Protein 2M3O (pdb70)

Sequence (54 aa):
GSMEQGFLPKGWEVRHAPNGRPFFIDHNTKTTTWEDPRLKIPATAPPPAYATLGGSMEQGFLPKGWEVRHAPNGRPFFIDHNTKTTTWEDPRLKIPATAPPPAYATLGGSMEQGFLPKGWEVRHAPNGRPFFIDHNTKTTTWEDPRLKIPATAPPPAYATLGGSMEQGFLPKGWEVRHAPNGRPFFIDHNTKTTTWEDPRLKIPATAPPPAYATLGGSMEQGFLPKGWEVRHAPNGRPFFIDHNTKTTTWEDPRLKIPATAPPPAYATLGGSMEQGFLPKGWEVRHAPNGRPFFIDHNTKTTTWEDPRLKIPATAPPPAYATLGGSMEQGFLPKGWEVRHAPNGRPFFIDHNTKTTTWEDPRLKIPATAPPPAYATLGGSMEQGFLPKGWEVRHAPNGRPFFIDHNTKTTTWEDPRLKIPATAPPPAYATLGGSMEQGFLPKGWEVRHAPNGRPFFIDHNTKTTTWEDPRLKIPATAPPPAYATLGGSMEQGFLPKGWEVRHAPNGRPFFIDHNTKTTTWEDPRLKIPATAPPPAYATLGGSMEQGFLPKGWEVRHAPNGRPFFIDHNTKTTTWEDPRLKIPATAPPPAYATLGGSMEQGFLPKGWEVRHAPNGRPFFIDHNTKTTTWEDPRLKIPATAPPPAYATLGGSMEQGFLPKGWEVRHAPNGRPFFIDHNTKTTTWEDPRLKIPATAPPPAYATLGGSMEQGFLPKGWEVRHAPNGRPFFIDHNTKTTTWEDPRLKIPATAPPPAYATLGGSMEQGFLPKGWEVRHAPNGRPFFIDHNTKTTTWEDPRLKIPATAPPPAYATLG

Foldseek 3Di:
DVFDDFDAPPQKGWDADPVRQTWIAGNPVRGTGRDGCRVHPDD/DDDDDDVVVVD

Nearest PDB structures (foldseek):
  2m3o-assembly1_W  TM=8.290E-01  e=2.743E-06  Homo sapiens
  5cq2-assembly1_A  TM=8.051E-01  e=1.319E-03  Homo sapiens
  1wmv-assembly1_A  TM=7.963E-01  e=3.393E-03  Homo sapiens
  7lp2-assembly3_E  TM=8.082E-01  e=6.371E-03  Homo sapiens
  2dmv-assembly1_A  TM=6.975E-01  e=4.952E-03  Homo sapiens

Secondary structure (DSSP, 8-state):
--PPPPHHHH-/----BTB--TTEEEEE-TTS-EEEEETTTTEEESS-SSSS---

Radius of gyration: 11.3 Å; Cα contacts (8 Å, |Δi|>4): 67; chains: 2; bounding box: 24×30×21 Å

B-factor: mean 38.15, std 22.54, range [0.02, 75.42]

Solvent-accessible surface area: 4359 Å² total; per-residue (Å²): 92,105,92,148,109,53,169,42,55,178,18,72,84,62,111,130,7,130,113,49,174,35,0,4,2,6,65,96,95,127,62,34,35,107,93,13,29,94,97,108,133,123,144,199,49,117,23,41,48,72,90,97,39,90

Structure (mmCIF, N/CA/C/O backbone):
data_2M3O
#
_entry.id   2M3O
#
loop_
_entity.id
_entity.type
_entity.pdbx_description
1 polymer 'E3 ubiquitin-protein ligase NEDD4'
2 polymer 'Amiloride-sensitive sodium channel subunit alpha'
#
loop_
_atom_site.group_PDB
_atom_site.id
_atom_site.type_symbol
_atom_site.label_atom_id
_atom_site.label_alt_id
_atom_site.label_comp_id
_atom_site.label_asym_id
_atom_site.label_entity_id
_atom_site.label_seq_id
_atom_site.pdbx_PDB_ins_code
_atom_site.Cartn_x
_atom_site.Cartn_y
_atom_site.Cartn_z
_atom_site.occupancy
_atom_site.B_iso_or_equiv
_atom_site.auth_seq_id
_atom_site.auth_comp_id
_atom_site.auth_asym_id
_atom_site.auth_atom_id
_atom_site.pdbx_PDB_model_num
ATOM 1 N N . GLY A 1 1 ? -8.975 0.527 -0.354 1.00 22.22 416 GLY W N 1
ATOM 2 C CA . GLY A 1 1 ? -9.454 1.466 -1.397 1.00 61.40 416 GLY W CA 1
ATOM 3 C C . GLY A 1 1 ? -10.371 0.774 -2.377 1.00 61.42 416 GLY W C 1
ATOM 4 O O . GLY A 1 1 ? -11.163 -0.083 -1.984 1.00 53.10 416 GLY W O 1
ATOM 10 N N . SER A 1 2 ? -10.270 1.135 -3.649 1.00 32.55 417 SER W N 1
ATOM 11 C CA . SER A 1 2 ? -11.078 0.502 -4.676 1.00 41.45 417 SER W CA 1
ATOM 12 C C . SER A 1 2 ? -10.639 -0.945 -4.871 1.00 23.24 417 SER W C 1
ATOM 13 O O . SER A 1 2 ? -9.454 -1.228 -5.055 1.00 43.13 417 SER W O 1
ATOM 21 N N . MET A 1 3 ? -11.599 -1.851 -4.820 1.00 72.20 418 MET W N 1
ATOM 22 C CA . MET A 1 3 ? -11.328 -3.271 -4.972 1.00 41.31 418 MET W CA 1
ATOM 23 C C . MET A 1 3 ? -12.080 -3.800 -6.185 1.00 41.32 418 MET W C 1
ATOM 24 O O . MET A 1 3 ? -11.592 -3.709 -7.314 1.00 2.24 418 MET W O 1
ATOM 38 N N . GLU A 1 4 ? -13.274 -4.336 -5.927 1.00 2.12 419 GLU W N 1
ATOM 39 C CA . GLU A 1 4 ? -14.185 -4.798 -6.972 1.00 51.21 419 GLU W CA 1
ATOM 40 C C . GLU A 1 4 ? -13.522 -5.760 -7.955 1.00 21.41 419 GLU W C 1
ATOM 41 O O . GLU A 1 4 ? -13.121 -5.356 -9.048 1.00 12.35 419 GLU W O 1
ATOM 53 N N . GLN A 1 5 ? -13.384 -7.019 -7.542 1.00 12.01 420 GLN W N 1
ATOM 54 C CA . GLN A 1 5 ? -12.847 -8.070 -8.403 1.00 71.22 420 GLN W CA 1
ATOM 55 C C . GLN A 1 5 ? -13.490 -8.062 -9.794 1.00 41.14 420 GLN W C 1
ATOM 56 O O . GLN A 1 5 ? -14.610 -8.532 -9.992 1.00 25.13 420 GLN W O 1
ATOM 70 N N . GLY A 1 6 ? -12.761 -7.506 -10.746 1.00 50.33 421 GLY W N 1
ATOM 71 C CA . GLY A 1 6 ? -13.211 -7.443 -12.122 1.00 13.10 421 GLY W CA 1
ATOM 72 C C . GLY A 1 6 ? -12.025 -7.347 -13.048 1.00 40.22 421 GLY W C 1
ATOM 73 O O . GLY A 1 6 ? -11.935 -8.055 -14.053 1.00 31.02 421 GLY W O 1
ATOM 77 N N . PHE A 1 7 ? -11.103 -6.468 -12.691 1.00 73.31 422 PHE W N 1
ATOM 78 C CA . PHE A 1 7 ? -9.852 -6.330 -13.410 1.00 25.32 422 PHE W CA 1
ATOM 79 C C . PHE A 1 7 ? -8.724 -6.769 -12.493 1.00 52.43 422 PHE W C 1
ATOM 80 O O . PHE A 1 7 ? -8.724 -6.440 -11.309 1.00 15.35 422 PHE W O 1
ATOM 97 N N . LEU A 1 8 ? -7.782 -7.517 -13.028 1.00 44.44 423 LEU W N 1
ATOM 98 C CA . LEU A 1 8 ? -6.691 -8.048 -12.221 1.00 40.52 423 LEU W CA 1
ATOM 99 C C . LEU A 1 8 ? -5.359 -7.446 -12.645 1.00 21.11 423 LEU W C 1
ATOM 100 O O . LEU A 1 8 ? -5.223 -6.958 -13.768 1.00 72.50 423 LEU W O 1
ATOM 116 N N . PRO A 1 9 ? -4.362 -7.465 -11.742 1.00 22.04 424 PRO W N 1
ATOM 117 C CA . PRO A 1 9 ? -3.021 -6.955 -12.028 1.00 33.44 424 PRO W CA 1
ATOM 118 C C . PRO A 1 9 ? -2.287 -7.824 -13.048 1.00 11.05 424 PRO W C 1
ATOM 119 O O . PRO A 1 9 ? -2.767 -8.896 -13.427 1.00 53.51 424 PRO W O 1
ATOM 130 N N . LYS A 1 10 ? -1.130 -7.351 -13.493 1.00 61.15 425 LYS W N 1
ATOM 131 C CA . LYS A 1 10 ? -0.313 -8.074 -14.460 1.00 4.25 425 LYS W CA 1
ATOM 132 C C . LYS A 1 10 ? 0.050 -9.462 -13.932 1.00 23.30 425 LYS W C 1
ATOM 133 O O . LYS A 1 10 ? 0.435 -9.619 -12.772 1.00 1.21 425 LYS W O 1
ATOM 152 N N . GLY A 1 11 ? -0.064 -10.460 -14.801 1.00 14.25 426 GLY W N 1
ATOM 153 C CA . GLY A 1 11 ? 0.236 -11.827 -14.420 1.00 34.12 426 GLY W CA 1
ATOM 154 C C . GLY A 1 11 ? -0.862 -12.495 -13.608 1.00 23.35 426 GLY W C 1
ATOM 155 O O . GLY A 1 11 ? -0.775 -13.684 -13.318 1.00 50.31 426 GLY W O 1
ATOM 159 N N . TRP A 1 12 ? -1.897 -11.750 -13.248 1.00 41.14 427 TRP W N 1
ATOM 160 C CA . TRP A 1 12 ? -2.976 -12.303 -12.441 1.00 21.32 427 TRP W CA 1
ATOM 161 C C . TRP A 1 12 ? -4.203 -12.608 -13.286 1.00 52.03 427 TRP W C 1
ATOM 162 O O . TRP A 1 12 ? -4.716 -11.745 -13.999 1.00 50.41 427 TRP W O 1
ATOM 183 N N . GLU A 1 13 ? -4.656 -13.849 -13.219 1.00 64.45 428 GLU W N 1
ATOM 184 C CA . GLU A 1 13 ? -5.847 -14.284 -13.927 1.00 34.23 428 GLU W CA 1
ATOM 185 C C . GLU A 1 13 ? -6.922 -14.659 -12.910 1.00 11.45 428 GLU W C 1
ATOM 186 O O . GLU A 1 13 ? -6.627 -14.818 -11.729 1.00 54.52 428 GLU W O 1
ATOM 198 N N . VAL A 1 14 ? -8.155 -14.792 -13.360 1.00 62.32 429 VAL W N 1
ATOM 199 C CA . VAL A 1 14 ? -9.233 -15.234 -12.490 1.00 25.13 429 VAL W CA 1
ATOM 200 C C . VAL A 1 14 ? -10.077 -16.273 -13.215 1.00 50.24 429 VAL W C 1
ATOM 201 O O . VAL A 1 14 ? -10.391 -16.116 -14.395 1.00 62.01 429 VAL W O 1
ATOM 214 N N . ARG A 1 15 ? -10.423 -17.341 -12.517 1.00 11.54 430 ARG W N 1
ATOM 215 C CA . ARG A 1 15 ? -11.199 -18.412 -13.115 1.00 14.33 430 ARG W CA 1
ATOM 216 C C . ARG A 1 15 ? -12.269 -18.894 -12.139 1.00 53.05 430 ARG W C 1
ATOM 217 O O . ARG A 1 15 ? -12.265 -18.522 -10.967 1.00 1.20 430 ARG W O 1
ATOM 238 N N . HIS A 1 16 ? -13.177 -19.723 -12.621 1.00 10.21 431 HIS W N 1
ATOM 239 C CA . HIS A 1 16 ? -14.241 -20.249 -11.787 1.00 12.02 431 HIS W CA 1
ATOM 240 C C . HIS A 1 16 ? -13.988 -21.711 -11.468 1.00 4.30 431 HIS W C 1
ATOM 241 O O . HIS A 1 16 ? -13.647 -22.498 -12.350 1.00 4.25 431 HIS W O 1
ATOM 256 N N . ALA A 1 17 ? -14.148 -22.065 -10.208 1.00 33.02 432 ALA W N 1
ATOM 257 C CA . ALA A 1 17 ? -13.977 -23.439 -9.782 1.00 22.13 432 ALA W CA 1
ATOM 258 C C . ALA A 1 17 ? -15.286 -24.185 -9.984 1.00 2.01 432 ALA W C 1
ATOM 259 O O . ALA A 1 17 ? -16.345 -23.560 -10.009 1.00 52.41 432 ALA W O 1
ATOM 266 N N . PRO A 1 18 ? -15.245 -25.519 -10.135 1.00 20.34 433 PRO W N 1
ATOM 267 C CA . PRO A 1 18 ? -16.456 -26.332 -10.316 1.00 64.40 433 PRO W CA 1
ATOM 268 C C . PRO A 1 18 ? -17.458 -26.135 -9.180 1.00 72.51 433 PRO W C 1
ATOM 269 O O . PRO A 1 18 ? -18.656 -26.366 -9.343 1.00 4.32 433 PRO W O 1
ATOM 280 N N . ASN A 1 19 ? -16.958 -25.706 -8.025 1.00 34.02 434 ASN W N 1
ATOM 281 C CA . ASN A 1 19 ? -17.802 -25.435 -6.866 1.00 20.43 434 ASN W CA 1
ATOM 282 C C . ASN A 1 19 ? -18.577 -24.129 -7.038 1.00 3.33 434 ASN W C 1
ATOM 283 O O . ASN A 1 19 ? -19.520 -23.858 -6.300 1.00 31.14 434 ASN W O 1
ATOM 294 N N . GLY A 1 20 ? -18.170 -23.317 -8.008 1.00 14.53 435 GLY W N 1
ATOM 295 C CA . GLY A 1 20 ? -18.868 -22.071 -8.275 1.00 50.42 435 GLY W CA 1
ATOM 296 C C . GLY A 1 20 ? -18.089 -20.851 -7.819 1.00 53.00 435 GLY W C 1
ATOM 297 O O . GLY A 1 20 ? -18.340 -19.735 -8.275 1.00 3.00 435 GLY W O 1
ATOM 301 N N . ARG A 1 21 ? -17.138 -21.061 -6.923 1.00 34.51 436 ARG W N 1
ATOM 302 C CA . ARG A 1 21 ? -16.331 -19.969 -6.400 1.00 24.51 436 ARG W CA 1
ATOM 303 C C . ARG A 1 21 ? -15.205 -19.603 -7.362 1.00 2.44 436 ARG W C 1
ATOM 304 O O . ARG A 1 21 ? -14.592 -20.476 -7.979 1.00 71.20 436 ARG W O 1
ATOM 325 N N . PRO A 1 22 ? -14.933 -18.299 -7.510 1.00 73.41 437 PRO W N 1
ATOM 326 C CA . PRO A 1 22 ? -13.857 -17.809 -8.361 1.00 72.13 437 PRO W CA 1
ATOM 327 C C . PRO A 1 22 ? -12.509 -17.836 -7.653 1.00 10.34 437 PRO W C 1
ATOM 328 O O . PRO A 1 22 ? -12.412 -17.521 -6.465 1.00 21.23 437 PRO W O 1
ATOM 339 N N . PHE A 1 23 ? -11.474 -18.214 -8.380 1.00 2.04 438 PHE W N 1
ATOM 340 C CA . PHE A 1 23 ? -10.132 -18.237 -7.830 1.00 52.34 438 PHE W CA 1
ATOM 341 C C . PHE A 1 23 ? -9.170 -17.533 -8.776 1.00 52.54 438 PHE W C 1
ATOM 342 O O . PHE A 1 23 ? -9.367 -17.526 -9.992 1.00 22.01 438 PHE W O 1
ATOM 359 N N . PHE A 1 24 ? -8.141 -16.940 -8.204 1.00 51.35 439 PHE W N 1
ATOM 360 C CA . PHE A 1 24 ? -7.164 -16.185 -8.963 1.00 72.32 439 PHE W CA 1
ATOM 361 C C . PHE A 1 24 ? -5.945 -17.045 -9.272 1.00 33.12 439 PHE W C 1
ATOM 362 O O . PHE A 1 24 ? -5.505 -17.847 -8.447 1.00 61.41 439 PHE W O 1
ATOM 379 N N . ILE A 1 25 ? -5.417 -16.866 -10.474 1.00 4.25 440 ILE W N 1
ATOM 380 C CA . ILE A 1 25 ? -4.295 -17.655 -10.963 1.00 43.11 440 ILE W CA 1
ATOM 381 C C . ILE A 1 25 ? -3.126 -16.751 -11.323 1.00 72.22 440 ILE W C 1
ATOM 382 O O . ILE A 1 25 ? -3.220 -15.955 -12.258 1.00 0.30 440 ILE W O 1
ATOM 398 N N . ASP A 1 26 ? -2.034 -16.868 -10.595 1.00 71.41 441 ASP W N 1
ATOM 399 C CA . ASP A 1 26 ? -0.859 -16.055 -10.869 1.00 63.21 441 ASP W CA 1
ATOM 400 C C . ASP A 1 26 ? 0.054 -16.742 -11.880 1.00 62.42 441 ASP W C 1
ATOM 401 O O . ASP A 1 26 ? 0.680 -17.761 -11.582 1.00 34.20 441 ASP W O 1
ATOM 410 N N . HIS A 1 27 ? 0.105 -16.181 -13.082 1.00 33.41 442 HIS W N 1
ATOM 411 C CA . HIS A 1 27 ? 0.951 -16.697 -14.162 1.00 4.52 442 HIS W CA 1
ATOM 412 C C . HIS A 1 27 ? 2.437 -16.654 -13.801 1.00 54.33 442 HIS W C 1
ATOM 413 O O . HIS A 1 27 ? 3.233 -17.420 -14.347 1.00 24.23 442 HIS W O 1
ATOM 428 N N . ASN A 1 28 ? 2.800 -15.760 -12.889 1.00 4.44 443 ASN W N 1
ATOM 429 C CA . ASN A 1 28 ? 4.204 -15.544 -12.538 1.00 15.01 443 ASN W CA 1
ATOM 430 C C . ASN A 1 28 ? 4.825 -16.756 -11.845 1.00 43.35 443 ASN W C 1
ATOM 431 O O . ASN A 1 28 ? 5.828 -17.293 -12.316 1.00 25.14 443 ASN W O 1
ATOM 442 N N . THR A 1 29 ? 4.238 -17.194 -10.737 1.00 13.52 444 THR W N 1
ATOM 443 C CA . THR A 1 29 ? 4.800 -18.313 -9.987 1.00 21.12 444 THR W CA 1
ATOM 444 C C . THR A 1 29 ? 3.918 -19.565 -10.065 1.00 13.35 444 THR W C 1
ATOM 445 O O . THR A 1 29 ? 4.129 -20.530 -9.326 1.00 75.24 444 THR W O 1
ATOM 456 N N . LYS A 1 30 ? 2.932 -19.534 -10.962 1.00 41.14 445 LYS W N 1
ATOM 457 C CA . LYS A 1 30 ? 2.053 -20.685 -11.221 1.00 32.22 445 LYS W CA 1
ATOM 458 C C . LYS A 1 30 ? 1.216 -21.051 -10.000 1.00 12.41 445 LYS W C 1
ATOM 459 O O . LYS A 1 30 ? 0.839 -22.210 -9.826 1.00 12.23 445 LYS W O 1
ATOM 478 N N . THR A 1 31 ? 0.908 -20.073 -9.169 1.00 62.01 446 THR W N 1
ATOM 479 C CA . THR A 1 31 ? 0.150 -20.344 -7.959 1.00 63.52 446 THR W CA 1
ATOM 480 C C . THR A 1 31 ? -1.299 -19.882 -8.100 1.00 61.24 446 THR W C 1
ATOM 481 O O . THR A 1 31 ? -1.603 -18.948 -8.845 1.00 55.32 446 THR W O 1
ATOM 492 N N . THR A 1 32 ? -2.187 -20.555 -7.389 1.00 61.43 447 THR W N 1
ATOM 493 C CA . THR A 1 32 ? -3.593 -20.209 -7.384 1.00 5.33 447 THR W CA 1
ATOM 494 C C . THR A 1 32 ? -4.018 -19.766 -5.989 1.00 72.22 447 THR W C 1
ATOM 495 O O . THR A 1 32 ? -3.486 -20.257 -4.992 1.00 4.51 447 THR W O 1
ATOM 506 N N . THR A 1 33 ? -4.956 -18.836 -5.909 1.00 13.04 448 THR W N 1
ATOM 507 C CA . THR A 1 33 ? -5.406 -18.340 -4.618 1.00 71.33 448 THR W CA 1
ATOM 508 C C . THR A 1 33 ? -6.898 -18.003 -4.633 1.00 25.25 448 THR W C 1
ATOM 509 O O . THR A 1 33 ? -7.459 -17.655 -5.672 1.00 22.22 448 THR W O 1
ATOM 520 N N . TRP A 1 34 ? -7.533 -18.125 -3.472 1.00 22.32 449 TRP W N 1
ATOM 521 C CA . TRP A 1 34 ? -8.948 -17.795 -3.329 1.00 51.42 449 TRP W CA 1
ATOM 522 C C . TRP A 1 34 ? -9.088 -16.384 -2.779 1.00 64.35 449 TRP W C 1
ATOM 523 O O . TRP A 1 34 ? -10.182 -15.819 -2.736 1.00 13.41 449 TRP W O 1
ATOM 544 N N . GLU A 1 35 ? -7.963 -15.828 -2.364 1.00 2.23 450 GLU W N 1
ATOM 545 C CA . GLU A 1 35 ? -7.925 -14.514 -1.750 1.00 31.22 450 GLU W CA 1
ATOM 546 C C . GLU A 1 35 ? -7.838 -13.436 -2.824 1.00 55.23 450 GLU W C 1
ATOM 547 O O . GLU A 1 35 ? -7.301 -13.674 -3.905 1.00 11.33 450 GLU W O 1
ATOM 559 N N . ASP A 1 36 ? -8.359 -12.256 -2.521 1.00 23.44 451 ASP W N 1
ATOM 560 C CA . ASP A 1 36 ? -8.394 -11.169 -3.488 1.00 22.51 451 ASP W CA 1
ATOM 561 C C . ASP A 1 36 ? -7.184 -10.262 -3.296 1.00 51.14 451 ASP W C 1
ATOM 562 O O . ASP A 1 36 ? -6.954 -9.742 -2.204 1.00 51.31 451 ASP W O 1
ATOM 571 N N . PRO A 1 37 ? -6.389 -10.072 -4.355 1.00 22.21 452 PRO W N 1
ATOM 572 C CA . PRO A 1 37 ? -5.171 -9.265 -4.296 1.00 61.43 452 PRO W CA 1
ATOM 573 C C . PRO A 1 37 ? -5.416 -7.762 -4.420 1.00 11.40 452 PRO W C 1
ATOM 574 O O . PRO A 1 37 ? -4.481 -6.975 -4.310 1.00 33.51 452 PRO W O 1
ATOM 585 N N . ARG A 1 38 ? -6.656 -7.359 -4.663 1.00 14.43 453 ARG W N 1
ATOM 586 C CA . ARG A 1 38 ? -6.970 -5.943 -4.801 1.00 52.35 453 ARG W CA 1
ATOM 587 C C . ARG A 1 38 ? -7.429 -5.332 -3.472 1.00 72.31 453 ARG W C 1
ATOM 588 O O . ARG A 1 38 ? -7.182 -4.153 -3.209 1.00 61.53 453 ARG W O 1
ATOM 609 N N . LEU A 1 39 ? -8.102 -6.124 -2.637 1.00 2.24 454 LEU W N 1
ATOM 610 C CA . LEU A 1 39 ? -8.549 -5.635 -1.331 1.00 5.11 454 LEU W CA 1
ATOM 611 C C . LEU A 1 39 ? -7.390 -5.614 -0.336 1.00 53.42 454 LEU W C 1
ATOM 612 O O . LEU A 1 39 ? -7.510 -5.094 0.775 1.00 62.43 454 LEU W O 1
ATOM 628 N N . LYS A 1 40 ? -6.272 -6.188 -0.754 1.00 42.50 455 LYS W N 1
ATOM 629 C CA . LYS A 1 40 ? -5.043 -6.160 0.019 1.00 2.33 455 LYS W CA 1
ATOM 630 C C . LYS A 1 40 ? -4.016 -5.377 -0.777 1.00 42.12 455 LYS W C 1
ATOM 631 O O . LYS A 1 40 ? -3.798 -5.657 -1.949 1.00 51.30 455 LYS W O 1
ATOM 650 N N . ILE A 1 41 ? -3.385 -4.399 -0.155 1.00 70.12 456 ILE W N 1
ATOM 651 C CA . ILE A 1 41 ? -2.497 -3.508 -0.885 1.00 32.12 456 ILE W CA 1
ATOM 652 C C . ILE A 1 41 ? -1.035 -3.831 -0.618 1.00 61.14 456 ILE W C 1
ATOM 653 O O . ILE A 1 41 ? -0.551 -3.684 0.507 1.00 53.34 456 ILE W O 1
ATOM 669 N N . PRO A 1 42 ? -0.317 -4.287 -1.650 1.00 42.23 457 PRO W N 1
ATOM 670 C CA . PRO A 1 42 ? 1.114 -4.551 -1.563 1.00 50.41 457 PRO W CA 1
ATOM 671 C C . PRO A 1 42 ? 1.910 -3.250 -1.552 1.00 64.22 457 PRO W C 1
ATOM 672 O O . PRO A 1 42 ? 1.851 -2.468 -2.507 1.00 11.33 457 PRO W O 1
ATOM 683 N N . ALA A 1 43 ? 2.641 -3.020 -0.471 1.00 4.03 458 ALA W N 1
ATOM 684 C CA . ALA A 1 43 ? 3.434 -1.806 -0.314 1.00 5.45 458 ALA W CA 1
ATOM 685 C C . ALA A 1 43 ? 4.484 -1.998 0.769 1.00 31.52 458 ALA W C 1
ATOM 686 O O . ALA A 1 43 ? 4.409 -2.954 1.545 1.00 21.24 458 ALA W O 1
ATOM 693 N N . THR B 2 1 ? -12.570 -25.852 1.006 1.00 53.34 638 THR P N 1
ATOM 694 C CA . THR B 2 1 ? -12.399 -27.249 1.385 1.00 5.31 638 THR P CA 1
ATOM 695 C C . THR B 2 1 ? -11.617 -28.014 0.318 1.00 70.43 638 THR P C 1
ATOM 696 O O . THR B 2 1 ? -11.017 -29.055 0.591 1.00 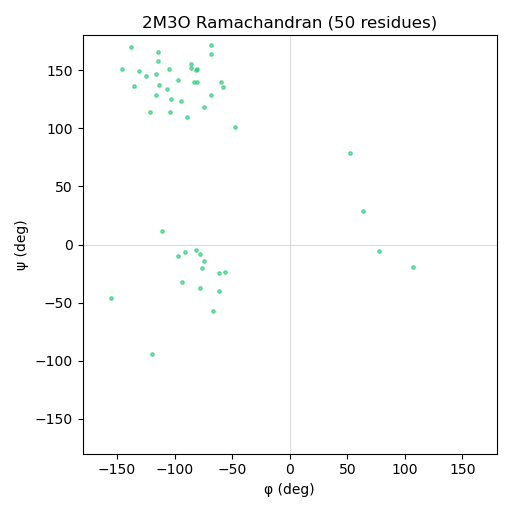73.23 638 THR P O 1
ATOM 707 N N . ALA B 2 2 ? -11.633 -27.485 -0.896 1.00 11.24 639 ALA P N 1
ATOM 708 C CA . ALA B 2 2 ? -10.939 -28.101 -2.014 1.00 43.50 639 ALA P CA 1
ATOM 709 C C . ALA B 2 2 ? -9.974 -27.107 -2.654 1.00 50.44 639 ALA P C 1
ATOM 710 O O . ALA B 2 2 ? -10.255 -25.909 -2.702 1.00 4.41 639 ALA P O 1
ATOM 717 N N . PRO B 2 3 ? -8.820 -27.582 -3.137 1.00 1.33 640 PRO P N 1
ATOM 718 C CA . PRO B 2 3 ? -7.842 -26.734 -3.816 1.00 53.24 640 PRO P CA 1
ATOM 719 C C . PRO B 2 3 ? -8.230 -26.478 -5.272 1.00 61.53 640 PRO P C 1
ATOM 720 O O . PRO B 2 3 ? -8.896 -27.303 -5.898 1.00 11.50 640 PRO P O 1
ATOM 731 N N . PRO B 2 4 ? -7.832 -25.332 -5.831 1.00 72.44 641 PRO P N 1
ATOM 732 C CA . PRO B 2 4 ? -8.145 -24.996 -7.213 1.00 30.14 641 PRO P CA 1
ATOM 733 C C . PRO B 2 4 ? -7.189 -25.667 -8.195 1.00 72.44 641 PRO P C 1
ATOM 734 O O . PRO B 2 4 ? -6.031 -25.931 -7.860 1.00 32.12 641 PRO P O 1
ATOM 745 N N . PRO B 2 5 ? -7.667 -25.962 -9.415 1.00 73.03 642 PRO P N 1
ATOM 746 C CA . PRO B 2 5 ? -6.847 -26.586 -10.456 1.00 30.34 642 PRO P CA 1
ATOM 747 C C . PRO B 2 5 ? -5.638 -25.733 -10.822 1.00 51.45 642 PRO P C 1
ATOM 748 O O . PRO B 2 5 ? -5.736 -24.507 -10.905 1.00 42.35 642 PRO P O 1
ATOM 759 N N . ALA B 2 6 ? -4.507 -26.386 -11.040 1.00 65.43 643 ALA P N 1
ATOM 760 C CA . ALA B 2 6 ? -3.277 -25.694 -11.391 1.00 35.21 643 ALA P CA 1
ATOM 761 C C . ALA B 2 6 ? -3.371 -25.081 -12.784 1.00 45.02 643 ALA P C 1
ATOM 762 O O . ALA B 2 6 ? -4.235 -25.446 -13.584 1.00 64.22 643 ALA P O 1
ATOM 769 N N . TYR B 2 7 ? -2.460 -24.165 -13.068 1.00 33.41 644 TYR P N 1
ATOM 770 C CA . TYR B 2 7 ? -2.441 -23.445 -14.335 1.00 13.01 644 TYR P CA 1
ATOM 771 C C . TYR B 2 7 ? -2.254 -24.403 -15.508 1.00 51.22 644 TYR P C 1
ATOM 772 O O . TYR B 2 7 ? -2.889 -24.254 -16.553 1.00 2.11 644 TYR P O 1
ATOM 790 N N . ALA B 2 8 ? -1.397 -25.395 -15.316 1.00 32.51 645 ALA P N 1
ATOM 791 C CA . ALA B 2 8 ? -1.130 -26.389 -16.352 1.00 22.35 645 ALA P CA 1
ATOM 792 C C . ALA B 2 8 ? -2.282 -27.378 -16.441 1.00 72.23 645 ALA P C 1
ATOM 793 O O . ALA B 2 8 ? -2.469 -28.058 -17.447 1.00 23.30 645 ALA P O 1
ATOM 800 N N . THR B 2 9 ? -3.053 -27.442 -15.369 1.00 54.10 646 THR P N 1
ATOM 801 C CA . THR B 2 9 ? -4.196 -28.333 -15.279 1.00 43.51 646 THR P CA 1
ATOM 802 C C . THR B 2 9 ? -5.388 -27.767 -16.045 1.00 34.23 646 THR P C 1
ATOM 803 O O . THR B 2 9 ? -6.145 -28.502 -16.677 1.00 63.24 646 THR P O 1
ATOM 814 N N . LEU B 2 10 ? -5.540 -26.453 -15.989 1.00 52.22 647 LEU P N 1
ATOM 815 C CA . LEU B 2 10 ? -6.661 -25.782 -16.631 1.00 2.23 647 LEU P CA 1
ATOM 816 C C . LEU B 2 10 ? -6.321 -25.370 -18.062 1.00 52.21 647 LEU P C 1
ATOM 817 O O . LEU B 2 10 ? -7.183 -24.892 -18.801 1.00 30.24 647 LEU P O 1
ATOM 833 N N . GLY B 2 11 ? -5.066 -25.555 -18.450 1.00 33.50 648 GLY P N 1
ATOM 834 C CA . GLY B 2 11 ? -4.643 -25.196 -19.790 1.00 1.35 648 GLY P CA 1
ATOM 835 C C . GLY B 2 11 ? -4.451 -26.411 -20.672 1.00 42.13 648 GLY P C 1
ATOM 836 O O . GLY B 2 11 ? -4.254 -27.517 -20.164 1.00 65.14 648 GLY P O 1
ATOM 840 N N . GLY A 1 1 ? -17.462 -11.645 2.259 1.00 60.14 416 GLY W N 2
ATOM 841 C CA . GLY A 1 1 ? -16.834 -10.495 1.569 1.00 61.12 416 GLY W CA 2
ATOM 842 C C . GLY A 1 1 ? -17.420 -10.272 0.196 1.00 21.14 416 GLY W C 2
ATOM 843 O O . GLY A 1 1 ? -18.195 -11.097 -0.295 1.00 44.41 416 GLY W O 2
ATOM 849 N N . SER A 1 2 ? -17.046 -9.164 -0.427 1.00 4.32 417 SER W N 2
ATOM 850 C CA . SER A 1 2 ? -17.556 -8.807 -1.740 1.00 11.24 417 SER W CA 2
ATOM 851 C C . SER A 1 2 ? -16.584 -7.864 -2.440 1.00 31.13 417 SER W C 2
ATOM 852 O O . SER A 1 2 ? -16.252 -6.793 -1.921 1.00 51.51 417 SER W O 2
ATOM 860 N N . MET A 1 3 ? -16.122 -8.266 -3.614 1.00 50.22 418 MET W N 2
ATOM 861 C CA . MET A 1 3 ? -15.186 -7.460 -4.381 1.00 1.43 418 MET W CA 2
ATOM 862 C C . MET A 1 3 ? -15.780 -7.100 -5.732 1.00 61.30 418 MET W C 2
ATOM 863 O O . MET A 1 3 ? -16.194 -7.980 -6.491 1.00 20.11 418 MET W O 2
ATOM 877 N N . GLU A 1 4 ? -15.834 -5.804 -6.017 1.00 60.02 419 GLU W N 2
ATOM 878 C CA . GLU A 1 4 ? -16.355 -5.313 -7.284 1.00 10.23 419 GLU W CA 2
ATOM 879 C C . GLU A 1 4 ? -15.499 -5.796 -8.452 1.00 55.24 419 GLU W C 2
ATOM 880 O O . GLU A 1 4 ? -14.277 -5.630 -8.453 1.00 24.43 419 GLU W O 2
ATOM 892 N N . GLN A 1 5 ? -16.145 -6.418 -9.432 1.00 20.10 420 GLN W N 2
ATOM 893 C CA . GLN A 1 5 ? -15.449 -6.892 -10.618 1.00 55.13 420 GLN W CA 2
ATOM 894 C C . GLN A 1 5 ? -14.818 -5.724 -11.366 1.00 43.11 420 GLN W C 2
ATOM 895 O O . GLN A 1 5 ? -15.513 -4.866 -11.913 1.00 22.25 420 GLN W O 2
ATOM 909 N N . GLY A 1 6 ? -13.495 -5.704 -11.368 1.00 12.05 421 GLY W N 2
ATOM 910 C CA . GLY A 1 6 ? -12.757 -4.651 -12.027 1.00 45.52 421 GLY W CA 2
ATOM 911 C C . GLY A 1 6 ? -11.602 -5.213 -12.819 1.00 63.32 421 GLY W C 2
ATOM 912 O O . GLY A 1 6 ? -11.797 -6.062 -13.688 1.00 70.23 421 GLY W O 2
ATOM 916 N N . PHE A 1 7 ? -10.399 -4.756 -12.520 1.00 54.42 422 PHE W N 2
ATOM 917 C CA . PHE A 1 7 ? -9.215 -5.245 -13.204 1.00 14.14 422 PHE W CA 2
ATOM 918 C C . PHE A 1 7 ? -8.249 -5.901 -12.226 1.00 61.34 422 PHE W C 2
ATOM 919 O O . PHE A 1 7 ? -8.119 -5.475 -11.075 1.00 61.10 422 PHE W O 2
ATOM 936 N N . LEU A 1 8 ? -7.593 -6.950 -12.695 1.00 20.42 423 LEU W N 2
ATOM 937 C CA . LEU A 1 8 ? -6.624 -7.684 -11.893 1.00 0.10 423 LEU W CA 2
ATOM 938 C C . LEU A 1 8 ? -5.214 -7.166 -12.167 1.00 54.40 423 LEU W C 2
ATOM 939 O O . LEU A 1 8 ? -4.955 -6.596 -13.228 1.00 71.13 423 LEU W O 2
ATOM 955 N N . PRO A 1 9 ? -4.285 -7.342 -11.211 1.00 72.20 424 PRO W N 2
ATOM 956 C CA . PRO A 1 9 ? -2.889 -6.924 -11.378 1.00 53.31 424 PRO W CA 2
ATOM 957 C C . PRO A 1 9 ? -2.193 -7.705 -12.491 1.00 32.33 424 PRO W C 2
ATOM 958 O O . PRO A 1 9 ? -2.696 -8.739 -12.939 1.00 12.20 424 PRO W O 2
ATOM 969 N N . LYS A 1 10 ? -1.051 -7.194 -12.941 1.00 75.20 425 LYS W N 2
ATOM 970 C CA . LYS A 1 10 ? -0.271 -7.840 -13.994 1.00 23.13 425 LYS W CA 2
ATOM 971 C C . LYS A 1 10 ? -0.028 -9.318 -13.692 1.00 5.33 425 LYS W C 2
ATOM 972 O O . LYS A 1 10 ? 0.483 -9.681 -12.631 1.00 53.34 425 LYS W O 2
ATOM 991 N N . GLY A 1 11 ? -0.399 -10.158 -14.648 1.00 14.41 426 GLY W N 2
ATOM 992 C CA . GLY A 1 11 ? -0.195 -11.586 -14.517 1.00 70.25 426 GLY W CA 2
ATOM 993 C C . GLY A 1 11 ? -1.204 -12.281 -13.619 1.00 64.34 426 GLY W C 2
ATOM 994 O O . GLY A 1 11 ? -1.085 -13.474 -13.377 1.00 30.44 426 GLY W O 2
ATOM 998 N N . TRP A 1 12 ? -2.201 -11.567 -13.135 1.00 71.33 427 TRP W N 2
ATOM 999 C CA . TRP A 1 12 ? -3.189 -12.181 -12.260 1.00 4.13 427 TRP W CA 2
ATOM 1000 C C . TRP A 1 12 ? -4.475 -12.458 -13.018 1.00 4.04 427 TRP W C 2
ATOM 1001 O O . TRP A 1 12 ? -5.079 -11.557 -13.596 1.00 24.04 427 TRP W O 2
ATOM 1022 N N . GLU A 1 13 ? -4.877 -13.717 -13.021 1.00 12.54 428 GLU W N 2
ATOM 1023 C CA . GLU A 1 13 ? -6.076 -14.151 -13.716 1.00 4.40 428 GLU W CA 2
ATOM 1024 C C . GLU A 1 13 ? -7.099 -14.625 -12.698 1.00 33.32 428 GLU W C 2
ATOM 1025 O O . GLU A 1 13 ? -6.765 -14.843 -11.538 1.00 42.21 428 GLU W O 2
ATOM 1037 N N . VAL A 1 14 ? -8.337 -14.781 -13.124 1.00 23.24 429 VAL W N 2
ATOM 1038 C CA . VAL A 1 14 ? -9.379 -15.294 -12.258 1.00 24.45 429 VAL W CA 2
ATOM 1039 C C . VAL A 1 14 ? -10.205 -16.325 -13.019 1.00 0.12 429 VAL W C 2
ATOM 1040 O O . VAL A 1 14 ? -10.604 -16.091 -14.159 1.00 34.11 429 VAL W O 2
ATOM 1053 N N . ARG A 1 15 ? -10.438 -17.468 -12.398 1.00 65.23 430 ARG W N 2
ATOM 1054 C CA . ARG A 1 15 ? -11.213 -18.534 -13.018 1.00 4.34 430 ARG W CA 2
ATOM 1055 C C . ARG A 1 15 ? -12.379 -18.917 -12.130 1.00 63.43 430 ARG W C 2
ATOM 1056 O O . ARG A 1 15 ? -12.382 -18.616 -10.941 1.00 3.51 430 ARG W O 2
ATOM 1077 N N . HIS A 1 16 ? -13.367 -19.579 -12.705 1.00 73.10 431 HIS W N 2
ATOM 1078 C CA . HIS A 1 16 ? -14.529 -20.009 -11.947 1.00 34.30 431 HIS W CA 2
ATOM 1079 C C . HIS A 1 16 ? -14.391 -21.474 -11.560 1.00 1.44 431 HIS W C 2
ATOM 1080 O O . HIS A 1 16 ? -14.304 -22.347 -12.424 1.00 55.02 431 HIS W O 2
ATOM 1095 N N . ALA A 1 17 ? -14.371 -21.740 -10.262 1.00 44.21 432 ALA W N 2
ATOM 1096 C CA . ALA A 1 17 ? -14.225 -23.101 -9.769 1.00 31.54 432 ALA W CA 2
ATOM 1097 C C . ALA A 1 17 ? -15.530 -23.866 -9.930 1.00 24.32 432 ALA W C 2
ATOM 1098 O O . ALA A 1 17 ? -16.604 -23.262 -9.971 1.00 33.42 432 ALA W O 2
ATOM 1105 N N . PRO A 1 18 ? -15.461 -25.207 -10.024 1.00 5.43 433 PRO W N 2
ATOM 1106 C CA . PRO A 1 18 ? -16.649 -26.051 -10.162 1.00 43.25 433 PRO W CA 2
ATOM 1107 C C . PRO A 1 18 ? -17.625 -25.856 -9.006 1.00 40.20 433 PRO W C 2
ATOM 1108 O O . PRO A 1 18 ? -18.808 -26.166 -9.120 1.00 2.34 433 PRO W O 2
ATOM 1119 N N . ASN A 1 19 ? -17.116 -25.333 -7.890 1.00 51.12 434 ASN W N 2
ATOM 1120 C CA . ASN A 1 19 ? -17.940 -25.072 -6.715 1.00 45.22 434 ASN W CA 2
ATOM 1121 C C . ASN A 1 19 ? -18.907 -23.920 -6.980 1.00 73.12 434 ASN W C 2
ATOM 1122 O O . ASN A 1 19 ? -19.877 -23.73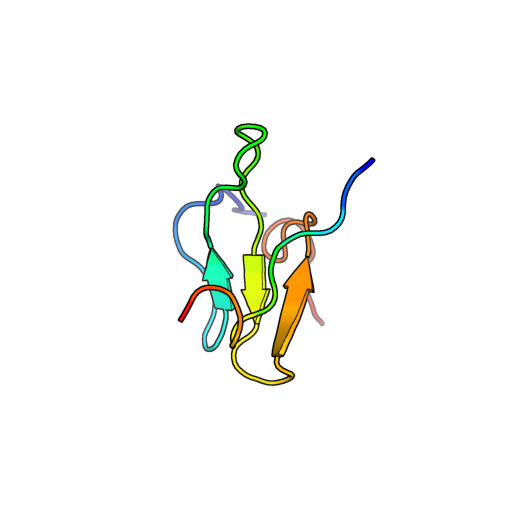0 -6.246 1.00 5.24 434 ASN W O 2
ATOM 1133 N N . GLY A 1 20 ? -18.638 -23.157 -8.034 1.00 53.54 435 GLY W N 2
ATOM 1134 C CA . GLY A 1 20 ? -19.493 -22.041 -8.379 1.00 1.52 435 GLY W CA 2
ATOM 1135 C C . GLY A 1 20 ? -18.970 -20.727 -7.840 1.00 22.31 435 GLY W C 2
ATOM 1136 O O . GLY A 1 20 ? -19.713 -19.751 -7.741 1.00 33.24 435 GLY W O 2
ATOM 1140 N N . ARG A 1 21 ? -17.693 -20.697 -7.482 1.00 35.22 436 ARG W N 2
ATOM 1141 C CA . ARG A 1 21 ? -17.077 -19.488 -6.953 1.00 54.23 436 ARG W CA 2
ATOM 1142 C C . ARG A 1 21 ? -15.710 -19.283 -7.610 1.00 61.42 436 ARG W C 2
ATOM 1143 O O . ARG A 1 21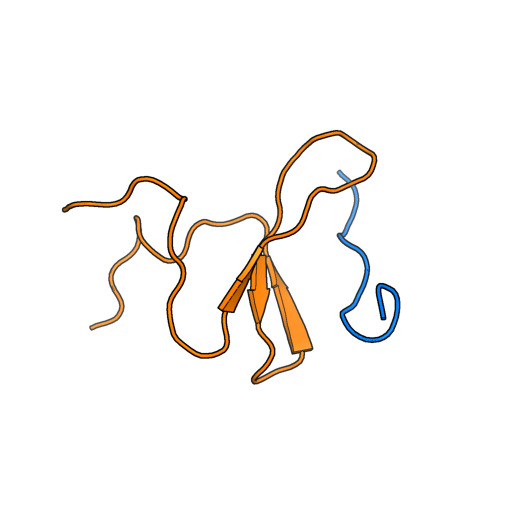 ? -14.958 -20.239 -7.791 1.00 20.20 436 ARG W O 2
ATOM 1164 N N . PRO A 1 22 ? -15.380 -18.041 -7.996 1.00 42.42 437 PRO W N 2
ATOM 1165 C CA . PRO A 1 22 ? -14.113 -17.730 -8.669 1.00 53.14 437 PRO W CA 2
ATOM 1166 C C . PRO A 1 22 ? -12.888 -17.808 -7.760 1.00 62.43 437 PRO W C 2
ATOM 1167 O O . PRO A 1 22 ? -12.965 -17.560 -6.555 1.00 24.51 437 PRO W O 2
ATOM 1178 N N . PHE A 1 23 ? -11.763 -18.159 -8.367 1.00 14.34 438 PHE W N 2
ATOM 1179 C CA . PHE A 1 23 ? -10.479 -18.182 -7.690 1.00 42.05 438 PHE W CA 2
ATOM 1180 C C . PHE A 1 23 ? -9.445 -17.522 -8.596 1.00 33.24 438 PHE W C 2
ATOM 1181 O O . PHE A 1 23 ? -9.635 -17.456 -9.810 1.00 41.13 438 PHE W O 2
ATOM 1198 N N . PHE A 1 24 ? -8.363 -17.038 -8.018 1.00 61.41 439 PHE W N 2
ATOM 1199 C CA . PHE A 1 24 ? -7.368 -16.299 -8.779 1.00 43.32 439 PHE W CA 2
ATOM 1200 C C . PHE A 1 24 ? -6.167 -17.166 -9.139 1.00 23.42 439 PHE W C 2
ATOM 1201 O O . PHE A 1 24 ? -5.718 -17.998 -8.352 1.00 1.13 439 PHE W O 2
ATOM 1218 N N . ILE A 1 25 ? -5.660 -16.953 -10.344 1.00 32.10 440 ILE W N 2
ATOM 1219 C CA . ILE A 1 25 ? -4.531 -17.705 -10.867 1.00 11.32 440 ILE W CA 2
ATOM 1220 C C . ILE A 1 25 ? -3.406 -16.756 -11.242 1.00 5.14 440 ILE W C 2
ATOM 1221 O O . ILE A 1 25 ? -3.557 -15.931 -12.143 1.00 71.44 440 ILE W O 2
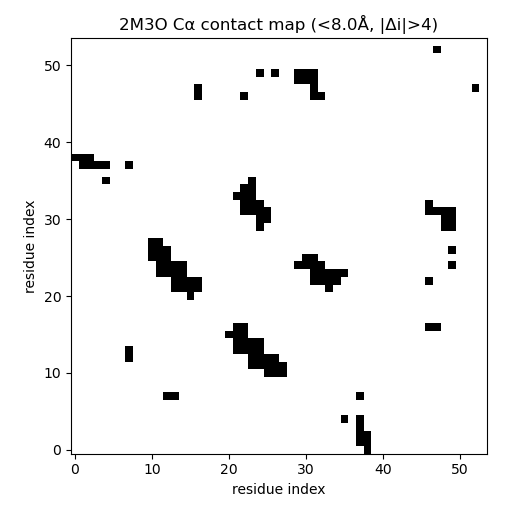ATOM 1237 N N . ASP A 1 26 ? -2.286 -16.863 -10.559 1.00 24.23 441 ASP W N 2
ATOM 1238 C CA . ASP A 1 26 ? -1.150 -16.006 -10.842 1.00 34.13 441 ASP W CA 2
ATOM 1239 C C . ASP A 1 26 ? -0.291 -16.583 -11.963 1.00 2.05 441 ASP W C 2
ATOM 1240 O O . ASP A 1 26 ? 0.380 -17.600 -11.788 1.00 44.24 441 ASP W O 2
ATOM 1249 N N . HIS A 1 27 ? -0.336 -15.936 -13.123 1.00 34.33 442 HIS W N 2
ATOM 1250 C CA . HIS A 1 27 ? 0.474 -16.323 -14.279 1.00 53.44 442 HIS W CA 2
ATOM 1251 C C . HIS A 1 27 ? 1.970 -16.246 -13.975 1.00 54.15 442 HIS W C 2
ATOM 1252 O O . HIS A 1 27 ? 2.770 -16.915 -14.627 1.00 34.32 442 HIS W O 2
ATOM 1267 N N . ASN A 1 28 ? 2.344 -15.427 -12.994 1.00 40.43 443 ASN W N 2
ATOM 1268 C CA . ASN A 1 28 ? 3.754 -15.234 -12.660 1.00 41.14 443 ASN W CA 2
ATOM 1269 C C . ASN A 1 28 ? 4.404 -16.533 -12.193 1.00 22.30 443 ASN W C 2
ATOM 1270 O O . ASN A 1 28 ? 5.388 -16.976 -12.775 1.00 43.42 443 ASN W O 2
ATOM 1281 N N . THR A 1 29 ? 3.858 -17.149 -11.153 1.00 63.03 444 THR W N 2
ATOM 1282 C CA . THR A 1 29 ? 4.433 -18.384 -10.629 1.00 51.14 444 THR W CA 2
ATOM 1283 C C . THR A 1 29 ? 3.545 -19.602 -10.922 1.00 4.40 444 THR W C 2
ATOM 1284 O O . THR A 1 29 ? 3.831 -20.710 -10.460 1.00 3.12 444 THR W O 2
ATOM 1295 N N . LYS A 1 30 ? 2.473 -19.384 -11.689 1.00 65.42 445 LYS W N 2
ATOM 1296 C CA . LYS A 1 30 ? 1.558 -20.462 -12.100 1.00 42.33 445 LYS W CA 2
ATOM 1297 C C . LYS A 1 30 ? 0.812 -21.063 -10.915 1.00 51.14 445 LYS W C 2
ATOM 1298 O O . LYS A 1 30 ? 0.462 -22.245 -10.927 1.00 64.22 445 LYS W O 2
ATOM 1317 N N . THR A 1 31 ? 0.553 -20.246 -9.912 1.00 53.25 446 THR W N 2
ATOM 1318 C CA . THR A 1 31 ? -0.126 -20.717 -8.712 1.00 35.21 446 THR W CA 2
ATOM 1319 C C . THR A 1 31 ? -1.581 -20.256 -8.693 1.00 5.22 446 THR W C 2
ATOM 1320 O O . THR A 1 31 ? -1.962 -19.332 -9.412 1.00 24.11 446 THR W O 2
ATOM 1331 N N . THR A 1 32 ? -2.385 -20.912 -7.873 1.00 22.14 447 THR W N 2
ATOM 1332 C CA . THR A 1 32 ? -3.786 -20.568 -7.724 1.00 53.13 447 THR W CA 2
ATOM 1333 C C . THR A 1 32 ? -4.089 -20.235 -6.267 1.00 74.44 447 THR W C 2
ATOM 1334 O O . THR A 1 32 ? -3.546 -20.862 -5.354 1.00 25.32 447 THR W O 2
ATOM 1345 N N . THR A 1 33 ? -4.938 -19.244 -6.043 1.00 61.13 448 THR W N 2
ATOM 1346 C CA . THR A 1 33 ? -5.280 -18.839 -4.690 1.00 44.53 448 THR W CA 2
ATOM 1347 C C . THR A 1 33 ? -6.719 -18.340 -4.613 1.00 1.21 448 THR W C 2
ATOM 1348 O O . THR A 1 33 ? -7.340 -18.034 -5.632 1.00 23.14 448 THR W O 2
ATOM 1359 N N . TRP A 1 34 ? -7.241 -18.269 -3.398 1.00 62.33 449 TRP W N 2
ATOM 1360 C CA . TRP A 1 34 ? -8.599 -17.808 -3.171 1.00 44.12 449 TRP W CA 2
ATOM 1361 C C . TRP A 1 34 ? -8.593 -16.388 -2.617 1.00 35.31 449 TRP W C 2
ATOM 1362 O O . TRP A 1 34 ? -9.642 -15.753 -2.491 1.00 3.10 449 TRP W O 2
ATOM 1383 N N . GLU A 1 35 ? -7.405 -15.899 -2.278 1.00 21.42 450 GLU W N 2
ATOM 1384 C CA . GLU A 1 35 ? -7.260 -14.568 -1.707 1.00 62.12 450 GLU W CA 2
ATOM 1385 C C . GLU A 1 35 ? -7.352 -13.507 -2.799 1.00 2.25 450 GLU W C 2
ATOM 1386 O O . GLU A 1 35 ? -6.910 -13.731 -3.924 1.00 12.43 450 GLU W O 2
ATOM 1398 N N . ASP A 1 36 ? -7.915 -12.356 -2.456 1.00 61.23 451 ASP W N 2
ATOM 1399 C CA . ASP A 1 36 ? -8.094 -11.272 -3.421 1.00 42.24 451 ASP W CA 2
ATOM 1400 C C . ASP A 1 36 ? -6.868 -10.370 -3.438 1.00 33.10 451 ASP W C 2
ATOM 1401 O O . ASP A 1 36 ? -6.463 -9.847 -2.404 1.00 30.30 451 ASP W O 2
ATOM 1410 N N . PRO A 1 37 ? -6.258 -10.180 -4.617 1.00 33.15 452 PRO W N 2
ATOM 1411 C CA . PRO A 1 37 ? -5.054 -9.368 -4.764 1.00 70.01 452 PRO W CA 2
ATOM 1412 C C . PRO A 1 37 ? -5.342 -7.881 -4.979 1.00 25.43 452 PRO W C 2
ATOM 1413 O O . PRO A 1 37 ? -4.417 -7.082 -5.137 1.00 50.51 452 PRO W O 2
ATOM 1424 N N . ARG A 1 38 ? -6.612 -7.503 -5.014 1.00 5.52 453 ARG W N 2
ATOM 1425 C CA . ARG A 1 38 ? -6.983 -6.111 -5.215 1.00 35.12 453 ARG W CA 2
ATOM 1426 C C . ARG A 1 38 ? -7.053 -5.337 -3.900 1.00 40.11 453 ARG W C 2
ATOM 1427 O O . ARG A 1 38 ? -6.528 -4.229 -3.799 1.00 14.32 453 ARG W O 2
ATOM 1448 N N . LEU A 1 39 ? -7.700 -5.913 -2.893 1.00 34.12 454 LEU W N 2
ATOM 1449 C CA . LEU A 1 39 ? -7.862 -5.223 -1.615 1.00 71.23 454 LEU W CA 2
ATOM 1450 C C . LEU A 1 39 ? -6.606 -5.328 -0.752 1.00 64.33 454 LEU W C 2
ATOM 1451 O O . LEU A 1 39 ? -6.484 -4.649 0.268 1.00 72.03 454 LEU W O 2
ATOM 1467 N N . LYS A 1 40 ? -5.676 -6.172 -1.169 1.00 20.04 455 LYS W N 2
ATOM 1468 C CA . LYS A 1 40 ? -4.417 -6.344 -0.458 1.00 20.43 455 LYS W CA 2
ATOM 1469 C C . LYS A 1 40 ? -3.305 -6.650 -1.448 1.00 55.52 455 LYS W C 2
ATOM 1470 O O . LYS A 1 40 ? -3.559 -7.191 -2.518 1.00 10.51 455 LYS W O 2
ATOM 1489 N N . ILE A 1 41 ? -2.076 -6.305 -1.088 1.00 54.43 456 ILE W N 2
ATOM 1490 C CA . ILE A 1 41 ? -0.940 -6.515 -1.976 1.00 41.51 456 ILE W CA 2
ATOM 1491 C C . ILE A 1 41 ? -0.614 -8.001 -2.113 1.00 60.10 456 ILE W C 2
ATOM 1492 O O . ILE A 1 41 ? -0.601 -8.741 -1.126 1.00 70.20 456 ILE W O 2
ATOM 1508 N N . PRO A 1 42 ? -0.362 -8.456 -3.347 1.00 1.24 457 PRO W N 2
ATOM 1509 C CA . PRO A 1 42 ? -0.037 -9.851 -3.632 1.00 61.32 457 PRO W CA 2
ATOM 1510 C C . PRO A 1 42 ? 1.416 -10.191 -3.300 1.00 72.20 457 PRO W C 2
ATOM 1511 O O . PRO A 1 42 ? 2.195 -9.323 -2.900 1.00 33.35 457 PRO W O 2
ATOM 1522 N N . ALA A 1 43 ? 1.771 -11.458 -3.468 1.00 34.52 458 ALA W N 2
ATOM 1523 C CA . ALA A 1 43 ? 3.129 -11.921 -3.205 1.00 21.34 458 ALA W CA 2
ATOM 1524 C C . ALA A 1 43 ? 3.980 -11.869 -4.470 1.00 15.31 458 ALA W C 2
ATOM 1525 O O . ALA A 1 43 ? 3.578 -11.271 -5.473 1.00 70.22 458 ALA W O 2
ATOM 1532 N N . THR B 2 1 ? -16.243 -28.718 -1.317 1.00 25.34 638 THR P N 2
ATOM 1533 C CA . THR B 2 1 ? -14.968 -28.020 -1.348 1.00 11.10 638 THR P CA 2
ATOM 1534 C C . THR B 2 1 ? -13.996 -28.714 -2.301 1.00 70.45 638 THR P C 2
ATOM 1535 O O . THR B 2 1 ? -13.279 -29.641 -1.913 1.00 31.03 638 THR P O 2
ATOM 1546 N N . ALA B 2 2 ? -13.995 -28.285 -3.553 1.00 70.40 639 ALA P N 2
ATOM 1547 C CA . ALA B 2 2 ? -13.073 -28.827 -4.538 1.00 54.03 639 ALA P CA 2
ATOM 1548 C C . ALA B 2 2 ? -11.905 -27.871 -4.737 1.00 22.35 639 ALA P C 2
ATOM 1549 O O . ALA B 2 2 ? -12.104 -26.718 -5.131 1.00 54.15 639 ALA P O 2
ATOM 1556 N N . PRO B 2 3 ? -10.677 -28.334 -4.452 1.00 52.01 640 PRO P N 2
ATOM 1557 C CA . PRO B 2 3 ? -9.466 -27.518 -4.579 1.00 24.02 640 PRO P CA 2
ATOM 1558 C C . PRO B 2 3 ? -9.117 -27.222 -6.033 1.00 65.42 640 PRO P C 2
ATOM 1559 O O . PRO B 2 3 ? -9.337 -28.058 -6.913 1.00 32.21 640 PRO P O 2
ATOM 1570 N N . PRO B 2 4 ? -8.573 -26.027 -6.309 1.00 11.22 641 PRO P N 2
ATOM 1571 C CA . PRO B 2 4 ? -8.184 -25.636 -7.656 1.00 33.05 641 PRO P CA 2
ATOM 1572 C C . PRO B 2 4 ? -6.810 -26.188 -8.041 1.00 20.35 641 PRO P C 2
ATOM 1573 O O . PRO B 2 4 ? -5.878 -26.195 -7.228 1.00 20.14 641 PRO P O 2
ATOM 1584 N N . PRO B 2 5 ? -6.671 -26.665 -9.284 1.00 72.33 642 PRO P N 2
ATOM 1585 C CA . PRO B 2 5 ? -5.417 -27.215 -9.794 1.00 3.54 642 PRO P CA 2
ATOM 1586 C C . PRO B 2 5 ? -4.423 -26.119 -10.180 1.00 43.13 642 PRO P C 2
ATOM 1587 O O . PRO B 2 5 ? -4.750 -24.930 -10.146 1.00 53.44 642 PRO P O 2
ATOM 1598 N N . ALA B 2 6 ? -3.207 -26.522 -10.531 1.00 34.33 643 ALA P N 2
ATOM 1599 C CA . ALA B 2 6 ? -2.189 -25.577 -10.976 1.00 60.03 643 ALA P CA 2
ATOM 1600 C C . ALA B 2 6 ? -2.551 -25.025 -12.349 1.00 63.43 643 ALA P C 2
ATOM 1601 O O . ALA B 2 6 ? -3.324 -25.638 -13.080 1.00 21.54 643 ALA P O 2
ATOM 1608 N N . TYR B 2 7 ? -1.986 -23.879 -12.702 1.00 3.33 644 TYR P N 2
ATOM 1609 C CA . TYR B 2 7 ? -2.305 -23.221 -13.972 1.00 3.04 644 TYR P CA 2
ATOM 1610 C C . TYR B 2 7 ? -1.987 -24.117 -15.168 1.00 33.21 644 TYR P C 2
ATOM 1611 O O . TYR B 2 7 ? -2.782 -24.232 -16.098 1.00 53.24 644 TYR P O 2
ATOM 1629 N N . ALA B 2 8 ? -0.831 -24.761 -15.132 1.00 40.13 645 ALA P N 2
ATOM 1630 C CA . ALA B 2 8 ? -0.412 -25.637 -16.222 1.00 44.14 645 ALA P CA 2
ATOM 1631 C C . ALA B 2 8 ? -1.221 -26.928 -16.211 1.00 71.13 645 ALA P C 2
ATOM 1632 O O . ALA B 2 8 ? -1.244 -27.678 -17.187 1.00 63.41 645 ALA P O 2
ATOM 1639 N N . THR B 2 9 ? -1.884 -27.164 -15.093 1.00 35.24 646 THR P N 2
ATOM 1640 C CA . THR B 2 9 ? -2.704 -28.343 -14.901 1.00 72.54 646 THR P CA 2
ATOM 1641 C C . THR B 2 9 ? -4.128 -28.102 -15.408 1.00 21.43 646 THR P C 2
ATOM 1642 O O . THR B 2 9 ? -4.738 -28.975 -16.029 1.00 20.53 646 THR P O 2
ATOM 1653 N N . LEU B 2 10 ? -4.642 -26.906 -15.147 1.00 12.02 647 LEU P N 2
ATOM 1654 C CA . LEU B 2 10 ? -6.004 -26.555 -15.529 1.00 74.43 647 LEU P CA 2
ATOM 1655 C C . LEU B 2 10 ? -6.071 -26.068 -16.972 1.00 31.35 647 LEU P C 2
ATOM 1656 O O . LEU B 2 10 ? -7.147 -26.015 -17.567 1.00 3.41 647 LEU P O 2
ATOM 1672 N N . GLY B 2 11 ? -4.922 -25.716 -17.530 1.00 53.33 648 GLY P N 2
ATOM 1673 C CA . GLY B 2 11 ? -4.879 -25.245 -18.900 1.00 53.50 648 GLY P CA 2
ATOM 1674 C C . GLY B 2 11 ? -4.349 -26.299 -19.847 1.00 51.44 648 GLY P C 2
ATOM 1675 O O . GLY B 2 11 ? -3.707 -27.259 -19.414 1.00 43.54 648 GLY P O 2
ATOM 1679 N N . GLY A 1 1 ? -16.033 2.806 -4.712 1.00 74.44 416 GLY W N 3
ATOM 1680 C CA . GLY A 1 1 ? -15.694 2.394 -6.093 1.00 23.03 416 GLY W CA 3
ATOM 1681 C C . GLY A 1 1 ? -14.634 1.317 -6.120 1.00 63.43 416 GLY W C 3
ATOM 1682 O O . GLY A 1 1 ? -14.874 0.189 -5.687 1.00 24.02 416 GLY W O 3
ATOM 1688 N N . SER A 1 2 ? -13.462 1.660 -6.621 1.00 4.45 417 SER W N 3
ATOM 1689 C CA . SER A 1 2 ? -12.371 0.711 -6.717 1.00 42.14 417 SER W CA 3
ATOM 1690 C C . SER A 1 2 ? -11.347 0.943 -5.615 1.00 21.41 417 SER W C 3
ATOM 1691 O O . SER A 1 2 ? -10.942 2.077 -5.357 1.00 31.11 417 SER W O 3
ATOM 1699 N N . MET A 1 3 ? -10.939 -0.140 -4.964 1.00 71.52 418 MET W N 3
ATOM 1700 C CA . MET A 1 3 ? -9.926 -0.071 -3.917 1.00 54.54 418 MET W CA 3
ATOM 1701 C C . MET A 1 3 ? -8.597 0.363 -4.531 1.00 54.22 418 MET W C 3
ATOM 1702 O O . MET A 1 3 ? -7.778 1.022 -3.890 1.00 32.35 418 MET W O 3
ATOM 1716 N N . GLU A 1 4 ? -8.405 -0.018 -5.785 1.00 4.25 419 GLU W N 3
ATOM 1717 C CA . GLU A 1 4 ? -7.228 0.357 -6.546 1.00 60.13 419 GLU W CA 3
ATOM 1718 C C . GLU A 1 4 ? -7.650 0.648 -7.981 1.00 34.33 419 GLU W C 3
ATOM 1719 O O . GLU A 1 4 ? -8.500 -0.054 -8.529 1.00 23.43 419 GLU W O 3
ATOM 1731 N N . GLN A 1 5 ? -7.073 1.680 -8.582 1.00 14.34 420 GLN W N 3
ATOM 1732 C CA . GLN A 1 5 ? -7.434 2.063 -9.940 1.00 63.21 420 GLN W CA 3
ATOM 1733 C C . GLN A 1 5 ? -6.854 1.091 -10.960 1.00 42.54 420 GLN W C 3
ATOM 1734 O O . GLN A 1 5 ? -5.686 0.702 -10.876 1.00 12.22 420 GLN W O 3
ATOM 1748 N N . GLY A 1 6 ? -7.678 0.702 -11.916 1.00 1.33 421 GLY W N 3
ATOM 1749 C CA . GLY A 1 6 ? -7.239 -0.198 -12.955 1.00 50.33 421 GLY W CA 3
ATOM 1750 C C . GLY A 1 6 ? -7.860 -1.567 -12.816 1.00 53.11 421 GLY W C 3
ATOM 1751 O O . GLY A 1 6 ? -9.068 -1.688 -12.608 1.00 31.43 421 GLY W O 3
ATOM 1755 N N . PHE A 1 7 ? -7.037 -2.595 -12.926 1.00 43.15 422 PHE W N 3
ATOM 1756 C CA . PHE A 1 7 ? -7.506 -3.969 -12.822 1.00 4.05 422 PHE W CA 3
ATOM 1757 C C . PHE A 1 7 ? -6.654 -4.741 -11.821 1.00 15.53 422 PHE W C 3
ATOM 1758 O O . PHE A 1 7 ? -5.995 -4.150 -10.963 1.00 32.32 422 PHE W O 3
ATOM 1775 N N . LEU A 1 8 ? -6.682 -6.058 -11.932 1.00 42.32 423 LEU W N 3
ATOM 1776 C CA . LEU A 1 8 ? -5.877 -6.922 -11.083 1.00 64.02 423 LEU W CA 3
ATOM 1777 C C . LEU A 1 8 ? -4.404 -6.739 -11.437 1.00 4.03 423 LEU W C 3
ATOM 1778 O O . LEU A 1 8 ? -4.091 -6.272 -12.535 1.00 41.12 423 LEU W O 3
ATOM 1794 N N . PRO A 1 9 ? -3.480 -7.085 -10.521 1.00 20.35 424 PRO W N 3
ATOM 1795 C CA . PRO A 1 9 ? -2.041 -6.990 -10.790 1.00 62.52 424 PRO W CA 3
ATOM 1796 C C . PRO A 1 9 ? -1.673 -7.732 -12.069 1.00 74.11 424 PRO W C 3
ATOM 1797 O O . PRO A 1 9 ? -2.268 -8.766 -12.386 1.00 41.31 424 PRO W O 3
ATOM 1808 N N . LYS A 1 10 ? -0.702 -7.204 -12.805 1.00 24.22 425 LYS W N 3
ATOM 1809 C CA . LYS A 1 10 ? -0.327 -7.775 -14.093 1.00 40.04 425 LYS W CA 3
ATOM 1810 C C . LYS A 1 10 ? 0.100 -9.231 -13.955 1.00 33.33 425 LYS W C 3
ATOM 1811 O O . LYS A 1 10 ? 1.169 -9.538 -13.423 1.00 33.53 425 LYS W O 3
ATOM 1830 N N . GLY A 1 11 ? -0.763 -10.119 -14.424 1.00 52.51 426 GLY W N 3
ATOM 1831 C CA . GLY A 1 11 ? -0.470 -11.535 -14.405 1.00 61.14 426 GLY W CA 3
ATOM 1832 C C . GLY A 1 11 ? -1.506 -12.315 -13.622 1.00 65.15 426 GLY W C 3
ATOM 1833 O O . GLY A 1 11 ? -1.483 -13.543 -13.604 1.00 72.42 426 GLY W O 3
ATOM 1837 N N . TRP A 1 12 ? -2.422 -11.600 -12.981 1.00 24.22 427 TRP W N 3
ATOM 1838 C CA . TRP A 1 12 ? -3.469 -12.224 -12.185 1.00 21.32 427 TRP W CA 3
ATOM 1839 C C . TRP A 1 12 ? -4.768 -12.267 -12.979 1.00 70.24 427 TRP W C 3
ATOM 1840 O O . TRP A 1 12 ? -5.242 -11.239 -13.465 1.00 71.43 427 TRP W O 3
ATOM 1861 N N . GLU A 1 13 ? -5.333 -13.455 -13.119 1.00 12.05 428 GLU W N 3
ATOM 1862 C CA . GLU A 1 13 ? -6.567 -13.638 -13.870 1.00 1.33 428 GLU W CA 3
ATOM 1863 C C . GLU A 1 13 ? -7.586 -14.391 -13.017 1.00 0.43 428 GLU W C 3
ATOM 1864 O O . GLU A 1 13 ? -7.208 -15.101 -12.092 1.00 2.14 428 GLU W O 3
ATOM 1876 N N . VAL A 1 14 ? -8.871 -14.242 -13.316 1.00 22.41 429 VAL W N 3
ATOM 1877 C CA . VAL A 1 14 ? -9.913 -14.900 -12.535 1.00 2.32 429 VAL W CA 3
ATOM 1878 C C . VAL A 1 14 ? -10.471 -16.114 -13.277 1.00 43.25 429 VAL W C 3
ATOM 1879 O O . VAL A 1 14 ? -10.735 -16.055 -14.482 1.00 21.12 429 VAL W O 3
ATOM 1892 N N . ARG A 1 15 ? -10.640 -17.215 -12.555 1.00 21.01 430 ARG W N 3
ATOM 1893 C CA . ARG A 1 15 ? -11.169 -18.448 -13.123 1.00 2.43 430 ARG W CA 3
ATOM 1894 C C . ARG A 1 15 ? -12.480 -18.838 -12.435 1.00 40.21 430 ARG W C 3
ATOM 1895 O O . ARG A 1 15 ? -13.189 -17.983 -11.908 1.00 32.30 430 ARG W O 3
ATOM 1916 N N . HIS A 1 16 ? -12.790 -20.127 -12.437 1.00 2.22 431 HIS W N 3
ATOM 1917 C CA . HIS A 1 16 ? -14.093 -20.614 -11.996 1.00 72.53 431 HIS W CA 3
ATOM 1918 C C . HIS A 1 16 ? -13.959 -22.024 -11.439 1.00 23.04 431 HIS W C 3
ATOM 1919 O O . HIS A 1 16 ? -13.679 -22.964 -12.177 1.00 14.14 431 HIS W O 3
ATOM 1934 N N . ALA A 1 17 ? -14.142 -22.168 -10.137 1.00 43.43 432 ALA W N 3
ATOM 1935 C CA . ALA A 1 17 ? -14.055 -23.474 -9.503 1.00 35.23 432 ALA W CA 3
ATOM 1936 C C . ALA A 1 17 ? -15.418 -24.147 -9.485 1.00 40.44 432 ALA W C 3
ATOM 1937 O O . ALA A 1 17 ? -16.439 -23.463 -9.418 1.00 74.20 432 ALA W O 3
ATOM 1944 N N . PRO A 1 18 ? -15.450 -25.493 -9.533 1.00 53.04 433 PRO W N 3
ATOM 1945 C CA . PRO A 1 18 ? -16.697 -26.272 -9.531 1.00 21.13 433 PRO W CA 3
ATOM 1946 C C . PRO A 1 18 ? -17.634 -25.892 -8.386 1.00 75.44 433 PRO W C 3
ATOM 1947 O O . PRO A 1 18 ? -18.853 -25.962 -8.523 1.00 5.20 433 PRO W O 3
ATOM 1958 N N . ASN A 1 19 ? -17.061 -25.488 -7.253 1.00 50.55 434 ASN W N 3
ATOM 1959 C CA . ASN A 1 19 ? -17.853 -25.079 -6.094 1.00 74.03 434 ASN W CA 3
ATOM 1960 C C . ASN A 1 19 ? -18.670 -23.815 -6.386 1.00 21.44 434 ASN W C 3
ATOM 1961 O O . ASN A 1 19 ? -19.584 -23.473 -5.638 1.00 1.11 434 ASN W O 3
ATOM 1972 N N . GLY A 1 20 ? -18.341 -23.126 -7.471 1.00 75.04 435 GLY W N 3
ATOM 1973 C CA . GLY A 1 20 ? -19.040 -21.896 -7.804 1.00 33.04 435 GLY W CA 3
ATOM 1974 C C . GLY A 1 20 ? -18.305 -20.682 -7.279 1.00 31.12 435 GLY W C 3
ATOM 1975 O O . GLY A 1 20 ? -18.897 -19.627 -7.051 1.00 61.44 435 GLY W O 3
ATOM 1979 N N . ARG A 1 21 ? -17.007 -20.846 -7.075 1.00 34.35 436 ARG W N 3
ATOM 1980 C CA . ARG A 1 21 ? -16.164 -19.782 -6.553 1.00 5.45 436 ARG W CA 3
ATOM 1981 C C . ARG A 1 21 ? -15.062 -19.425 -7.546 1.00 43.33 436 ARG W C 3
ATOM 1982 O O . ARG A 1 21 ? -14.293 -20.289 -7.969 1.00 10.44 436 ARG W O 3
ATOM 2003 N N . PRO A 1 22 ? -14.993 -18.154 -7.951 1.00 1.41 437 PRO W N 3
ATOM 2004 C CA . PRO A 1 22 ? -13.953 -17.658 -8.850 1.00 2.14 437 PRO W CA 3
ATOM 2005 C C . PRO A 1 22 ? -12.605 -17.540 -8.150 1.00 32.13 437 PRO W C 3
ATOM 2006 O O . PRO A 1 22 ? -12.412 -16.661 -7.308 1.00 34.20 437 PRO W O 3
ATOM 2017 N N . PHE A 1 23 ? -11.680 -18.429 -8.480 1.00 61.23 438 PHE W N 3
ATOM 2018 C CA . PHE A 1 23 ? -10.347 -18.369 -7.901 1.00 15.30 438 PHE W CA 3
ATOM 2019 C C . PHE A 1 23 ? -9.410 -17.618 -8.836 1.00 41.42 438 PHE W C 3
ATOM 2020 O O . PHE A 1 23 ? -9.638 -17.562 -10.046 1.00 51.22 438 PHE W O 3
ATOM 2037 N N . PHE A 1 24 ? -8.362 -17.048 -8.271 1.00 71.24 439 PHE W N 3
ATOM 2038 C CA . PHE A 1 24 ? -7.432 -16.237 -9.034 1.00 3.12 439 PHE W CA 3
ATOM 2039 C C . PHE A 1 24 ? -6.237 -17.062 -9.491 1.00 10.20 439 PHE W C 3
ATOM 2040 O O . PHE A 1 24 ? -5.704 -17.882 -8.744 1.00 55.31 439 PHE W O 3
ATOM 2057 N N . ILE A 1 25 ? -5.832 -16.840 -10.726 1.00 50.13 440 ILE W N 3
ATOM 2058 C CA . ILE A 1 25 ? -4.696 -17.530 -11.301 1.00 0.10 440 ILE W CA 3
ATOM 2059 C C . ILE A 1 25 ? -3.547 -16.563 -11.484 1.00 5.14 440 ILE W C 3
ATOM 2060 O O . ILE A 1 25 ? -3.655 -15.610 -12.258 1.00 64.13 440 ILE W O 3
ATOM 2076 N N . ASP A 1 26 ? -2.454 -16.795 -10.782 1.00 25.14 441 ASP W N 3
ATOM 2077 C CA . ASP A 1 26 ? -1.273 -15.979 -10.968 1.00 54.32 441 ASP W CA 3
ATOM 2078 C C . ASP A 1 26 ? -0.398 -16.608 -12.035 1.00 22.31 441 ASP W C 3
ATOM 2079 O O . ASP A 1 26 ? 0.185 -17.677 -11.839 1.00 61.42 441 ASP W O 3
ATOM 2088 N N . HIS A 1 27 ? -0.322 -15.943 -13.170 1.00 43.13 442 HIS W N 3
ATOM 2089 C CA . HIS A 1 27 ? 0.442 -16.441 -14.303 1.00 75.13 442 HIS W CA 3
ATOM 2090 C C . HIS A 1 27 ? 1.932 -16.182 -14.103 1.00 64.14 442 HIS W C 3
ATOM 2091 O O . HIS A 1 27 ? 2.763 -16.667 -14.869 1.00 4.52 442 HIS W O 3
ATOM 2106 N N . ASN A 1 28 ? 2.265 -15.423 -13.065 1.00 2.11 443 ASN W N 3
ATOM 2107 C CA . ASN A 1 28 ? 3.652 -15.055 -12.803 1.00 64.34 443 ASN W CA 3
ATOM 2108 C C . ASN A 1 28 ? 4.452 -16.216 -12.215 1.00 42.03 443 ASN W C 3
ATOM 2109 O O . ASN A 1 28 ? 5.466 -16.622 -12.784 1.00 32.44 443 ASN W O 3
ATOM 2120 N N . THR A 1 29 ? 4.006 -16.750 -11.085 1.00 32.42 444 THR W N 3
ATOM 2121 C CA . THR A 1 29 ? 4.717 -17.850 -10.442 1.00 3.43 444 THR W CA 3
ATOM 2122 C C . THR A 1 29 ? 4.019 -19.183 -10.721 1.00 14.40 444 THR W C 3
ATOM 2123 O O . THR A 1 29 ? 4.451 -20.235 -10.242 1.00 30.34 444 THR W O 3
ATOM 2134 N N . LYS A 1 30 ? 2.942 -19.122 -11.509 1.00 62.14 445 LYS W N 3
ATOM 2135 C CA . LYS A 1 30 ? 2.186 -20.310 -11.913 1.00 12.41 445 LYS W CA 3
ATOM 2136 C C . LYS A 1 30 ? 1.505 -20.959 -10.712 1.00 64.14 445 LYS W C 3
ATOM 2137 O O . LYS A 1 30 ? 1.847 -22.072 -10.312 1.00 1.55 445 LYS W O 3
ATOM 2156 N N . THR A 1 31 ? 0.551 -20.247 -10.129 1.00 24.24 446 THR W N 3
ATOM 2157 C CA . THR A 1 31 ? -0.171 -20.748 -8.970 1.00 50.03 446 THR W CA 3
ATOM 2158 C C . THR A 1 31 ? -1.602 -20.214 -8.953 1.00 12.54 446 THR W C 3
ATOM 2159 O O . THR A 1 31 ? -1.920 -19.250 -9.650 1.00 41.32 446 THR W O 3
ATOM 2170 N N . THR A 1 32 ? -2.458 -20.845 -8.165 1.00 12.12 447 THR W N 3
ATOM 2171 C CA . THR A 1 32 ? -3.840 -20.416 -8.030 1.00 60.25 447 THR W CA 3
ATOM 2172 C C . THR A 1 32 ? -4.127 -20.029 -6.581 1.00 74.20 447 THR W C 3
ATOM 2173 O O . THR A 1 32 ? -3.594 -20.644 -5.655 1.00 13.50 447 THR W O 3
ATOM 2184 N N . THR A 1 33 ? -4.948 -19.009 -6.378 1.00 72.41 448 THR W N 3
ATOM 2185 C CA . THR A 1 33 ? -5.247 -18.541 -5.033 1.00 12.34 448 THR W CA 3
ATOM 2186 C C . THR A 1 33 ? -6.720 -18.148 -4.897 1.00 33.35 448 THR W C 3
ATOM 2187 O O . THR A 1 33 ? -7.405 -17.918 -5.893 1.00 52.24 448 THR W O 3
ATOM 2198 N N . TRP A 1 34 ? -7.199 -18.084 -3.661 1.00 12.31 449 TRP W N 3
ATOM 2199 C CA . TRP A 1 34 ? -8.584 -17.731 -3.386 1.00 64.22 449 TRP W CA 3
ATOM 2200 C C . TRP A 1 34 ? -8.700 -16.312 -2.837 1.00 62.43 449 TRP W C 3
ATOM 2201 O O . TRP A 1 34 ? -9.804 -15.786 -2.684 1.00 43.34 449 TRP W O 3
ATOM 2222 N N . GLU A 1 35 ? -7.565 -15.690 -2.542 1.00 0.42 450 GLU W N 3
ATOM 2223 C CA . GLU A 1 35 ? -7.567 -14.369 -1.923 1.00 74.22 450 GLU W CA 3
ATOM 2224 C C . GLU A 1 35 ? -7.580 -13.263 -2.979 1.00 14.40 450 GLU W C 3
ATOM 2225 O O . GLU A 1 35 ? -7.187 -13.482 -4.125 1.00 35.25 450 GLU W O 3
ATOM 2237 N N . ASP A 1 36 ? -8.028 -12.078 -2.580 1.00 32.51 451 ASP W N 3
ATOM 2238 C CA . ASP A 1 36 ? -8.093 -10.935 -3.490 1.00 51.03 451 ASP W CA 3
ATOM 2239 C C . ASP A 1 36 ? -6.882 -10.036 -3.280 1.00 64.53 451 ASP W C 3
ATOM 2240 O O . ASP A 1 36 ? -6.565 -9.670 -2.146 1.00 72.11 451 ASP W O 3
ATOM 2249 N N . PRO A 1 37 ? -6.184 -9.676 -4.367 1.00 40.55 452 PRO W N 3
ATOM 2250 C CA . PRO A 1 37 ? -4.983 -8.855 -4.296 1.00 13.41 452 PRO W CA 3
ATOM 2251 C C . PRO A 1 37 ? -5.234 -7.341 -4.392 1.00 64.25 452 PRO W C 3
ATOM 2252 O O . PRO A 1 37 ? -4.362 -6.550 -4.032 1.00 20.30 452 PRO W O 3
ATOM 2263 N N . ARG A 1 38 ? -6.397 -6.915 -4.883 1.00 52.01 453 ARG W N 3
ATOM 2264 C CA . ARG A 1 38 ? -6.663 -5.485 -5.036 1.00 64.42 453 ARG W CA 3
ATOM 2265 C C . ARG A 1 38 ? -7.381 -4.894 -3.832 1.00 64.32 453 ARG W C 3
ATOM 2266 O O . ARG A 1 38 ? -7.372 -3.681 -3.634 1.00 51.30 453 ARG W O 3
ATOM 2287 N N . LEU A 1 39 ? -7.999 -5.744 -3.025 1.00 1.04 454 LEU W N 3
ATOM 2288 C CA . LEU A 1 39 ? -8.620 -5.292 -1.782 1.00 43.42 454 LEU W CA 3
ATOM 2289 C C . LEU A 1 39 ? -7.548 -5.113 -0.710 1.00 21.44 454 LEU W C 3
ATOM 2290 O O . LEU A 1 39 ? -7.841 -4.857 0.457 1.00 73.33 454 LEU W O 3
ATOM 2306 N N . LYS A 1 40 ? -6.302 -5.242 -1.141 1.00 51.33 455 LYS W N 3
ATOM 2307 C CA . LYS A 1 40 ? -5.150 -5.133 -0.264 1.00 74.20 455 LYS W CA 3
ATOM 2308 C C . LYS A 1 40 ? -4.164 -4.140 -0.870 1.00 22.54 455 LYS W C 3
ATOM 2309 O O . LYS A 1 40 ? -4.081 -4.013 -2.092 1.00 3.11 455 LYS W O 3
ATOM 2328 N N . ILE A 1 41 ? -3.424 -3.438 -0.028 1.00 55.04 456 ILE W N 3
ATOM 2329 C CA . ILE A 1 41 ? -2.458 -2.465 -0.508 1.00 64.21 456 ILE W CA 3
ATOM 2330 C C . ILE A 1 41 ? -1.059 -2.780 0.018 1.00 34.04 456 ILE W C 3
ATOM 2331 O O . ILE A 1 41 ? -0.764 -2.590 1.200 1.00 22.31 456 ILE W O 3
ATOM 2347 N N . PRO A 1 42 ? -0.184 -3.290 -0.858 1.00 61.45 457 PRO W N 3
ATOM 2348 C CA . PRO A 1 42 ? 1.194 -3.626 -0.506 1.00 35.23 457 PRO W CA 3
ATOM 2349 C C . PRO A 1 42 ? 2.072 -2.383 -0.393 1.00 53.03 457 PRO W C 3
ATOM 2350 O O . PRO A 1 42 ? 2.062 -1.519 -1.274 1.00 13.24 457 PRO W O 3
ATOM 2361 N N . ALA A 1 43 ? 2.819 -2.294 0.698 1.00 42.02 458 ALA W N 3
ATOM 2362 C CA . ALA A 1 43 ? 3.711 -1.166 0.932 1.00 72.41 458 ALA W CA 3
ATOM 2363 C C . ALA A 1 43 ? 5.019 -1.636 1.559 1.00 63.01 458 ALA W C 3
ATOM 2364 O O . ALA A 1 43 ? 5.456 -2.768 1.330 1.00 73.25 458 ALA W O 3
ATOM 2371 N N . THR B 2 1 ? -15.946 -29.106 -0.319 1.00 61.31 638 THR P N 3
ATOM 2372 C CA . THR B 2 1 ? -14.841 -28.249 -0.719 1.00 13.12 638 THR P CA 3
ATOM 2373 C C . THR B 2 1 ? -13.917 -28.976 -1.697 1.00 13.33 638 THR P C 3
ATOM 2374 O O . THR B 2 1 ? -13.139 -29.847 -1.305 1.00 44.10 638 THR P O 3
ATOM 2385 N N . ALA B 2 2 ? -14.024 -28.628 -2.970 1.00 62.24 639 ALA P N 3
ATOM 2386 C CA . ALA B 2 2 ? -13.183 -29.220 -3.995 1.00 61.43 639 ALA P CA 3
ATOM 2387 C C . ALA B 2 2 ? -12.051 -28.270 -4.367 1.00 0.15 639 ALA P C 3
ATOM 2388 O O . ALA B 2 2 ? -12.301 -27.164 -4.853 1.00 32.52 639 ALA P O 3
ATOM 2395 N N . PRO B 2 3 ? -10.799 -28.687 -4.135 1.00 12.33 640 PRO P N 3
ATOM 2396 C CA . PRO B 2 3 ? -9.615 -27.874 -4.445 1.00 23.53 640 PRO P CA 3
ATOM 2397 C C . PRO B 2 3 ? -9.455 -27.628 -5.945 1.00 42.12 640 PRO P C 3
ATOM 2398 O O . PRO B 2 3 ? -9.837 -28.467 -6.766 1.00 4.12 640 PRO P O 3
ATOM 2409 N N . PRO B 2 4 ? -8.891 -26.470 -6.321 1.00 73.14 641 PRO P N 3
ATOM 2410 C CA . PRO B 2 4 ? -8.683 -26.112 -7.725 1.00 44.31 641 PRO P CA 3
ATOM 2411 C C . PRO B 2 4 ? -7.562 -26.932 -8.367 1.00 41.13 641 PRO P C 3
ATOM 2412 O O . PRO B 2 4 ? -6.663 -27.423 -7.678 1.00 13.22 641 PRO P O 3
ATOM 2423 N N . PRO B 2 5 ? -7.612 -27.106 -9.693 1.00 65.03 642 PRO P N 3
ATOM 2424 C CA . PRO B 2 5 ? -6.587 -27.845 -10.431 1.00 62.05 642 PRO P CA 3
ATOM 2425 C C . PRO B 2 5 ? -5.278 -27.067 -10.524 1.00 15.14 642 PRO P C 3
ATOM 2426 O O . PRO B 2 5 ? -5.247 -25.853 -10.296 1.00 35.15 642 PRO P O 3
ATOM 2437 N N . ALA B 2 6 ? -4.199 -27.767 -10.846 1.00 73.20 643 ALA P N 3
ATOM 2438 C CA . ALA B 2 6 ? -2.902 -27.129 -10.991 1.00 23.10 643 ALA P CA 3
ATOM 2439 C C . ALA B 2 6 ? -2.804 -26.415 -12.333 1.00 12.41 643 ALA P C 3
ATOM 2440 O O . ALA B 2 6 ? -3.517 -26.751 -13.282 1.00 74.41 643 ALA P O 3
ATOM 2447 N N . TYR B 2 7 ? -1.910 -25.436 -12.396 1.00 53.13 644 TYR P N 3
ATOM 2448 C CA . TYR B 2 7 ? -1.719 -24.602 -13.583 1.00 34.30 644 TYR P CA 3
ATOM 2449 C C . TYR B 2 7 ? -1.501 -25.444 -14.844 1.00 53.20 644 TYR P C 3
ATOM 2450 O O . TYR B 2 7 ? -1.978 -25.094 -15.924 1.00 43.32 644 TYR P O 3
ATOM 2468 N N . ALA B 2 8 ? -0.791 -26.552 -14.696 1.00 24.44 645 ALA P N 3
ATOM 2469 C CA . ALA B 2 8 ? -0.453 -27.409 -15.827 1.00 41.14 645 ALA P CA 3
ATOM 2470 C C . ALA B 2 8 ? -1.690 -28.030 -16.480 1.00 61.11 645 ALA P C 3
ATOM 2471 O O . ALA B 2 8 ? -1.855 -27.960 -17.698 1.00 64.42 645 ALA P O 3
ATOM 2478 N N . THR B 2 9 ? -2.560 -28.629 -15.675 1.00 21.13 646 THR P N 3
ATOM 2479 C CA . THR B 2 9 ? -3.734 -29.312 -16.204 1.00 22.24 646 THR P CA 3
ATOM 2480 C C . THR B 2 9 ? -4.817 -28.336 -16.678 1.00 32.12 646 THR P C 3
ATOM 2481 O O . THR B 2 9 ? -5.649 -28.700 -17.509 1.00 53.21 646 THR P O 3
ATOM 2492 N N . LEU B 2 10 ? -4.815 -27.109 -16.163 1.00 12.42 647 LEU P N 3
ATOM 2493 C CA . LEU B 2 10 ? -5.829 -26.138 -16.557 1.00 54.32 647 LEU P CA 3
ATOM 2494 C C . LEU B 2 10 ? -5.369 -25.305 -17.752 1.00 23.32 647 LEU P C 3
ATOM 2495 O O . LEU B 2 10 ? -6.190 -24.804 -18.522 1.00 54.33 647 LEU P O 3
ATOM 2511 N N . GLY B 2 11 ? -4.060 -25.162 -17.910 1.00 15.22 648 GLY P N 3
ATOM 2512 C CA . GLY B 2 11 ? -3.531 -24.401 -19.025 1.00 60.01 648 GLY P CA 3
ATOM 2513 C C . GLY B 2 11 ? -2.432 -23.443 -18.610 1.00 23.40 648 GLY P C 3
ATOM 2514 O O . GLY B 2 11 ? -2.695 -22.430 -17.958 1.00 65.51 648 GLY P O 3
ATOM 2518 N N . GLY A 1 1 ? -15.163 -4.267 -1.932 1.00 52.31 416 GLY W N 4
ATOM 2519 C CA . GLY A 1 1 ? -14.137 -3.709 -1.021 1.00 14.32 416 GLY W CA 4
ATOM 2520 C C . GLY A 1 1 ? -13.875 -2.241 -1.287 1.00 11.32 416 GLY W C 4
ATOM 2521 O O . GLY A 1 1 ? -14.493 -1.373 -0.673 1.00 35.42 416 GLY W O 4
ATOM 2527 N N . SER A 1 2 ? -12.962 -1.958 -2.207 1.00 51.54 417 SER W N 4
ATOM 2528 C CA . SER A 1 2 ? -12.610 -0.583 -2.531 1.00 53.21 417 SER W CA 4
ATOM 2529 C C . SER A 1 2 ? -12.194 -0.470 -3.999 1.00 42.24 417 SER W C 4
ATOM 2530 O O . SER A 1 2 ? -11.671 0.557 -4.439 1.00 41.12 417 SER W O 4
ATOM 2538 N N . MET A 1 3 ? -12.442 -1.526 -4.764 1.00 23.31 418 MET W N 4
ATOM 2539 C CA . MET A 1 3 ? -12.036 -1.548 -6.160 1.00 23.13 418 MET W CA 4
ATOM 2540 C C . MET A 1 3 ? -13.168 -1.080 -7.064 1.00 0.42 418 MET W C 4
ATOM 2541 O O . MET A 1 3 ? -14.197 -1.745 -7.195 1.00 33.44 418 MET W O 4
ATOM 2555 N N . GLU A 1 4 ? -12.963 0.082 -7.671 1.00 4.25 419 GLU W N 4
ATOM 2556 C CA . GLU A 1 4 ? -13.928 0.657 -8.601 1.00 44.01 419 GLU W CA 4
ATOM 2557 C C . GLU A 1 4 ? -14.130 -0.276 -9.788 1.00 11.41 419 GLU W C 4
ATOM 2558 O O . GLU A 1 4 ? -15.244 -0.720 -10.067 1.00 14.22 419 GLU W O 4
ATOM 2570 N N . GLN A 1 5 ? -13.043 -0.574 -10.481 1.00 20.22 420 GLN W N 4
ATOM 2571 C CA . GLN A 1 5 ? -13.080 -1.515 -11.585 1.00 44.41 420 GLN W CA 4
ATOM 2572 C C . GLN A 1 5 ? -12.426 -2.814 -11.149 1.00 34.22 420 GLN W C 4
ATOM 2573 O O . GLN A 1 5 ? -11.203 -2.912 -11.091 1.00 34.12 420 GLN W O 4
ATOM 2587 N N . GLY A 1 6 ? -13.248 -3.795 -10.813 1.00 12.31 421 GLY W N 4
ATOM 2588 C CA . GLY A 1 6 ? -12.746 -5.074 -10.360 1.00 51.32 421 GLY W CA 4
ATOM 2589 C C . GLY A 1 6 ? -12.044 -5.874 -11.440 1.00 70.22 421 GLY W C 4
ATOM 2590 O O . GLY A 1 6 ? -12.642 -6.754 -12.058 1.00 14.00 421 GLY W O 4
ATOM 2594 N N . PHE A 1 7 ? -10.775 -5.570 -11.661 1.00 40.10 422 PHE W N 4
ATOM 2595 C CA . PHE A 1 7 ? -9.954 -6.322 -12.595 1.00 34.24 422 PHE W CA 4
ATOM 2596 C C . PHE A 1 7 ? -8.749 -6.867 -11.846 1.00 40.44 422 PHE W C 4
ATOM 2597 O O . PHE A 1 7 ? -8.651 -6.698 -10.629 1.00 42.13 422 PHE W O 4
ATOM 2614 N N . LEU A 1 8 ? -7.840 -7.523 -12.545 1.00 54.22 423 LEU W N 4
ATOM 2615 C CA . LEU A 1 8 ? -6.667 -8.090 -11.898 1.00 70.55 423 LEU W CA 4
ATOM 2616 C C . LEU A 1 8 ? -5.397 -7.396 -12.367 1.00 14.41 423 LEU W C 4
ATOM 2617 O O . LEU A 1 8 ? -5.327 -6.911 -13.498 1.00 42.11 423 LEU W O 4
ATOM 2633 N N . PRO A 1 9 ? -4.379 -7.334 -11.493 1.00 52.41 424 PRO W N 4
ATOM 2634 C CA . PRO A 1 9 ? -3.079 -6.755 -11.839 1.00 31.02 424 PRO W CA 4
ATOM 2635 C C . PRO A 1 9 ? -2.420 -7.564 -12.951 1.00 42.45 424 PRO W C 4
ATOM 2636 O O . PRO A 1 9 ? -2.870 -8.671 -13.259 1.00 42.42 424 PRO W O 4
ATOM 2647 N N . LYS A 1 10 ? -1.357 -7.048 -13.552 1.00 20.45 425 LYS W N 4
ATOM 2648 C CA . LYS A 1 10 ? -0.729 -7.761 -14.652 1.00 43.45 425 LYS W CA 4
ATOM 2649 C C . LYS A 1 10 ? 0.069 -8.934 -14.113 1.00 54.32 425 LYS W C 4
ATOM 2650 O O . LYS A 1 10 ? 1.132 -8.766 -13.505 1.00 0.34 425 LYS W O 4
ATOM 2669 N N . GLY A 1 11 ? -0.460 -10.121 -14.336 1.00 41.44 426 GLY W N 4
ATOM 2670 C CA . GLY A 1 11 ? 0.165 -11.322 -13.853 1.00 14.23 426 GLY W CA 4
ATOM 2671 C C . GLY A 1 11 ? -0.862 -12.219 -13.207 1.00 24.01 426 GLY W C 4
ATOM 2672 O O . GLY A 1 11 ? -0.692 -13.432 -13.147 1.00 3.42 426 GLY W O 4
ATOM 2676 N N . TRP A 1 12 ? -1.940 -11.611 -12.733 1.00 22.11 427 TRP W N 4
ATOM 2677 C CA . TRP A 1 12 ? -3.021 -12.345 -12.093 1.00 33.54 427 TRP W CA 4
ATOM 2678 C C . TRP A 1 12 ? -4.175 -12.532 -13.067 1.00 31.23 427 TRP W C 4
ATOM 2679 O O . TRP A 1 12 ? -4.369 -11.724 -13.976 1.00 34.22 427 TRP W O 4
ATOM 2700 N N . GLU A 1 13 ? -4.937 -13.595 -12.881 1.00 61.14 428 GLU W N 4
ATOM 2701 C CA . GLU A 1 13 ? -6.082 -13.896 -13.724 1.00 75.54 428 GLU W CA 4
ATOM 2702 C C . GLU A 1 13 ? -7.152 -14.546 -12.859 1.00 10.22 428 GLU W C 4
ATOM 2703 O O . GLU A 1 13 ? -6.835 -15.064 -11.795 1.00 53.13 428 GLU W O 4
ATOM 2715 N N . VAL A 1 14 ? -8.405 -14.526 -13.285 1.00 25.34 429 VAL W N 4
ATOM 2716 C CA . VAL A 1 14 ? -9.453 -15.168 -12.515 1.00 34.32 429 VAL W CA 4
ATOM 2717 C C . VAL A 1 14 ? -9.934 -16.431 -13.232 1.00 65.34 429 VAL W C 4
ATOM 2718 O O . VAL A 1 14 ? -10.086 -16.451 -14.455 1.00 61.33 429 VAL W O 4
ATOM 2731 N N . ARG A 1 15 ? -10.147 -17.483 -12.463 1.00 42.40 430 ARG W N 4
ATOM 2732 C CA . ARG A 1 15 ? -10.544 -18.771 -13.001 1.00 42.54 430 ARG W CA 4
ATOM 2733 C C . ARG A 1 15 ? -11.853 -19.251 -12.371 1.00 13.53 430 ARG W C 4
ATOM 2734 O O . ARG A 1 15 ? -12.627 -18.451 -11.846 1.00 51.41 430 ARG W O 4
ATOM 2755 N N . HIS A 1 16 ? -12.088 -20.556 -12.409 1.00 2.04 431 HIS W N 4
ATOM 2756 C CA . HIS A 1 16 ? -13.376 -21.116 -12.018 1.00 43.11 431 HIS W CA 4
ATOM 2757 C C . HIS A 1 16 ? -13.207 -22.534 -11.496 1.00 72.14 431 HIS W C 4
ATOM 2758 O O . HIS A 1 16 ? -12.822 -23.434 -12.237 1.00 23.14 431 HIS W O 4
ATOM 2773 N N . ALA A 1 17 ? -13.479 -22.722 -10.213 1.00 21.42 432 ALA W N 4
ATOM 2774 C CA . ALA A 1 17 ? -13.398 -24.039 -9.599 1.00 44.33 432 ALA W CA 4
ATOM 2775 C C . ALA A 1 17 ? -14.709 -24.791 -9.800 1.00 41.22 432 ALA W C 4
ATOM 2776 O O . ALA A 1 17 ? -15.760 -24.169 -9.959 1.00 33.25 432 ALA W O 4
ATOM 2783 N N . PRO A 1 18 ? -14.666 -26.137 -9.791 1.00 73.31 433 PRO W N 4
ATOM 2784 C CA . PRO A 1 18 ? -15.855 -26.982 -9.994 1.00 63.13 433 PRO W CA 4
ATOM 2785 C C . PRO A 1 18 ? -16.991 -26.671 -9.017 1.00 33.41 433 PRO W C 4
ATOM 2786 O O . PRO A 1 18 ? -18.155 -26.925 -9.312 1.00 1.04 433 PRO W O 4
ATOM 2797 N N . ASN A 1 19 ? -16.644 -26.117 -7.859 1.00 20.21 434 ASN W N 4
ATOM 2798 C CA . ASN A 1 19 ? -17.636 -25.769 -6.843 1.00 23.40 434 ASN W CA 4
ATOM 2799 C C . ASN A 1 19 ? -18.412 -24.509 -7.226 1.00 4.02 434 ASN W C 4
ATOM 2800 O O . ASN A 1 19 ? -19.362 -24.126 -6.539 1.00 61.44 434 ASN W O 4
ATOM 2811 N N . GLY A 1 20 ? -18.011 -23.867 -8.320 1.00 11.22 435 GLY W N 4
ATOM 2812 C CA . GLY A 1 20 ? -18.666 -22.640 -8.745 1.00 52.01 435 GLY W CA 4
ATOM 2813 C C . GLY A 1 20 ? -18.033 -21.427 -8.097 1.00 25.20 435 GLY W C 4
ATOM 2814 O O . GLY A 1 20 ? -18.651 -20.370 -7.979 1.00 54.25 435 GLY W O 4
ATOM 2818 N N . ARG A 1 21 ? -16.788 -21.593 -7.684 1.00 64.45 436 ARG W N 4
ATOM 2819 C CA . ARG A 1 21 ? -16.057 -20.549 -6.987 1.00 11.43 436 ARG W CA 4
ATOM 2820 C C . ARG A 1 21 ? -14.908 -20.032 -7.845 1.00 21.13 436 ARG W C 4
ATOM 2821 O O . ARG A 1 21 ? -14.081 -20.807 -8.325 1.00 74.05 436 ARG W O 4
ATOM 2842 N N . PRO A 1 22 ? -14.854 -18.714 -8.067 1.00 14.43 437 PRO W N 4
ATOM 2843 C CA . PRO A 1 22 ? -13.790 -18.089 -8.847 1.00 20.31 437 PRO W CA 4
ATOM 2844 C C . PRO A 1 22 ? -12.519 -17.869 -8.028 1.00 31.44 437 PRO W C 4
ATOM 2845 O O . PRO A 1 22 ? -12.542 -17.208 -6.990 1.00 53.11 437 PRO W O 4
ATOM 2856 N N . PHE A 1 23 ? -11.415 -18.429 -8.495 1.00 51.45 438 PHE W N 4
ATOM 2857 C CA . PHE A 1 23 ? -10.136 -18.256 -7.825 1.00 63.13 438 PHE W CA 4
ATOM 2858 C C . PHE A 1 23 ? -9.164 -17.552 -8.755 1.00 64.44 438 PHE W C 4
ATOM 2859 O O . PHE A 1 23 ? -9.221 -17.729 -9.973 1.00 74.51 438 PHE W O 4
ATOM 2876 N N . PHE A 1 24 ? -8.291 -16.748 -8.184 1.00 63.04 439 PHE W N 4
ATOM 2877 C CA . PHE A 1 24 ? -7.327 -15.989 -8.958 1.00 73.14 439 PHE W CA 4
ATOM 2878 C C . PHE A 1 24 ? -6.017 -16.758 -9.093 1.00 12.54 439 PHE W C 4
ATOM 2879 O O . PHE A 1 24 ? -5.540 -17.369 -8.138 1.00 55.34 439 PHE W O 4
ATOM 2896 N N . ILE A 1 25 ? -5.451 -16.726 -10.289 1.00 61.30 440 ILE W N 4
ATOM 2897 C CA . ILE A 1 25 ? -4.203 -17.412 -10.579 1.00 32.21 440 ILE W CA 4
ATOM 2898 C C . ILE A 1 25 ? -3.124 -16.407 -10.952 1.00 53.31 440 ILE W C 4
ATOM 2899 O O . ILE A 1 25 ? -3.380 -15.455 -11.684 1.00 11.32 440 ILE W O 4
ATOM 2915 N N . ASP A 1 26 ? -1.926 -16.631 -10.445 1.00 53.40 441 ASP W N 4
ATOM 2916 C CA . ASP A 1 26 ? -0.788 -15.783 -10.762 1.00 55.03 441 ASP W CA 4
ATOM 2917 C C . ASP A 1 26 ? 0.136 -16.478 -11.758 1.00 34.15 441 ASP W C 4
ATOM 2918 O O . ASP A 1 26 ? 0.605 -17.589 -11.514 1.00 60.54 441 ASP W O 4
ATOM 2927 N N . HIS A 1 27 ? 0.381 -15.822 -12.885 1.00 44.31 442 HIS W N 4
ATOM 2928 C CA . HIS A 1 27 ? 1.238 -16.369 -13.938 1.00 12.22 442 HIS W CA 4
ATOM 2929 C C . HIS A 1 27 ? 2.720 -16.300 -13.561 1.00 71.41 442 HIS W C 4
ATOM 2930 O O . HIS A 1 27 ? 3.550 -16.984 -14.162 1.00 71.43 442 HIS W O 4
ATOM 2945 N N . ASN A 1 28 ? 3.057 -15.479 -12.573 1.00 12.03 443 ASN W N 4
ATOM 2946 C CA . ASN A 1 28 ? 4.459 -15.251 -12.228 1.00 11.14 443 ASN W CA 4
ATOM 2947 C C . ASN A 1 28 ? 5.057 -16.412 -11.435 1.00 75.21 443 ASN W C 4
ATOM 2948 O O . ASN A 1 28 ? 6.037 -17.022 -11.863 1.00 22.31 443 ASN W O 4
ATOM 2959 N N . THR A 1 29 ? 4.468 -16.721 -10.290 1.00 13.13 444 THR W N 4
ATOM 2960 C CA . THR A 1 29 ? 4.967 -17.794 -9.444 1.00 53.24 444 THR W CA 4
ATOM 2961 C C . THR A 1 29 ? 4.052 -19.015 -9.519 1.00 12.13 444 THR W C 4
ATOM 2962 O O . THR A 1 29 ? 4.315 -20.043 -8.886 1.00 23.03 444 THR W O 4
ATOM 2973 N N . LYS A 1 30 ? 2.977 -18.889 -10.301 1.00 74.34 445 LYS W N 4
ATOM 2974 C CA . LYS A 1 30 ? 2.026 -19.979 -10.522 1.00 64.53 445 LYS W CA 4
ATOM 2975 C C . LYS A 1 30 ? 1.327 -20.377 -9.224 1.00 73.23 445 LYS W C 4
ATOM 2976 O O . LYS A 1 30 ? 1.343 -21.543 -8.820 1.00 43.44 445 LYS W O 4
ATOM 2995 N N . THR A 1 31 ? 0.715 -19.395 -8.579 1.00 15.01 446 THR W N 4
ATOM 2996 C CA . THR A 1 31 ? -0.013 -19.625 -7.343 1.00 3.00 446 THR W CA 4
ATOM 2997 C C . THR A 1 31 ? -1.492 -19.298 -7.551 1.00 14.02 446 THR W C 4
ATOM 2998 O O . THR A 1 31 ? -1.851 -18.599 -8.501 1.00 74.30 446 THR W O 4
ATOM 3009 N N . THR A 1 32 ? -2.341 -19.812 -6.680 1.00 1.30 447 THR W N 4
ATOM 3010 C CA . THR A 1 32 ? -3.768 -19.556 -6.768 1.00 11.52 447 THR W CA 4
ATOM 3011 C C . THR A 1 32 ? -4.270 -18.984 -5.454 1.00 55.42 447 THR W C 4
ATOM 3012 O O . THR A 1 32 ? -3.786 -19.360 -4.387 1.00 43.02 447 THR W O 4
ATOM 3023 N N . THR A 1 33 ? -5.227 -18.074 -5.518 1.00 41.43 448 THR W N 4
ATOM 3024 C CA . THR A 1 33 ? -5.739 -17.465 -4.309 1.00 3.32 448 THR W CA 4
ATOM 3025 C C . THR A 1 33 ? -7.255 -17.291 -4.351 1.00 74.24 448 THR W C 4
ATOM 3026 O O . THR A 1 33 ? -7.855 -17.134 -5.417 1.00 71.13 448 THR W O 4
ATOM 3037 N N . TRP A 1 34 ? -7.856 -17.334 -3.171 1.00 41.51 449 TRP W N 4
ATOM 3038 C CA . TRP A 1 34 ? -9.293 -17.168 -3.008 1.00 33.43 449 TRP W CA 4
ATOM 3039 C C . TRP A 1 34 ? -9.601 -15.793 -2.429 1.00 51.32 449 TRP W C 4
ATOM 3040 O O . TRP A 1 34 ? -10.762 -15.394 -2.313 1.00 53.34 449 TRP W O 4
ATOM 3061 N N . GLU A 1 35 ? -8.547 -15.078 -2.071 1.00 54.20 450 GLU W N 4
ATOM 3062 C CA . GLU A 1 35 ? -8.681 -13.778 -1.439 1.00 33.53 450 GLU W CA 4
ATOM 3063 C C . GLU A 1 35 ? -8.514 -12.682 -2.478 1.00 63.23 450 GLU W C 4
ATOM 3064 O O . GLU A 1 35 ? -8.012 -12.930 -3.574 1.00 44.31 450 GLU W O 4
ATOM 3076 N N . ASP A 1 36 ? -8.947 -11.480 -2.136 1.00 64.15 451 ASP W N 4
ATOM 3077 C CA . ASP A 1 36 ? -8.913 -10.366 -3.072 1.00 0.41 451 ASP W CA 4
ATOM 3078 C C . ASP A 1 36 ? -7.478 -9.861 -3.236 1.00 54.52 451 ASP W C 4
ATOM 3079 O O . ASP A 1 36 ? -6.876 -9.348 -2.287 1.00 23.33 451 ASP W O 4
ATOM 3088 N N . PRO A 1 37 ? -6.904 -10.008 -4.445 1.00 31.13 452 PRO W N 4
ATOM 3089 C CA . PRO A 1 37 ? -5.532 -9.579 -4.724 1.00 60.21 452 PRO W CA 4
ATOM 3090 C C . PRO A 1 37 ? -5.420 -8.072 -4.921 1.00 54.11 452 PRO W C 4
ATOM 3091 O O . PRO A 1 37 ? -4.331 -7.511 -4.844 1.00 3.40 452 PRO W O 4
ATOM 3102 N N . ARG A 1 38 ? -6.549 -7.418 -5.174 1.00 51.43 453 ARG W N 4
ATOM 3103 C CA . ARG A 1 38 ? -6.562 -5.975 -5.369 1.00 45.02 453 ARG W CA 4
ATOM 3104 C C . ARG A 1 38 ? -6.432 -5.277 -4.023 1.00 22.23 453 ARG W C 4
ATOM 3105 O O . ARG A 1 38 ? -5.890 -4.178 -3.930 1.00 52.11 453 ARG W O 4
ATOM 3126 N N . LEU A 1 39 ? -6.942 -5.928 -2.982 1.00 11.34 454 LEU W N 4
ATOM 3127 C CA . LEU A 1 39 ? -6.842 -5.403 -1.628 1.00 5.43 454 LEU W CA 4
ATOM 3128 C C . LEU A 1 39 ? -5.431 -5.601 -1.090 1.00 34.14 454 LEU W C 4
ATOM 3129 O O . LEU A 1 39 ? -4.987 -4.877 -0.197 1.00 43.52 454 LEU W O 4
ATOM 3145 N N . LYS A 1 40 ? -4.735 -6.593 -1.636 1.00 55.42 455 LYS W N 4
ATOM 3146 C CA . LYS A 1 40 ? -3.349 -6.853 -1.271 1.00 53.02 455 LYS W CA 4
ATOM 3147 C C . LYS A 1 40 ? -2.470 -5.680 -1.683 1.00 51.34 455 LYS W C 4
ATOM 3148 O O . LYS A 1 40 ? -2.459 -5.283 -2.848 1.00 24.43 455 LYS W O 4
ATOM 3167 N N . ILE A 1 41 ? -1.738 -5.125 -0.730 1.00 61.35 456 ILE W N 4
ATOM 3168 C CA . ILE A 1 41 ? -0.865 -3.997 -1.011 1.00 73.20 456 ILE W CA 4
ATOM 3169 C C . ILE A 1 41 ? 0.594 -4.450 -1.134 1.00 22.40 456 ILE W C 4
ATOM 3170 O O . ILE A 1 41 ? 1.258 -4.750 -0.141 1.00 63.11 456 ILE W O 4
ATOM 3186 N N . PRO A 1 42 ? 1.109 -4.520 -2.368 1.00 71.10 457 PRO W N 4
ATOM 3187 C CA . PRO A 1 42 ? 2.480 -4.916 -2.637 1.00 23.32 457 PRO W CA 4
ATOM 3188 C C . PRO A 1 42 ? 3.431 -3.729 -2.557 1.00 43.12 457 PRO W C 4
ATOM 3189 O O . PRO A 1 42 ? 3.299 -2.764 -3.315 1.00 4.15 457 PRO W O 4
ATOM 3200 N N . ALA A 1 43 ? 4.383 -3.793 -1.640 1.00 32.21 458 ALA W N 4
ATOM 3201 C CA . ALA A 1 43 ? 5.353 -2.720 -1.476 1.00 64.03 458 ALA W CA 4
ATOM 3202 C C . ALA A 1 43 ? 6.773 -3.269 -1.473 1.00 1.25 458 ALA W C 4
ATOM 3203 O O . ALA A 1 43 ? 6.979 -4.483 -1.579 1.00 4.22 458 ALA W O 4
ATOM 3210 N N . THR B 2 1 ? -15.661 -27.354 -0.585 1.00 11.04 638 THR P N 4
ATOM 3211 C CA . THR B 2 1 ? -14.560 -26.502 -1.008 1.00 52.32 638 THR P CA 4
ATOM 3212 C C . THR B 2 1 ? -13.362 -27.331 -1.472 1.00 2.14 638 THR P C 4
ATOM 3213 O O . THR B 2 1 ? -12.500 -27.710 -0.675 1.00 65.03 638 THR P O 4
ATOM 3224 N N . ALA B 2 2 ? -13.317 -27.619 -2.765 1.00 53.03 639 ALA P N 4
ATOM 3225 C CA . ALA B 2 2 ? -12.230 -28.401 -3.334 1.00 53.40 639 ALA P CA 4
ATOM 3226 C C . ALA B 2 2 ? -11.090 -27.490 -3.774 1.00 33.44 639 ALA P C 4
ATOM 3227 O O . ALA B 2 2 ? -11.329 -26.368 -4.228 1.00 21.11 639 ALA P O 4
ATOM 3234 N N . PRO B 2 3 ? -9.839 -27.952 -3.635 1.00 23.24 640 PRO P N 4
ATOM 3235 C CA . PRO B 2 3 ? -8.661 -27.182 -4.040 1.00 71.13 640 PRO P CA 4
ATOM 3236 C C . PRO B 2 3 ? -8.703 -26.820 -5.522 1.00 71.15 640 PRO P C 4
ATOM 3237 O O . PRO B 2 3 ? -9.171 -27.608 -6.349 1.00 73.35 640 PRO P O 4
ATOM 3248 N N . PRO B 2 4 ? -8.226 -25.620 -5.871 1.00 43.24 641 PRO P N 4
ATOM 3249 C CA . PRO B 2 4 ? -8.217 -25.144 -7.256 1.00 42.50 641 PRO P CA 4
ATOM 3250 C C . PRO B 2 4 ? -7.339 -26.007 -8.160 1.00 71.01 641 PRO P C 4
ATOM 3251 O O . PRO B 2 4 ? -6.235 -26.401 -7.775 1.00 74.42 641 PRO P O 4
ATOM 3262 N N . PRO B 2 5 ? -7.830 -26.317 -9.371 1.00 42.03 642 PRO P N 4
ATOM 3263 C CA . PRO B 2 5 ? -7.097 -27.133 -10.344 1.00 61.24 642 PRO P CA 4
ATOM 3264 C C . PRO B 2 5 ? -5.840 -26.437 -10.857 1.00 71.24 642 PRO P C 4
ATOM 3265 O O . PRO B 2 5 ? -5.759 -25.207 -10.874 1.00 52.42 642 PRO P O 4
ATOM 3276 N N . ALA B 2 6 ? -4.866 -27.236 -11.276 1.00 51.05 643 ALA P N 4
ATOM 3277 C CA . ALA B 2 6 ? -3.604 -26.717 -11.782 1.00 73.12 643 ALA P CA 4
ATOM 3278 C C . ALA B 2 6 ? -3.782 -26.041 -13.138 1.00 62.43 643 ALA P C 4
ATOM 3279 O O . ALA B 2 6 ? -4.641 -26.427 -13.933 1.00 31.22 643 ALA P O 4
ATOM 3286 N N . TYR B 2 7 ? -2.950 -25.041 -13.392 1.00 24.34 644 TYR P N 4
ATOM 3287 C CA . TYR B 2 7 ? -2.990 -24.273 -14.632 1.00 55.33 644 TYR P CA 4
ATOM 3288 C C . TYR B 2 7 ? -2.823 -25.197 -15.840 1.00 21.14 644 TYR P C 4
ATOM 3289 O O . TYR B 2 7 ? -3.500 -25.045 -16.857 1.00 33.44 644 TYR P O 4
ATOM 3307 N N . ALA B 2 8 ? -1.927 -26.165 -15.702 1.00 61.43 645 ALA P N 4
ATOM 3308 C CA . ALA B 2 8 ? -1.609 -27.092 -16.782 1.00 51.22 645 ALA P CA 4
ATOM 3309 C C . ALA B 2 8 ? -2.806 -27.951 -17.200 1.00 61.34 645 ALA P C 4
ATOM 3310 O O . ALA B 2 8 ? -2.905 -28.352 -18.361 1.00 64.21 645 ALA P O 4
ATOM 3317 N N . THR B 2 9 ? -3.715 -28.229 -16.271 1.00 14.31 646 THR P N 4
ATOM 3318 C CA . THR B 2 9 ? -4.851 -29.090 -16.573 1.00 1.34 646 THR P CA 4
ATOM 3319 C C . THR B 2 9 ? -6.090 -28.283 -16.956 1.00 51.22 646 THR P C 4
ATOM 3320 O O . THR B 2 9 ? -7.020 -28.823 -17.557 1.00 31.02 646 THR P O 4
ATOM 3331 N N . LEU B 2 10 ? -6.117 -26.999 -16.610 1.00 75.35 647 LEU P N 4
ATOM 3332 C CA . LEU B 2 10 ? -7.255 -26.158 -16.963 1.00 64.25 647 LEU P CA 4
ATOM 3333 C C . LEU B 2 10 ? -7.023 -25.466 -18.302 1.00 14.34 647 LEU P C 4
ATOM 3334 O O . LEU B 2 10 ? -7.971 -25.109 -19.004 1.00 73.21 647 LEU P O 4
ATOM 3350 N N . GLY B 2 11 ? -5.758 -25.278 -18.655 1.00 35.15 648 GLY P N 4
ATOM 3351 C CA . GLY B 2 11 ? -5.425 -24.651 -19.917 1.00 2.10 648 GLY P CA 4
ATOM 3352 C C . GLY B 2 11 ? -4.266 -23.684 -19.792 1.00 54.21 648 GLY P C 4
ATOM 3353 O O . GLY B 2 11 ? -4.393 -22.634 -19.156 1.00 0.05 648 GLY P O 4
ATOM 3357 N N . GLY A 1 1 ? -17.576 -2.479 1.089 1.00 23.31 416 GLY W N 5
ATOM 3358 C CA . GLY A 1 1 ? -17.849 -3.923 0.896 1.00 63.42 416 GLY W CA 5
ATOM 3359 C C . GLY A 1 1 ? -16.597 -4.675 0.511 1.00 31.35 416 GLY W C 5
ATOM 3360 O O . GLY A 1 1 ? -15.494 -4.142 0.622 1.00 30.42 416 GLY W O 5
ATOM 3366 N N . SER A 1 2 ? -16.752 -5.913 0.064 1.00 31.13 417 SER W N 5
ATOM 3367 C CA . SER A 1 2 ? -15.608 -6.691 -0.367 1.00 70.11 417 SER W CA 5
ATOM 3368 C C . SER A 1 2 ? -15.304 -6.379 -1.827 1.00 71.12 417 SER W C 5
ATOM 3369 O O . SER A 1 2 ? -16.174 -5.906 -2.562 1.00 41.14 417 SER W O 5
ATOM 3377 N N . MET A 1 3 ? -14.080 -6.631 -2.249 1.00 43.11 418 MET W N 5
ATOM 3378 C CA . MET A 1 3 ? -13.682 -6.325 -3.610 1.00 40.04 418 MET W CA 5
ATOM 3379 C C . MET A 1 3 ? -13.813 -7.556 -4.496 1.00 45.34 418 MET W C 5
ATOM 3380 O O . MET A 1 3 ? -12.935 -8.416 -4.516 1.00 52.25 418 MET W O 5
ATOM 3394 N N . GLU A 1 4 ? -14.924 -7.640 -5.213 1.00 54.12 419 GLU W N 5
ATOM 3395 C CA . GLU A 1 4 ? -15.180 -8.755 -6.115 1.00 44.31 419 GLU W CA 5
ATOM 3396 C C . GLU A 1 4 ? -15.288 -8.219 -7.539 1.00 12.34 419 GLU W C 5
ATOM 3397 O O . GLU A 1 4 ? -15.564 -8.960 -8.482 1.00 22.30 419 GLU W O 5
ATOM 3409 N N . GLN A 1 5 ? -15.067 -6.913 -7.667 1.00 44.43 420 GLN W N 5
ATOM 3410 C CA . GLN A 1 5 ? -15.214 -6.211 -8.936 1.00 15.12 420 GLN W CA 5
ATOM 3411 C C . GLN A 1 5 ? -14.232 -6.728 -9.983 1.00 23.21 420 GLN W C 5
ATOM 3412 O O . GLN A 1 5 ? -14.635 -7.177 -11.056 1.00 25.22 420 GLN W O 5
ATOM 3426 N N . GLY A 1 6 ? -12.949 -6.663 -9.665 1.00 30.35 421 GLY W N 5
ATOM 3427 C CA . GLY A 1 6 ? -11.934 -7.095 -10.599 1.00 52.41 421 GLY W CA 5
ATOM 3428 C C . GLY A 1 6 ? -10.867 -6.042 -10.797 1.00 21.25 421 GLY W C 5
ATOM 3429 O O . GLY A 1 6 ? -10.583 -5.266 -9.878 1.00 41.32 421 GLY W O 5
ATOM 3433 N N . PHE A 1 7 ? -10.279 -6.030 -11.997 1.00 35.31 422 PHE W N 5
ATOM 3434 C CA . PHE A 1 7 ? -9.212 -5.097 -12.362 1.00 50.50 422 PHE W CA 5
ATOM 3435 C C . PHE A 1 7 ? -7.918 -5.584 -11.718 1.00 45.05 422 PHE W C 5
ATOM 3436 O O . PHE A 1 7 ? -7.197 -4.838 -11.053 1.00 65.44 422 PHE W O 5
ATOM 3453 N N . LEU A 1 8 ? -7.650 -6.866 -11.937 1.00 33.24 423 LEU W N 5
ATOM 3454 C CA . LEU A 1 8 ? -6.493 -7.537 -11.362 1.00 63.23 423 LEU W CA 5
ATOM 3455 C C . LEU A 1 8 ? -5.199 -6.997 -11.959 1.00 22.33 423 LEU W C 5
ATOM 3456 O O . LEU A 1 8 ? -5.181 -6.546 -13.105 1.00 13.42 423 LEU W O 5
ATOM 3472 N N . PRO A 1 9 ? -4.105 -7.032 -11.181 1.00 11.55 424 PRO W N 5
ATOM 3473 C CA . PRO A 1 9 ? -2.793 -6.572 -11.635 1.00 12.44 424 PRO W CA 5
ATOM 3474 C C . PRO A 1 9 ? -2.204 -7.471 -12.726 1.00 63.54 424 PRO W C 5
ATOM 3475 O O . PRO A 1 9 ? -2.751 -8.531 -13.041 1.00 55.41 424 PRO W O 5
ATOM 3486 N N . LYS A 1 10 ? -1.092 -7.023 -13.294 1.00 3.20 425 LYS W N 5
ATOM 3487 C CA . LYS A 1 10 ? -0.421 -7.732 -14.379 1.00 21.13 425 LYS W CA 5
ATOM 3488 C C . LYS A 1 10 ? -0.214 -9.214 -14.067 1.00 2.31 425 LYS W C 5
ATOM 3489 O O . LYS A 1 10 ? 0.353 -9.577 -13.036 1.00 54.42 425 LYS W O 5
ATOM 3508 N N . GLY A 1 11 ? -0.677 -10.052 -14.981 1.00 21.33 426 GLY W N 5
ATOM 3509 C CA . GLY A 1 11 ? -0.497 -11.485 -14.856 1.00 63.12 426 GLY W CA 5
ATOM 3510 C C . GLY A 1 11 ? -1.497 -12.173 -13.943 1.00 34.32 426 GLY W C 5
ATOM 3511 O O . GLY A 1 11 ? -1.389 -13.372 -13.713 1.00 13.12 426 GLY W O 5
ATOM 3515 N N . TRP A 1 12 ? -2.473 -11.451 -13.428 1.00 44.43 427 TRP W N 5
ATOM 3516 C CA . TRP A 1 12 ? -3.450 -12.067 -12.542 1.00 13.33 427 TRP W CA 5
ATOM 3517 C C . TRP A 1 12 ? -4.744 -12.352 -13.283 1.00 60.54 427 TRP W C 5
ATOM 3518 O O . TRP A 1 12 ? -5.336 -11.463 -13.893 1.00 44.05 427 TRP W O 5
ATOM 3539 N N . GLU A 1 13 ? -5.168 -13.602 -13.239 1.00 41.42 428 GLU W N 5
ATOM 3540 C CA . GLU A 1 13 ? -6.380 -14.034 -13.906 1.00 23.34 428 GLU W CA 5
ATOM 3541 C C . GLU A 1 13 ? -7.395 -14.452 -12.854 1.00 5.53 428 GLU W C 5
ATOM 3542 O O . GLU A 1 13 ? -7.025 -14.699 -11.708 1.00 33.41 428 GLU W O 5
ATOM 3554 N N . VAL A 1 14 ? -8.661 -14.532 -13.220 1.00 74.41 429 VAL W N 5
ATOM 3555 C CA . VAL A 1 14 ? -9.676 -15.029 -12.312 1.00 51.44 429 VAL W CA 5
ATOM 3556 C C . VAL A 1 14 ? -10.503 -16.083 -13.040 1.00 21.32 429 VAL W C 5
ATOM 3557 O O . VAL A 1 14 ? -10.930 -15.873 -14.178 1.00 51.01 429 VAL W O 5
ATOM 3570 N N . ARG A 1 15 ? -10.704 -17.218 -12.399 1.00 71.14 430 ARG W N 5
ATOM 3571 C CA . ARG A 1 15 ? -11.393 -18.331 -13.026 1.00 44.31 430 ARG W CA 5
ATOM 3572 C C . ARG A 1 15 ? -12.548 -18.805 -12.156 1.00 24.21 430 ARG W C 5
ATOM 3573 O O . ARG A 1 15 ? -12.441 -18.850 -10.931 1.00 51.10 430 ARG W O 5
ATOM 3594 N N . HIS A 1 16 ? -13.647 -19.160 -12.794 1.00 42.43 431 HIS W N 5
ATOM 3595 C CA . HIS A 1 16 ? -14.811 -19.662 -12.082 1.00 13.22 431 HIS W CA 5
ATOM 3596 C C . HIS A 1 16 ? -14.613 -21.146 -11.808 1.00 4.00 431 HIS W C 5
ATOM 3597 O O . HIS A 1 16 ? -14.559 -21.949 -12.740 1.00 3.34 431 HIS W O 5
ATOM 3612 N N . ALA A 1 17 ? -14.489 -21.511 -10.539 1.00 44.15 432 ALA W N 5
ATOM 3613 C CA . ALA A 1 17 ? -14.274 -22.907 -10.184 1.00 63.20 432 ALA W CA 5
ATOM 3614 C C . ALA A 1 17 ? -15.564 -23.695 -10.341 1.00 44.10 432 ALA W C 5
ATOM 3615 O O . ALA A 1 17 ? -16.653 -23.131 -10.228 1.00 33.31 432 ALA W O 5
ATOM 3622 N N . PRO A 1 18 ? -15.457 -25.009 -10.602 1.00 64.55 433 PRO W N 5
ATOM 3623 C CA . PRO A 1 18 ? -16.621 -25.893 -10.750 1.00 1.55 433 PRO W CA 5
ATOM 3624 C C . PRO A 1 18 ? -17.509 -25.893 -9.506 1.00 25.33 433 PRO W C 5
ATOM 3625 O O . PRO A 1 18 ? -18.681 -26.257 -9.568 1.00 54.01 433 PRO W O 5
ATOM 3636 N N . ASN A 1 19 ? -16.937 -25.485 -8.377 1.00 43.42 434 ASN W N 5
ATOM 3637 C CA . ASN A 1 19 ? -17.677 -25.407 -7.119 1.00 14.12 434 ASN W CA 5
ATOM 3638 C C . ASN A 1 19 ? -18.539 -24.148 -7.074 1.00 31.52 434 ASN W C 5
ATOM 3639 O O . ASN A 1 19 ? -19.406 -24.012 -6.218 1.00 25.23 434 ASN W O 5
ATOM 3650 N N . GLY A 1 20 ? -18.289 -23.226 -7.997 1.00 14.45 435 GLY W N 5
ATOM 3651 C CA . GLY A 1 20 ? -19.072 -22.006 -8.065 1.00 64.34 435 GLY W CA 5
ATOM 3652 C C . GLY A 1 20 ? -18.290 -20.784 -7.628 1.00 72.34 435 GLY W C 5
ATOM 3653 O O . GLY A 1 20 ? -18.585 -19.668 -8.046 1.00 61.21 435 GLY W O 5
ATOM 3657 N N . ARG A 1 21 ? -17.288 -20.994 -6.790 1.00 33.14 436 ARG W N 5
ATOM 3658 C CA . ARG A 1 21 ? -16.469 -19.897 -6.291 1.00 61.43 436 ARG W CA 5
ATOM 3659 C C . ARG A 1 21 ? -15.351 -19.551 -7.272 1.00 43.44 436 ARG W C 5
ATOM 3660 O O . ARG A 1 21 ? -14.581 -20.414 -7.672 1.00 63.30 436 ARG W O 5
ATOM 3681 N N . PRO A 1 22 ? -15.260 -18.281 -7.686 1.00 61.14 437 PRO W N 5
ATOM 3682 C CA . PRO A 1 22 ? -14.169 -17.809 -8.538 1.00 31.21 437 PRO W CA 5
ATOM 3683 C C . PRO A 1 22 ? -12.851 -17.741 -7.772 1.00 15.42 437 PRO W C 5
ATOM 3684 O O . PRO A 1 22 ? -12.811 -17.270 -6.631 1.00 62.40 437 PRO W O 5
ATOM 3695 N N . PHE A 1 23 ? -11.782 -18.216 -8.389 1.00 24.05 438 PHE W N 5
ATOM 3696 C CA . PHE A 1 23 ? -10.466 -18.170 -7.777 1.00 15.44 438 PHE W CA 5
ATOM 3697 C C . PHE A 1 23 ? -9.493 -17.465 -8.710 1.00 53.42 438 PHE W C 5
ATOM 3698 O O . PHE A 1 23 ? -9.673 -17.471 -9.927 1.00 41.24 438 PHE W O 5
ATOM 3715 N N . PHE A 1 24 ? -8.471 -16.857 -8.138 1.00 43.14 439 PHE W N 5
ATOM 3716 C CA . PHE A 1 24 ? -7.504 -16.093 -8.906 1.00 70.41 439 PHE W CA 5
ATOM 3717 C C . PHE A 1 24 ? -6.297 -16.946 -9.271 1.00 2.54 439 PHE W C 5
ATOM 3718 O O . PHE A 1 24 ? -5.825 -17.753 -8.469 1.00 34.33 439 PHE W O 5
ATOM 3735 N N . ILE A 1 25 ? -5.811 -16.762 -10.488 1.00 71.12 440 ILE W N 5
ATOM 3736 C CA . ILE A 1 25 ? -4.665 -17.503 -10.988 1.00 34.33 440 ILE W CA 5
ATOM 3737 C C . ILE A 1 25 ? -3.572 -16.540 -11.422 1.00 35.41 440 ILE W C 5
ATOM 3738 O O . ILE A 1 25 ? -3.757 -15.772 -12.367 1.00 4.15 440 ILE W O 5
ATOM 3754 N N . ASP A 1 26 ? -2.442 -16.575 -10.741 1.00 12.15 441 ASP W N 5
ATOM 3755 C CA . ASP A 1 26 ? -1.330 -15.703 -11.089 1.00 5.13 441 ASP W CA 5
ATOM 3756 C C . ASP A 1 26 ? -0.430 -16.362 -12.127 1.00 40.30 441 ASP W C 5
ATOM 3757 O O . ASP A 1 26 ? 0.178 -17.403 -11.872 1.00 52.11 441 ASP W O 5
ATOM 3766 N N . HIS A 1 27 ? -0.363 -15.747 -13.298 1.00 43.41 442 HIS W N 5
ATOM 3767 C CA . HIS A 1 27 ? 0.454 -16.238 -14.404 1.00 62.40 442 HIS W CA 5
ATOM 3768 C C . HIS A 1 27 ? 1.947 -16.022 -14.159 1.00 50.43 442 HIS W C 5
ATOM 3769 O O . HIS A 1 27 ? 2.776 -16.598 -14.861 1.00 4.14 442 HIS W O 5
ATOM 3784 N N . ASN A 1 28 ? 2.291 -15.198 -13.177 1.00 35.24 443 ASN W N 5
ATOM 3785 C CA . ASN A 1 28 ? 3.694 -14.872 -12.920 1.00 2.52 443 ASN W CA 5
ATOM 3786 C C . ASN A 1 28 ? 4.415 -16.015 -12.208 1.00 42.35 443 ASN W C 5
ATOM 3787 O O . ASN A 1 28 ? 5.412 -16.533 -12.709 1.00 43.45 443 ASN W O 5
ATOM 3798 N N . THR A 1 29 ? 3.912 -16.414 -11.049 1.00 62.05 444 THR W N 5
ATOM 3799 C CA . THR A 1 29 ? 4.543 -17.475 -10.279 1.00 21.13 444 THR W CA 5
ATOM 3800 C C . THR A 1 29 ? 3.800 -18.802 -10.452 1.00 53.24 444 THR W C 5
ATOM 3801 O O . THR A 1 29 ? 4.220 -19.830 -9.913 1.00 55.41 444 THR W O 5
ATOM 3812 N N . LYS A 1 30 ? 2.701 -18.766 -11.210 1.00 14.22 445 LYS W N 5
ATOM 3813 C CA . LYS A 1 30 ? 1.895 -19.958 -11.484 1.00 12.34 445 LYS W CA 5
ATOM 3814 C C . LYS A 1 30 ? 1.237 -20.492 -10.216 1.00 41.52 445 LYS W C 5
ATOM 3815 O O . LYS A 1 30 ? 1.569 -21.578 -9.740 1.00 20.23 445 LYS W O 5
ATOM 3834 N N . THR A 1 31 ? 0.318 -19.721 -9.659 1.00 11.21 446 THR W N 5
ATOM 3835 C CA . THR A 1 31 ? -0.379 -20.143 -8.452 1.00 2.44 446 THR W CA 5
ATOM 3836 C C . THR A 1 31 ? -1.875 -19.844 -8.548 1.00 33.33 446 THR W C 5
ATOM 3837 O O . THR A 1 31 ? -2.291 -18.917 -9.247 1.00 24.44 446 THR W O 5
ATOM 3848 N N . THR A 1 32 ? -2.672 -20.647 -7.855 1.00 2.11 447 THR W N 5
ATOM 3849 C CA . THR A 1 32 ? -4.115 -20.466 -7.810 1.00 52.44 447 THR W CA 5
ATOM 3850 C C . THR A 1 32 ? -4.549 -20.184 -6.372 1.00 53.20 447 THR W C 5
ATOM 3851 O O . THR A 1 32 ? -4.175 -20.915 -5.452 1.00 54.43 447 THR W O 5
ATOM 3862 N N . THR A 1 33 ? -5.325 -19.128 -6.166 1.00 4.00 448 THR W N 5
ATOM 3863 C CA . THR A 1 33 ? -5.717 -18.751 -4.818 1.00 21.43 448 THR W CA 5
ATOM 3864 C C . THR A 1 33 ? -7.173 -18.280 -4.749 1.00 33.24 448 THR W C 5
ATOM 3865 O O . THR A 1 33 ? -7.774 -17.920 -5.761 1.00 32.21 448 THR W O 5
ATOM 3876 N N . TRP A 1 34 ? -7.723 -18.288 -3.539 1.00 74.41 449 TRP W N 5
ATOM 3877 C CA . TRP A 1 34 ? -9.111 -17.899 -3.302 1.00 51.44 449 TRP W CA 5
ATOM 3878 C C . TRP A 1 34 ? -9.203 -16.463 -2.798 1.00 70.14 449 TRP W C 5
ATOM 3879 O O . TRP A 1 34 ? -10.295 -15.911 -2.658 1.00 22.13 449 TRP W O 5
ATOM 3900 N N . GLU A 1 35 ? -8.052 -15.870 -2.531 1.00 13.25 450 GLU W N 5
ATOM 3901 C CA . GLU A 1 35 ? -8.000 -14.543 -1.935 1.00 60.21 450 GLU W CA 5
ATOM 3902 C C . GLU A 1 35 ? -7.637 -13.481 -2.971 1.00 24.31 450 GLU W C 5
ATOM 3903 O O . GLU A 1 35 ? -6.667 -13.633 -3.714 1.00 32.41 450 GLU W O 5
ATOM 3915 N N . ASP A 1 36 ? -8.428 -12.416 -3.031 1.00 43.22 451 ASP W N 5
ATOM 3916 C CA . ASP A 1 36 ? -8.129 -11.290 -3.912 1.00 11.23 451 ASP W CA 5
ATOM 3917 C C . ASP A 1 36 ? -6.869 -10.545 -3.472 1.00 4.42 451 ASP W C 5
ATOM 3918 O O . ASP A 1 36 ? -6.689 -10.234 -2.288 1.00 60.31 451 ASP W O 5
ATOM 3927 N N . PRO A 1 37 ? -5.977 -10.271 -4.436 1.00 13.22 452 PRO W N 5
ATOM 3928 C CA . PRO A 1 37 ? -4.728 -9.558 -4.213 1.00 24.40 452 PRO W CA 5
ATOM 3929 C C . PRO A 1 37 ? -4.818 -8.062 -4.530 1.00 10.22 452 PRO W C 5
ATOM 3930 O O . PRO A 1 37 ? -3.799 -7.396 -4.711 1.00 41.35 452 PRO W O 5
ATOM 3941 N N . ARG A 1 38 ? -6.031 -7.540 -4.612 1.00 31.41 453 ARG W N 5
ATOM 3942 C CA . ARG A 1 38 ? -6.239 -6.123 -4.877 1.00 14.33 453 ARG W CA 5
ATOM 3943 C C . ARG A 1 38 ? -6.379 -5.351 -3.570 1.00 61.25 453 ARG W C 5
ATOM 3944 O O . ARG A 1 38 ? -5.856 -4.244 -3.431 1.00 2.22 453 ARG W O 5
ATOM 3965 N N . LEU A 1 39 ? -7.077 -5.948 -2.608 1.00 71.24 454 LEU W N 5
ATOM 3966 C CA . LEU A 1 39 ? -7.304 -5.315 -1.309 1.00 43.44 454 LEU W CA 5
ATOM 3967 C C . LEU A 1 39 ? -6.125 -5.547 -0.362 1.00 32.01 454 LEU W C 5
ATOM 3968 O O . LEU A 1 39 ? -6.113 -5.061 0.767 1.00 42.34 454 LEU W O 5
ATOM 3984 N N . LYS A 1 40 ? -5.142 -6.292 -0.838 1.00 41.12 455 LYS W N 5
ATOM 3985 C CA . LYS A 1 40 ? -3.948 -6.583 -0.056 1.00 12.43 455 LYS W CA 5
ATOM 3986 C C . LYS A 1 40 ? -2.748 -6.719 -0.978 1.00 5.34 455 LYS W C 5
ATOM 3987 O O . LYS A 1 40 ? -2.903 -6.735 -2.199 1.00 0.11 455 LYS W O 5
ATOM 4006 N N . ILE A 1 41 ? -1.557 -6.799 -0.406 1.00 2.41 456 ILE W N 5
ATOM 4007 C CA . ILE A 1 41 ? -0.354 -6.995 -1.196 1.00 0.24 456 ILE W CA 5
ATOM 4008 C C . ILE A 1 41 ? -0.133 -8.492 -1.405 1.00 33.35 456 ILE W C 5
ATOM 4009 O O . ILE A 1 41 ? 0.040 -9.238 -0.438 1.00 64.13 456 ILE W O 5
ATOM 4025 N N . PRO A 1 42 ? -0.149 -8.943 -2.670 1.00 44.12 457 PRO W N 5
ATOM 4026 C CA . PRO A 1 42 ? -0.015 -10.364 -3.022 1.00 70.24 457 PRO W CA 5
ATOM 4027 C C . PRO A 1 42 ? 1.204 -11.028 -2.389 1.00 32.14 457 PRO W C 5
ATOM 4028 O O . PRO A 1 42 ? 2.345 -10.672 -2.686 1.00 71.13 457 PRO W O 5
ATOM 4039 N N . ALA A 1 43 ? 0.954 -11.992 -1.514 1.00 52.44 458 ALA W N 5
ATOM 4040 C CA . ALA A 1 43 ? 2.025 -12.720 -0.847 1.00 15.34 458 ALA W CA 5
ATOM 4041 C C . ALA A 1 43 ? 2.452 -13.929 -1.669 1.00 22.23 458 ALA W C 5
ATOM 4042 O O . ALA A 1 43 ? 1.751 -14.334 -2.600 1.00 71.33 458 ALA W O 5
ATOM 4049 N N . THR B 2 1 ? -16.228 -27.494 -1.014 1.00 61.34 638 THR P N 5
ATOM 4050 C CA . THR B 2 1 ? -15.162 -26.587 -1.407 1.00 53.01 638 THR P CA 5
ATOM 4051 C C . THR B 2 1 ? -13.840 -27.335 -1.570 1.00 64.40 638 THR P C 5
ATOM 4052 O O . THR B 2 1 ? -13.133 -27.600 -0.592 1.00 0.40 638 THR P O 5
ATOM 4063 N N . ALA B 2 2 ? -13.518 -27.683 -2.805 1.00 52.23 639 ALA P N 5
ATOM 4064 C CA . ALA B 2 2 ? -12.282 -28.386 -3.100 1.00 41.42 639 ALA P CA 5
ATOM 4065 C C . ALA B 2 2 ? -11.259 -27.437 -3.704 1.00 4.33 639 ALA P C 5
ATOM 4066 O O . ALA B 2 2 ? -11.609 -26.579 -4.518 1.00 14.21 639 ALA P O 5
ATOM 4073 N N . PRO B 2 3 ? -9.983 -27.570 -3.301 1.00 3.40 640 PRO P N 5
ATOM 4074 C CA . PRO B 2 3 ? -8.897 -26.747 -3.834 1.00 14.13 640 PRO P CA 5
ATOM 4075 C C . PRO B 2 3 ? -8.732 -26.944 -5.337 1.00 62.32 640 PRO P C 5
ATOM 4076 O O . PRO B 2 3 ? -8.806 -28.072 -5.834 1.00 64.32 640 PRO P O 5
ATOM 4087 N N . PRO B 2 4 ? -8.499 -25.852 -6.079 1.00 25.11 641 PRO P N 5
ATOM 4088 C CA . PRO B 2 4 ? -8.355 -25.908 -7.531 1.00 71.01 641 PRO P CA 5
ATOM 4089 C C . PRO B 2 4 ? -7.053 -26.583 -7.946 1.00 40.22 641 PRO P C 5
ATOM 4090 O O . PRO B 2 4 ? -6.035 -26.457 -7.259 1.00 42.33 641 PRO P O 5
ATOM 4101 N N . PRO B 2 5 ? -7.078 -27.320 -9.066 1.00 62.01 642 PRO P N 5
ATOM 4102 C CA . PRO B 2 5 ? -5.896 -28.012 -9.589 1.00 54.33 642 PRO P CA 5
ATOM 4103 C C . PRO B 2 5 ? -4.779 -27.041 -9.970 1.00 60.44 642 PRO P C 5
ATOM 4104 O O . PRO B 2 5 ? -4.979 -25.823 -10.002 1.00 12.44 642 PRO P O 5
ATOM 4115 N N . ALA B 2 6 ? -3.607 -27.587 -10.258 1.00 4.20 643 ALA P N 5
ATOM 4116 C CA . ALA B 2 6 ? -2.452 -26.778 -10.615 1.00 2.11 643 ALA P CA 5
ATOM 4117 C C . ALA B 2 6 ? -2.624 -26.150 -11.993 1.00 40.25 643 ALA P C 5
ATOM 4118 O O . ALA B 2 6 ? -3.294 -26.708 -12.863 1.00 15.20 643 ALA P O 5
ATOM 4125 N N . TYR B 2 7 ? -2.004 -24.993 -12.186 1.00 21.14 644 TYR P N 5
ATOM 4126 C CA . TYR B 2 7 ? -2.087 -24.265 -13.450 1.00 61.41 644 TYR P CA 5
ATOM 4127 C C . TYR B 2 7 ? -1.546 -25.108 -14.608 1.00 45.23 644 TYR P C 5
ATOM 4128 O O . TYR B 2 7 ? -1.927 -24.918 -15.764 1.00 41.44 644 TYR P O 5
ATOM 4146 N N . ALA B 2 8 ? -0.677 -26.057 -14.278 1.00 53.12 645 ALA P N 5
ATOM 4147 C CA . ALA B 2 8 ? -0.037 -26.908 -15.274 1.00 33.34 645 ALA P CA 5
ATOM 4148 C C . ALA B 2 8 ? -1.026 -27.877 -15.928 1.00 32.04 645 ALA P C 5
ATOM 4149 O O . ALA B 2 8 ? -0.750 -28.421 -16.996 1.00 75.40 645 ALA P O 5
ATOM 4156 N N . THR B 2 9 ? -2.169 -28.097 -15.288 1.00 51.43 646 THR P N 5
ATOM 4157 C CA . THR B 2 9 ? -3.184 -28.985 -15.839 1.00 22.14 646 THR P CA 5
ATOM 4158 C C . THR B 2 9 ? -4.446 -28.193 -16.189 1.00 74.14 646 THR P C 5
ATOM 4159 O O . THR B 2 9 ? -5.429 -28.737 -16.697 1.00 73.32 646 THR P O 5
ATOM 4170 N N . LEU B 2 10 ? -4.399 -26.890 -15.929 1.00 74.33 647 LEU P N 5
ATOM 4171 C CA . LEU B 2 10 ? -5.526 -26.009 -16.214 1.00 42.14 647 LEU P CA 5
ATOM 4172 C C . LEU B 2 10 ? -5.494 -25.530 -17.659 1.00 44.11 647 LEU P C 5
ATOM 4173 O O . LEU B 2 10 ? -6.430 -24.880 -18.128 1.00 72.33 647 LEU P O 5
ATOM 4189 N N . GLY B 2 11 ? -4.415 -25.856 -18.359 1.00 62.02 648 GLY P N 5
ATOM 4190 C CA . GLY B 2 11 ? -4.279 -25.456 -19.747 1.00 3.32 648 GLY P CA 5
ATOM 4191 C C . GLY B 2 11 ? -4.413 -26.632 -20.690 1.00 62.12 648 GLY P C 5
ATOM 4192 O O . GLY B 2 11 ? -4.320 -27.787 -20.263 1.00 21.21 648 GLY P O 5
ATOM 4196 N N . GLY A 1 1 ? -15.348 -3.801 2.206 1.00 51.23 416 GLY W N 6
ATOM 4197 C CA . GLY A 1 1 ? -13.894 -4.011 2.411 1.00 25.11 416 GLY W CA 6
ATOM 4198 C C . GLY A 1 1 ? -13.209 -4.520 1.161 1.00 64.55 416 GLY W C 6
ATOM 4199 O O . GLY A 1 1 ? -12.347 -5.398 1.230 1.00 73.12 416 GLY W O 6
ATOM 4205 N N . SER A 1 2 ? -13.589 -3.969 0.017 1.00 10.42 417 SER W N 6
ATOM 4206 C CA . SER A 1 2 ? -13.022 -4.379 -1.255 1.00 2.13 417 SER W CA 6
ATOM 4207 C C . SER A 1 2 ? -12.695 -3.155 -2.107 1.00 24.35 417 SER W C 6
ATOM 4208 O O . SER A 1 2 ? -12.946 -2.018 -1.694 1.00 0.22 417 SER W O 6
ATOM 4216 N N . MET A 1 3 ? -12.142 -3.379 -3.291 1.00 64.32 418 MET W N 6
ATOM 4217 C CA . MET A 1 3 ? -11.763 -2.283 -4.171 1.00 3.35 418 MET W CA 6
ATOM 4218 C C . MET A 1 3 ? -12.742 -2.140 -5.331 1.00 34.51 418 MET W C 6
ATOM 4219 O O . MET A 1 3 ? -13.330 -3.120 -5.798 1.00 3.14 418 MET W O 6
ATOM 4233 N N . GLU A 1 4 ? -12.897 -0.908 -5.791 1.00 75.44 419 GLU W N 6
ATOM 4234 C CA . GLU A 1 4 ? -13.807 -0.583 -6.882 1.00 0.41 419 GLU W CA 6
ATOM 4235 C C . GLU A 1 4 ? -13.123 -0.758 -8.238 1.00 23.22 419 GLU W C 6
ATOM 4236 O O . GLU A 1 4 ? -13.300 0.053 -9.150 1.00 54.32 419 GLU W O 6
ATOM 4248 N N . GLN A 1 5 ? -12.355 -1.828 -8.368 1.00 42.24 420 GLN W N 6
ATOM 4249 C CA . GLN A 1 5 ? -11.658 -2.128 -9.607 1.00 33.32 420 GLN W CA 6
ATOM 4250 C C . GLN A 1 5 ? -11.898 -3.588 -9.975 1.00 41.24 420 GLN W C 6
ATOM 4251 O O . GLN A 1 5 ? -11.357 -4.490 -9.340 1.00 41.01 420 GLN W O 6
ATOM 4265 N N . GLY A 1 6 ? -12.710 -3.813 -10.997 1.00 4.01 421 GLY W N 6
ATOM 4266 C CA . GLY A 1 6 ? -13.064 -5.166 -11.385 1.00 35.42 421 GLY W CA 6
ATOM 4267 C C . GLY A 1 6 ? -12.047 -5.824 -12.296 1.00 12.14 421 GLY W C 6
ATOM 4268 O O . GLY A 1 6 ? -12.353 -6.821 -12.950 1.00 3.21 421 GLY W O 6
ATOM 4272 N N . PHE A 1 7 ? -10.841 -5.280 -12.338 1.00 53.12 422 PHE W N 6
ATOM 4273 C CA . PHE A 1 7 ? -9.787 -5.841 -13.167 1.00 43.11 422 PHE W CA 6
ATOM 4274 C C . PHE A 1 7 ? -8.647 -6.355 -12.299 1.00 64.33 422 PHE W C 6
ATOM 4275 O O . PHE A 1 7 ? -8.323 -5.766 -11.267 1.00 3.14 422 PHE W O 6
ATOM 4292 N N . LEU A 1 8 ? -8.048 -7.459 -12.718 1.00 43.15 423 LEU W N 6
ATOM 4293 C CA . LEU A 1 8 ? -6.963 -8.073 -11.967 1.00 50.43 423 LEU W CA 6
ATOM 4294 C C . LEU A 1 8 ? -5.626 -7.454 -12.345 1.00 72.31 423 LEU W C 6
ATOM 4295 O O . LEU A 1 8 ? -5.385 -7.148 -13.515 1.00 13.11 423 LEU W O 6
ATOM 4311 N N . PRO A 1 9 ? -4.746 -7.257 -11.349 1.00 11.00 424 PRO W N 6
ATOM 4312 C CA . PRO A 1 9 ? -3.412 -6.674 -11.553 1.00 25.21 424 PRO W CA 6
ATOM 4313 C C . PRO A 1 9 ? -2.512 -7.529 -12.449 1.00 15.24 424 PRO W C 6
ATOM 4314 O O . PRO A 1 9 ? -2.866 -8.651 -12.824 1.00 14.03 424 PRO W O 6
ATOM 4325 N N . LYS A 1 10 ? -1.354 -6.966 -12.788 1.00 42.42 425 LYS W N 6
ATOM 4326 C CA . LYS A 1 10 ? -0.362 -7.609 -13.651 1.00 43.44 425 LYS W CA 6
ATOM 4327 C C . LYS A 1 10 ? -0.148 -9.087 -13.319 1.00 1.42 425 LYS W C 6
ATOM 4328 O O . LYS A 1 10 ? 0.251 -9.434 -12.209 1.00 33.53 425 LYS W O 6
ATOM 4347 N N . GLY A 1 11 ? -0.413 -9.947 -14.294 1.00 12.32 426 GLY W N 6
ATOM 4348 C CA . GLY A 1 11 ? -0.147 -11.362 -14.135 1.00 24.43 426 GLY W CA 6
ATOM 4349 C C . GLY A 1 11 ? -1.240 -12.136 -13.425 1.00 12.10 426 GLY W C 6
ATOM 4350 O O . GLY A 1 11 ? -1.160 -13.356 -13.332 1.00 3.43 426 GLY W O 6
ATOM 4354 N N . TRP A 1 12 ? -2.258 -11.461 -12.931 1.00 42.33 427 TRP W N 6
ATOM 4355 C CA . TRP A 1 12 ? -3.321 -12.145 -12.213 1.00 13.34 427 TRP W CA 6
ATOM 4356 C C . TRP A 1 12 ? -4.501 -12.440 -13.132 1.00 31.51 427 TRP W C 6
ATOM 4357 O O . TRP A 1 12 ? -4.924 -11.585 -13.910 1.00 40.41 427 TRP W O 6
ATOM 4378 N N . GLU A 1 13 ? -5.018 -13.657 -13.042 1.00 64.25 428 GLU W N 6
ATOM 4379 C CA . GLU A 1 13 ? -6.141 -14.102 -13.851 1.00 60.35 428 GLU W CA 6
ATOM 4380 C C . GLU A 1 13 ? -7.196 -14.679 -12.913 1.00 45.22 428 GLU W C 6
ATOM 4381 O O . GLU A 1 13 ? -6.890 -14.951 -11.753 1.00 54.35 428 GLU W O 6
ATOM 4393 N N . VAL A 1 14 ? -8.423 -14.877 -13.375 1.00 13.21 429 VAL W N 6
ATOM 4394 C CA . VAL A 1 14 ? -9.443 -15.481 -12.534 1.00 73.42 429 VAL W CA 6
ATOM 4395 C C . VAL A 1 14 ? -10.094 -16.666 -13.254 1.00 72.52 429 VAL W C 6
ATOM 4396 O O . VAL A 1 14 ? -10.429 -16.589 -14.437 1.00 23.33 429 VAL W O 6
ATOM 4409 N N . ARG A 1 15 ? -10.247 -17.758 -12.526 1.00 73.24 430 ARG W N 6
ATOM 4410 C CA . ARG A 1 15 ? -10.792 -19.002 -13.056 1.00 71.12 430 ARG W CA 6
ATOM 4411 C C . ARG A 1 15 ? -12.162 -19.292 -12.423 1.00 21.33 430 ARG W C 6
ATOM 4412 O O . ARG A 1 15 ? -12.851 -18.371 -11.974 1.00 24.54 430 ARG W O 6
ATOM 4433 N N . HIS A 1 16 ? -12.544 -20.564 -12.372 1.00 61.34 431 HIS W N 6
ATOM 4434 C CA . HIS A 1 16 ? -13.898 -20.949 -11.997 1.00 63.24 431 HIS W CA 6
ATOM 4435 C C . HIS A 1 16 ? -13.897 -22.338 -11.367 1.00 32.35 431 HIS W C 6
ATOM 4436 O O . HIS A 1 16 ? -13.567 -23.327 -12.023 1.00 32.23 431 HIS W O 6
ATOM 4451 N N . ALA A 1 17 ? -14.254 -22.403 -10.095 1.00 2.32 432 ALA W N 6
ATOM 4452 C CA . ALA A 1 17 ? -14.319 -23.669 -9.380 1.00 13.12 432 ALA W CA 6
ATOM 4453 C C . ALA A 1 17 ? -15.669 -24.339 -9.616 1.00 1.34 432 ALA W C 6
ATOM 4454 O O . ALA A 1 17 ? -16.642 -23.668 -9.968 1.00 53.43 432 ALA W O 6
ATOM 4461 N N . PRO A 1 18 ? -15.749 -25.669 -9.421 1.00 4.30 433 PRO W N 6
ATOM 4462 C CA . PRO A 1 18 ? -16.987 -26.443 -9.625 1.00 71.23 433 PRO W CA 6
ATOM 4463 C C . PRO A 1 18 ? -18.135 -25.996 -8.720 1.00 31.12 433 PRO W C 6
ATOM 4464 O O . PRO A 1 18 ? -19.293 -26.341 -8.952 1.00 13.15 433 PRO W O 6
ATOM 4475 N N . ASN A 1 19 ? -17.811 -25.229 -7.688 1.00 45.34 434 ASN W N 6
ATOM 4476 C CA . ASN A 1 19 ? -18.823 -24.737 -6.757 1.00 12.42 434 ASN W CA 6
ATOM 4477 C C . ASN A 1 19 ? -19.358 -23.389 -7.220 1.00 0.21 434 ASN W C 6
ATOM 4478 O O . ASN A 1 19 ? -20.197 -22.779 -6.557 1.00 73.44 434 ASN W O 6
ATOM 4489 N N . GLY A 1 20 ? -18.864 -22.926 -8.364 1.00 24.12 435 GLY W N 6
ATOM 4490 C CA . GLY A 1 20 ? -19.282 -21.641 -8.893 1.00 63.30 435 GLY W CA 6
ATOM 4491 C C . GLY A 1 20 ? -18.512 -20.503 -8.263 1.00 1.32 435 GLY W C 6
ATOM 4492 O O . GLY A 1 20 ? -18.911 -19.343 -8.339 1.00 73.12 435 GLY W O 6
ATOM 4496 N N . ARG A 1 21 ? -17.396 -20.846 -7.638 1.00 73.11 436 ARG W N 6
ATOM 4497 C CA . ARG A 1 21 ? -16.554 -19.869 -6.967 1.00 13.32 436 ARG W CA 6
ATOM 4498 C C . ARG A 1 21 ? -15.352 -19.518 -7.829 1.00 42.21 436 ARG W C 6
ATOM 4499 O O . ARG A 1 21 ? -14.680 -20.401 -8.351 1.00 63.01 436 ARG W O 6
ATOM 4520 N N . PRO A 1 22 ? -15.077 -18.225 -8.003 1.00 22.44 437 PRO W N 6
ATOM 4521 C CA . PRO A 1 22 ? -13.931 -17.770 -8.777 1.00 61.21 437 PRO W CA 6
ATOM 4522 C C . PRO A 1 22 ? -12.649 -17.749 -7.948 1.00 25.32 437 PRO W C 6
ATOM 4523 O O . PRO A 1 22 ? -12.625 -17.224 -6.830 1.00 63.45 437 PRO W O 6
ATOM 4534 N N . PHE A 1 23 ? -11.594 -18.338 -8.486 1.00 41.21 438 PHE W N 6
ATOM 4535 C CA . PHE A 1 23 ? -10.296 -18.304 -7.835 1.00 51.24 438 PHE W CA 6
ATOM 4536 C C . PHE A 1 23 ? -9.285 -17.647 -8.761 1.00 75.15 438 PHE W C 6
ATOM 4537 O O . PHE A 1 23 ? -9.417 -17.720 -9.981 1.00 75.23 438 PHE W O 6
ATOM 4554 N N . PHE A 1 24 ? -8.284 -17.012 -8.182 1.00 42.41 439 PHE W N 6
ATOM 4555 C CA . PHE A 1 24 ? -7.322 -16.238 -8.948 1.00 3.15 439 PHE W CA 6
ATOM 4556 C C . PHE A 1 24 ? -6.047 -17.031 -9.211 1.00 74.14 439 PHE W C 6
ATOM 4557 O O . PHE A 1 24 ? -5.558 -17.758 -8.348 1.00 72.11 439 PHE W O 6
ATOM 4574 N N . ILE A 1 25 ? -5.518 -16.880 -10.414 1.00 5.24 440 ILE W N 6
ATOM 4575 C CA . ILE A 1 25 ? -4.304 -17.567 -10.819 1.00 21.40 440 ILE W CA 6
ATOM 4576 C C . ILE A 1 25 ? -3.234 -16.548 -11.182 1.00 62.03 440 ILE W C 6
ATOM 4577 O O . ILE A 1 25 ? -3.447 -15.703 -12.051 1.00 74.42 440 ILE W O 6
ATOM 4593 N N . ASP A 1 26 ? -2.092 -16.623 -10.524 1.00 73.10 441 ASP W N 6
ATOM 4594 C CA . ASP A 1 26 ? -1.001 -15.701 -10.788 1.00 14.33 441 ASP W CA 6
ATOM 4595 C C . ASP A 1 26 ? -0.013 -16.295 -11.791 1.00 4.20 441 ASP W C 6
ATOM 4596 O O . ASP A 1 26 ? 0.556 -17.365 -11.567 1.00 63.44 441 ASP W O 6
ATOM 4605 N N . HIS A 1 27 ? 0.172 -15.595 -12.902 1.00 1.43 442 HIS W N 6
ATOM 4606 C CA . HIS A 1 27 ? 1.081 -16.033 -13.957 1.00 34.22 442 HIS W CA 6
ATOM 4607 C C . HIS A 1 27 ? 2.538 -15.750 -13.590 1.00 51.25 442 HIS W C 6
ATOM 4608 O O . HIS A 1 27 ? 3.451 -16.310 -14.194 1.00 15.13 442 HIS W O 6
ATOM 4623 N N . ASN A 1 28 ? 2.756 -14.891 -12.600 1.00 25.44 443 ASN W N 6
ATOM 4624 C CA . ASN A 1 28 ? 4.112 -14.471 -12.240 1.00 62.01 443 ASN W CA 6
ATOM 4625 C C . ASN A 1 28 ? 4.891 -15.580 -11.533 1.00 20.44 443 ASN W C 6
ATOM 4626 O O . ASN A 1 28 ? 5.960 -15.986 -11.989 1.00 25.34 443 ASN W O 6
ATOM 4637 N N . THR A 1 29 ? 4.355 -16.070 -10.425 1.00 21.24 444 THR W N 6
ATOM 4638 C CA . THR A 1 29 ? 5.033 -17.086 -9.630 1.00 74.12 444 THR W CA 6
ATOM 4639 C C . THR A 1 29 ? 4.408 -18.467 -9.846 1.00 23.12 444 THR W C 6
ATOM 4640 O O . THR A 1 29 ? 4.722 -19.422 -9.133 1.00 1.04 444 THR W O 6
ATOM 4651 N N . LYS A 1 30 ? 3.526 -18.561 -10.844 1.00 10.11 445 LYS W N 6
ATOM 4652 C CA . LYS A 1 30 ? 2.882 -19.828 -11.216 1.00 14.21 445 LYS W CA 6
ATOM 4653 C C . LYS A 1 30 ? 2.078 -20.403 -10.045 1.00 42.32 445 LYS W C 6
ATOM 4654 O O . LYS A 1 30 ? 2.289 -21.549 -9.650 1.00 71.42 445 LYS W O 6
ATOM 4673 N N . THR A 1 31 ? 1.158 -19.628 -9.488 1.00 2.04 446 THR W N 6
ATOM 4674 C CA . THR A 1 31 ? 0.383 -20.109 -8.348 1.00 62.23 446 THR W CA 6
ATOM 4675 C C . THR A 1 31 ? -1.098 -19.769 -8.498 1.00 11.11 446 THR W C 6
ATOM 4676 O O . THR A 1 31 ? -1.476 -18.937 -9.321 1.00 5.51 446 THR W O 6
ATOM 4687 N N . THR A 1 32 ? -1.928 -20.429 -7.708 1.00 22.10 447 THR W N 6
ATOM 4688 C CA . THR A 1 32 ? -3.357 -20.182 -7.706 1.00 50.14 447 THR W CA 6
ATOM 4689 C C . THR A 1 32 ? -3.825 -19.939 -6.272 1.00 51.31 447 THR W C 6
ATOM 4690 O O . THR A 1 32 ? -3.346 -20.596 -5.349 1.00 13.42 447 THR W O 6
ATOM 4701 N N . THR A 1 33 ? -4.741 -19.000 -6.074 1.00 71.15 448 THR W N 6
ATOM 4702 C CA . THR A 1 33 ? -5.212 -18.687 -4.733 1.00 15.52 448 THR W CA 6
ATOM 4703 C C . THR A 1 33 ? -6.647 -18.161 -4.742 1.00 13.24 448 THR W C 6
ATOM 4704 O O . THR A 1 33 ? -7.197 -17.822 -5.790 1.00 33.14 448 THR W O 6
ATOM 4715 N N . TRP A 1 34 ? -7.242 -18.110 -3.559 1.00 21.13 449 TRP W N 6
ATOM 4716 C CA . TRP A 1 34 ? -8.595 -17.607 -3.376 1.00 31.23 449 TRP W CA 6
ATOM 4717 C C . TRP A 1 34 ? -8.548 -16.169 -2.882 1.00 25.34 449 TRP W C 6
ATOM 4718 O O . TRP A 1 34 ? -9.574 -15.494 -2.777 1.00 63.30 449 TRP W O 6
ATOM 4739 N N . GLU A 1 35 ? -7.341 -15.712 -2.578 1.00 24.43 450 GLU W N 6
ATOM 4740 C CA . GLU A 1 35 ? -7.151 -14.379 -2.040 1.00 25.31 450 GLU W CA 6
ATOM 4741 C C . GLU A 1 35 ? -7.261 -13.328 -3.126 1.00 22.14 450 GLU W C 6
ATOM 4742 O O . GLU A 1 35 ? -6.937 -13.575 -4.285 1.00 2.40 450 GLU W O 6
ATOM 4754 N N . ASP A 1 36 ? -7.714 -12.155 -2.730 1.00 74.30 451 ASP W N 6
ATOM 4755 C CA . ASP A 1 36 ? -7.928 -11.061 -3.667 1.00 71.21 451 ASP W CA 6
ATOM 4756 C C . ASP A 1 36 ? -6.751 -10.095 -3.632 1.00 4.43 451 ASP W C 6
ATOM 4757 O O . ASP A 1 36 ? -6.531 -9.408 -2.636 1.00 1.33 451 ASP W O 6
ATOM 4766 N N . PRO A 1 37 ? -5.980 -10.029 -4.723 1.00 41.45 452 PRO W N 6
ATOM 4767 C CA . PRO A 1 37 ? -4.788 -9.184 -4.802 1.00 51.34 452 PRO W CA 6
ATOM 4768 C C . PRO A 1 37 ? -5.102 -7.695 -4.950 1.00 42.24 452 PRO W C 6
ATOM 4769 O O . PRO A 1 37 ? -4.197 -6.863 -4.918 1.00 1.31 452 PRO W O 6
ATOM 4780 N N . ARG A 1 38 ? -6.371 -7.350 -5.134 1.00 22.05 453 ARG W N 6
ATOM 4781 C CA . ARG A 1 38 ? -6.760 -5.951 -5.274 1.00 24.15 453 ARG W CA 6
ATOM 4782 C C . ARG A 1 38 ? -6.931 -5.267 -3.918 1.00 43.41 453 ARG W C 6
ATOM 4783 O O . ARG A 1 38 ? -6.480 -4.135 -3.726 1.00 73.35 453 ARG W O 6
ATOM 4804 N N . LEU A 1 39 ? -7.567 -5.949 -2.973 1.00 20.42 454 LEU W N 6
ATOM 4805 C CA . LEU A 1 39 ? -7.871 -5.343 -1.679 1.00 32.42 454 LEU W CA 6
ATOM 4806 C C . LEU A 1 39 ? -6.751 -5.553 -0.658 1.00 23.41 454 LEU W C 6
ATOM 4807 O O . LEU A 1 39 ? -6.758 -4.945 0.412 1.00 42.15 454 LEU W O 6
ATOM 4823 N N . LYS A 1 40 ? -5.789 -6.400 -0.995 1.00 23.22 455 LYS W N 6
ATOM 4824 C CA . LYS A 1 40 ? -4.655 -6.656 -0.112 1.00 54.14 455 LYS W CA 6
ATOM 4825 C C . LYS A 1 40 ? -3.401 -6.905 -0.931 1.00 44.45 455 LYS W C 6
ATOM 4826 O O . LYS A 1 40 ? -3.477 -7.133 -2.138 1.00 54.33 455 LYS W O 6
ATOM 4845 N N . ILE A 1 41 ? -2.248 -6.864 -0.281 1.00 2.11 456 ILE W N 6
ATOM 4846 C CA . ILE A 1 41 ? -0.993 -7.111 -0.965 1.00 60.44 456 ILE W CA 6
ATOM 4847 C C . ILE A 1 41 ? -0.613 -8.588 -0.826 1.00 52.32 456 ILE W C 6
ATOM 4848 O O . ILE A 1 41 ? -0.560 -9.121 0.286 1.00 72.41 456 ILE W O 6
ATOM 4864 N N . PRO A 1 42 ? -0.374 -9.273 -1.958 1.00 14.10 457 PRO W N 6
ATOM 4865 C CA . PRO A 1 42 ? 0.004 -10.692 -1.969 1.00 13.42 457 PRO W CA 6
ATOM 4866 C C . PRO A 1 42 ? 1.302 -10.965 -1.211 1.00 51.35 457 PRO W C 6
ATOM 4867 O O . PRO A 1 42 ? 2.007 -10.043 -0.794 1.00 25.21 457 PRO W O 6
ATOM 4878 N N . ALA A 1 43 ? 1.609 -12.240 -1.045 1.00 1.52 458 ALA W N 6
ATOM 4879 C CA . ALA A 1 43 ? 2.801 -12.653 -0.320 1.00 35.41 458 ALA W CA 6
ATOM 4880 C C . ALA A 1 43 ? 3.514 -13.780 -1.057 1.00 11.03 458 ALA W C 6
ATOM 4881 O O . ALA A 1 43 ? 3.073 -14.197 -2.135 1.00 54.25 458 ALA W O 6
ATOM 4888 N N . THR B 2 1 ? -16.484 -24.766 -1.844 1.00 12.41 638 THR P N 6
ATOM 4889 C CA . THR B 2 1 ? -15.091 -24.401 -2.039 1.00 65.32 638 THR P CA 6
ATOM 4890 C C . THR B 2 1 ? -14.198 -25.641 -2.079 1.00 4.45 638 THR P C 6
ATOM 4891 O O . THR B 2 1 ? -13.966 -26.284 -1.053 1.00 24.25 638 THR P O 6
ATOM 4902 N N . ALA B 2 2 ? -13.718 -25.976 -3.267 1.00 3.21 639 ALA P N 6
ATOM 4903 C CA . ALA B 2 2 ? -12.819 -27.103 -3.448 1.00 35.15 639 ALA P CA 6
ATOM 4904 C C . ALA B 2 2 ? -11.494 -26.620 -4.022 1.00 22.02 639 ALA P C 6
ATOM 4905 O O . ALA B 2 2 ? -11.474 -25.680 -4.815 1.00 1.55 639 ALA P O 6
ATOM 4912 N N . PRO B 2 3 ? -10.370 -27.243 -3.623 1.00 52.12 640 PRO P N 6
ATOM 4913 C CA . PRO B 2 3 ? -9.036 -26.854 -4.102 1.00 11.44 640 PRO P CA 6
ATOM 4914 C C . PRO B 2 3 ? -8.949 -26.848 -5.627 1.00 64.41 640 PRO P C 6
ATOM 4915 O O . PRO B 2 3 ? -9.376 -27.800 -6.291 1.00 35.41 640 PRO P O 6
ATOM 4926 N N . PRO B 2 4 ? -8.381 -25.779 -6.201 1.00 52.24 641 PRO P N 6
ATOM 4927 C CA . PRO B 2 4 ? -8.277 -25.620 -7.652 1.00 31.23 641 PRO P CA 6
ATOM 4928 C C . PRO B 2 4 ? -7.193 -26.504 -8.265 1.00 51.22 641 PRO P C 6
ATOM 4929 O O . PRO B 2 4 ? -6.221 -26.866 -7.593 1.00 42.41 641 PRO P O 6
ATOM 4940 N N . PRO B 2 5 ? -7.354 -26.873 -9.546 1.00 14.51 642 PRO P N 6
ATOM 4941 C CA . PRO B 2 5 ? -6.388 -27.713 -10.256 1.00 24.23 642 PRO P CA 6
ATOM 4942 C C . PRO B 2 5 ? -5.101 -26.962 -10.582 1.00 24.44 642 PRO P C 6
ATOM 4943 O O . PRO B 2 5 ? -5.011 -25.745 -10.391 1.00 1.22 642 PRO P O 6
ATOM 4954 N N . ALA B 2 6 ? -4.105 -27.690 -11.064 1.00 40.12 643 ALA P N 6
ATOM 4955 C CA . ALA B 2 6 ? -2.836 -27.092 -11.439 1.00 73.55 643 ALA P CA 6
ATOM 4956 C C . ALA B 2 6 ? -3.004 -26.215 -12.673 1.00 52.21 643 ALA P C 6
ATOM 4957 O O . ALA B 2 6 ? -3.933 -26.407 -13.457 1.00 12.21 643 ALA P O 6
ATOM 4964 N N . TYR B 2 7 ? -2.099 -25.262 -12.841 1.00 3.10 644 TYR P N 6
ATOM 4965 C CA . TYR B 2 7 ? -2.168 -24.309 -13.947 1.00 1.54 644 TYR P CA 6
ATOM 4966 C C . TYR B 2 7 ? -2.152 -25.014 -15.301 1.00 51.31 644 TYR P C 6
ATOM 4967 O O . TYR B 2 7 ? -2.973 -24.723 -16.168 1.00 73.25 644 TYR P O 6
ATOM 4985 N N . ALA B 2 8 ? -1.227 -25.945 -15.472 1.00 13.41 645 ALA P N 6
ATOM 4986 C CA . ALA B 2 8 ? -1.112 -26.679 -16.727 1.00 24.13 645 ALA P CA 6
ATOM 4987 C C . ALA B 2 8 ? -2.268 -27.661 -16.875 1.00 73.34 645 ALA P C 6
ATOM 4988 O O . ALA B 2 8 ? -2.584 -28.113 -17.972 1.00 0.05 645 ALA P O 6
ATOM 4995 N N . THR B 2 9 ? -2.894 -27.972 -15.753 1.00 53.51 646 THR P N 6
ATOM 4996 C CA . THR B 2 9 ? -4.007 -28.900 -15.713 1.00 2.51 646 THR P CA 6
ATOM 4997 C C . THR B 2 9 ? -5.312 -28.215 -16.117 1.00 2.35 646 THR P C 6
ATOM 4998 O O . THR B 2 9 ? -6.130 -28.787 -16.834 1.00 32.01 646 THR P O 6
ATOM 5009 N N . LEU B 2 10 ? -5.497 -26.987 -15.656 1.00 34.44 647 LEU P N 6
ATOM 5010 C CA . LEU B 2 10 ? -6.714 -26.245 -15.947 1.00 72.34 647 LEU P CA 6
ATOM 5011 C C . LEU B 2 10 ? -6.661 -25.624 -17.340 1.00 31.23 647 LEU P C 6
ATOM 5012 O O . LEU B 2 10 ? -7.697 -25.301 -17.922 1.00 21.53 647 LEU P O 6
ATOM 5028 N N . GLY B 2 11 ? -5.456 -25.466 -17.865 1.00 62.23 648 GLY P N 6
ATOM 5029 C CA . GLY B 2 11 ? -5.292 -24.892 -19.187 1.00 21.53 648 GLY P CA 6
ATOM 5030 C C . GLY B 2 11 ? -5.258 -25.948 -20.274 1.00 0.25 648 GLY P C 6
ATOM 5031 O O . GLY B 2 11 ? -4.445 -26.878 -20.222 1.00 10.11 648 GLY P O 6
ATOM 5035 N N . GLY A 1 1 ? -13.167 -2.702 2.578 1.00 1.42 416 GLY W N 7
ATOM 5036 C CA . GLY A 1 1 ? -13.224 -1.392 1.889 1.00 63.41 416 GLY W CA 7
ATOM 5037 C C . GLY A 1 1 ? -13.358 -1.554 0.393 1.00 62.01 416 GLY W C 7
ATOM 5038 O O . GLY A 1 1 ? -13.563 -2.666 -0.100 1.00 44.03 416 GLY W O 7
ATOM 5044 N N . SER A 1 2 ? -13.241 -0.457 -0.332 1.00 22.42 417 SER W N 7
ATOM 5045 C CA . SER A 1 2 ? -13.371 -0.485 -1.778 1.00 52.13 417 SER W CA 7
ATOM 5046 C C . SER A 1 2 ? -12.055 -0.117 -2.450 1.00 4.53 417 SER W C 7
ATOM 5047 O O . SER A 1 2 ? -11.262 0.659 -1.912 1.00 70.03 417 SER W O 7
ATOM 5055 N N . MET A 1 3 ? -11.829 -0.680 -3.627 1.00 40.40 418 MET W N 7
ATOM 5056 C CA . MET A 1 3 ? -10.637 -0.390 -4.402 1.00 5.43 418 MET W CA 7
ATOM 5057 C C . MET A 1 3 ? -11.045 0.030 -5.806 1.00 61.13 418 MET W C 7
ATOM 5058 O O . MET A 1 3 ? -11.374 -0.808 -6.648 1.00 31.21 418 MET W O 7
ATOM 5072 N N . GLU A 1 4 ? -11.024 1.332 -6.049 1.00 64.44 419 GLU W N 7
ATOM 5073 C CA . GLU A 1 4 ? -11.484 1.898 -7.317 1.00 45.41 419 GLU W CA 7
ATOM 5074 C C . GLU A 1 4 ? -10.435 1.789 -8.426 1.00 15.31 419 GLU W C 7
ATOM 5075 O O . GLU A 1 4 ? -10.355 2.653 -9.301 1.00 73.34 419 GLU W O 7
ATOM 5087 N N . GLN A 1 5 ? -9.642 0.725 -8.388 1.00 20.33 420 GLN W N 7
ATOM 5088 C CA . GLN A 1 5 ? -8.653 0.472 -9.427 1.00 0.12 420 GLN W CA 7
ATOM 5089 C C . GLN A 1 5 ? -9.380 0.187 -10.742 1.00 44.44 420 GLN W C 7
ATOM 5090 O O . GLN A 1 5 ? -9.266 0.940 -11.710 1.00 61.21 420 GLN W O 7
ATOM 5104 N N . GLY A 1 6 ? -10.132 -0.906 -10.764 1.00 51.51 421 GLY W N 7
ATOM 5105 C CA . GLY A 1 6 ? -10.928 -1.231 -11.931 1.00 12.22 421 GLY W CA 7
ATOM 5106 C C . GLY A 1 6 ? -10.743 -2.657 -12.407 1.00 30.53 421 GLY W C 7
ATOM 5107 O O . GLY A 1 6 ? -11.716 -3.390 -12.583 1.00 65.43 421 GLY W O 7
ATOM 5111 N N . PHE A 1 7 ? -9.497 -3.062 -12.603 1.00 45.34 422 PHE W N 7
ATOM 5112 C CA . PHE A 1 7 ? -9.205 -4.388 -13.126 1.00 51.24 422 PHE W CA 7
ATOM 5113 C C . PHE A 1 7 ? -8.245 -5.141 -12.216 1.00 24.13 422 PHE W C 7
ATOM 5114 O O . PHE A 1 7 ? -7.930 -4.684 -11.115 1.00 41.44 422 PHE W O 7
ATOM 5131 N N . LEU A 1 8 ? -7.793 -6.299 -12.674 1.00 61.43 423 LEU W N 7
ATOM 5132 C CA . LEU A 1 8 ? -6.888 -7.133 -11.899 1.00 52.34 423 LEU W CA 7
ATOM 5133 C C . LEU A 1 8 ? -5.442 -6.813 -12.255 1.00 61.23 423 LEU W C 7
ATOM 5134 O O . LEU A 1 8 ? -5.157 -6.392 -13.377 1.00 23.33 423 LEU W O 7
ATOM 5150 N N . PRO A 1 9 ? -4.509 -7.001 -11.306 1.00 55.52 424 PRO W N 7
ATOM 5151 C CA . PRO A 1 9 ? -3.080 -6.788 -11.551 1.00 32.41 424 PRO W CA 7
ATOM 5152 C C . PRO A 1 9 ? -2.585 -7.665 -12.696 1.00 21.20 424 PRO W C 7
ATOM 5153 O O . PRO A 1 9 ? -3.177 -8.708 -12.987 1.00 2.13 424 PRO W O 7
ATOM 5164 N N . LYS A 1 10 ? -1.504 -7.254 -13.338 1.00 53.43 425 LYS W N 7
ATOM 5165 C CA . LYS A 1 10 ? -1.002 -7.977 -14.495 1.00 13.03 425 LYS W CA 7
ATOM 5166 C C . LYS A 1 10 ? -0.280 -9.243 -14.061 1.00 34.11 425 LYS W C 7
ATOM 5167 O O . LYS A 1 10 ? 0.811 -9.193 -13.491 1.00 50.13 425 LYS W O 7
ATOM 5186 N N . GLY A 1 11 ? -0.911 -10.375 -14.324 1.00 62.02 426 GLY W N 7
ATOM 5187 C CA . GLY A 1 11 ? -0.336 -11.650 -13.965 1.00 72.14 426 GLY W CA 7
ATOM 5188 C C . GLY A 1 11 ? -1.333 -12.502 -13.218 1.00 34.13 426 GLY W C 7
ATOM 5189 O O . GLY A 1 11 ? -1.193 -13.721 -13.151 1.00 70.33 426 GLY W O 7
ATOM 5193 N N . TRP A 1 12 ? -2.347 -11.852 -12.658 1.00 45.53 427 TRP W N 7
ATOM 5194 C CA . TRP A 1 12 ? -3.397 -12.541 -11.920 1.00 72.22 427 TRP W CA 7
ATOM 5195 C C . TRP A 1 12 ? -4.633 -12.693 -12.796 1.00 42.53 427 TRP W C 7
ATOM 5196 O O . TRP A 1 12 ? -5.212 -11.702 -13.239 1.00 75.13 427 TRP W O 7
ATOM 5217 N N . GLU A 1 13 ? -5.031 -13.926 -13.054 1.00 54.23 428 GLU W N 7
ATOM 5218 C CA . GLU A 1 13 ? -6.200 -14.198 -13.885 1.00 11.03 428 GLU W CA 7
ATOM 5219 C C . GLU A 1 13 ? -7.232 -14.964 -13.063 1.00 13.44 428 GLU W C 7
ATOM 5220 O O . GLU A 1 13 ? -6.859 -15.711 -12.164 1.00 45.31 428 GLU W O 7
ATOM 5232 N N . VAL A 1 14 ? -8.519 -14.792 -13.350 1.00 0.35 429 VAL W N 7
ATOM 5233 C CA . VAL A 1 14 ? -9.545 -15.460 -12.557 1.00 52.23 429 VAL W CA 7
ATOM 5234 C C . VAL A 1 14 ? -10.145 -16.663 -13.295 1.00 33.34 429 VAL W C 7
ATOM 5235 O O . VAL A 1 14 ? -10.449 -16.606 -14.489 1.00 63.43 429 VAL W O 7
ATOM 5248 N N . ARG A 1 15 ? -10.296 -17.750 -12.556 1.00 40.31 430 ARG W N 7
ATOM 5249 C CA . ARG A 1 15 ? -10.820 -19.010 -13.068 1.00 63.23 430 ARG W CA 7
ATOM 5250 C C . ARG A 1 15 ? -12.132 -19.374 -12.356 1.00 12.10 430 ARG W C 7
ATOM 5251 O O . ARG A 1 15 ? -12.810 -18.497 -11.821 1.00 24.11 430 ARG W O 7
ATOM 5272 N N . HIS A 1 16 ? -12.485 -20.658 -12.327 1.00 45.13 431 HIS W N 7
ATOM 5273 C CA . HIS A 1 16 ? -13.804 -21.079 -11.865 1.00 72.25 431 HIS W CA 7
ATOM 5274 C C . HIS A 1 16 ? -13.747 -22.488 -11.297 1.00 64.24 431 HIS W C 7
ATOM 5275 O O . HIS A 1 16 ? -13.595 -23.457 -12.040 1.00 45.40 431 HIS W O 7
ATOM 5290 N N . ALA A 1 17 ? -13.860 -22.604 -9.981 1.00 13.23 432 ALA W N 7
ATOM 5291 C CA . ALA A 1 17 ? -13.838 -23.907 -9.335 1.00 41.31 432 ALA W CA 7
ATOM 5292 C C . ALA A 1 17 ? -15.186 -24.597 -9.507 1.00 74.02 432 ALA W C 7
ATOM 5293 O O . ALA A 1 17 ? -16.209 -23.922 -9.640 1.00 3.42 432 ALA W O 7
ATOM 5300 N N . PRO A 1 18 ? -15.212 -25.942 -9.510 1.00 62.02 433 PRO W N 7
ATOM 5301 C CA . PRO A 1 18 ? -16.452 -26.719 -9.673 1.00 40.43 433 PRO W CA 7
ATOM 5302 C C . PRO A 1 18 ? -17.529 -26.341 -8.653 1.00 71.40 433 PRO W C 7
ATOM 5303 O O . PRO A 1 18 ? -18.721 -26.517 -8.906 1.00 62.21 433 PRO W O 7
ATOM 5314 N N . ASN A 1 19 ? -17.100 -25.818 -7.505 1.00 21.02 434 ASN W N 7
ATOM 5315 C CA . ASN A 1 19 ? -18.021 -25.387 -6.450 1.00 45.00 434 ASN W CA 7
ATOM 5316 C C . ASN A 1 19 ? -18.755 -24.100 -6.831 1.00 74.43 434 ASN W C 7
ATOM 5317 O O . ASN A 1 19 ? -19.624 -23.632 -6.091 1.00 25.42 434 ASN W O 7
ATOM 5328 N N . GLY A 1 20 ? -18.402 -23.524 -7.973 1.00 75.24 435 GLY W N 7
ATOM 5329 C CA . GLY A 1 20 ? -19.029 -22.288 -8.407 1.00 25.23 435 GLY W CA 7
ATOM 5330 C C . GLY A 1 20 ? -18.364 -21.080 -7.788 1.00 54.55 435 GLY W C 7
ATOM 5331 O O . GLY A 1 20 ? -18.963 -20.010 -7.678 1.00 5.23 435 GLY W O 7
ATOM 5335 N N . ARG A 1 21 ? -17.118 -21.261 -7.385 1.00 21.22 436 ARG W N 7
ATOM 5336 C CA . ARG A 1 21 ? -16.358 -20.209 -6.734 1.00 2.35 436 ARG W CA 7
ATOM 5337 C C . ARG A 1 21 ? -15.141 -19.858 -7.587 1.00 52.53 436 ARG W C 7
ATOM 5338 O O . ARG A 1 21 ? -14.327 -20.725 -7.901 1.00 64.53 436 ARG W O 7
ATOM 5359 N N . PRO A 1 22 ? -15.013 -18.589 -7.993 1.00 3.22 437 PRO W N 7
ATOM 5360 C CA . PRO A 1 22 ? -13.881 -18.122 -8.792 1.00 3.25 437 PRO W CA 7
ATOM 5361 C C . PRO A 1 22 ? -12.615 -17.969 -7.954 1.00 12.43 437 PRO W C 7
ATOM 5362 O O . PRO A 1 22 ? -12.675 -17.556 -6.796 1.00 42.35 437 PRO W O 7
ATOM 5373 N N . PHE A 1 23 ? -11.478 -18.315 -8.536 1.00 44.43 438 PHE W N 7
ATOM 5374 C CA . PHE A 1 23 ? -10.198 -18.148 -7.862 1.00 11.22 438 PHE W CA 7
ATOM 5375 C C . PHE A 1 23 ? -9.194 -17.495 -8.806 1.00 43.55 438 PHE W C 7
ATOM 5376 O O . PHE A 1 23 ? -9.335 -17.582 -10.027 1.00 11.44 438 PHE W O 7
ATOM 5393 N N . PHE A 1 24 ? -8.194 -16.841 -8.236 1.00 21.10 439 PHE W N 7
ATOM 5394 C CA . PHE A 1 24 ? -7.196 -16.122 -9.013 1.00 61.42 439 PHE W CA 7
ATOM 5395 C C . PHE A 1 24 ? -5.918 -16.939 -9.163 1.00 25.00 439 PHE W C 7
ATOM 5396 O O . PHE A 1 24 ? -5.509 -17.657 -8.252 1.00 44.03 439 PHE W O 7
ATOM 5413 N N . ILE A 1 25 ? -5.303 -16.822 -10.330 1.00 4.05 440 ILE W N 7
ATOM 5414 C CA . ILE A 1 25 ? -4.074 -17.536 -10.637 1.00 23.43 440 ILE W CA 7
ATOM 5415 C C . ILE A 1 25 ? -2.959 -16.558 -10.955 1.00 43.54 440 ILE W C 7
ATOM 5416 O O . ILE A 1 25 ? -3.107 -15.679 -11.807 1.00 52.53 440 ILE W O 7
ATOM 5432 N N . ASP A 1 26 ? -1.850 -16.729 -10.266 1.00 45.25 441 ASP W N 7
ATOM 5433 C CA . ASP A 1 26 ? -0.676 -15.911 -10.492 1.00 62.03 441 ASP W CA 7
ATOM 5434 C C . ASP A 1 26 ? 0.219 -16.579 -11.523 1.00 73.23 441 ASP W C 7
ATOM 5435 O O . ASP A 1 26 ? 0.790 -17.644 -11.278 1.00 63.14 441 ASP W O 7
ATOM 5444 N N . HIS A 1 27 ? 0.325 -15.956 -12.684 1.00 34.44 442 HIS W N 7
ATOM 5445 C CA . HIS A 1 27 ? 1.125 -16.497 -13.775 1.00 44.14 442 HIS W CA 7
ATOM 5446 C C . HIS A 1 27 ? 2.608 -16.203 -13.570 1.00 52.52 442 HIS W C 7
ATOM 5447 O O . HIS A 1 27 ? 3.456 -16.683 -14.325 1.00 52.20 442 HIS W O 7
ATOM 5462 N N . ASN A 1 28 ? 2.914 -15.416 -12.542 1.00 11.33 443 ASN W N 7
ATOM 5463 C CA . ASN A 1 28 ? 4.291 -15.022 -12.264 1.00 31.34 443 ASN W CA 7
ATOM 5464 C C . ASN A 1 28 ? 5.076 -16.164 -11.620 1.00 52.33 443 ASN W C 7
ATOM 5465 O O . ASN A 1 28 ? 6.102 -16.592 -12.151 1.00 64.22 443 ASN W O 7
ATOM 5476 N N . THR A 1 29 ? 4.593 -16.671 -10.490 1.00 2.25 444 THR W N 7
ATOM 5477 C CA . THR A 1 29 ? 5.280 -17.748 -9.793 1.00 24.32 444 THR W CA 7
ATOM 5478 C C . THR A 1 29 ? 4.507 -19.066 -9.900 1.00 61.40 444 THR W C 7
ATOM 5479 O O . THR A 1 29 ? 4.887 -20.068 -9.288 1.00 65.12 444 THR W O 7
ATOM 5490 N N . LYS A 1 30 ? 3.424 -19.050 -10.682 1.00 24.32 445 LYS W N 7
ATOM 5491 C CA . LYS A 1 30 ? 2.622 -20.249 -10.953 1.00 65.12 445 LYS W CA 7
ATOM 5492 C C . LYS A 1 30 ? 1.911 -20.756 -9.699 1.00 10.12 445 LYS W C 7
ATOM 5493 O O . LYS A 1 30 ? 2.226 -21.833 -9.189 1.00 70.24 445 LYS W O 7
ATOM 5512 N N . THR A 1 31 ? 0.968 -19.979 -9.190 1.00 74.44 446 THR W N 7
ATOM 5513 C CA . THR A 1 31 ? 0.221 -20.386 -8.006 1.00 71.01 446 THR W CA 7
ATOM 5514 C C . THR A 1 31 ? -1.250 -19.976 -8.109 1.00 70.02 446 THR W C 7
ATOM 5515 O O . THR A 1 31 ? -1.595 -19.031 -8.823 1.00 60.14 446 THR W O 7
ATOM 5526 N N . THR A 1 32 ? -2.107 -20.699 -7.398 1.00 60.50 447 THR W N 7
ATOM 5527 C CA . THR A 1 32 ? -3.539 -20.430 -7.382 1.00 2.44 447 THR W CA 7
ATOM 5528 C C . THR A 1 32 ? -3.958 -19.928 -6.001 1.00 63.03 447 THR W C 7
ATOM 5529 O O . THR A 1 32 ? -3.449 -20.410 -4.988 1.00 72.23 447 THR W O 7
ATOM 5540 N N . THR A 1 33 ? -4.867 -18.962 -5.948 1.00 34.13 448 THR W N 7
ATOM 5541 C CA . THR A 1 33 ? -5.325 -18.441 -4.667 1.00 41.43 448 THR W CA 7
ATOM 5542 C C . THR A 1 33 ? -6.778 -17.971 -4.738 1.00 64.10 448 THR W C 7
ATOM 5543 O O . THR A 1 33 ? -7.332 -17.778 -5.818 1.00 21.52 448 THR W O 7
ATOM 5554 N N . TRP A 1 34 ? -7.382 -17.798 -3.572 1.00 43.24 449 TRP W N 7
ATOM 5555 C CA . TRP A 1 34 ? -8.773 -17.381 -3.457 1.00 55.11 449 TRP W CA 7
ATOM 5556 C C . TRP A 1 34 ? -8.867 -15.917 -3.028 1.00 74.14 449 TRP W C 7
ATOM 5557 O O . TRP A 1 34 ? -9.955 -15.347 -2.952 1.00 50.34 449 TRP W O 7
ATOM 5578 N N . GLU A 1 35 ? -7.715 -15.324 -2.741 1.00 33.00 450 GLU W N 7
ATOM 5579 C CA . GLU A 1 35 ? -7.659 -13.965 -2.218 1.00 1.22 450 GLU W CA 7
ATOM 5580 C C . GLU A 1 35 ? -7.655 -12.945 -3.357 1.00 51.30 450 GLU W C 7
ATOM 5581 O O . GLU A 1 35 ? -7.246 -13.253 -4.476 1.00 54.21 450 GLU W O 7
ATOM 5593 N N . ASP A 1 36 ? -8.112 -11.734 -3.060 1.00 3.34 451 ASP W N 7
ATOM 5594 C CA . ASP A 1 36 ? -8.174 -10.670 -4.058 1.00 1.32 451 ASP W CA 7
ATOM 5595 C C . ASP A 1 36 ? -6.958 -9.769 -3.905 1.00 11.40 451 ASP W C 7
ATOM 5596 O O . ASP A 1 36 ? -6.784 -9.123 -2.873 1.00 11.30 451 ASP W O 7
ATOM 5605 N N . PRO A 1 37 ? -6.101 -9.717 -4.928 1.00 74.55 452 PRO W N 7
ATOM 5606 C CA . PRO A 1 37 ? -4.862 -8.937 -4.881 1.00 3.12 452 PRO W CA 7
ATOM 5607 C C . PRO A 1 37 ? -5.076 -7.422 -4.880 1.00 62.11 452 PRO W C 7
ATOM 5608 O O . PRO A 1 37 ? -4.149 -6.671 -4.591 1.00 32.11 452 PRO W O 7
ATOM 5619 N N . ARG A 1 38 ? -6.283 -6.965 -5.208 1.00 71.44 453 ARG W N 7
ATOM 5620 C CA . ARG A 1 38 ? -6.564 -5.531 -5.258 1.00 25.22 453 ARG W CA 7
ATOM 5621 C C . ARG A 1 38 ? -6.838 -4.950 -3.874 1.00 40.24 453 ARG W C 7
ATOM 5622 O O . ARG A 1 38 ? -6.418 -3.834 -3.574 1.00 62.40 453 ARG W O 7
ATOM 5643 N N . LEU A 1 39 ? -7.548 -5.698 -3.036 1.00 54.12 454 LEU W N 7
ATOM 5644 C CA . LEU A 1 39 ? -7.881 -5.213 -1.700 1.00 23.45 454 LEU W CA 7
ATOM 5645 C C . LEU A 1 39 ? -6.698 -5.361 -0.750 1.00 61.42 454 LEU W C 7
ATOM 5646 O O . LEU A 1 39 ? -6.754 -4.946 0.411 1.00 42.24 454 LEU W O 7
ATOM 5662 N N . LYS A 1 40 ? -5.628 -5.956 -1.253 1.00 40.21 455 LYS W N 7
ATOM 5663 C CA . LYS A 1 40 ? -4.398 -6.090 -0.497 1.00 14.21 455 LYS W CA 7
ATOM 5664 C C . LYS A 1 40 ? -3.400 -5.063 -0.998 1.00 22.23 455 LYS W C 7
ATOM 5665 O O . LYS A 1 40 ? -3.283 -4.845 -2.203 1.00 34.31 455 LYS W O 7
ATOM 5684 N N . ILE A 1 41 ? -2.680 -4.429 -0.092 1.00 40.54 456 ILE W N 7
ATOM 5685 C CA . ILE A 1 41 ? -1.706 -3.433 -0.487 1.00 64.34 456 ILE W CA 7
ATOM 5686 C C . ILE A 1 41 ? -0.301 -3.894 -0.108 1.00 65.41 456 ILE W C 7
ATOM 5687 O O . ILE A 1 41 ? 0.090 -3.856 1.062 1.00 0.44 456 ILE W O 7
ATOM 5703 N N . PRO A 1 42 ? 0.474 -4.358 -1.100 1.00 12.12 457 PRO W N 7
ATOM 5704 C CA . PRO A 1 42 ? 1.858 -4.774 -0.894 1.00 11.42 457 PRO W CA 7
ATOM 5705 C C . PRO A 1 42 ? 2.753 -3.564 -0.689 1.00 62.21 457 PRO W C 7
ATOM 5706 O O . PRO A 1 42 ? 2.860 -2.706 -1.571 1.00 25.11 457 PRO W O 7
ATOM 5717 N N . ALA A 1 43 ? 3.394 -3.485 0.466 1.00 51.40 458 ALA W N 7
ATOM 5718 C CA . ALA A 1 43 ? 4.231 -2.344 0.794 1.00 24.34 458 ALA W CA 7
ATOM 5719 C C . ALA A 1 43 ? 5.242 -2.725 1.863 1.00 14.13 458 ALA W C 7
ATOM 5720 O O . ALA A 1 43 ? 5.105 -3.773 2.503 1.00 31.21 458 ALA W O 7
ATOM 5727 N N . THR B 2 1 ? -15.763 -29.057 -2.428 1.00 73.20 638 THR P N 7
ATOM 5728 C CA . THR B 2 1 ? -15.571 -30.459 -2.766 1.00 12.34 638 THR P CA 7
ATOM 5729 C C . THR B 2 1 ? -14.365 -30.645 -3.679 1.00 63.33 638 THR P C 7
ATOM 5730 O O . THR B 2 1 ? -13.609 -31.608 -3.543 1.00 51.43 638 THR P O 7
ATOM 5741 N N . ALA B 2 2 ? -14.182 -29.714 -4.604 1.00 73.13 639 ALA P N 7
ATOM 5742 C CA . ALA B 2 2 ? -13.078 -29.789 -5.544 1.00 61.34 639 ALA P CA 7
ATOM 5743 C C . ALA B 2 2 ? -12.224 -28.530 -5.483 1.00 31.42 639 ALA P C 7
ATOM 5744 O O . ALA B 2 2 ? -12.678 -27.444 -5.846 1.00 30.21 639 ALA P O 7
ATOM 5751 N N . PRO B 2 3 ? -10.975 -28.664 -5.010 1.00 1.22 640 PRO P N 7
ATOM 5752 C CA . PRO B 2 3 ? -10.031 -27.546 -4.920 1.00 30.44 640 PRO P CA 7
ATOM 5753 C C . PRO B 2 3 ? -9.618 -27.040 -6.305 1.00 41.42 640 PRO P C 7
ATOM 5754 O O . PRO B 2 3 ? -9.913 -27.682 -7.318 1.00 21.22 640 PRO P O 7
ATOM 5765 N N . PRO B 2 4 ? -8.929 -25.888 -6.378 1.00 50.22 641 PRO P N 7
ATOM 5766 C CA . PRO B 2 4 ? -8.486 -25.324 -7.653 1.00 52.24 641 PRO P CA 7
ATOM 5767 C C . PRO B 2 4 ? -7.459 -26.223 -8.344 1.00 24.02 641 PRO P C 7
ATOM 5768 O O . PRO B 2 4 ? -6.487 -26.661 -7.724 1.00 1.14 641 PRO P O 7
ATOM 5779 N N . PRO B 2 5 ? -7.676 -26.510 -9.638 1.00 35.15 642 PRO P N 7
ATOM 5780 C CA . PRO B 2 5 ? -6.802 -27.390 -10.429 1.00 11.53 642 PRO P CA 7
ATOM 5781 C C . PRO B 2 5 ? -5.387 -26.845 -10.600 1.00 41.25 642 PRO P C 7
ATOM 5782 O O . PRO B 2 5 ? -5.101 -25.693 -10.270 1.00 42.11 642 PRO P O 7
ATOM 5793 N N . ALA B 2 6 ? -4.505 -27.691 -11.118 1.00 40.10 643 ALA P N 7
ATOM 5794 C CA . ALA B 2 6 ? -3.122 -27.313 -11.364 1.00 62.40 643 ALA P CA 7
ATOM 5795 C C . ALA B 2 6 ? -3.020 -26.395 -12.577 1.00 61.32 643 ALA P C 7
ATOM 5796 O O . ALA B 2 6 ? -3.890 -26.405 -13.449 1.00 3.25 643 ALA P O 7
ATOM 5803 N N . TYR B 2 7 ? -1.943 -25.621 -12.630 1.00 4.21 644 TYR P N 7
ATOM 5804 C CA . TYR B 2 7 ? -1.731 -24.638 -13.691 1.00 43.05 644 TYR P CA 7
ATOM 5805 C C . TYR B 2 7 ? -1.790 -25.272 -15.085 1.00 15.23 644 TYR P C 7
ATOM 5806 O O . TYR B 2 7 ? -2.398 -24.718 -16.004 1.00 62.21 644 TYR P O 7
ATOM 5824 N N . ALA B 2 8 ? -1.171 -26.435 -15.230 1.00 35.20 645 ALA P N 7
ATOM 5825 C CA . ALA B 2 8 ? -1.086 -27.109 -16.524 1.00 14.22 645 ALA P CA 7
ATOM 5826 C C . ALA B 2 8 ? -2.443 -27.603 -17.029 1.00 51.43 645 ALA P C 7
ATOM 5827 O O . ALA B 2 8 ? -2.628 -27.772 -18.235 1.00 43.12 645 ALA P O 7
ATOM 5834 N N . THR B 2 9 ? -3.391 -27.831 -16.129 1.00 21.11 646 THR P N 7
ATOM 5835 C CA . THR B 2 9 ? -4.687 -28.356 -16.540 1.00 30.04 646 THR P CA 7
ATOM 5836 C C . THR B 2 9 ? -5.770 -27.270 -16.569 1.00 34.13 646 THR P C 7
ATOM 5837 O O . THR B 2 9 ? -6.816 -27.456 -17.188 1.00 41.30 646 THR P O 7
ATOM 5848 N N . LEU B 2 10 ? -5.530 -26.134 -15.917 1.00 33.45 647 LEU P N 7
ATOM 5849 C CA . LEU B 2 10 ? -6.525 -25.061 -15.901 1.00 13.42 647 LEU P CA 7
ATOM 5850 C C . LEU B 2 10 ? -6.316 -24.092 -17.061 1.00 23.23 647 LEU P C 7
ATOM 5851 O O . LEU B 2 10 ? -7.114 -23.175 -17.264 1.00 32.22 647 LEU P O 7
ATOM 5867 N N . GLY B 2 11 ? -5.240 -24.297 -17.814 1.00 21.13 648 GLY P N 7
ATOM 5868 C CA . GLY B 2 11 ? -4.947 -23.434 -18.944 1.00 61.11 648 GLY P CA 7
ATOM 5869 C C . GLY B 2 11 ? -5.858 -23.696 -20.127 1.00 72.43 648 GLY P C 7
ATOM 5870 O O . GLY B 2 11 ? -6.504 -24.748 -20.201 1.00 61.51 648 GLY P O 7
ATOM 5874 N N . GLY A 1 1 ? -14.816 -5.492 2.159 1.00 52.15 416 GLY W N 8
ATOM 5875 C CA . GLY A 1 1 ? -14.646 -6.942 1.898 1.00 15.53 416 GLY W CA 8
ATOM 5876 C C . GLY A 1 1 ? -15.027 -7.313 0.480 1.00 3.23 416 GLY W C 8
ATOM 5877 O O . GLY A 1 1 ? -14.274 -8.002 -0.214 1.00 22.11 416 GLY W O 8
ATOM 5883 N N . SER A 1 2 ? -16.195 -6.861 0.043 1.00 31.43 417 SER W N 8
ATOM 5884 C CA . SER A 1 2 ? -16.660 -7.140 -1.304 1.00 14.34 417 SER W CA 8
ATOM 5885 C C . SER A 1 2 ? -15.979 -6.212 -2.303 1.00 52.44 417 SER W C 8
ATOM 5886 O O . SER A 1 2 ? -16.404 -5.070 -2.504 1.00 32.43 417 SER W O 8
ATOM 5894 N N . MET A 1 3 ? -14.903 -6.706 -2.906 1.00 12.25 418 MET W N 8
ATOM 5895 C CA . MET A 1 3 ? -14.161 -5.952 -3.912 1.00 70.21 418 MET W CA 8
ATOM 5896 C C . MET A 1 3 ? -15.025 -5.717 -5.145 1.00 34.54 418 MET W C 8
ATOM 5897 O O . MET A 1 3 ? -15.012 -4.630 -5.720 1.00 51.54 418 MET W O 8
ATOM 5911 N N . GLU A 1 4 ? -15.771 -6.749 -5.527 1.00 14.23 419 GLU W N 8
ATOM 5912 C CA . GLU A 1 4 ? -16.722 -6.670 -6.634 1.00 53.15 419 GLU W CA 8
ATOM 5913 C C . GLU A 1 4 ? -16.071 -6.101 -7.903 1.00 41.22 419 GLU W C 8
ATOM 5914 O O . GLU A 1 4 ? -16.413 -5.011 -8.359 1.00 43.03 419 GLU W O 8
ATOM 5926 N N . GLN A 1 5 ? -15.120 -6.837 -8.455 1.00 23.00 420 GLN W N 8
ATOM 5927 C CA . GLN A 1 5 ? -14.446 -6.425 -9.680 1.00 23.53 420 GLN W CA 8
ATOM 5928 C C . GLN A 1 5 ? -13.770 -7.619 -10.337 1.00 60.11 420 GLN W C 8
ATOM 5929 O O . GLN A 1 5 ? -13.414 -8.582 -9.661 1.00 55.23 420 GLN W O 8
ATOM 5943 N N . GLY A 1 6 ? -13.606 -7.556 -11.647 1.00 3.42 421 GLY W N 8
ATOM 5944 C CA . GLY A 1 6 ? -12.963 -8.638 -12.360 1.00 62.10 421 GLY W CA 8
ATOM 5945 C C . GLY A 1 6 ? -11.664 -8.212 -13.005 1.00 41.10 421 GLY W C 8
ATOM 5946 O O . GLY A 1 6 ? -11.292 -8.726 -14.061 1.00 62.03 421 GLY W O 8
ATOM 5950 N N . PHE A 1 7 ? -10.964 -7.275 -12.379 1.00 45.00 422 PHE W N 8
ATOM 5951 C CA . PHE A 1 7 ? -9.698 -6.805 -12.917 1.00 41.55 422 PHE W CA 8
ATOM 5952 C C . PHE A 1 7 ? -8.570 -7.111 -11.939 1.00 53.13 422 PHE W C 8
ATOM 5953 O O . PHE A 1 7 ? -8.531 -6.590 -10.824 1.00 74.22 422 PHE W O 8
ATOM 5970 N N . LEU A 1 8 ? -7.658 -7.956 -12.376 1.00 3.41 423 LEU W N 8
ATOM 5971 C CA . LEU A 1 8 ? -6.553 -8.401 -11.544 1.00 55.31 423 LEU W CA 8
ATOM 5972 C C . LEU A 1 8 ? -5.234 -7.776 -11.998 1.00 61.21 423 LEU W C 8
ATOM 5973 O O . LEU A 1 8 ? -5.146 -7.241 -13.104 1.00 0.22 423 LEU W O 8
ATOM 5989 N N . PRO A 1 9 ? -4.197 -7.816 -11.134 1.00 44.32 424 PRO W N 8
ATOM 5990 C CA . PRO A 1 9 ? -2.861 -7.305 -11.468 1.00 3.12 424 PRO W CA 8
ATOM 5991 C C . PRO A 1 9 ? -2.260 -8.028 -12.672 1.00 64.14 424 PRO W C 8
ATOM 5992 O O . PRO A 1 9 ? -2.749 -9.087 -13.077 1.00 31.44 424 PRO W O 8
ATOM 6003 N N . LYS A 1 10 ? -1.211 -7.451 -13.246 1.00 50.34 425 LYS W N 8
ATOM 6004 C CA . LYS A 1 10 ? -0.578 -8.019 -14.432 1.00 23.31 425 LYS W CA 8
ATOM 6005 C C . LYS A 1 10 ? -0.081 -9.448 -14.194 1.00 21.14 425 LYS W C 8
ATOM 6006 O O . LYS A 1 10 ? 0.902 -9.684 -13.486 1.00 72.24 425 LYS W O 8
ATOM 6025 N N . GLY A 1 11 ? -0.790 -10.403 -14.778 1.00 72.30 426 GLY W N 8
ATOM 6026 C CA . GLY A 1 11 ? -0.377 -11.787 -14.705 1.00 60.42 426 GLY W CA 8
ATOM 6027 C C . GLY A 1 11 ? -1.329 -12.612 -13.865 1.00 61.31 426 GLY W C 8
ATOM 6028 O O . GLY A 1 11 ? -1.173 -13.825 -13.746 1.00 75.21 426 GLY W O 8
ATOM 6032 N N . TRP A 1 12 ? -2.316 -11.950 -13.281 1.00 23.24 427 TRP W N 8
ATOM 6033 C CA . TRP A 1 12 ? -3.311 -12.627 -12.466 1.00 65.23 427 TRP W CA 8
ATOM 6034 C C . TRP A 1 12 ? -4.597 -12.803 -13.261 1.00 30.21 427 TRP W C 8
ATOM 6035 O O . TRP A 1 12 ? -5.165 -11.832 -13.760 1.00 21.52 427 TRP W O 8
ATOM 6056 N N . GLU A 1 13 ? -5.046 -14.040 -13.385 1.00 22.12 428 GLU W N 8
ATOM 6057 C CA . GLU A 1 13 ? -6.258 -14.348 -14.132 1.00 54.34 428 GLU W CA 8
ATOM 6058 C C . GLU A 1 13 ? -7.330 -14.888 -13.188 1.00 74.32 428 GLU W C 8
ATOM 6059 O O . GLU A 1 13 ? -7.006 -15.419 -12.135 1.00 34.54 428 GLU W O 8
ATOM 6071 N N . VAL A 1 14 ? -8.595 -14.755 -13.556 1.00 74.14 429 VAL 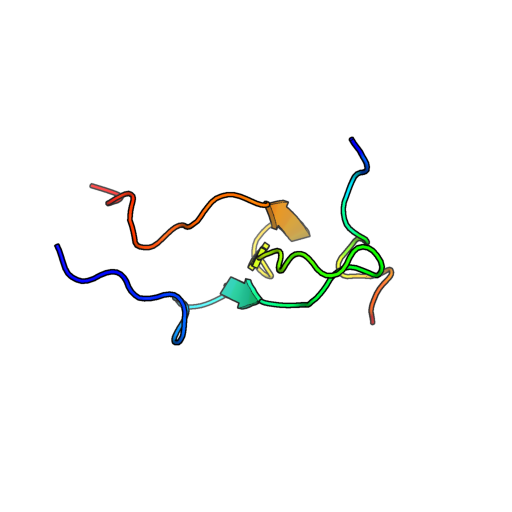W N 8
ATOM 6072 C CA . VAL A 1 14 ? -9.677 -15.254 -12.718 1.00 50.50 429 VAL W CA 8
ATOM 6073 C C . VAL A 1 14 ? -10.299 -16.506 -13.332 1.00 44.02 429 VAL W C 8
ATOM 6074 O O . VAL A 1 14 ? -10.584 -16.564 -14.531 1.00 34.44 429 VAL W O 8
ATOM 6087 N N . ARG A 1 15 ? -10.491 -17.510 -12.497 1.00 54.51 430 ARG W N 8
ATOM 6088 C CA . ARG A 1 15 ? -11.006 -18.799 -12.930 1.00 33.30 430 ARG W CA 8
ATOM 6089 C C . ARG A 1 15 ? -12.384 -19.082 -12.331 1.00 12.11 430 ARG W C 8
ATOM 6090 O O . ARG A 1 15 ? -13.123 -18.166 -11.977 1.00 64.15 430 ARG W O 8
ATOM 6111 N N . HIS A 1 16 ? -12.718 -20.364 -12.220 1.00 61.25 431 HIS W N 8
ATOM 6112 C CA . HIS A 1 16 ? -14.053 -20.791 -11.819 1.00 63.00 431 HIS W CA 8
ATOM 6113 C C . HIS A 1 16 ? -13.979 -22.153 -11.143 1.00 60.11 431 HIS W C 8
ATOM 6114 O O . HIS A 1 16 ? -13.715 -23.162 -11.793 1.00 73.34 431 HIS W O 8
ATOM 6129 N N . ALA A 1 17 ? -14.184 -22.169 -9.832 1.00 63.52 432 ALA W N 8
ATOM 6130 C CA . ALA A 1 17 ? -14.146 -23.405 -9.062 1.00 24.55 432 ALA W CA 8
ATOM 6131 C C . ALA A 1 17 ? -15.518 -24.068 -9.054 1.00 65.52 432 ALA W C 8
ATOM 6132 O O . ALA A 1 17 ? -16.537 -23.380 -9.126 1.00 62.25 432 ALA W O 8
ATOM 6139 N N . PRO A 1 18 ? -15.559 -25.410 -8.957 1.00 4.20 433 PRO W N 8
ATOM 6140 C CA . PRO A 1 18 ? -16.810 -26.183 -8.975 1.00 50.43 433 PRO W CA 8
ATOM 6141 C C . PRO A 1 18 ? -17.840 -25.700 -7.952 1.00 12.31 433 PRO W C 8
ATOM 6142 O O . PRO A 1 18 ? -19.046 -25.798 -8.185 1.00 21.20 433 PRO W O 8
ATOM 6153 N N . ASN A 1 19 ? -17.368 -25.184 -6.821 1.00 62.44 434 ASN W N 8
ATOM 6154 C CA . ASN A 1 19 ? -18.255 -24.672 -5.773 1.00 70.30 434 ASN W CA 8
ATOM 6155 C C . ASN A 1 19 ? -18.985 -23.404 -6.214 1.00 55.40 434 ASN W C 8
ATOM 6156 O O . ASN A 1 19 ? -19.954 -22.989 -5.581 1.00 31.42 434 ASN W O 8
ATOM 6167 N N . GLY A 1 20 ? -18.524 -22.790 -7.297 1.00 54.20 435 GLY W N 8
ATOM 6168 C CA . GLY A 1 20 ? -19.154 -21.578 -7.783 1.00 4.45 435 GLY W CA 8
ATOM 6169 C C . GLY A 1 20 ? -18.408 -20.329 -7.362 1.00 61.42 435 GLY W C 8
ATOM 6170 O O . GLY A 1 20 ? -18.981 -19.242 -7.303 1.00 24.01 435 GLY W O 8
ATOM 6174 N N . ARG A 1 21 ? -17.126 -20.486 -7.063 1.00 13.54 436 ARG W N 8
ATOM 6175 C CA . ARG A 1 21 ? -16.294 -19.367 -6.650 1.00 23.40 436 ARG W CA 8
ATOM 6176 C C . ARG A 1 21 ? -15.206 -19.104 -7.680 1.00 53.30 436 ARG W C 8
ATOM 6177 O O . ARG A 1 21 ? -14.548 -20.034 -8.147 1.00 64.43 436 ARG W O 8
ATOM 6198 N N . PRO A 1 22 ? -15.010 -17.839 -8.062 1.00 72.11 437 PRO W N 8
ATOM 6199 C CA . PRO A 1 22 ? -13.979 -17.455 -9.011 1.00 32.03 437 PRO W CA 8
ATOM 6200 C C . PRO A 1 22 ? -12.627 -17.243 -8.332 1.00 31.41 437 PRO W C 8
ATOM 6201 O O . PRO A 1 22 ? -12.377 -16.191 -7.745 1.00 34.31 437 PRO W O 8
ATOM 6212 N N . PHE A 1 23 ? -11.764 -18.250 -8.402 1.00 30.54 438 PHE W N 8
ATOM 6213 C CA . PHE A 1 23 ? -10.441 -18.147 -7.805 1.00 64.21 438 PHE W CA 8
ATOM 6214 C C . PHE A 1 23 ? -9.459 -17.558 -8.810 1.00 3.02 438 PHE W C 8
ATOM 6215 O O . PHE A 1 23 ? -9.542 -17.833 -10.005 1.00 54.53 438 PHE W O 8
ATOM 6232 N N . PHE A 1 24 ? -8.544 -16.742 -8.320 1.00 2.22 439 PHE W N 8
ATOM 6233 C CA . PHE A 1 24 ? -7.565 -16.083 -9.165 1.00 5.12 439 PHE W CA 8
ATOM 6234 C C . PHE A 1 24 ? -6.303 -16.932 -9.303 1.00 71.33 439 PHE W C 8
ATOM 6235 O O . PHE A 1 24 ? -5.965 -17.717 -8.415 1.00 41.41 439 PHE W O 8
ATOM 6252 N N . ILE A 1 25 ? -5.619 -16.767 -10.423 1.00 53.11 440 ILE W N 8
ATOM 6253 C CA . ILE A 1 25 ? -4.417 -17.528 -10.729 1.00 23.25 440 ILE W CA 8
ATOM 6254 C C . ILE A 1 25 ? -3.263 -16.596 -11.087 1.00 12.15 440 ILE W C 8
ATOM 6255 O O . ILE A 1 25 ? -3.372 -15.783 -12.007 1.00 14.11 440 ILE W O 8
ATOM 6271 N N . ASP A 1 26 ? -2.165 -16.731 -10.367 1.00 74.55 441 ASP W N 8
ATOM 6272 C CA . ASP A 1 26 ? -0.974 -15.933 -10.621 1.00 13.42 441 ASP W CA 8
ATOM 6273 C C . ASP A 1 26 ? -0.064 -16.655 -11.604 1.00 15.24 441 ASP W C 8
ATOM 6274 O O . ASP A 1 26 ? 0.428 -17.745 -11.318 1.00 15.21 441 ASP W O 8
ATOM 6283 N N . HIS A 1 27 ? 0.142 -16.054 -12.767 1.00 15.01 442 HIS W N 8
ATOM 6284 C CA . HIS A 1 27 ? 0.992 -16.644 -13.801 1.00 4.54 442 HIS W CA 8
ATOM 6285 C C . HIS A 1 27 ? 2.477 -16.494 -13.473 1.00 73.21 442 HIS W C 8
ATOM 6286 O O . HIS A 1 27 ? 3.320 -17.137 -14.097 1.00 25.00 442 HIS W O 8
ATOM 6301 N N . ASN A 1 28 ? 2.796 -15.654 -12.497 1.00 14.20 443 ASN W N 8
ATOM 6302 C CA . ASN A 1 28 ? 4.190 -15.395 -12.146 1.00 64.01 443 ASN W CA 8
ATOM 6303 C C . ASN A 1 28 ? 4.844 -16.610 -11.490 1.00 22.51 443 ASN W C 8
ATOM 6304 O O . ASN A 1 28 ? 5.867 -17.103 -11.965 1.00 32.03 443 ASN W O 8
ATOM 6315 N N . THR A 1 29 ? 4.263 -17.094 -10.406 1.00 53.32 444 THR W N 8
ATOM 6316 C CA . THR A 1 29 ? 4.807 -18.249 -9.711 1.00 23.42 444 THR W CA 8
ATOM 6317 C C . THR A 1 29 ? 3.880 -19.455 -9.858 1.00 34.04 444 THR W C 8
ATOM 6318 O O . THR A 1 29 ? 4.105 -20.507 -9.251 1.00 22.22 444 THR W O 8
ATOM 6329 N N . LYS A 1 30 ? 2.848 -19.287 -10.684 1.00 54.50 445 LYS W N 8
ATOM 6330 C CA . LYS A 1 30 ? 1.853 -20.329 -10.944 1.00 54.23 445 LYS W CA 8
ATOM 6331 C C . LYS A 1 30 ? 1.182 -20.788 -9.655 1.00 1.25 445 LYS W C 8
ATOM 6332 O O . LYS A 1 30 ? 1.326 -21.939 -9.237 1.00 14.25 445 LYS W O 8
ATOM 6351 N N . THR A 1 31 ? 0.456 -19.881 -9.027 1.00 74.02 446 THR W N 8
ATOM 6352 C CA . THR A 1 31 ? -0.256 -20.195 -7.804 1.00 43.12 446 THR W CA 8
ATOM 6353 C C . THR A 1 31 ? -1.709 -19.742 -7.917 1.00 55.00 446 THR W C 8
ATOM 6354 O O . THR A 1 31 ? -2.011 -18.783 -8.626 1.00 71.30 446 THR W O 8
ATOM 6365 N N . THR A 1 32 ? -2.600 -20.438 -7.232 1.00 11.15 447 THR W N 8
ATOM 6366 C CA . THR A 1 32 ? -4.011 -20.105 -7.256 1.00 71.33 447 THR W CA 8
ATOM 6367 C C . THR A 1 32 ? -4.448 -19.551 -5.902 1.00 73.52 447 THR W C 8
ATOM 6368 O O . THR A 1 32 ? -4.003 -20.028 -4.858 1.00 62.22 447 THR W O 8
ATOM 6379 N N . THR A 1 33 ? -5.303 -18.542 -5.915 1.00 54.32 448 THR W N 8
ATOM 6380 C CA . THR A 1 33 ? -5.742 -17.925 -4.676 1.00 55.34 448 THR W CA 8
ATOM 6381 C C . THR A 1 33 ? -7.245 -17.656 -4.683 1.00 30.13 448 THR W C 8
ATOM 6382 O O . THR A 1 33 ? -7.829 -17.302 -5.708 1.00 31.02 448 THR W O 8
ATOM 6393 N N . TRP A 1 34 ? -7.862 -17.842 -3.528 1.00 52.44 449 TRP W N 8
ATOM 6394 C CA . TRP A 1 34 ? -9.282 -17.576 -3.354 1.00 55.54 449 TRP W CA 8
ATOM 6395 C C . TRP A 1 34 ? -9.463 -16.189 -2.751 1.00 52.21 449 TRP W C 8
ATOM 6396 O O . TRP A 1 34 ? -10.577 -15.680 -2.621 1.00 53.31 449 TRP W O 8
ATOM 6417 N N . GLU A 1 35 ? -8.333 -15.606 -2.379 1.00 63.41 450 GLU W N 8
ATOM 6418 C CA . GLU A 1 35 ? -8.279 -14.287 -1.768 1.00 1.45 450 GLU W CA 8
ATOM 6419 C C . GLU A 1 35 ? -8.128 -13.220 -2.857 1.00 64.13 450 GLU W C 8
ATOM 6420 O O . GLU A 1 35 ? -7.604 -13.505 -3.936 1.00 64.42 450 GLU W O 8
ATOM 6432 N N . ASP A 1 36 ? -8.571 -11.999 -2.575 1.00 33.31 451 ASP W N 8
ATOM 6433 C CA . ASP A 1 36 ? -8.503 -10.921 -3.562 1.00 21.05 451 ASP W CA 8
ATOM 6434 C C . ASP A 1 36 ? -7.208 -10.130 -3.424 1.00 53.33 451 ASP W C 8
ATOM 6435 O O . ASP A 1 36 ? -6.891 -9.620 -2.348 1.00 53.12 451 ASP W O 8
ATOM 6444 N N . PRO A 1 37 ? -6.442 -10.024 -4.519 1.00 53.32 452 PRO W N 8
ATOM 6445 C CA . PRO A 1 37 ? -5.173 -9.303 -4.529 1.00 24.04 452 PRO W CA 8
ATOM 6446 C C . PRO A 1 37 ? -5.329 -7.795 -4.747 1.00 11.25 452 PRO W C 8
ATOM 6447 O O . PRO A 1 37 ? -4.354 -7.051 -4.663 1.00 24.30 452 PRO W O 8
ATOM 6458 N N . ARG A 1 38 ? -6.537 -7.336 -5.052 1.00 13.13 453 ARG W N 8
ATOM 6459 C CA . ARG A 1 38 ? -6.767 -5.912 -5.255 1.00 12.22 453 ARG W CA 8
ATOM 6460 C C . ARG A 1 38 ? -6.854 -5.137 -3.939 1.00 12.40 453 ARG W C 8
ATOM 6461 O O . ARG A 1 38 ? -6.208 -4.101 -3.787 1.00 4.13 453 ARG W O 8
ATOM 6482 N N . LEU A 1 39 ? -7.651 -5.628 -2.995 1.00 22.15 454 LEU W N 8
ATOM 6483 C CA . LEU A 1 39 ? -7.857 -4.919 -1.729 1.00 43.51 454 LEU W CA 8
ATOM 6484 C C . LEU A 1 39 ? -6.682 -5.105 -0.769 1.00 61.02 454 LEU W C 8
ATOM 6485 O O . LEU A 1 39 ? -6.556 -4.378 0.219 1.00 43.30 454 LEU W O 8
ATOM 6501 N N . LYS A 1 40 ? -5.832 -6.078 -1.057 1.00 54.14 455 LYS W N 8
ATOM 6502 C CA . LYS A 1 40 ? -4.643 -6.324 -0.253 1.00 41.40 455 LYS W CA 8
ATOM 6503 C C . LYS A 1 40 ? -3.528 -6.842 -1.144 1.00 72.40 455 LYS W C 8
ATOM 6504 O O . LYS A 1 40 ? -3.777 -7.607 -2.069 1.00 62.13 455 LYS W O 8
ATOM 6523 N N . ILE A 1 41 ? -2.300 -6.445 -0.860 1.00 35.03 456 ILE W N 8
ATOM 6524 C CA . ILE A 1 41 ? -1.175 -6.820 -1.701 1.00 32.42 456 ILE W CA 8
ATOM 6525 C C . ILE A 1 41 ? -0.059 -7.388 -0.839 1.00 25.43 456 ILE W C 8
ATOM 6526 O O . ILE A 1 41 ? 0.494 -6.686 0.009 1.00 42.11 456 ILE W O 8
ATOM 6542 N N . PRO A 1 42 ? 0.270 -8.672 -1.030 1.00 70.52 457 PRO W N 8
ATOM 6543 C CA . PRO A 1 42 ? 1.347 -9.325 -0.284 1.00 14.41 457 PRO W CA 8
ATOM 6544 C C . PRO A 1 42 ? 2.714 -8.760 -0.660 1.00 25.43 457 PRO W C 8
ATOM 6545 O O . PRO A 1 42 ? 2.993 -8.512 -1.835 1.00 15.15 457 PRO W O 8
ATOM 6556 N N . ALA A 1 43 ? 3.567 -8.562 0.333 1.00 64.24 458 ALA W N 8
ATOM 6557 C CA . ALA A 1 43 ? 4.892 -8.002 0.103 1.00 30.24 458 ALA W CA 8
ATOM 6558 C C . ALA A 1 43 ? 5.933 -8.735 0.937 1.00 14.00 458 ALA W C 8
ATOM 6559 O O . ALA A 1 43 ? 5.701 -9.868 1.372 1.00 14.52 458 ALA W O 8
ATOM 6566 N N . THR B 2 1 ? -15.297 -24.966 -0.951 1.00 73.11 638 THR P N 8
ATOM 6567 C CA . THR B 2 1 ? -13.872 -24.791 -1.172 1.00 25.23 638 THR P CA 8
ATOM 6568 C C . THR B 2 1 ? -13.225 -26.105 -1.605 1.00 60.13 638 THR P C 8
ATOM 6569 O O . THR B 2 1 ? -13.025 -27.010 -0.797 1.00 24.44 638 THR P O 8
ATOM 6580 N N . ALA B 2 2 ? -12.927 -26.208 -2.889 1.00 65.44 639 ALA P N 8
ATOM 6581 C CA . ALA B 2 2 ? -12.259 -27.376 -3.430 1.00 33.12 639 ALA P CA 8
ATOM 6582 C C . ALA B 2 2 ? -10.943 -26.959 -4.064 1.00 11.13 639 ALA P C 8
ATOM 6583 O O . ALA B 2 2 ? -10.880 -25.918 -4.721 1.00 11.04 639 ALA P O 8
ATOM 6590 N N . PRO B 2 3 ? -9.877 -27.751 -3.874 1.00 74.21 640 PRO P N 8
ATOM 6591 C CA . PRO B 2 3 ? -8.562 -27.437 -4.429 1.00 71.51 640 PRO P CA 8
ATOM 6592 C C . PRO B 2 3 ? -8.605 -27.294 -5.949 1.00 22.32 640 PRO P C 8
ATOM 6593 O O . PRO B 2 3 ? -9.178 -28.131 -6.651 1.00 74.25 640 PRO P O 8
ATOM 6604 N N . PRO B 2 4 ? -7.999 -26.223 -6.467 1.00 54.51 641 PRO P N 8
ATOM 6605 C CA . PRO B 2 4 ? -7.955 -25.956 -7.894 1.00 74.24 641 PRO P CA 8
ATOM 6606 C C . PRO B 2 4 ? -6.771 -26.639 -8.576 1.00 35.22 641 PRO P C 8
ATOM 6607 O O . PRO B 2 4 ? -5.740 -26.901 -7.948 1.00 12.40 641 PRO P O 8
ATOM 6618 N N . PRO B 2 5 ? -6.919 -26.950 -9.871 1.00 71.22 642 PRO P N 8
ATOM 6619 C CA . PRO B 2 5 ? -5.876 -27.607 -10.662 1.00 73.04 642 PRO P CA 8
ATOM 6620 C C . PRO B 2 5 ? -4.700 -26.681 -10.957 1.00 23.53 642 PRO P C 8
ATOM 6621 O O . PRO B 2 5 ? -4.782 -25.467 -10.749 1.00 33.41 642 PRO P O 8
ATOM 6632 N N . ALA B 2 6 ? -3.607 -27.260 -11.441 1.00 0.22 643 ALA P N 8
ATOM 6633 C CA . ALA B 2 6 ? -2.419 -26.495 -11.777 1.00 41.40 643 ALA P CA 8
ATOM 6634 C C . ALA B 2 6 ? -2.595 -25.742 -13.092 1.00 62.42 643 ALA P C 8
ATOM 6635 O O . ALA B 2 6 ? -3.569 -25.949 -13.820 1.00 64.34 643 ALA P O 8
ATOM 6642 N N . TYR B 2 7 ? -1.634 -24.881 -13.394 1.00 73.41 644 TYR P N 8
ATOM 6643 C CA . TYR B 2 7 ? -1.691 -24.021 -14.572 1.00 43.25 644 TYR P CA 8
ATOM 6644 C C . TYR B 2 7 ? -1.686 -24.833 -15.863 1.00 61.41 644 TYR P C 8
ATOM 6645 O O . TYR B 2 7 ? -2.498 -24.598 -16.753 1.00 72.54 644 TYR P O 8
ATOM 6663 N N . ALA B 2 8 ? -0.781 -25.791 -15.955 1.00 70.05 645 ALA P N 8
ATOM 6664 C CA . ALA B 2 8 ? -0.665 -26.615 -17.154 1.00 65.31 645 ALA P CA 8
ATOM 6665 C C . ALA B 2 8 ? -1.841 -27.573 -17.252 1.00 51.21 645 ALA P C 8
ATOM 6666 O O . ALA B 2 8 ? -2.124 -28.135 -18.311 1.00 50.10 645 ALA P O 8
ATOM 6673 N N . THR B 2 9 ? -2.521 -27.747 -16.135 1.00 71.02 646 THR P N 8
ATOM 6674 C CA . THR B 2 9 ? -3.690 -28.596 -16.067 1.00 31.10 646 THR P CA 8
ATOM 6675 C C . THR B 2 9 ? -4.904 -27.875 -16.647 1.00 22.34 646 THR P C 8
ATOM 6676 O O . THR B 2 9 ? -5.781 -28.492 -17.255 1.00 21.43 646 THR P O 8
ATOM 6687 N N . LEU B 2 10 ? -4.940 -26.562 -16.466 1.00 53.32 647 LEU P N 8
ATOM 6688 C CA . LEU B 2 10 ? -6.059 -25.756 -16.927 1.00 62.13 647 LEU P CA 8
ATOM 6689 C C . LEU B 2 10 ? -5.763 -25.100 -18.277 1.00 34.24 647 LEU P C 8
ATOM 6690 O O . LEU B 2 10 ? -6.676 -24.657 -18.977 1.00 65.23 647 LEU P O 8
ATOM 6706 N N . GLY B 2 11 ? -4.489 -25.045 -18.638 1.00 43.54 648 GLY P N 8
ATOM 6707 C CA . GLY B 2 11 ? -4.102 -24.456 -19.906 1.00 55.32 648 GLY P CA 8
ATOM 6708 C C . GLY B 2 11 ? -2.743 -23.789 -19.847 1.00 34.13 648 GLY P C 8
ATOM 6709 O O . GLY B 2 11 ? -1.731 -24.446 -19.583 1.00 70.50 648 GLY P O 8
ATOM 6713 N N . GLY A 1 1 ? -14.048 3.994 -10.096 1.00 74.31 416 GLY W N 9
ATOM 6714 C CA . GLY A 1 1 ? -13.289 2.799 -10.526 1.00 12.15 416 GLY W CA 9
ATOM 6715 C C . GLY A 1 1 ? -12.800 1.989 -9.345 1.00 4.33 416 GLY W C 9
ATOM 6716 O O . GLY A 1 1 ? -11.722 2.246 -8.807 1.00 31.25 416 GLY W O 9
ATOM 6722 N N . SER A 1 2 ? -13.591 1.010 -8.944 1.00 5.32 417 SER W N 9
ATOM 6723 C CA . SER A 1 2 ? -13.260 0.178 -7.802 1.00 73.01 417 SER W CA 9
ATOM 6724 C C . SER A 1 2 ? -12.429 -1.021 -8.237 1.00 31.15 417 SER W C 9
ATOM 6725 O O . SER A 1 2 ? -12.438 -1.409 -9.411 1.00 12.32 417 SER W O 9
ATOM 6733 N N . MET A 1 3 ? -11.707 -1.601 -7.292 1.00 72.24 418 MET W N 9
ATOM 6734 C CA . MET A 1 3 ? -10.884 -2.766 -7.563 1.00 52.04 418 MET W CA 9
ATOM 6735 C C . MET A 1 3 ? -11.755 -4.020 -7.585 1.00 44.23 418 MET W C 9
ATOM 6736 O O . MET A 1 3 ? -11.781 -4.791 -6.626 1.00 53.41 418 MET W O 9
ATOM 6750 N N . GLU A 1 4 ? -12.477 -4.201 -8.683 1.00 10.33 419 GLU W N 9
ATOM 6751 C CA . GLU A 1 4 ? -13.399 -5.322 -8.828 1.00 64.03 419 GLU W CA 9
ATOM 6752 C C . GLU A 1 4 ? -12.720 -6.543 -9.444 1.00 42.51 419 GLU W C 9
ATOM 6753 O O . GLU A 1 4 ? -11.499 -6.569 -9.637 1.00 41.34 419 GLU W O 9
ATOM 6765 N N . GLN A 1 5 ? -13.525 -7.546 -9.774 1.00 74.02 420 GLN W N 9
ATOM 6766 C CA . GLN A 1 5 ? -13.023 -8.793 -10.335 1.00 14.25 420 GLN W CA 9
ATOM 6767 C C . GLN A 1 5 ? -12.896 -8.675 -11.852 1.00 45.50 420 GLN W C 9
ATOM 6768 O O . GLN A 1 5 ? -13.545 -9.394 -12.610 1.00 23.12 420 GLN W O 9
ATOM 6782 N N . GLY A 1 6 ? -12.049 -7.755 -12.281 1.00 23.53 421 GLY W N 9
ATOM 6783 C CA . GLY A 1 6 ? -11.858 -7.517 -13.697 1.00 71.24 421 GLY W CA 9
ATOM 6784 C C . GLY A 1 6 ? -10.658 -6.638 -13.969 1.00 21.23 421 GLY W C 9
ATOM 6785 O O . GLY A 1 6 ? -10.184 -6.553 -15.099 1.00 11.44 421 GLY W O 9
ATOM 6789 N N . PHE A 1 7 ? -10.162 -5.986 -12.928 1.00 52.42 422 PHE W N 9
ATOM 6790 C CA . PHE A 1 7 ? -9.012 -5.108 -13.053 1.00 1.24 422 PHE W CA 9
ATOM 6791 C C . PHE A 1 7 ? -7.841 -5.703 -12.280 1.00 13.04 422 PHE W C 9
ATOM 6792 O O . PHE A 1 7 ? -7.296 -5.081 -11.369 1.00 15.10 422 PHE W O 9
ATOM 6809 N N . LEU A 1 8 ? -7.481 -6.924 -12.649 1.00 72.21 423 LEU W N 9
ATOM 6810 C CA . LEU A 1 8 ? -6.402 -7.654 -11.993 1.00 20.21 423 LEU W CA 9
ATOM 6811 C C . LEU A 1 8 ? -5.041 -7.056 -12.337 1.00 3.23 423 LEU W C 9
ATOM 6812 O O . LEU A 1 8 ? -4.886 -6.391 -13.365 1.00 64.13 423 LEU W O 9
ATOM 6828 N N . PRO A 1 9 ? -4.035 -7.276 -11.471 1.00 75.32 424 PRO W N 9
ATOM 6829 C CA . PRO A 1 9 ? -2.666 -6.836 -11.732 1.00 20.41 424 PRO W CA 9
ATOM 6830 C C . PRO A 1 9 ? -2.100 -7.541 -12.959 1.00 21.21 424 PRO W C 9
ATOM 6831 O O . PRO A 1 9 ? -2.546 -8.638 -13.312 1.00 65.33 424 PRO W O 9
ATOM 6842 N N . LYS A 1 10 ? -1.122 -6.927 -13.599 1.00 31.11 425 LYS W N 9
ATOM 6843 C CA . LYS A 1 10 ? -0.576 -7.469 -14.832 1.00 55.04 425 LYS W CA 9
ATOM 6844 C C . LYS A 1 10 ? 0.154 -8.787 -14.569 1.00 65.32 425 LYS W C 9
ATOM 6845 O O . LYS A 1 10 ? 1.229 -8.808 -13.969 1.00 71.24 425 LYS W O 9
ATOM 6864 N N . GLY A 1 11 ? -0.453 -9.886 -15.003 1.00 44.53 426 GLY W N 9
ATOM 6865 C CA . GLY A 1 11 ? 0.170 -11.187 -14.855 1.00 11.24 426 GLY W CA 9
ATOM 6866 C C . GLY A 1 11 ? -0.745 -12.177 -14.169 1.00 10.05 426 GLY W C 9
ATOM 6867 O O . GLY A 1 11 ? -0.462 -13.374 -14.120 1.00 23.45 426 GLY W O 9
ATOM 6871 N N . TRP A 1 12 ? -1.842 -11.676 -13.630 1.00 62.05 427 TRP W N 9
ATOM 6872 C CA . TRP A 1 12 ? -2.809 -12.516 -12.943 1.00 60.22 427 TRP W CA 9
ATOM 6873 C C . TRP A 1 12 ? -3.813 -13.123 -13.914 1.00 62.23 427 TRP W C 9
ATOM 6874 O O . TRP A 1 12 ? -3.861 -12.759 -15.092 1.00 43.31 427 TRP W O 9
ATOM 6895 N N . GLU A 1 13 ? -4.609 -14.047 -13.402 1.00 74.14 428 GLU W N 9
ATOM 6896 C CA . GLU A 1 13 ? -5.570 -14.800 -14.191 1.00 74.25 428 GLU W CA 9
ATOM 6897 C C . GLU A 1 13 ? -6.764 -15.133 -13.303 1.00 11.24 428 GLU W C 9
ATOM 6898 O O . GLU A 1 13 ? -6.578 -15.447 -12.129 1.00 0.11 428 GLU W O 9
ATOM 6910 N N . VAL A 1 14 ? -7.976 -15.061 -13.827 1.00 30.54 429 VAL W N 9
ATOM 6911 C CA . VAL A 1 14 ? -9.146 -15.426 -13.045 1.00 64.11 429 VAL W CA 9
ATOM 6912 C C . VAL A 1 14 ? -9.625 -16.801 -13.478 1.00 73.22 429 VAL W C 9
ATOM 6913 O O . VAL A 1 14 ? -9.680 -17.097 -14.671 1.00 73.23 429 VAL W O 9
ATOM 6926 N N . ARG A 1 15 ? -9.950 -17.649 -12.519 1.00 60.02 430 ARG W N 9
ATOM 6927 C CA . ARG A 1 15 ? -10.398 -18.990 -12.834 1.00 72.54 430 ARG W CA 9
ATOM 6928 C C . ARG A 1 15 ? -11.723 -19.289 -12.128 1.00 74.43 430 ARG W C 9
ATOM 6929 O O . ARG A 1 15 ? -12.416 -18.375 -11.688 1.00 21.32 430 ARG W O 9
ATOM 6950 N N . HIS A 1 16 ? -12.060 -20.562 -12.005 1.00 41.15 431 HIS W N 9
ATOM 6951 C CA . HIS A 1 16 ? -13.379 -20.968 -11.536 1.00 25.40 431 HIS W CA 9
ATOM 6952 C C . HIS A 1 16 ? -13.316 -22.362 -10.939 1.00 2.12 431 HIS W C 9
ATOM 6953 O O . HIS A 1 16 ? -12.743 -23.267 -11.541 1.00 51.44 431 HIS W O 9
ATOM 6968 N N . ALA A 1 17 ? -13.880 -22.531 -9.760 1.00 13.33 432 ALA W N 9
ATOM 6969 C CA . ALA A 1 17 ? -13.973 -23.844 -9.154 1.00 1.21 432 ALA W CA 9
ATOM 6970 C C . ALA A 1 17 ? -15.331 -24.440 -9.488 1.00 54.35 432 ALA W C 9
ATOM 6971 O O . ALA A 1 17 ? -16.300 -23.698 -9.657 1.00 71.15 432 ALA W O 9
ATOM 6978 N N . PRO A 1 18 ? -15.430 -25.775 -9.587 1.00 44.32 433 PRO W N 9
ATOM 6979 C CA . PRO A 1 18 ? -16.690 -26.463 -9.919 1.00 50.12 433 PRO W CA 9
ATOM 6980 C C . PRO A 1 18 ? -17.819 -26.136 -8.940 1.00 12.21 433 PRO W C 9
ATOM 6981 O O . PRO A 1 18 ? -18.993 -26.371 -9.223 1.00 54.12 433 PRO W O 9
ATOM 6992 N N . ASN A 1 19 ? -17.452 -25.590 -7.786 1.00 22.31 434 ASN W N 9
ATOM 6993 C CA . ASN A 1 19 ? -18.424 -25.223 -6.766 1.00 15.33 434 ASN W CA 9
ATOM 6994 C C . ASN A 1 19 ? -19.051 -23.861 -7.065 1.00 64.55 434 ASN W C 9
ATOM 6995 O O . ASN A 1 19 ? -20.011 -23.457 -6.408 1.00 71.43 434 ASN W O 9
ATOM 7006 N N . GLY A 1 20 ? -18.507 -23.154 -8.053 1.00 13.52 435 GLY W N 9
ATOM 7007 C CA . GLY A 1 20 ? -19.049 -21.855 -8.427 1.00 10.11 435 GLY W CA 9
ATOM 7008 C C . GLY A 1 20 ? -18.183 -20.700 -7.964 1.00 15.40 435 GLY W C 9
ATOM 7009 O O . GLY A 1 20 ? -18.319 -19.574 -8.445 1.00 65.11 435 GLY W O 9
ATOM 7013 N N . ARG A 1 21 ? -17.294 -20.984 -7.030 1.00 14.53 436 ARG W N 9
ATOM 7014 C CA . ARG A 1 21 ? -16.400 -19.971 -6.487 1.00 35.13 436 ARG W CA 9
ATOM 7015 C C . ARG A 1 21 ? -15.181 -19.769 -7.384 1.00 41.51 436 ARG W C 9
ATOM 7016 O O . ARG A 1 21 ? -14.451 -20.714 -7.678 1.00 44.24 436 ARG W O 9
ATOM 7037 N N . PRO A 1 22 ? -14.959 -18.531 -7.846 1.00 71.21 437 PRO W N 9
ATOM 7038 C CA . PRO A 1 22 ? -13.815 -18.182 -8.681 1.00 11.42 437 PRO W CA 9
ATOM 7039 C C . PRO A 1 22 ? -12.553 -17.959 -7.857 1.00 15.31 437 PRO W C 9
ATOM 7040 O O . PRO A 1 22 ? -12.608 -17.386 -6.767 1.00 3.14 437 PRO W O 9
ATOM 7051 N N . PHE A 1 23 ? -11.422 -18.412 -8.377 1.00 34.15 438 PHE W N 9
ATOM 7052 C CA . PHE A 1 23 ? -10.148 -18.209 -7.708 1.00 23.45 438 PHE W CA 9
ATOM 7053 C C . PHE A 1 23 ? -9.172 -17.519 -8.651 1.00 34.43 438 PHE W C 9
ATOM 7054 O O . PHE A 1 23 ? -9.372 -17.510 -9.867 1.00 14.34 438 PHE W O 9
ATOM 7071 N N . PHE A 1 24 ? -8.122 -16.946 -8.087 1.00 24.23 439 PHE W N 9
ATOM 7072 C CA . PHE A 1 24 ? -7.166 -16.178 -8.862 1.00 73.32 439 PHE W CA 9
ATOM 7073 C C . PHE A 1 24 ? -5.868 -16.949 -9.062 1.00 22.32 439 PHE W C 9
ATOM 7074 O O . PHE A 1 24 ? -5.454 -17.728 -8.205 1.00 63.10 439 PHE W O 9
ATOM 7091 N N . ILE A 1 25 ? -5.247 -16.727 -10.209 1.00 60.22 440 ILE W N 9
ATOM 7092 C CA . ILE A 1 25 ? -3.997 -17.379 -10.564 1.00 30.12 440 ILE W CA 9
ATOM 7093 C C . ILE A 1 25 ? -2.959 -16.332 -10.968 1.00 32.54 440 ILE W C 9
ATOM 7094 O O . ILE A 1 25 ? -3.303 -15.297 -11.521 1.00 73.43 440 ILE W O 9
ATOM 7110 N N . ASP A 1 26 ? -1.699 -16.600 -10.674 1.00 43.21 441 ASP W N 9
ATOM 7111 C CA . ASP A 1 26 ? -0.613 -15.707 -11.064 1.00 52.53 441 ASP W CA 9
ATOM 7112 C C . ASP A 1 26 ? 0.302 -16.398 -12.069 1.00 32.05 441 ASP W C 9
ATOM 7113 O O . ASP A 1 26 ? 0.816 -17.486 -11.804 1.00 22.23 441 ASP W O 9
ATOM 7122 N N . HIS A 1 27 ? 0.491 -15.770 -13.229 1.00 1.13 442 HIS W N 9
ATOM 7123 C CA . HIS A 1 27 ? 1.320 -16.339 -14.296 1.00 23.22 442 HIS W CA 9
ATOM 7124 C C . HIS A 1 27 ? 2.813 -16.278 -13.966 1.00 35.43 442 HIS W C 9
ATOM 7125 O O . HIS A 1 27 ? 3.601 -17.038 -14.529 1.00 30.54 442 HIS W O 9
ATOM 7140 N N . ASN A 1 28 ? 3.199 -15.381 -13.068 1.00 4.14 443 ASN W N 9
ATOM 7141 C CA . ASN A 1 28 ? 4.617 -15.157 -12.782 1.00 22.13 443 ASN W CA 9
ATOM 7142 C C . ASN A 1 28 ? 5.239 -16.313 -12.004 1.00 65.21 443 ASN W C 9
ATOM 7143 O O . ASN A 1 28 ? 6.201 -16.933 -12.461 1.00 70.05 443 ASN W O 9
ATOM 7154 N N . THR A 1 29 ? 4.688 -16.613 -10.838 1.00 72.11 444 THR W N 9
ATOM 7155 C CA . THR A 1 29 ? 5.236 -17.664 -9.996 1.00 22.41 444 THR W CA 9
ATOM 7156 C C . THR A 1 29 ? 4.415 -18.950 -10.112 1.00 2.20 444 THR W C 9
ATOM 7157 O O . THR A 1 29 ? 4.785 -19.983 -9.548 1.00 24.23 444 THR W O 9
ATOM 7168 N N . LYS A 1 30 ? 3.313 -18.874 -10.860 1.00 41.51 445 LYS W N 9
ATOM 7169 C CA . LYS A 1 30 ? 2.434 -20.024 -11.093 1.00 35.30 445 LYS W CA 9
ATOM 7170 C C . LYS A 1 30 ? 1.768 -20.482 -9.795 1.00 3.00 445 LYS W C 9
ATOM 7171 O O . LYS A 1 30 ? 2.009 -21.591 -9.316 1.00 63.04 445 LYS W O 9
ATOM 7190 N N . THR A 1 31 ? 0.933 -19.623 -9.230 1.00 64.11 446 THR W N 9
ATOM 7191 C CA . THR A 1 31 ? 0.246 -19.941 -7.989 1.00 31.21 446 THR W CA 9
ATOM 7192 C C . THR A 1 31 ? -1.243 -19.615 -8.091 1.00 21.15 446 THR W C 9
ATOM 7193 O O . THR A 1 31 ? -1.654 -18.795 -8.916 1.00 44.35 446 THR W O 9
ATOM 7204 N N . THR A 1 32 ? -2.039 -20.268 -7.257 1.00 34.30 447 THR W N 9
ATOM 7205 C CA . THR A 1 32 ? -3.473 -20.041 -7.213 1.00 23.13 447 THR W CA 9
ATOM 7206 C C . THR A 1 32 ? -3.881 -19.584 -5.815 1.00 22.14 447 THR W C 9
ATOM 7207 O O . THR A 1 32 ? -3.294 -20.022 -4.822 1.00 25.00 447 THR W O 9
ATOM 7218 N N . THR A 1 33 ? -4.870 -18.707 -5.725 1.00 12.34 448 THR W N 9
ATOM 7219 C CA . THR A 1 33 ? -5.298 -18.198 -4.430 1.00 51.30 448 THR W CA 9
ATOM 7220 C C . THR A 1 33 ? -6.798 -17.910 -4.397 1.00 51.34 448 THR W C 9
ATOM 7221 O O . THR A 1 33 ? -7.423 -17.654 -5.429 1.00 73.11 448 THR W O 9
ATOM 7232 N N . TRP A 1 34 ? -7.361 -17.967 -3.194 1.00 1.40 449 TRP W N 9
ATOM 7233 C CA . TRP A 1 34 ? -8.767 -17.653 -2.967 1.00 4.11 449 TRP W CA 9
ATOM 7234 C C . TRP A 1 34 ? -8.889 -16.234 -2.433 1.00 43.53 449 TRP W C 9
ATOM 7235 O O . TRP A 1 34 ? -9.987 -15.693 -2.302 1.00 24.32 449 TRP W O 9
ATOM 7256 N N . GLU A 1 35 ? -7.744 -15.642 -2.127 1.00 15.52 450 GLU W N 9
ATOM 7257 C CA . GLU A 1 35 ? -7.698 -14.311 -1.547 1.00 34.12 450 GLU W CA 9
ATOM 7258 C C . GLU A 1 35 ? -7.721 -13.273 -2.662 1.00 31.43 450 GLU W C 9
ATOM 7259 O O . GLU A 1 35 ? -7.176 -13.505 -3.743 1.00 3.23 450 GLU W O 9
ATOM 7271 N N . ASP A 1 36 ? -8.338 -12.133 -2.395 1.00 14.30 451 ASP W N 9
ATOM 7272 C CA . ASP A 1 36 ? -8.505 -11.102 -3.414 1.00 52.45 451 ASP W CA 9
ATOM 7273 C C . ASP A 1 36 ? -7.268 -10.207 -3.473 1.00 33.10 451 ASP W C 9
ATOM 7274 O O . ASP A 1 36 ? -6.924 -9.548 -2.490 1.00 71.33 451 ASP W O 9
ATOM 7283 N N . PRO A 1 37 ? -6.583 -10.174 -4.628 1.00 51.04 452 PRO W N 9
ATOM 7284 C CA . PRO A 1 37 ? -5.352 -9.397 -4.799 1.00 5.21 452 PRO W CA 9
ATOM 7285 C C . PRO A 1 37 ? -5.591 -7.891 -4.878 1.00 34.14 452 PRO W C 9
ATOM 7286 O O . PRO A 1 37 ? -4.647 -7.105 -4.829 1.00 32.24 452 PRO W O 9
ATOM 7297 N N . ARG A 1 38 ? -6.840 -7.479 -5.038 1.00 73.33 453 ARG W N 9
ATOM 7298 C CA . ARG A 1 38 ? -7.162 -6.062 -5.065 1.00 25.51 453 ARG W CA 9
ATOM 7299 C C . ARG A 1 38 ? -7.528 -5.539 -3.678 1.00 31.41 453 ARG W C 9
ATOM 7300 O O . ARG A 1 38 ? -7.200 -4.404 -3.334 1.00 54.33 453 ARG W O 9
ATOM 7321 N N . LEU A 1 39 ? -8.204 -6.365 -2.888 1.00 4.34 454 LEU W N 9
ATOM 7322 C CA . LEU A 1 39 ? -8.583 -5.979 -1.531 1.00 61.21 454 LEU W CA 9
ATOM 7323 C C . LEU A 1 39 ? -7.390 -6.133 -0.597 1.00 71.32 454 LEU W C 9
ATOM 7324 O O . LEU A 1 39 ? -7.260 -5.423 0.403 1.00 22.12 454 LEU W O 9
ATOM 7340 N N . LYS A 1 40 ? -6.525 -7.073 -0.939 1.00 61.44 455 LYS W N 9
ATOM 7341 C CA . LYS A 1 40 ? -5.307 -7.314 -0.183 1.00 21.52 455 LYS W CA 9
ATOM 7342 C C . LYS A 1 40 ? -4.127 -6.795 -0.980 1.00 64.20 455 LYS W C 9
ATOM 7343 O O . LYS A 1 40 ? -3.959 -7.157 -2.142 1.00 25.22 455 LYS W O 9
ATOM 7362 N N . ILE A 1 41 ? -3.302 -5.967 -0.357 1.00 53.41 456 ILE W N 9
ATOM 7363 C CA . ILE A 1 41 ? -2.212 -5.307 -1.063 1.00 23.33 456 ILE W CA 9
ATOM 7364 C C . ILE A 1 41 ? -1.008 -5.138 -0.146 1.00 62.21 456 ILE W C 9
ATOM 7365 O O . ILE A 1 41 ? -1.163 -4.953 1.064 1.00 40.01 456 ILE W O 9
ATOM 7381 N N . PRO A 1 42 ? 0.205 -5.209 -0.705 1.00 30.33 457 PRO W N 9
ATOM 7382 C CA . PRO A 1 42 ? 1.439 -5.022 0.054 1.00 61.22 457 PRO W CA 9
ATOM 7383 C C . PRO A 1 42 ? 1.657 -3.556 0.415 1.00 44.54 457 PRO W C 9
ATOM 7384 O O . PRO A 1 42 ? 1.688 -2.688 -0.461 1.00 22.23 457 PRO W O 9
ATOM 7395 N N . ALA A 1 43 ? 1.809 -3.281 1.699 1.00 44.40 458 ALA W N 9
ATOM 7396 C CA . ALA A 1 43 ? 2.001 -1.914 2.167 1.00 32.21 458 ALA W CA 9
ATOM 7397 C C . ALA A 1 43 ? 3.454 -1.670 2.546 1.00 2.35 458 ALA W C 9
ATOM 7398 O O . ALA A 1 43 ? 4.222 -2.622 2.724 1.00 72.15 458 ALA W O 9
ATOM 7405 N N . THR B 2 1 ? -16.231 -27.132 -0.206 1.00 42.31 638 THR P N 9
ATOM 7406 C CA . THR B 2 1 ? -15.061 -26.365 -0.602 1.00 75.22 638 THR P CA 9
ATOM 7407 C C . THR B 2 1 ? -14.017 -27.276 -1.251 1.00 61.31 638 THR P C 9
ATOM 7408 O O . THR B 2 1 ? -13.330 -28.036 -0.566 1.00 35.11 638 THR P O 9
ATOM 7419 N N . ALA B 2 2 ? -13.915 -27.201 -2.570 1.00 40.42 639 ALA P N 9
ATOM 7420 C CA . ALA B 2 2 ? -12.968 -28.021 -3.312 1.00 11.22 639 ALA P CA 9
ATOM 7421 C C . ALA B 2 2 ? -11.726 -27.221 -3.685 1.00 62.14 639 ALA P C 9
ATOM 7422 O O . ALA B 2 2 ? -11.825 -26.059 -4.081 1.00 62.23 639 ALA P O 9
ATOM 7429 N N . PRO B 2 3 ? -10.538 -27.838 -3.554 1.00 24.15 640 PRO P N 9
ATOM 7430 C CA . PRO B 2 3 ? -9.264 -27.192 -3.890 1.00 32.34 640 PRO P CA 9
ATOM 7431 C C . PRO B 2 3 ? -9.207 -26.745 -5.348 1.00 34.24 640 PRO P C 9
ATOM 7432 O O . PRO B 2 3 ? -9.783 -27.390 -6.228 1.00 22.43 640 PRO P O 9
ATOM 7443 N N . PRO B 2 4 ? -8.513 -25.631 -5.620 1.00 20.23 641 PRO P N 9
ATOM 7444 C CA . PRO B 2 4 ? -8.393 -25.098 -6.974 1.00 24.43 641 PRO P CA 9
ATOM 7445 C C . PRO B 2 4 ? -7.471 -25.942 -7.848 1.00 41.40 641 PRO P C 9
ATOM 7446 O O . PRO B 2 4 ? -6.335 -26.230 -7.466 1.00 63.21 641 PRO P O 9
ATOM 7457 N N . PRO B 2 5 ? -7.953 -26.356 -9.030 1.00 44.42 642 PRO P N 9
ATOM 7458 C CA . PRO B 2 5 ? -7.167 -27.163 -9.966 1.00 40.10 642 PRO P CA 9
ATOM 7459 C C . PRO B 2 5 ? -5.919 -26.428 -10.446 1.00 3.12 642 PRO P C 9
ATOM 7460 O O . PRO B 2 5 ? -5.885 -25.196 -10.472 1.00 14.44 642 PRO P O 9
ATOM 7471 N N . ALA B 2 6 ? -4.900 -27.189 -10.821 1.00 61.40 643 ALA P N 9
ATOM 7472 C CA . ALA B 2 6 ? -3.647 -26.614 -11.289 1.00 23.12 643 ALA P CA 9
ATOM 7473 C C . ALA B 2 6 ? -3.844 -25.850 -12.592 1.00 32.52 643 ALA P C 9
ATOM 7474 O O . ALA B 2 6 ? -4.622 -26.258 -13.452 1.00 32.21 643 ALA P O 9
ATOM 7481 N N . TYR B 2 7 ? -3.129 -24.746 -12.737 1.00 73.34 644 TYR P N 9
ATOM 7482 C CA . TYR B 2 7 ? -3.232 -23.911 -13.926 1.00 14.23 644 TYR P CA 9
ATOM 7483 C C . TYR B 2 7 ? -2.780 -24.679 -15.163 1.00 32.45 644 TYR P C 9
ATOM 7484 O O . TYR B 2 7 ? -3.271 -24.446 -16.266 1.00 15.51 644 TYR P O 9
ATOM 7502 N N . ALA B 2 8 ? -1.860 -25.615 -14.962 1.00 63.23 645 ALA P N 9
ATOM 7503 C CA . ALA B 2 8 ? -1.302 -26.403 -16.056 1.0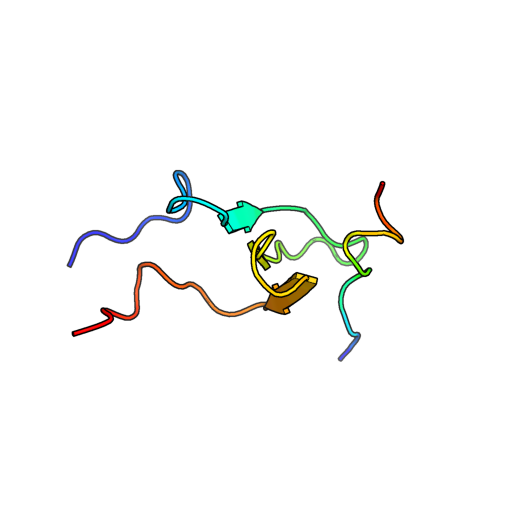0 10.21 645 ALA P CA 9
ATOM 7504 C C . ALA B 2 8 ? -2.302 -27.417 -16.616 1.00 4.30 645 ALA P C 9
ATOM 7505 O O . ALA B 2 8 ? -2.072 -27.993 -17.678 1.00 3.02 645 ALA P O 9
ATOM 7512 N N . THR B 2 9 ? -3.407 -27.648 -15.914 1.00 22.42 646 THR P N 9
ATOM 7513 C CA . THR B 2 9 ? -4.392 -28.613 -16.383 1.00 31.21 646 THR P CA 9
ATOM 7514 C C . THR B 2 9 ? -5.663 -27.913 -16.872 1.00 34.42 646 THR P C 9
ATOM 7515 O O . THR B 2 9 ? -6.509 -28.525 -17.531 1.00 71.21 646 THR P O 9
ATOM 7526 N N . LEU B 2 10 ? -5.792 -26.629 -16.563 1.00 64.42 647 LEU P N 9
ATOM 7527 C CA . LEU B 2 10 ? -6.958 -25.869 -16.989 1.00 35.41 647 LEU P CA 9
ATOM 7528 C C . LEU B 2 10 ? -6.611 -24.948 -18.155 1.00 12.34 647 LEU P C 9
ATOM 7529 O O . LEU B 2 10 ? -7.492 -24.476 -18.874 1.00 4.15 647 LEU P O 9
ATOM 7545 N N . GLY B 2 11 ? -5.322 -24.703 -18.338 1.00 34.32 648 GLY P N 9
ATOM 7546 C CA . GLY B 2 11 ? -4.869 -23.855 -19.423 1.00 31.32 648 GLY P CA 9
ATOM 7547 C C . GLY B 2 11 ? -3.471 -24.218 -19.880 1.00 41.12 648 GLY P C 9
ATOM 7548 O O . GLY B 2 11 ? -2.770 -24.970 -19.196 1.00 71.05 648 GLY P O 9
ATOM 7552 N N . GLY A 1 1 ? -20.867 -4.196 -9.196 1.00 75.03 416 GLY W N 10
ATOM 7553 C CA . GLY A 1 1 ? -19.465 -4.467 -8.789 1.00 51.03 416 GLY W CA 10
ATOM 7554 C C . GLY A 1 1 ? -19.366 -5.631 -7.824 1.00 54.51 416 GLY W C 10
ATOM 7555 O O . GLY A 1 1 ? -19.550 -6.783 -8.218 1.00 41.54 416 GLY W O 10
ATOM 7561 N N . SER A 1 2 ? -19.064 -5.327 -6.562 1.00 53.44 417 SER W N 10
ATOM 7562 C CA . SER A 1 2 ? -18.967 -6.337 -5.506 1.00 71.23 417 SER W CA 10
ATOM 7563 C C . SER A 1 2 ? -17.921 -7.406 -5.842 1.00 10.42 417 SER W C 10
ATOM 7564 O O . SER A 1 2 ? -18.018 -8.547 -5.384 1.00 11.24 417 SER W O 10
ATOM 7572 N N . MET A 1 3 ? -16.915 -7.017 -6.630 1.00 63.45 418 MET W N 10
ATOM 7573 C CA . MET A 1 3 ? -15.846 -7.926 -7.054 1.00 1.04 418 MET W CA 10
ATOM 7574 C C . MET A 1 3 ? -16.370 -9.066 -7.922 1.00 23.33 418 MET W C 10
ATOM 7575 O O . MET A 1 3 ? -15.739 -10.118 -8.024 1.00 12.01 418 MET W O 10
ATOM 7589 N N . GLU A 1 4 ? -17.511 -8.853 -8.565 1.00 14.22 419 GLU W N 10
ATOM 7590 C CA . GLU A 1 4 ? -18.073 -9.845 -9.472 1.00 61.23 419 GLU W CA 10
ATOM 7591 C C . GLU A 1 4 ? -17.519 -9.593 -10.876 1.00 43.31 419 GLU W C 10
ATOM 7592 O O . GLU A 1 4 ? -17.941 -10.193 -11.866 1.00 33.40 419 GLU W O 10
ATOM 7604 N N . GLN A 1 5 ? -16.551 -8.688 -10.931 1.00 3.34 420 GLN W N 10
ATOM 7605 C CA . GLN A 1 5 ? -15.886 -8.321 -12.167 1.00 52.43 420 GLN W CA 10
ATOM 7606 C C . GLN A 1 5 ? -14.439 -8.784 -12.111 1.00 74.55 420 GLN W C 10
ATOM 7607 O O . GLN A 1 5 ? -13.681 -8.350 -11.242 1.00 14.23 420 GLN W O 10
ATOM 7621 N N . GLY A 1 6 ? -14.067 -9.672 -13.023 1.00 65.11 421 GLY W N 10
ATOM 7622 C CA . GLY A 1 6 ? -12.716 -10.195 -13.058 1.00 71.23 421 GLY W CA 10
ATOM 7623 C C . GLY A 1 6 ? -11.681 -9.153 -13.441 1.00 24.23 421 GLY W C 10
ATOM 7624 O O . GLY A 1 6 ? -11.270 -9.067 -14.598 1.00 52.54 421 GLY W O 10
ATOM 7628 N N . PHE A 1 7 ? -11.271 -8.350 -12.475 1.00 34.02 422 PHE W N 10
ATOM 7629 C CA . PHE A 1 7 ? -10.233 -7.359 -12.693 1.00 53.34 422 PHE W CA 10
ATOM 7630 C C . PHE A 1 7 ? -9.030 -7.711 -11.835 1.00 53.05 422 PHE W C 10
ATOM 7631 O O . PHE A 1 7 ? -9.088 -7.638 -10.612 1.00 25.01 422 PHE W O 10
ATOM 7648 N N . LEU A 1 8 ? -7.949 -8.107 -12.481 1.00 64.00 423 LEU W N 10
ATOM 7649 C CA . LEU A 1 8 ? -6.755 -8.537 -11.766 1.00 64.42 423 LEU W CA 10
ATOM 7650 C C . LEU A 1 8 ? -5.524 -7.763 -12.222 1.00 4.54 423 LEU W C 10
ATOM 7651 O O . LEU A 1 8 ? -5.496 -7.220 -13.328 1.00 41.42 423 LEU W O 10
ATOM 7667 N N . PRO A 1 9 ? -4.491 -7.695 -11.357 1.00 14.33 424 PRO W N 10
ATOM 7668 C CA . PRO A 1 9 ? -3.221 -7.043 -11.683 1.00 70.20 424 PRO W CA 10
ATOM 7669 C C . PRO A 1 9 ? -2.499 -7.770 -12.817 1.00 3.05 424 PRO W C 10
ATOM 7670 O O . PRO A 1 9 ? -2.925 -8.846 -13.242 1.00 1.44 424 PRO W O 10
ATOM 7681 N N . LYS A 1 10 ? -1.404 -7.196 -13.296 1.00 24.04 425 LYS W N 10
ATOM 7682 C CA . LYS A 1 10 ? -0.690 -7.777 -14.426 1.00 14.24 425 LYS W CA 10
ATOM 7683 C C . LYS A 1 10 ? 0.024 -9.053 -14.000 1.00 41.42 425 LYS W C 10
ATOM 7684 O O . LYS A 1 10 ? 0.996 -9.021 -13.246 1.00 30.22 425 LYS W O 10
ATOM 7703 N N . GLY A 1 11 ? -0.477 -10.175 -14.484 1.00 1.41 426 GLY W N 10
ATOM 7704 C CA . GLY A 1 11 ? 0.103 -11.451 -14.149 1.00 73.45 426 GLY W CA 10
ATOM 7705 C C . GLY A 1 11 ? -0.916 -12.365 -13.516 1.00 63.54 426 GLY W C 10
ATOM 7706 O O . GLY A 1 11 ? -0.849 -13.575 -13.660 1.00 51.41 426 GLY W O 10
ATOM 7710 N N . TRP A 1 12 ? -1.864 -11.781 -12.813 1.00 4.25 427 TRP W N 10
ATOM 7711 C CA . TRP A 1 12 ? -2.916 -12.545 -12.168 1.00 44.45 427 TRP W CA 10
ATOM 7712 C C . TRP A 1 12 ? -4.021 -12.889 -13.167 1.00 42.51 427 TRP W C 10
ATOM 7713 O O . TRP A 1 12 ? -4.028 -12.385 -14.294 1.00 55.33 427 TRP W O 10
ATOM 7734 N N . GLU A 1 13 ? -4.948 -13.743 -12.757 1.00 24.14 428 GLU W N 10
ATOM 7735 C CA . GLU A 1 13 ? -6.004 -14.237 -13.628 1.00 35.24 428 GLU W CA 10
ATOM 7736 C C . GLU A 1 13 ? -7.184 -14.660 -12.755 1.00 33.24 428 GLU W C 10
ATOM 7737 O O . GLU A 1 13 ? -7.026 -14.802 -11.545 1.00 62.22 428 GLU W O 10
ATOM 7749 N N . VAL A 1 14 ? -8.360 -14.847 -13.334 1.00 73.22 429 VAL W N 10
ATOM 7750 C CA . VAL A 1 14 ? -9.495 -15.336 -12.562 1.00 54.32 429 VAL W CA 10
ATOM 7751 C C . VAL A 1 14 ? -10.101 -16.579 -13.215 1.00 1.45 429 VAL W C 10
ATOM 7752 O O . VAL A 1 14 ? -10.225 -16.661 -14.437 1.00 72.14 429 VAL W O 10
ATOM 7765 N N . ARG A 1 15 ? -10.459 -17.542 -12.380 1.00 32.42 430 ARG W N 10
ATOM 7766 C CA . ARG A 1 15 ? -11.035 -18.803 -12.821 1.00 54.21 430 ARG W CA 10
ATOM 7767 C C . ARG A 1 15 ? -12.421 -18.961 -12.182 1.00 75.54 430 ARG W C 10
ATOM 7768 O O . ARG A 1 15 ? -13.015 -17.978 -11.736 1.00 34.42 430 ARG W O 10
ATOM 7789 N N . HIS A 1 16 ? -12.928 -20.185 -12.116 1.00 62.23 431 HIS W N 10
ATOM 7790 C CA . HIS A 1 16 ? -14.289 -20.440 -11.666 1.00 4.25 431 HIS W CA 10
ATOM 7791 C C . HIS A 1 16 ? -14.382 -21.849 -11.096 1.00 32.32 431 HIS W C 10
ATOM 7792 O O . HIS A 1 16 ? -14.189 -22.826 -11.821 1.00 53.51 431 HIS W O 10
ATOM 7807 N N . ALA A 1 17 ? -14.655 -21.956 -9.806 1.00 61.43 432 ALA W N 10
ATOM 7808 C CA . ALA A 1 17 ? -14.796 -23.256 -9.170 1.00 42.34 432 ALA W CA 10
ATOM 7809 C C . ALA A 1 17 ? -16.178 -23.829 -9.461 1.00 15.35 432 ALA W C 10
ATOM 7810 O O . ALA A 1 17 ? -17.140 -23.074 -9.614 1.00 44.51 432 ALA W O 10
ATOM 7817 N N . PRO A 1 18 ? -16.295 -25.169 -9.537 1.00 65.53 433 PRO W N 10
ATOM 7818 C CA . PRO A 1 18 ? -17.566 -25.851 -9.829 1.00 64.22 433 PRO W CA 10
ATOM 7819 C C . PRO A 1 18 ? -18.692 -25.427 -8.892 1.00 12.40 433 PRO W C 10
ATOM 7820 O O . PRO A 1 18 ? -19.864 -25.455 -9.263 1.00 32.14 433 PRO W O 10
ATOM 7831 N N . ASN A 1 19 ? -18.322 -25.036 -7.678 1.00 51.00 434 ASN W N 10
ATOM 7832 C CA . ASN A 1 19 ? -19.281 -24.593 -6.668 1.00 62.25 434 ASN W CA 10
ATOM 7833 C C . ASN A 1 19 ? -19.895 -23.238 -7.023 1.00 55.21 434 ASN W C 10
ATOM 7834 O O . ASN A 1 19 ? -20.831 -22.782 -6.363 1.00 65.13 434 ASN W O 10
ATOM 7845 N N . GLY A 1 20 ? -19.371 -22.592 -8.058 1.00 70.31 435 GLY W N 10
ATOM 7846 C CA . GLY A 1 20 ? -19.876 -21.285 -8.433 1.00 21.43 435 GLY W CA 10
ATOM 7847 C C . GLY A 1 20 ? -19.090 -20.180 -7.764 1.00 53.34 435 GLY W C 10
ATOM 7848 O O . GLY A 1 20 ? -19.588 -19.075 -7.569 1.00 42.30 435 GLY W O 10
ATOM 7852 N N . ARG A 1 21 ? -17.854 -20.492 -7.413 1.00 14.10 436 ARG W N 10
ATOM 7853 C CA . ARG A 1 21 ? -17.006 -19.553 -6.698 1.00 24.12 436 ARG W CA 10
ATOM 7854 C C . ARG A 1 21 ? -15.782 -19.204 -7.537 1.00 3.22 436 ARG W C 10
ATOM 7855 O O . ARG A 1 21 ? -14.951 -20.065 -7.823 1.00 11.04 436 ARG W O 10
ATOM 7876 N N . PRO A 1 22 ? -15.662 -17.943 -7.959 1.00 14.25 437 PRO W N 10
ATOM 7877 C CA . PRO A 1 22 ? -14.529 -17.494 -8.766 1.00 53.33 437 PRO W CA 10
ATOM 7878 C C . PRO A 1 22 ? -13.241 -17.380 -7.954 1.00 30.14 437 PRO W C 10
ATOM 7879 O O . PRO A 1 22 ? -13.129 -16.541 -7.061 1.00 51.01 437 PRO W O 10
ATOM 7890 N N . PHE A 1 23 ? -12.279 -18.238 -8.253 1.00 20.45 438 PHE W N 10
ATOM 7891 C CA . PHE A 1 23 ? -10.986 -18.175 -7.594 1.00 42.34 438 PHE W CA 10
ATOM 7892 C C . PHE A 1 23 ? -9.961 -17.613 -8.563 1.00 32.52 438 PHE W C 10
ATOM 7893 O O . PHE A 1 23 ? -10.058 -17.831 -9.768 1.00 65.43 438 PHE W O 10
ATOM 7910 N N . PHE A 1 24 ? -8.990 -16.893 -8.041 1.00 71.30 439 PHE W N 10
ATOM 7911 C CA . PHE A 1 24 ? -7.991 -16.251 -8.874 1.00 61.01 439 PHE W CA 10
ATOM 7912 C C . PHE A 1 24 ? -6.793 -17.165 -9.123 1.00 24.44 439 PHE W C 10
ATOM 7913 O O . PHE A 1 24 ? -6.542 -18.114 -8.377 1.00 54.23 439 PHE W O 10
ATOM 7930 N N . ILE A 1 25 ? -6.066 -16.863 -10.185 1.00 24.14 440 ILE W N 10
ATOM 7931 C CA . ILE A 1 25 ? -4.884 -17.611 -10.572 1.00 33.23 440 ILE W CA 10
ATOM 7932 C C . ILE A 1 25 ? -3.737 -16.633 -10.802 1.00 4.15 440 ILE W C 10
ATOM 7933 O O . ILE A 1 25 ? -3.968 -15.478 -11.128 1.00 33.24 440 ILE W O 10
ATOM 7949 N N . ASP A 1 26 ? -2.513 -17.087 -10.612 1.00 13.51 441 ASP W N 10
ATOM 7950 C CA . ASP A 1 26 ? -1.355 -16.251 -10.871 1.00 73.22 441 ASP W CA 10
ATOM 7951 C C . ASP A 1 26 ? -0.504 -16.846 -11.986 1.00 12.42 441 ASP W C 10
ATOM 7952 O O . ASP A 1 26 ? -0.116 -18.008 -11.921 1.00 71.41 441 ASP W O 10
ATOM 7961 N N . HIS A 1 27 ? -0.219 -16.052 -13.009 1.00 53.54 442 HIS W N 10
ATOM 7962 C CA . HIS A 1 27 ? 0.606 -16.504 -14.126 1.00 65.05 442 HIS W CA 10
ATOM 7963 C C . HIS A 1 27 ? 2.088 -16.480 -13.757 1.00 15.12 442 HIS W C 10
ATOM 7964 O O . HIS A 1 27 ? 2.887 -17.195 -14.358 1.00 61.34 442 HIS W O 10
ATOM 7979 N N . ASN A 1 28 ? 2.453 -15.664 -12.766 1.00 25.41 443 ASN W N 10
ATOM 7980 C CA . ASN A 1 28 ? 3.860 -15.497 -12.395 1.00 52.21 443 ASN W CA 10
ATOM 7981 C C . ASN A 1 28 ? 4.427 -16.785 -11.805 1.00 11.45 443 ASN W C 10
ATOM 7982 O O . ASN A 1 28 ? 5.402 -17.336 -12.319 1.00 41.35 443 ASN W O 10
ATOM 7993 N N . THR A 1 29 ? 3.816 -17.272 -10.737 1.00 13.11 444 THR W N 10
ATOM 7994 C CA . THR A 1 29 ? 4.261 -18.509 -10.115 1.00 61.32 444 THR W CA 10
ATOM 7995 C C . THR A 1 29 ? 3.439 -19.688 -10.640 1.00 25.12 444 THR W C 10
ATOM 7996 O O . THR A 1 29 ? 3.722 -20.848 -10.330 1.00 12.52 444 THR W O 10
ATOM 8007 N N . LYS A 1 30 ? 2.419 -19.368 -11.439 1.00 2.13 445 LYS W N 10
ATOM 8008 C CA . LYS A 1 30 ? 1.595 -20.371 -12.123 1.00 41.52 445 LYS W CA 10
ATOM 8009 C C . LYS A 1 30 ? 0.768 -21.231 -11.162 1.00 33.01 445 LYS W C 10
ATOM 8010 O O . LYS A 1 30 ? 0.452 -22.383 -11.465 1.00 34.41 445 LYS W O 10
ATOM 8029 N N . THR A 1 31 ? 0.394 -20.662 -10.026 1.00 31.32 446 THR W N 10
ATOM 8030 C CA . THR A 1 31 ? -0.444 -21.371 -9.064 1.00 61.02 446 THR W CA 10
ATOM 8031 C C . THR A 1 31 ? -1.790 -20.660 -8.932 1.00 1.11 446 THR W C 10
ATOM 8032 O O . THR A 1 31 ? -2.035 -19.654 -9.600 1.00 31.11 446 THR W O 10
ATOM 8043 N N . THR A 1 32 ? -2.650 -21.178 -8.073 1.00 1.30 447 THR W N 10
ATOM 8044 C CA . THR A 1 32 ? -3.953 -20.584 -7.839 1.00 62.30 447 THR W CA 10
ATOM 8045 C C . THR A 1 32 ? -3.993 -19.950 -6.458 1.00 43.43 447 THR W C 10
ATOM 8046 O O . THR A 1 32 ? -3.253 -20.359 -5.562 1.00 33.04 447 THR W O 10
ATOM 8057 N N . THR A 1 33 ? -4.840 -18.950 -6.290 1.00 23.11 448 THR W N 10
ATOM 8058 C CA . THR A 1 33 ? -4.909 -18.229 -5.036 1.00 52.41 448 THR W CA 10
ATOM 8059 C C . THR A 1 33 ? -6.359 -18.041 -4.587 1.00 43.52 448 THR W C 10
ATOM 8060 O O . THR A 1 33 ? -7.229 -17.682 -5.384 1.00 33.20 448 THR W O 10
ATOM 8071 N N . TRP A 1 34 ? -6.619 -18.301 -3.309 1.00 70.25 449 TRP W N 10
ATOM 8072 C CA . TRP A 1 34 ? -7.954 -18.131 -2.756 1.00 14.40 449 TRP W CA 10
ATOM 8073 C C . TRP A 1 34 ? -8.101 -16.757 -2.126 1.00 21.15 449 TRP W C 10
ATOM 8074 O O . TRP A 1 34 ? -9.213 -16.301 -1.860 1.00 64.12 449 TRP W O 10
ATOM 8095 N N . GLU A 1 35 ? -6.977 -16.098 -1.883 1.00 20.25 450 GLU W N 10
ATOM 8096 C CA . GLU A 1 35 ? -7.001 -14.768 -1.306 1.00 4.52 450 GLU W CA 10
ATOM 8097 C C . GLU A 1 35 ? -7.085 -13.719 -2.401 1.00 4.44 450 GLU W C 10
ATOM 8098 O O . GLU A 1 35 ? -6.661 -13.943 -3.538 1.00 73.54 450 GLU W O 10
ATOM 8110 N N . ASP A 1 36 ? -7.630 -12.576 -2.042 1.00 45.41 451 ASP W N 10
ATOM 8111 C CA . ASP A 1 36 ? -7.916 -11.510 -2.994 1.00 74.44 451 ASP W CA 10
ATOM 8112 C C . ASP A 1 36 ? -6.713 -10.588 -3.223 1.00 22.30 451 ASP W C 10
ATOM 8113 O O . ASP A 1 36 ? -6.205 -9.975 -2.289 1.00 74.02 451 ASP W O 10
ATOM 8122 N N . PRO A 1 37 ? -6.243 -10.486 -4.483 1.00 0.24 452 PRO W N 10
ATOM 8123 C CA . PRO A 1 37 ? -5.141 -9.604 -4.870 1.00 63.14 452 PRO W CA 10
ATOM 8124 C C . PRO A 1 37 ? -5.629 -8.240 -5.368 1.00 24.54 452 PRO W C 10
ATOM 8125 O O . PRO A 1 37 ? -4.930 -7.529 -6.096 1.00 72.12 452 PRO W O 10
ATOM 8136 N N . ARG A 1 38 ? -6.843 -7.899 -4.977 1.00 20.01 453 ARG W N 10
ATOM 8137 C CA . ARG A 1 38 ? -7.449 -6.633 -5.360 1.00 22.54 453 ARG W CA 10
ATOM 8138 C C . ARG A 1 38 ? -7.362 -5.627 -4.224 1.00 22.13 453 ARG W C 10
ATOM 8139 O O . ARG A 1 38 ? -6.968 -4.476 -4.418 1.00 73.35 453 ARG W O 10
ATOM 8160 N N . LEU A 1 39 ? -7.736 -6.085 -3.037 1.00 32.40 454 LEU W N 10
ATOM 8161 C CA . LEU A 1 39 ? -7.702 -5.264 -1.834 1.00 24.41 454 LEU W CA 10
ATOM 8162 C C . LEU A 1 39 ? -6.317 -5.311 -1.194 1.00 2.55 454 LEU W C 10
ATOM 8163 O O . LEU A 1 39 ? -6.098 -4.764 -0.110 1.00 51.52 454 LEU W O 10
ATOM 8179 N N . LYS A 1 40 ? -5.389 -5.966 -1.877 1.00 43.13 455 LYS W N 10
ATOM 8180 C CA . LYS A 1 40 ? -4.020 -6.080 -1.401 1.00 24.53 455 LYS W CA 10
ATOM 8181 C C . LYS A 1 40 ? -3.085 -5.421 -2.404 1.00 42.25 455 LYS W C 10
ATOM 8182 O O . LYS A 1 40 ? -3.202 -5.650 -3.610 1.00 24.13 455 LYS W O 10
ATOM 8201 N N . ILE A 1 41 ? -2.169 -4.607 -1.916 1.00 44.43 456 ILE W N 10
ATOM 8202 C CA . ILE A 1 41 ? -1.213 -3.944 -2.783 1.00 73.44 456 ILE W CA 10
ATOM 8203 C C . ILE A 1 41 ? 0.216 -4.305 -2.393 1.00 20.45 456 ILE W C 10
ATOM 8204 O O . ILE A 1 41 ? 0.712 -3.899 -1.337 1.00 72.35 456 ILE W O 10
ATOM 8220 N N . PRO A 1 42 ? 0.894 -5.094 -3.240 1.00 22.40 457 PRO W N 10
ATOM 8221 C CA . PRO A 1 42 ? 2.280 -5.498 -3.008 1.00 53.13 457 PRO W CA 10
ATOM 8222 C C . PRO A 1 42 ? 3.229 -4.305 -3.047 1.00 44.51 457 PRO W C 10
ATOM 8223 O O . PRO A 1 42 ? 3.485 -3.733 -4.112 1.00 62.23 457 PRO W O 10
ATOM 8234 N N . ALA A 1 43 ? 3.728 -3.926 -1.881 1.00 40.55 458 ALA W N 10
ATOM 8235 C CA . ALA A 1 43 ? 4.644 -2.801 -1.762 1.00 64.23 458 ALA W CA 10
ATOM 8236 C C . ALA A 1 43 ? 5.604 -3.005 -0.598 1.00 30.14 458 ALA W C 10
ATOM 8237 O O . ALA A 1 43 ? 5.575 -4.045 0.068 1.00 63.02 458 ALA W O 10
ATOM 8244 N N . THR B 2 1 ? -14.542 -29.037 0.451 1.00 60.31 638 THR P N 10
ATOM 8245 C CA . THR B 2 1 ? -13.511 -28.147 -0.059 1.00 0.41 638 THR P CA 10
ATOM 8246 C C . THR B 2 1 ? -12.507 -28.907 -0.926 1.00 63.43 638 THR P C 10
ATOM 8247 O O . THR B 2 1 ? -11.839 -29.831 -0.459 1.00 73.35 638 THR P O 10
ATOM 8258 N N . ALA B 2 2 ? -12.416 -28.520 -2.190 1.00 4.45 639 ALA P N 10
ATOM 8259 C CA . ALA B 2 2 ? -11.480 -29.142 -3.111 1.00 63.44 639 ALA P CA 10
ATOM 8260 C C . ALA B 2 2 ? -10.447 -28.129 -3.586 1.00 42.02 639 ALA P C 10
ATOM 8261 O O . ALA B 2 2 ? -10.792 -27.003 -3.947 1.00 64.24 639 ALA P O 10
ATOM 8268 N N . PRO B 2 3 ? -9.161 -28.506 -3.578 1.00 23.24 640 PRO P N 10
ATOM 8269 C CA . PRO B 2 3 ? -8.084 -27.630 -4.032 1.00 43.31 640 PRO P CA 10
ATOM 8270 C C . PRO B 2 3 ? -8.156 -27.388 -5.537 1.00 33.24 640 PRO P C 10
ATOM 8271 O O . PRO B 2 3 ? -8.337 -28.325 -6.319 1.00 12.23 640 PRO P O 10
ATOM 8282 N N . PRO B 2 4 ? -8.015 -26.127 -5.963 1.00 41.24 641 PRO P N 10
ATOM 8283 C CA . PRO B 2 4 ? -8.065 -25.771 -7.375 1.00 45.11 641 PRO P CA 10
ATOM 8284 C C . PRO B 2 4 ? -6.772 -26.139 -8.096 1.00 4.35 641 PRO P C 10
ATOM 8285 O O . PRO B 2 4 ? -5.677 -25.955 -7.558 1.00 65.22 641 PRO P O 10
ATOM 8296 N N . PRO B 2 5 ? -6.880 -26.674 -9.319 1.00 65.22 642 PRO P N 10
ATOM 8297 C CA . PRO B 2 5 ? -5.715 -27.079 -10.116 1.00 13.12 642 PRO P CA 10
ATOM 8298 C C . PRO B 2 5 ? -4.793 -25.903 -10.430 1.00 2.40 642 PRO P C 10
ATOM 8299 O O . PRO B 2 5 ? -5.228 -24.752 -10.455 1.00 73.21 642 PRO P O 10
ATOM 8310 N N . ALA B 2 6 ? -3.521 -26.195 -10.661 1.00 51.22 643 ALA P N 10
ATOM 8311 C CA . ALA B 2 6 ? -2.556 -25.154 -10.982 1.00 4.44 643 ALA P CA 10
ATOM 8312 C C . ALA B 2 6 ? -2.651 -24.775 -12.457 1.00 4.33 643 ALA P C 10
ATOM 8313 O O . ALA B 2 6 ? -3.227 -25.512 -13.261 1.00 53.10 643 ALA P O 10
ATOM 8320 N N . TYR B 2 7 ? -2.072 -23.633 -12.814 1.00 1.42 644 TYR P N 10
ATOM 8321 C CA . TYR B 2 7 ? -2.137 -23.126 -14.182 1.00 31.02 644 TYR P CA 10
ATOM 8322 C C . TYR B 2 7 ? -1.398 -24.049 -15.155 1.00 3.32 644 TYR P C 10
ATOM 8323 O O . TYR B 2 7 ? -1.581 -23.965 -16.367 1.00 74.51 644 TYR P O 10
ATOM 8341 N N . ALA B 2 8 ? -0.575 -24.934 -14.618 1.00 53.44 645 ALA P N 10
ATOM 8342 C CA . ALA B 2 8 ? 0.198 -25.852 -15.441 1.00 52.24 645 ALA P CA 10
ATOM 8343 C C . ALA B 2 8 ? -0.687 -26.930 -16.068 1.00 73.11 645 ALA P C 10
ATOM 8344 O O . ALA B 2 8 ? -0.444 -27.370 -17.192 1.00 63.10 645 ALA P O 10
ATOM 8351 N N . THR B 2 9 ? -1.716 -27.354 -15.347 1.00 24.31 646 THR P N 10
ATOM 8352 C CA . THR B 2 9 ? -2.588 -28.408 -15.839 1.00 65.21 646 THR P CA 10
ATOM 8353 C C . THR B 2 9 ? -3.823 -27.837 -16.546 1.00 70.14 646 THR P C 10
ATOM 8354 O O . THR B 2 9 ? -4.390 -28.481 -17.428 1.00 2.21 646 THR P O 10
ATOM 8365 N N . LEU B 2 10 ? -4.238 -26.626 -16.178 1.00 63.35 647 LEU P N 10
ATOM 8366 C CA . LEU B 2 10 ? -5.419 -26.021 -16.790 1.00 21.41 647 LEU P CA 10
ATOM 8367 C C . LEU B 2 10 ? -5.032 -24.988 -17.846 1.00 74.34 647 LEU P C 10
ATOM 8368 O O . LEU B 2 10 ? -5.886 -24.282 -18.383 1.00 40.44 647 LEU P O 10
ATOM 8384 N N . GLY B 2 11 ? -3.744 -24.907 -18.143 1.00 24.40 648 GLY P N 10
ATOM 8385 C CA . GLY B 2 11 ? -3.271 -23.953 -19.127 1.00 63.42 648 GLY P CA 10
ATOM 8386 C C . GLY B 2 11 ? -2.484 -24.612 -20.242 1.00 24.11 648 GLY P C 10
ATOM 8387 O O . GLY B 2 11 ? -1.837 -25.642 -20.030 1.00 40.14 648 GLY P O 10
ATOM 8391 N N . GLY A 1 1 ? -16.677 -3.779 -0.619 1.00 20.14 416 GLY W N 11
ATOM 8392 C CA . GLY A 1 1 ? -15.766 -4.310 -1.659 1.00 52.22 416 GLY W CA 11
ATOM 8393 C C . GLY A 1 1 ? -16.451 -5.326 -2.545 1.00 25.03 416 GLY W C 11
ATOM 8394 O O . GLY A 1 1 ? -16.930 -6.357 -2.070 1.00 52.45 416 GLY W O 11
ATOM 8400 N N . SER A 1 2 ? -16.509 -5.042 -3.832 1.00 15.30 417 SER W N 11
ATOM 8401 C CA . SER A 1 2 ? -17.127 -5.950 -4.783 1.00 31.33 417 SER W CA 11
ATOM 8402 C C . SER A 1 2 ? -16.065 -6.814 -5.455 1.00 14.33 417 SER W C 11
ATOM 8403 O O . SER A 1 2 ? -15.917 -6.810 -6.679 1.00 25.23 417 SER W O 11
ATOM 8411 N N . MET A 1 3 ? -15.333 -7.561 -4.638 1.00 3.44 418 MET W N 11
ATOM 8412 C C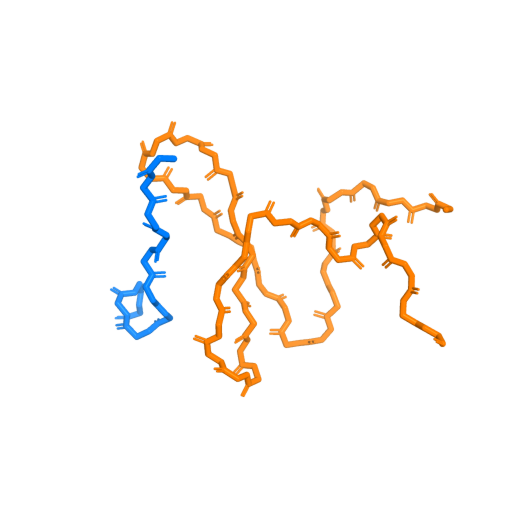A . MET A 1 3 ? -14.251 -8.398 -5.126 1.00 11.23 418 MET W CA 11
ATOM 8413 C C . MET A 1 3 ? -14.779 -9.705 -5.692 1.00 34.12 418 MET W C 11
ATOM 8414 O O . MET A 1 3 ? -14.705 -10.762 -5.060 1.00 3.32 418 MET W O 11
ATOM 8428 N N . GLU A 1 4 ? -15.341 -9.603 -6.881 1.00 53.21 419 GLU W N 11
ATOM 8429 C CA . GLU A 1 4 ? -15.823 -10.756 -7.611 1.00 63.12 419 GLU W CA 11
ATOM 8430 C C . GLU A 1 4 ? -14.950 -10.921 -8.843 1.00 72.44 419 GLU W C 11
ATOM 8431 O O . GLU A 1 4 ? -14.099 -11.805 -8.902 1.00 22.23 419 GLU W O 11
ATOM 8443 N N . GLN A 1 5 ? -15.168 -10.058 -9.825 1.00 32.30 420 GLN W N 11
ATOM 8444 C CA . GLN A 1 5 ? -14.304 -9.981 -10.989 1.00 2.41 420 GLN W CA 11
ATOM 8445 C C . GLN A 1 5 ? -14.398 -8.579 -11.577 1.00 64.23 420 GLN W C 11
ATOM 8446 O O . GLN A 1 5 ? -15.482 -7.994 -11.640 1.00 10.21 420 GLN W O 11
ATOM 8460 N N . GLY A 1 6 ? -13.267 -8.035 -11.986 1.00 2.34 421 GLY W N 11
ATOM 8461 C CA . GLY A 1 6 ? -13.254 -6.701 -12.552 1.00 63.05 421 GLY W CA 11
ATOM 8462 C C . GLY A 1 6 ? -11.937 -6.382 -13.211 1.00 61.23 421 GLY W C 11
ATOM 8463 O O . GLY A 1 6 ? -11.607 -6.948 -14.251 1.00 51.33 421 GLY W O 11
ATOM 8467 N N . PHE A 1 7 ? -11.175 -5.493 -12.602 1.00 52.10 422 PHE W N 11
ATOM 8468 C CA . PHE A 1 7 ? -9.884 -5.113 -13.143 1.00 4.42 422 PHE W CA 11
ATOM 8469 C C . PHE A 1 7 ? -8.778 -5.678 -12.263 1.00 54.31 422 PHE W C 11
ATOM 8470 O O . PHE A 1 7 ? -8.435 -5.107 -11.228 1.00 24.12 422 PHE W O 11
ATOM 8487 N N . LEU A 1 8 ? -8.241 -6.812 -12.673 1.00 3.33 423 LEU W N 11
ATOM 8488 C CA . LEU A 1 8 ? -7.191 -7.481 -11.924 1.00 12.34 423 LEU W CA 11
ATOM 8489 C C . LEU A 1 8 ? -5.825 -7.088 -12.472 1.00 4.32 423 LEU W C 11
ATOM 8490 O O . LEU A 1 8 ? -5.701 -6.757 -13.653 1.00 0.35 423 LEU W O 11
ATOM 8506 N N . PRO A 1 9 ? -4.786 -7.105 -11.616 1.00 24.20 424 PRO W N 11
ATOM 8507 C CA . PRO A 1 9 ? -3.413 -6.811 -12.035 1.00 54.21 424 PRO W CA 11
ATOM 8508 C C . PRO A 1 9 ? -2.961 -7.763 -13.138 1.00 12.11 424 PRO W C 11
ATOM 8509 O O . PRO A 1 9 ? -3.549 -8.831 -13.318 1.00 54.24 424 PRO W O 11
ATOM 8520 N N . LYS A 1 10 ? -1.913 -7.395 -13.863 1.00 3.11 425 LYS W N 11
ATOM 8521 C CA . LYS A 1 10 ? -1.481 -8.203 -14.988 1.00 41.42 425 LYS W CA 11
ATOM 8522 C C . LYS A 1 10 ? -0.723 -9.424 -14.494 1.00 51.10 425 LYS W C 11
ATOM 8523 O O . LYS A 1 10 ? 0.329 -9.311 -13.859 1.00 52.31 425 LYS W O 11
ATOM 8542 N N . GLY A 1 11 ? -1.277 -10.586 -14.783 1.00 65.44 426 GLY W N 11
ATOM 8543 C CA . GLY A 1 11 ? -0.691 -11.826 -14.337 1.00 33.54 426 GLY W CA 11
ATOM 8544 C C . GLY A 1 11 ? -1.688 -12.642 -13.550 1.00 53.13 426 GLY W C 11
ATOM 8545 O O . GLY A 1 11 ? -1.613 -13.865 -13.516 1.00 54.44 426 GLY W O 11
ATOM 8549 N N . TRP A 1 12 ? -2.624 -11.954 -12.919 1.00 35.35 427 TRP W N 11
ATOM 8550 C CA . TRP A 1 12 ? -3.669 -12.601 -12.141 1.00 3.41 427 TRP W CA 11
ATOM 8551 C C . TRP A 1 12 ? -4.928 -12.734 -12.981 1.00 54.43 427 TRP W C 11
ATOM 8552 O O . TRP A 1 12 ? -5.513 -11.729 -13.397 1.00 21.32 427 TRP W O 11
ATOM 8573 N N . GLU A 1 13 ? -5.338 -13.960 -13.247 1.00 1.11 428 GLU W N 11
ATOM 8574 C CA . GLU A 1 13 ? -6.529 -14.190 -14.043 1.00 34.13 428 GLU W CA 11
ATOM 8575 C C . GLU A 1 13 ? -7.612 -14.851 -13.198 1.00 42.44 428 GLU W C 11
ATOM 8576 O O . GLU A 1 13 ? -7.316 -15.536 -12.217 1.00 62.45 428 GLU W O 11
ATOM 8588 N N . VAL A 1 14 ? -8.862 -14.643 -13.583 1.00 24.12 429 VAL W N 11
ATOM 8589 C CA . VAL A 1 14 ? -9.999 -15.184 -12.855 1.00 31.31 429 VAL W CA 11
ATOM 8590 C C . VAL A 1 14 ? -10.426 -16.527 -13.441 1.00 50.40 429 VAL W C 11
ATOM 8591 O O . VAL A 1 14 ? -10.693 -16.635 -14.641 1.00 12.41 429 VAL W O 11
ATOM 8604 N N . ARG A 1 15 ? -10.484 -17.549 -12.598 1.00 72.51 430 ARG W N 11
ATOM 8605 C CA . ARG A 1 15 ? -10.890 -18.876 -13.038 1.00 65.20 430 ARG W CA 11
ATOM 8606 C C . ARG A 1 15 ? -12.275 -19.222 -12.474 1.00 35.01 430 ARG W C 11
ATOM 8607 O O . ARG A 1 15 ? -13.033 -18.328 -12.107 1.00 40.25 430 ARG W O 11
ATOM 8628 N N . HIS A 1 16 ? -12.605 -20.509 -12.394 1.00 34.14 431 HIS W N 11
ATOM 8629 C CA . HIS A 1 16 ? -13.958 -20.931 -12.052 1.00 40.12 431 HIS W CA 11
ATOM 8630 C C . HIS A 1 16 ? -13.960 -22.303 -11.393 1.00 42.11 431 HIS W C 11
ATOM 8631 O O . HIS A 1 16 ? -13.486 -23.278 -11.971 1.00 23.55 431 HIS W O 11
ATOM 8646 N N . ALA A 1 17 ? -14.477 -22.365 -10.177 1.00 63.02 432 ALA W N 11
ATOM 8647 C CA . ALA A 1 17 ? -14.635 -23.629 -9.480 1.00 32.43 432 ALA W CA 11
ATOM 8648 C C . ALA A 1 17 ? -16.070 -24.125 -9.653 1.00 25.03 432 ALA W C 11
ATOM 8649 O O . ALA A 1 17 ? -16.958 -23.327 -9.955 1.00 4.33 432 ALA W O 11
ATOM 8656 N N . PRO A 1 18 ? -16.325 -25.436 -9.470 1.00 33.12 433 PRO W N 11
ATOM 8657 C CA . PRO A 1 18 ? -17.672 -26.016 -9.625 1.00 51.12 433 PRO W CA 11
ATOM 8658 C C . PRO A 1 18 ? -18.725 -25.322 -8.759 1.00 63.22 433 PRO W C 11
ATOM 8659 O O . PRO A 1 18 ? -19.909 -25.310 -9.091 1.00 35.31 433 PRO W O 11
ATOM 8670 N N . ASN A 1 19 ? -18.285 -24.737 -7.651 1.00 21.31 434 ASN W N 11
ATOM 8671 C CA . ASN A 1 19 ? -19.185 -24.037 -6.735 1.00 4.51 434 ASN W CA 11
ATOM 8672 C C . ASN A 1 19 ? -19.610 -22.682 -7.295 1.00 71.31 434 ASN W C 11
ATOM 8673 O O . ASN A 1 19 ? -20.488 -22.019 -6.744 1.00 33.53 434 ASN W O 11
ATOM 8684 N N . GLY A 1 20 ? -18.983 -22.277 -8.388 1.00 15.32 435 GLY W N 11
ATOM 8685 C CA . GLY A 1 20 ? -19.254 -20.976 -8.963 1.00 52.05 435 GLY W CA 11
ATOM 8686 C C . GLY A 1 20 ? -18.326 -19.931 -8.382 1.00 12.04 435 GLY W C 11
ATOM 8687 O O . GLY A 1 20 ? -18.490 -18.732 -8.600 1.00 22.23 435 GLY W O 11
ATOM 8691 N N . ARG A 1 21 ? -17.346 -20.412 -7.633 1.00 0.33 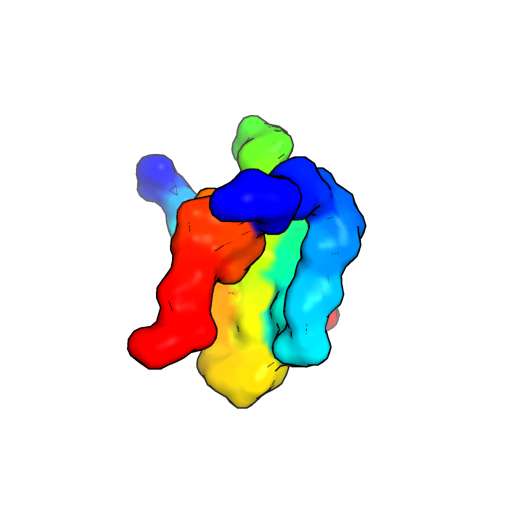436 ARG W N 11
ATOM 8692 C CA . ARG A 1 21 ? -16.365 -19.558 -6.984 1.00 32.43 436 ARG W CA 11
ATOM 8693 C C . ARG A 1 21 ? -15.164 -19.327 -7.892 1.00 64.43 436 ARG W C 11
ATOM 8694 O O . ARG A 1 21 ? -14.486 -20.272 -8.293 1.00 21.43 436 ARG W O 11
ATOM 8715 N N . PRO A 1 22 ? -14.905 -18.067 -8.250 1.00 3.31 437 PRO W N 11
ATOM 8716 C CA . PRO A 1 22 ? -13.769 -17.697 -9.083 1.00 51.23 437 PRO W CA 11
ATOM 8717 C C . PRO A 1 22 ? -12.477 -17.588 -8.279 1.00 11.41 437 PRO W C 11
ATOM 8718 O O . PRO A 1 22 ? -12.369 -16.754 -7.380 1.00 44.11 437 PRO W O 11
ATOM 8729 N N . PHE A 1 23 ? -11.503 -18.437 -8.584 1.00 22.24 438 PHE W N 11
ATOM 8730 C CA . PHE A 1 23 ? -10.214 -18.349 -7.921 1.00 55.13 438 PHE W CA 11
ATOM 8731 C C . PHE A 1 23 ? -9.221 -17.622 -8.815 1.00 61.20 438 PHE W C 11
ATOM 8732 O O . PHE A 1 23 ? -9.396 -17.559 -10.034 1.00 42.12 438 PHE W O 11
ATOM 8749 N N . PHE A 1 24 ? -8.181 -17.079 -8.203 1.00 43.04 439 PHE W N 11
ATOM 8750 C CA . PHE A 1 24 ? -7.213 -16.272 -8.921 1.00 4.32 439 PHE W CA 11
ATOM 8751 C C . PHE A 1 24 ? -5.979 -17.080 -9.300 1.00 10.42 439 PHE W C 11
ATOM 8752 O O . PHE A 1 24 ? -5.415 -17.814 -8.488 1.00 23.43 439 PHE W O 11
ATOM 8769 N N . ILE A 1 25 ? -5.584 -16.937 -10.556 1.00 4.55 440 ILE W N 11
ATOM 8770 C CA . ILE A 1 25 ? -4.410 -17.609 -11.080 1.00 63.44 440 ILE W CA 11
ATOM 8771 C C . ILE A 1 25 ? -3.271 -16.611 -11.250 1.00 4.52 440 ILE W C 11
ATOM 8772 O O . ILE A 1 25 ? -3.411 -15.624 -11.970 1.00 1.40 440 ILE W O 11
ATOM 8788 N N . ASP A 1 26 ? -2.155 -16.873 -10.596 1.00 52.23 441 ASP W N 11
ATOM 8789 C CA . ASP A 1 26 ? -0.999 -15.993 -10.674 1.00 74.35 441 ASP W CA 11
ATOM 8790 C C . ASP A 1 26 ? 0.005 -16.505 -11.697 1.00 21.02 441 ASP W C 11
ATOM 8791 O O . ASP A 1 26 ? 0.536 -17.605 -11.566 1.00 34.32 441 ASP W O 11
ATOM 8800 N N . HIS A 1 27 ? 0.242 -15.710 -12.728 1.00 73.01 442 HIS W N 11
ATOM 8801 C CA . HIS A 1 27 ? 1.200 -16.063 -13.773 1.00 12.51 442 HIS W CA 11
ATOM 8802 C C . HIS A 1 27 ? 2.634 -15.783 -13.331 1.00 24.22 442 HIS W C 11
ATOM 8803 O O . HIS A 1 27 ? 3.578 -16.375 -13.857 1.00 21.54 442 HIS W O 11
ATOM 8818 N N . ASN A 1 28 ? 2.788 -14.878 -12.366 1.00 23.31 443 ASN W N 11
ATOM 8819 C CA . ASN A 1 28 ? 4.112 -14.450 -11.909 1.00 64.44 443 ASN W CA 11
ATOM 8820 C C . ASN A 1 28 ? 4.938 -15.629 -11.399 1.00 64.55 443 ASN W C 11
ATOM 8821 O O . ASN A 1 28 ? 6.031 -15.895 -11.899 1.00 31.53 443 ASN W O 11
ATOM 8832 N N . THR A 1 29 ? 4.413 -16.341 -10.416 1.00 25.43 444 THR W N 11
ATOM 8833 C CA . THR A 1 29 ? 5.102 -17.498 -9.868 1.00 32.45 444 THR W CA 11
ATOM 8834 C C . THR A 1 29 ? 4.410 -18.783 -10.320 1.00 1.40 444 THR W C 11
ATOM 8835 O O . THR A 1 29 ? 4.853 -19.889 -10.004 1.00 1.44 444 THR W O 11
ATOM 8846 N N . LYS A 1 30 ? 3.323 -18.616 -11.077 1.00 51.44 445 LYS W N 11
ATOM 8847 C CA . LYS A 1 30 ? 2.558 -19.737 -11.625 1.00 41.04 445 LYS W CA 11
ATOM 8848 C C . LYS A 1 30 ? 1.929 -20.576 -10.524 1.00 10.23 445 LYS W C 11
ATOM 8849 O O . LYS A 1 30 ? 2.284 -21.740 -10.316 1.00 41.51 445 LYS W O 11
ATOM 8868 N N . THR A 1 31 ? 0.999 -19.962 -9.818 1.00 5.42 446 THR W N 11
ATOM 8869 C CA . THR A 1 31 ? 0.294 -20.615 -8.734 1.00 25.30 446 THR W CA 11
ATOM 8870 C C . THR A 1 31 ? -1.172 -20.181 -8.737 1.00 4.25 446 THR W C 11
ATOM 8871 O O . THR A 1 31 ? -1.540 -19.243 -9.444 1.00 55.25 446 THR W O 11
ATOM 8882 N N . THR A 1 32 ? -2.004 -20.858 -7.961 1.00 32.04 447 THR W N 11
ATOM 8883 C CA . THR A 1 32 ? -3.416 -20.513 -7.870 1.00 62.42 447 THR W CA 11
ATOM 8884 C C . THR A 1 32 ? -3.805 -20.244 -6.420 1.00 35.01 447 THR W C 11
ATOM 8885 O O . THR A 1 32 ? -3.372 -20.962 -5.516 1.00 3.14 447 THR W O 11
ATOM 8896 N N . THR A 1 33 ? -4.611 -19.213 -6.187 1.00 43.11 448 THR W N 11
ATOM 8897 C CA . THR A 1 33 ? -4.983 -18.862 -4.824 1.00 35.11 448 THR W CA 11
ATOM 8898 C C . THR A 1 33 ? -6.427 -18.373 -4.735 1.00 23.24 448 THR W C 11
ATOM 8899 O O . THR A 1 33 ? -7.051 -18.042 -5.746 1.00 64.10 448 THR W O 11
ATOM 8910 N N . TRP A 1 34 ? -6.947 -18.340 -3.513 1.00 34.44 449 TRP W N 11
ATOM 8911 C CA . TRP A 1 34 ? -8.307 -17.886 -3.263 1.00 11.22 449 TRP W CA 11
ATOM 8912 C C . TRP A 1 34 ? -8.322 -16.471 -2.697 1.00 52.15 449 TRP W C 11
ATOM 8913 O O . TRP A 1 34 ? -9.383 -15.857 -2.578 1.00 20.45 449 TRP W O 11
ATOM 8934 N N . GLU A 1 35 ? -7.151 -15.951 -2.343 1.00 42.41 450 GLU W N 11
ATOM 8935 C CA . GLU A 1 35 ? -7.071 -14.620 -1.762 1.00 54.31 450 GLU W CA 11
ATOM 8936 C C . GLU A 1 35 ? -7.079 -13.560 -2.858 1.00 54.31 450 GLU W C 11
ATOM 8937 O O . GLU A 1 35 ? -6.566 -13.781 -3.956 1.00 43.32 450 GLU W O 11
ATOM 8949 N N . ASP A 1 36 ? -7.667 -12.420 -2.547 1.00 72.14 451 ASP W N 11
ATOM 8950 C CA . ASP A 1 36 ? -7.824 -11.337 -3.511 1.00 64.14 451 ASP W CA 11
ATOM 8951 C C . ASP A 1 36 ? -6.647 -10.362 -3.481 1.00 44.21 451 ASP W C 11
ATOM 8952 O O . ASP A 1 36 ? -6.374 -9.738 -2.461 1.00 14.14 451 ASP W O 11
ATOM 8961 N N . PRO A 1 37 ? -5.940 -10.211 -4.615 1.00 22.00 452 PRO W N 11
ATOM 8962 C CA . PRO A 1 37 ? -4.808 -9.287 -4.733 1.00 42.10 452 PRO W CA 11
ATOM 8963 C C . PRO A 1 37 ? -5.260 -7.859 -5.055 1.00 1.32 452 PRO W C 11
ATOM 8964 O O . PRO A 1 37 ? -4.531 -7.086 -5.682 1.00 35.24 452 PRO W O 11
ATOM 8975 N N . ARG A 1 38 ? -6.468 -7.531 -4.623 1.00 32.43 453 ARG W N 11
ATOM 8976 C CA . ARG A 1 38 ? -7.033 -6.213 -4.868 1.00 14.34 453 ARG W CA 11
ATOM 8977 C C . ARG A 1 38 ? -7.015 -5.372 -3.602 1.00 51.34 453 ARG W C 11
ATOM 8978 O O . ARG A 1 38 ? -6.488 -4.259 -3.584 1.00 61.03 453 ARG W O 11
ATOM 8999 N N . LEU A 1 39 ? -7.595 -5.921 -2.541 1.00 45.11 454 LEU W N 11
ATOM 9000 C CA . LEU A 1 39 ? -7.688 -5.223 -1.263 1.00 63.24 454 LEU W CA 11
ATOM 9001 C C . LEU A 1 39 ? -6.522 -5.561 -0.338 1.00 23.41 454 LEU W C 11
ATOM 9002 O O . LEU A 1 39 ? -6.169 -4.772 0.539 1.00 62.22 454 LEU W O 11
ATOM 9018 N N . LYS A 1 40 ? -5.917 -6.722 -0.535 1.00 43.00 455 LYS W N 11
ATOM 9019 C CA . LYS A 1 40 ? -4.799 -7.126 0.303 1.00 25.40 455 LYS W CA 11
ATOM 9020 C C . LYS A 1 40 ? -3.540 -7.264 -0.534 1.00 52.20 455 LYS W C 11
ATOM 9021 O O . LYS A 1 40 ? -3.606 -7.521 -1.738 1.00 11.00 455 LYS W O 11
ATOM 9040 N N . ILE A 1 41 ? -2.402 -7.079 0.106 1.00 20.32 456 ILE W N 11
ATOM 9041 C CA . ILE A 1 41 ? -1.122 -7.199 -0.566 1.00 4.14 456 ILE W CA 11
ATOM 9042 C C . ILE A 1 41 ? -0.750 -8.672 -0.715 1.00 75.41 456 ILE W C 11
ATOM 9043 O O . ILE A 1 41 ? -0.636 -9.389 0.283 1.00 14.21 456 ILE W O 11
ATOM 9059 N N . PRO A 1 42 ? -0.568 -9.137 -1.960 1.00 32.40 457 PRO W N 11
ATOM 9060 C CA . PRO A 1 42 ? -0.228 -10.534 -2.246 1.00 60.21 457 PRO W CA 11
ATOM 9061 C C . PRO A 1 42 ? 1.164 -10.925 -1.742 1.00 75.32 457 PRO W C 11
ATOM 9062 O O . PRO A 1 42 ? 1.909 -10.092 -1.218 1.00 25.52 457 PRO W O 11
ATOM 9073 N N . ALA A 1 43 ? 1.504 -12.195 -1.931 1.00 72.40 458 ALA W N 11
ATOM 9074 C CA . ALA A 1 43 ? 2.777 -12.741 -1.466 1.00 12.45 458 ALA W CA 11
ATOM 9075 C C . ALA A 1 43 ? 2.950 -14.177 -1.940 1.00 20.44 458 ALA W C 11
ATOM 9076 O O . ALA A 1 43 ? 1.975 -14.924 -2.033 1.00 0.24 458 ALA W O 11
ATOM 9083 N N . THR B 2 1 ? -14.597 -23.235 -3.324 1.00 35.23 638 THR P N 11
ATOM 9084 C CA . THR B 2 1 ? -14.711 -23.920 -2.045 1.00 15.33 638 THR P CA 11
ATOM 9085 C C . THR B 2 1 ? -13.814 -25.159 -2.020 1.00 2.15 638 THR P C 11
ATOM 9086 O O . THR B 2 1 ? -13.432 -25.656 -0.959 1.00 65.01 638 THR P O 11
ATOM 9097 N N . ALA B 2 2 ? -13.474 -25.637 -3.206 1.00 42.25 639 ALA P N 11
ATOM 9098 C CA . ALA B 2 2 ? -12.620 -26.805 -3.346 1.00 0.04 639 ALA P CA 11
ATOM 9099 C C . ALA B 2 2 ? -11.250 -26.399 -3.884 1.00 44.15 639 ALA P C 11
ATOM 9100 O O . ALA B 2 2 ? -11.132 -25.379 -4.564 1.00 43.34 639 ALA P O 11
ATOM 9107 N N . PRO B 2 3 ? -10.196 -27.177 -3.580 1.00 22.42 640 PRO P N 11
ATOM 9108 C CA . PRO B 2 3 ? -8.837 -26.890 -4.058 1.00 1.23 640 PRO P CA 11
ATOM 9109 C C . PRO B 2 3 ? -8.776 -26.755 -5.581 1.00 4.03 640 PRO P C 11
ATOM 9110 O O . PRO B 2 3 ? -9.332 -27.578 -6.312 1.00 4.24 640 PRO P O 11
ATOM 9121 N N . PRO B 2 4 ? -8.092 -25.708 -6.070 1.00 22.31 641 PRO P N 11
ATOM 9122 C CA . PRO B 2 4 ? -7.972 -25.436 -7.501 1.00 44.33 641 PRO P CA 11
ATOM 9123 C C . PRO B 2 4 ? -6.930 -26.323 -8.183 1.00 31.34 641 PRO P C 11
ATOM 9124 O O . PRO B 2 4 ? -5.928 -26.703 -7.572 1.00 61.42 641 PRO P O 11
ATOM 9135 N N . PRO B 2 5 ? -7.160 -26.668 -9.461 1.00 63.33 642 PRO P N 11
ATOM 9136 C CA . PRO B 2 5 ? -6.244 -27.510 -10.237 1.00 20.32 642 PRO P CA 11
ATOM 9137 C C . PRO B 2 5 ? -4.894 -26.837 -10.474 1.00 14.03 642 PRO P C 11
ATOM 9138 O O . PRO B 2 5 ? -4.750 -25.622 -10.307 1.00 12.14 642 PRO P O 11
ATOM 9149 N N . ALA B 2 6 ? -3.909 -27.637 -10.862 1.00 75.32 643 ALA P N 11
ATOM 9150 C CA . ALA B 2 6 ? -2.565 -27.140 -11.130 1.00 31.32 643 ALA P CA 11
ATOM 9151 C C . ALA B 2 6 ? -2.549 -26.222 -12.349 1.00 54.13 643 ALA P C 11
ATOM 9152 O O . ALA B 2 6 ? -3.348 -26.385 -13.273 1.00 53.41 643 ALA P O 11
ATOM 9159 N N . TYR B 2 7 ? -1.625 -25.269 -12.341 1.00 64.24 644 TYR P N 11
ATOM 9160 C CA . TYR B 2 7 ? -1.498 -24.280 -13.410 1.00 73.44 644 TYR P CA 11
ATOM 9161 C C . TYR B 2 7 ? -1.310 -24.951 -14.770 1.00 61.12 644 TYR P C 11
ATOM 9162 O O . TYR B 2 7 ? -1.832 -24.484 -15.783 1.00 21.34 644 TYR P O 11
ATOM 9180 N N . ALA B 2 8 ? -0.573 -26.053 -14.784 1.00 72.25 645 ALA P N 11
ATOM 9181 C CA . ALA B 2 8 ? -0.279 -26.760 -16.023 1.00 4.21 645 ALA P CA 11
ATOM 9182 C C . ALA B 2 8 ? -1.462 -27.587 -16.526 1.00 11.10 645 ALA P C 11
ATOM 9183 O O . ALA B 2 8 ? -1.457 -28.041 -17.668 1.00 2.04 645 ALA P O 11
ATOM 9190 N N . THR B 2 9 ? -2.477 -27.784 -15.694 1.00 22.42 646 THR P N 11
ATOM 9191 C CA . THR B 2 9 ? -3.593 -28.628 -16.091 1.00 35.41 646 THR P CA 11
ATOM 9192 C C . THR B 2 9 ? -4.919 -27.857 -16.147 1.00 25.21 646 THR P C 11
ATOM 9193 O O . THR B 2 9 ? -5.897 -28.343 -16.716 1.00 50.03 646 THR P O 11
ATOM 9204 N N . LEU B 2 10 ? -4.957 -26.656 -15.569 1.00 74.23 647 LEU P N 11
ATOM 9205 C CA . LEU B 2 10 ? -6.180 -25.854 -15.587 1.00 32.11 647 LEU P CA 11
ATOM 9206 C C . LEU B 2 10 ? -6.358 -25.156 -16.932 1.00 43.22 647 LEU P C 11
ATOM 9207 O O . LEU B 2 10 ? -7.442 -24.665 -17.251 1.00 33.34 647 LEU P O 11
ATOM 9223 N N . GLY B 2 11 ? -5.288 -25.121 -17.712 1.00 60.23 648 GLY P N 11
ATOM 9224 C CA . GLY B 2 11 ? -5.326 -24.480 -19.010 1.00 50.23 648 GLY P CA 11
ATOM 9225 C C . GLY B 2 11 ? -3.979 -24.529 -19.697 1.00 73.33 648 GLY P C 11
ATOM 9226 O O . GLY B 2 11 ? -3.051 -25.166 -19.188 1.00 31.32 648 GLY P O 11
ATOM 9230 N N . GLY A 1 1 ? -19.288 -10.104 -4.101 1.00 12.22 416 GLY W N 12
ATOM 9231 C CA . GLY A 1 1 ? -18.510 -9.914 -2.850 1.00 74.24 416 GLY W CA 12
ATOM 9232 C C . GLY A 1 1 ? -18.404 -8.452 -2.480 1.00 13.53 416 GLY W C 12
ATOM 9233 O O . GLY A 1 1 ? -19.134 -7.621 -3.020 1.00 23.12 416 GLY W O 12
ATOM 9239 N N . SER A 1 2 ? -17.504 -8.128 -1.562 1.00 23.13 417 SER W N 12
ATOM 9240 C CA . SER A 1 2 ? -17.284 -6.744 -1.171 1.00 72.43 417 SER W CA 12
ATOM 9241 C C . SER A 1 2 ? -16.495 -6.029 -2.261 1.00 70.45 417 SER W C 12
ATOM 9242 O O . SER A 1 2 ? -16.720 -4.855 -2.554 1.00 14.24 417 SER W O 12
ATOM 9250 N N . MET A 1 3 ? -15.579 -6.768 -2.864 1.00 63.41 418 MET W N 12
ATOM 9251 C CA . MET A 1 3 ? -14.750 -6.261 -3.940 1.00 63.33 418 MET W CA 12
ATOM 9252 C C . MET A 1 3 ? -14.693 -7.283 -5.063 1.00 10.12 418 MET W C 12
ATOM 9253 O O . MET A 1 3 ? -14.177 -8.383 -4.881 1.00 34.34 418 MET W O 12
ATOM 9267 N N . GLU A 1 4 ? -15.251 -6.936 -6.212 1.00 35.42 419 GLU W N 12
ATOM 9268 C CA . GLU A 1 4 ? -15.205 -7.814 -7.370 1.00 0.34 419 GLU W CA 12
ATOM 9269 C C . GLU A 1 4 ? -13.791 -7.840 -7.939 1.00 45.12 419 GLU W C 12
ATOM 9270 O O . GLU A 1 4 ? -12.961 -7.006 -7.571 1.00 30.05 419 GLU W O 12
ATOM 9282 N N . GLN A 1 5 ? -13.524 -8.776 -8.849 1.00 54.11 420 GLN W N 12
ATOM 9283 C CA . GLN A 1 5 ? -12.178 -8.942 -9.388 1.00 5.33 420 GLN W CA 12
ATOM 9284 C C . GLN A 1 5 ? -11.673 -7.663 -10.053 1.00 1.24 420 GLN W C 12
ATOM 9285 O O . GLN A 1 5 ? -10.534 -7.261 -9.825 1.00 21.35 420 GLN W O 12
ATOM 9299 N N . GLY A 1 6 ? -12.511 -7.019 -10.866 1.00 54.11 421 GLY W N 12
ATOM 9300 C CA . GLY A 1 6 ? -12.112 -5.778 -11.502 1.00 22.44 421 GLY W CA 12
ATOM 9301 C C . GLY A 1 6 ? -10.951 -5.962 -12.451 1.00 2.25 421 GLY W C 12
ATOM 9302 O O . GLY A 1 6 ? -11.020 -6.765 -13.385 1.00 54.45 421 GLY W O 12
ATOM 9306 N N . PHE A 1 7 ? -9.884 -5.220 -12.212 1.00 23.22 422 PHE W N 12
ATOM 9307 C CA . PHE A 1 7 ? -8.686 -5.319 -13.022 1.00 33.14 422 PHE W CA 12
ATOM 9308 C C . PHE A 1 7 ? -7.575 -5.950 -12.195 1.00 64.13 422 PHE W C 12
ATOM 9309 O O . PHE A 1 7 ? -7.123 -5.369 -11.206 1.00 22.04 422 PHE W O 12
ATOM 9326 N N . LEU A 1 8 ? -7.148 -7.132 -12.588 1.00 33.33 423 LEU W N 12
ATOM 9327 C CA . LEU A 1 8 ? -6.101 -7.835 -11.869 1.00 74.12 423 LEU W CA 12
ATOM 9328 C C . LEU A 1 8 ? -4.729 -7.311 -12.283 1.00 63.25 423 LEU W C 12
ATOM 9329 O O . LEU A 1 8 ? -4.566 -6.810 -13.397 1.00 1.22 423 LEU W O 12
ATOM 9345 N N . PRO A 1 9 ? -3.727 -7.414 -11.389 1.00 53.21 424 PRO W N 12
ATOM 9346 C CA . PRO A 1 9 ? -2.360 -6.972 -11.684 1.00 52.55 424 PRO W CA 12
ATOM 9347 C C . PRO A 1 9 ? -1.781 -7.731 -12.877 1.00 43.44 424 PRO W C 12
ATOM 9348 O O . PRO A 1 9 ? -2.274 -8.807 -13.228 1.00 50.23 424 PRO W O 12
ATOM 9359 N N . LYS A 1 10 ? -0.749 -7.171 -13.504 1.00 15.22 425 LYS W N 12
ATOM 9360 C CA . LYS A 1 10 ? -0.151 -7.784 -14.688 1.00 25.33 425 LYS W CA 12
ATOM 9361 C C . LYS A 1 10 ? 0.247 -9.239 -14.451 1.00 22.03 425 LYS W C 12
ATOM 9362 O O . LYS A 1 10 ? 1.244 -9.532 -13.789 1.00 64.43 425 LYS W O 12
ATOM 9381 N N . GLY A 1 11 ? -0.557 -10.141 -14.991 1.00 74.22 426 GLY W N 12
ATOM 9382 C CA . GLY A 1 11 ? -0.219 -11.548 -14.973 1.00 50.30 426 GLY W CA 12
ATOM 9383 C C . GLY A 1 11 ? -1.208 -12.363 -14.172 1.00 63.11 426 GLY W C 12
ATOM 9384 O O . GLY A 1 11 ? -1.113 -13.586 -14.123 1.00 22.24 426 GLY W O 12
ATOM 9388 N N . TRP A 1 12 ? -2.167 -11.692 -13.551 1.00 21.32 427 TRP W N 12
ATOM 9389 C CA . TRP A 1 12 ? -3.178 -12.375 -12.759 1.00 23.12 427 TRP W CA 12
ATOM 9390 C C . TRP A 1 12 ? -4.411 -12.627 -13.612 1.00 63.25 427 TRP W C 12
ATOM 9391 O O . TRP A 1 12 ? -4.676 -11.886 -14.560 1.00 44.33 427 TRP W O 12
ATOM 9412 N N . GLU A 1 13 ? -5.159 -13.665 -13.282 1.00 61.20 428 GLU W N 12
ATOM 9413 C CA . GLU A 1 13 ? -6.337 -14.048 -14.041 1.00 34.03 428 GLU W CA 12
ATOM 9414 C C . GLU A 1 13 ? -7.380 -14.598 -13.074 1.00 32.42 428 GLU W C 12
ATOM 9415 O O . GLU A 1 13 ? -7.025 -15.004 -11.971 1.00 73.35 428 GLU W O 12
ATOM 9427 N N . VAL A 1 14 ? -8.652 -14.611 -13.450 1.00 75.40 429 VAL W N 12
ATOM 9428 C CA . VAL A 1 14 ? -9.676 -15.165 -12.574 1.00 52.02 429 VAL W CA 12
ATOM 9429 C C . VAL A 1 14 ? -10.407 -16.305 -13.281 1.00 53.54 429 VAL W C 12
ATOM 9430 O O . VAL A 1 14 ? -10.834 -16.173 -14.431 1.00 40.43 429 VAL W O 12
ATOM 9443 N N . ARG A 1 15 ? -10.536 -17.425 -12.594 1.00 51.52 430 ARG W N 12
ATOM 9444 C CA . ARG A 1 15 ? -11.125 -18.615 -13.179 1.00 14.24 430 ARG W CA 12
ATOM 9445 C C . ARG A 1 15 ? -12.452 -18.986 -12.516 1.00 32.00 430 ARG W C 12
ATOM 9446 O O . ARG A 1 15 ? -13.141 -18.140 -11.952 1.00 21.12 430 ARG W O 12
ATOM 9467 N N . HIS A 1 16 ? -12.780 -20.271 -12.582 1.00 72.25 431 HIS W N 12
ATOM 9468 C CA . HIS A 1 16 ? -14.088 -20.774 -12.186 1.00 70.21 431 HIS W CA 12
ATOM 9469 C C . HIS A 1 16 ? -13.952 -22.210 -11.702 1.00 60.21 431 HIS W C 12
ATOM 9470 O O . HIS A 1 16 ? -13.628 -23.105 -12.479 1.00 12.24 431 HIS W O 12
ATOM 9485 N N . ALA A 1 17 ? -14.176 -22.421 -10.417 1.00 61.14 432 ALA W N 12
ATOM 9486 C CA . ALA A 1 17 ? -14.096 -23.750 -9.838 1.00 43.02 432 ALA W CA 12
ATOM 9487 C C . ALA A 1 17 ? -15.426 -24.472 -10.006 1.00 2.44 432 ALA W C 12
ATOM 9488 O O . ALA A 1 17 ? -16.471 -23.827 -10.098 1.00 44.24 432 ALA W O 12
ATOM 9495 N N . PRO A 1 18 ? -15.410 -25.815 -10.040 1.00 64.20 433 PRO W N 12
ATOM 9496 C CA . PRO A 1 18 ? -16.628 -26.625 -10.214 1.00 61.23 433 PRO W CA 12
ATOM 9497 C C . PRO A 1 18 ? -17.677 -26.355 -9.133 1.00 24.00 433 PRO W C 12
ATOM 9498 O O . PRO A 1 18 ? -18.864 -26.627 -9.320 1.00 53.14 433 PRO W O 12
ATOM 9509 N N . ASN A 1 19 ? -17.231 -25.821 -7.999 1.00 64.44 434 ASN W N 12
ATOM 9510 C CA . ASN A 1 19 ? -18.128 -25.495 -6.889 1.00 50.01 434 ASN W CA 12
ATOM 9511 C C . ASN A 1 19 ? -18.857 -24.178 -7.141 1.00 41.00 434 ASN W C 12
ATOM 9512 O O . ASN A 1 19 ? -19.762 -23.804 -6.390 1.00 41.13 434 ASN W O 12
ATOM 9523 N N . GLY A 1 20 ? -18.456 -23.480 -8.196 1.00 31.54 435 GLY W N 12
ATOM 9524 C CA . GLY A 1 20 ? -19.055 -22.198 -8.517 1.00 72.52 435 GLY W CA 12
ATOM 9525 C C . GLY A 1 20 ? -18.319 -21.051 -7.857 1.00 53.41 435 GLY W C 12
ATOM 9526 O O . GLY A 1 20 ? -18.881 -19.975 -7.645 1.00 24.15 435 GLY W O 12
ATOM 9530 N N . ARG A 1 21 ? -17.058 -21.286 -7.523 1.00 11.20 436 ARG W N 12
ATOM 9531 C CA . ARG A 1 21 ? -16.240 -20.278 -6.865 1.00 43.31 436 ARG W CA 12
ATOM 9532 C C . ARG A 1 21 ? -15.163 -19.758 -7.807 1.00 72.13 436 ARG W C 12
ATOM 9533 O O . ARG A 1 21 ? -14.534 -20.530 -8.528 1.00 24.41 436 ARG W O 12
ATOM 9554 N N . PRO A 1 22 ? -14.946 -18.439 -7.824 1.00 33.43 437 PRO W N 12
ATOM 9555 C CA . PRO A 1 22 ? -13.905 -17.829 -8.625 1.00 33.42 437 PRO W CA 12
ATOM 9556 C C . PRO A 1 22 ? -12.572 -17.794 -7.887 1.00 55.31 437 PRO W C 12
ATOM 9557 O O . PRO A 1 22 ? -12.489 -17.300 -6.760 1.00 32.22 437 PRO W O 12
ATOM 9568 N N . PHE A 1 23 ? -11.538 -18.334 -8.508 1.00 72.14 438 PHE W N 12
ATOM 9569 C CA . PHE A 1 23 ? -10.207 -18.292 -7.926 1.00 35.24 438 PHE W CA 12
ATOM 9570 C C . PHE A 1 23 ? -9.246 -17.615 -8.891 1.00 30.43 438 PHE W C 12
ATOM 9571 O O . PHE A 1 23 ? -9.376 -17.755 -10.109 1.00 70.13 438 PHE W O 12
ATOM 9588 N N . PHE A 1 24 ? -8.298 -16.878 -8.341 1.00 71.11 439 PHE W N 12
ATOM 9589 C CA . PHE A 1 24 ? -7.348 -16.129 -9.140 1.00 11.11 439 PHE W CA 12
ATOM 9590 C C . PHE A 1 24 ? -6.110 -16.963 -9.448 1.00 71.14 439 PHE W C 12
ATOM 9591 O O . PHE A 1 24 ? -5.642 -17.738 -8.616 1.00 64.22 439 PHE W O 12
ATOM 9608 N N . ILE A 1 25 ? -5.598 -16.796 -10.654 1.00 75.02 440 ILE W N 12
ATOM 9609 C CA . ILE A 1 25 ? -4.424 -17.514 -11.112 1.00 31.05 440 ILE W CA 12
ATOM 9610 C C . ILE A 1 25 ? -3.322 -16.528 -11.473 1.00 21.20 440 ILE W C 12
ATOM 9611 O O . ILE A 1 25 ? -3.494 -15.706 -12.372 1.00 75.14 440 ILE W O 12
ATOM 9627 N N . ASP A 1 26 ? -2.196 -16.603 -10.781 1.00 14.14 441 ASP W N 12
ATOM 9628 C CA . ASP A 1 26 ? -1.081 -15.714 -11.069 1.00 71.35 441 ASP W CA 12
ATOM 9629 C C . ASP A 1 26 ? -0.085 -16.384 -11.998 1.00 62.32 441 ASP W C 12
ATOM 9630 O O . ASP A 1 26 ? 0.480 -17.435 -11.684 1.00 73.23 441 ASP W O 12
ATOM 9639 N N . HIS A 1 27 ? 0.117 -15.767 -13.145 1.00 1.00 442 HIS W N 12
ATOM 9640 C CA . HIS A 1 27 ? 1.034 -16.278 -14.150 1.00 24.35 442 HIS W CA 12
ATOM 9641 C C . HIS A 1 27 ? 2.480 -15.886 -13.841 1.00 42.13 442 HIS W C 12
ATOM 9642 O O . HIS A 1 27 ? 3.403 -16.340 -14.514 1.00 12.40 442 HIS W O 12
ATOM 9657 N N . ASN A 1 28 ? 2.679 -15.043 -12.830 1.00 1.03 443 ASN W N 12
ATOM 9658 C CA . ASN A 1 28 ? 4.024 -14.573 -12.491 1.00 5.24 443 ASN W CA 12
ATOM 9659 C C . ASN A 1 28 ? 4.752 -15.562 -11.588 1.00 72.14 443 ASN W C 12
ATOM 9660 O O . ASN A 1 28 ? 5.826 -16.055 -11.934 1.00 61.01 443 ASN W O 12
ATOM 9671 N N . THR A 1 29 ? 4.168 -15.858 -10.434 1.00 62.51 444 THR W N 12
ATOM 9672 C CA . THR A 1 29 ? 4.787 -16.771 -9.488 1.00 22.21 444 THR W CA 12
ATOM 9673 C C . THR A 1 29 ? 4.236 -18.184 -9.677 1.00 42.51 444 THR W C 12
ATOM 9674 O O . THR A 1 29 ? 4.638 -19.123 -8.985 1.00 51.22 444 THR W O 12
ATOM 9685 N N . LYS A 1 30 ? 3.310 -18.314 -10.632 1.00 42.41 445 LYS W N 12
ATOM 9686 C CA . LYS A 1 30 ? 2.735 -19.605 -11.013 1.00 32.03 445 LYS W CA 12
ATOM 9687 C C . LYS A 1 30 ? 1.967 -20.245 -9.856 1.00 60.44 445 LYS W C 12
ATOM 9688 O O . LYS A 1 30 ? 2.363 -21.291 -9.341 1.00 5.23 445 LYS W O 12
ATOM 9707 N N . THR A 1 31 ? 0.876 -19.616 -9.442 1.00 12.31 446 THR W N 12
ATOM 9708 C CA . THR A 1 31 ? 0.079 -20.147 -8.346 1.00 1.12 446 THR W CA 12
ATOM 9709 C C . THR A 1 31 ? -1.388 -19.730 -8.477 1.00 71.23 446 THR W C 12
ATOM 9710 O O . THR A 1 31 ? -1.729 -18.867 -9.285 1.00 43.01 446 THR W O 12
ATOM 9721 N N . THR A 1 32 ? -2.241 -20.356 -7.680 1.00 61.21 447 THR W N 12
ATOM 9722 C CA . THR A 1 32 ? -3.655 -20.034 -7.649 1.00 54.43 447 THR W CA 12
ATOM 9723 C C . THR A 1 32 ? -4.040 -19.587 -6.244 1.00 43.10 447 THR W C 12
ATOM 9724 O O . THR A 1 32 ? -3.487 -20.080 -5.257 1.00 3.30 447 THR W O 12
ATOM 9735 N N . THR A 1 33 ? -4.969 -18.652 -6.135 1.00 61.22 448 THR W N 12
ATOM 9736 C CA . THR A 1 33 ? -5.360 -18.157 -4.832 1.00 33.54 448 THR W CA 12
ATOM 9737 C C . THR A 1 33 ? -6.864 -17.905 -4.745 1.00 1.32 448 THR W C 12
ATOM 9738 O O . THR A 1 33 ? -7.538 -17.699 -5.758 1.00 54.24 448 THR W O 12
ATOM 9749 N N . TRP A 1 34 ? -7.371 -17.933 -3.519 1.00 52.24 449 TRP W N 12
ATOM 9750 C CA . TRP A 1 34 ? -8.787 -17.731 -3.243 1.00 63.04 449 TRP W CA 12
ATOM 9751 C C . TRP A 1 34 ? -9.031 -16.344 -2.644 1.00 2.22 449 TRP W C 12
ATOM 9752 O O . TRP A 1 34 ? -10.175 -15.932 -2.447 1.00 32.45 449 TRP W O 12
ATOM 9773 N N . GLU A 1 35 ? -7.943 -15.636 -2.352 1.00 13.14 450 GLU W N 12
ATOM 9774 C CA . GLU A 1 35 ? -8.025 -14.328 -1.709 1.00 34.53 450 GLU W CA 12
ATOM 9775 C C . GLU A 1 35 ? -7.890 -13.209 -2.736 1.00 12.12 450 GLU W C 12
ATOM 9776 O O . GLU A 1 35 ? -7.409 -13.431 -3.849 1.00 41.11 450 GLU W O 12
ATOM 9788 N N . ASP A 1 36 ? -8.312 -12.011 -2.356 1.00 22.11 451 ASP W N 12
ATOM 9789 C CA . ASP A 1 36 ? -8.347 -10.882 -3.279 1.00 22.42 451 ASP W CA 12
ATOM 9790 C C . ASP A 1 36 ? -7.023 -10.121 -3.255 1.00 53.13 451 ASP W C 12
ATOM 9791 O O . ASP A 1 36 ? -6.572 -9.671 -2.200 1.00 3.34 451 ASP W O 12
ATOM 9800 N N . PRO A 1 37 ? -6.382 -9.970 -4.422 1.00 72.11 452 PRO W N 12
ATOM 9801 C CA . PRO A 1 37 ? -5.096 -9.288 -4.533 1.00 61.43 452 PRO W CA 12
ATOM 9802 C C . PRO A 1 37 ? -5.211 -7.764 -4.660 1.00 1.02 452 PRO W C 12
ATOM 9803 O O . PRO A 1 37 ? -4.204 -7.059 -4.641 1.00 70.22 452 PRO W O 12
ATOM 9814 N N . ARG A 1 38 ? -6.426 -7.252 -4.826 1.00 74.14 453 ARG W N 12
ATOM 9815 C CA . ARG A 1 38 ? -6.634 -5.813 -4.934 1.00 5.03 453 ARG W CA 12
ATOM 9816 C C . ARG A 1 38 ? -6.989 -5.185 -3.588 1.00 44.51 453 ARG W C 12
ATOM 9817 O O . ARG A 1 38 ? -6.776 -3.990 -3.376 1.00 4.44 453 ARG W O 12
ATOM 9838 N N . LEU A 1 39 ? -7.533 -5.988 -2.682 1.00 54.04 454 LEU W N 12
ATOM 9839 C CA . LEU A 1 39 ? -7.857 -5.515 -1.339 1.00 20.33 454 LEU W CA 12
ATOM 9840 C C . LEU A 1 39 ? -6.596 -5.420 -0.489 1.00 24.41 454 LEU W C 12
ATOM 9841 O O . LEU A 1 39 ? -6.578 -4.765 0.553 1.00 34.42 454 LEU W O 12
ATOM 9857 N N . LYS A 1 40 ? -5.541 -6.070 -0.951 1.00 10.43 455 LYS W N 12
ATOM 9858 C CA . LYS A 1 40 ? -4.279 -6.095 -0.227 1.00 14.43 455 LYS W CA 12
ATOM 9859 C C . LYS A 1 40 ? -3.164 -5.549 -1.113 1.00 73.42 455 LYS W C 12
ATOM 9860 O O . LYS A 1 40 ? -3.221 -5.678 -2.335 1.00 71.52 455 LYS W O 12
ATOM 9879 N N . ILE A 1 41 ? -2.156 -4.938 -0.505 1.00 44.20 456 ILE W N 12
ATOM 9880 C CA . ILE A 1 41 ? -1.045 -4.377 -1.259 1.00 2.44 456 ILE W CA 12
ATOM 9881 C C . ILE A 1 41 ? 0.262 -4.494 -0.468 1.00 4.54 456 ILE W C 12
ATOM 9882 O O . ILE A 1 41 ? 0.478 -3.787 0.522 1.00 35.31 456 ILE W O 12
ATOM 9898 N N . PRO A 1 42 ? 1.146 -5.408 -0.890 1.00 53.33 457 PRO W N 12
ATOM 9899 C CA . PRO A 1 42 ? 2.429 -5.643 -0.225 1.00 34.34 457 PRO W CA 12
ATOM 9900 C C . PRO A 1 42 ? 3.459 -4.562 -0.542 1.00 50.54 457 PRO W C 12
ATOM 9901 O O . PRO A 1 42 ? 3.234 -3.704 -1.400 1.00 60.13 457 PRO W O 12
ATOM 9912 N N . ALA A 1 43 ? 4.581 -4.612 0.156 1.00 45.04 458 ALA W N 12
ATOM 9913 C CA . ALA A 1 43 ? 5.660 -3.653 -0.046 1.00 43.34 458 ALA W CA 12
ATOM 9914 C C . ALA A 1 43 ? 6.997 -4.370 -0.182 1.00 3.20 458 ALA W C 12
ATOM 9915 O O . ALA A 1 43 ? 7.045 -5.602 -0.204 1.00 72.11 458 ALA W O 12
ATOM 9922 N N . THR B 2 1 ? -12.517 -26.809 1.393 1.00 4.13 638 THR P N 12
ATOM 9923 C CA . THR B 2 1 ? -11.386 -27.566 1.909 1.00 11.31 638 THR P CA 12
ATOM 9924 C C . THR B 2 1 ? -10.646 -28.249 0.761 1.00 34.15 638 THR P C 12
ATOM 9925 O O . THR B 2 1 ? -9.516 -28.721 0.915 1.00 61.04 638 THR P O 12
ATOM 9936 N N . ALA B 2 2 ? -11.294 -28.279 -0.394 1.00 1.11 639 ALA P N 12
ATOM 9937 C CA . ALA B 2 2 ? -10.730 -28.900 -1.579 1.00 42.22 639 ALA P CA 12
ATOM 9938 C C . ALA B 2 2 ? -10.008 -27.867 -2.430 1.00 22.40 639 ALA P C 12
ATOM 9939 O O . ALA B 2 2 ? -10.579 -26.837 -2.788 1.00 45.02 639 ALA P O 12
ATOM 9946 N N . PRO B 2 3 ? -8.734 -28.126 -2.752 1.00 3.34 640 PRO P N 12
ATOM 9947 C CA . PRO B 2 3 ? -7.920 -27.221 -3.566 1.00 31.22 640 PRO P CA 12
ATOM 9948 C C . PRO B 2 3 ? -8.351 -27.213 -5.034 1.00 2.40 640 PRO P C 12
ATOM 9949 O O . PRO B 2 3 ? -8.988 -28.157 -5.512 1.00 62.21 640 PRO P O 12
ATOM 9960 N N . PRO B 2 4 ? -8.018 -26.139 -5.767 1.00 34.54 641 PRO P N 12
ATOM 9961 C CA . PRO B 2 4 ? -8.340 -26.032 -7.186 1.00 74.42 641 PRO P CA 12
ATOM 9962 C C . PRO B 2 4 ? -7.506 -26.997 -8.027 1.00 21.11 641 PRO P C 12
ATOM 9963 O O . PRO B 2 4 ? -6.481 -27.504 -7.561 1.00 2.12 641 PRO P O 12
ATOM 9974 N N . PRO B 2 5 ? -7.933 -27.271 -9.273 1.00 34.44 642 PRO P N 12
ATOM 9975 C CA . PRO B 2 5 ? -7.227 -28.196 -10.172 1.00 4.12 642 PRO P CA 12
ATOM 9976 C C . PRO B 2 5 ? -5.788 -27.763 -10.463 1.00 4.55 642 PRO P C 12
ATOM 9977 O O . PRO B 2 5 ? -5.379 -26.648 -10.131 1.00 24.20 642 PRO P O 12
ATOM 9988 N N . ALA B 2 6 ? -5.028 -28.655 -11.086 1.00 14.31 643 ALA P N 12
ATOM 9989 C CA . ALA B 2 6 ? -3.639 -28.379 -11.428 1.00 72.54 643 ALA P CA 12
ATOM 9990 C C . ALA B 2 6 ? -3.534 -27.242 -12.439 1.00 32.15 643 ALA P C 12
ATOM 9991 O O . ALA B 2 6 ? -4.384 -27.104 -13.319 1.00 70.23 643 ALA P O 12
ATOM 9998 N N . TYR B 2 7 ? -2.484 -26.443 -12.310 1.00 12.23 644 TYR P N 12
ATOM 9999 C CA . TYR B 2 7 ? -2.265 -25.292 -13.182 1.00 42.15 644 TYR P CA 12
ATOM 10000 C C . TYR B 2 7 ? -2.257 -25.703 -14.655 1.00 4.41 644 TYR P C 12
ATOM 10001 O O . TYR B 2 7 ? -2.796 -25.000 -15.509 1.00 52.14 644 TYR P O 12
ATOM 10019 N N . ALA B 2 8 ? -1.655 -26.849 -14.939 1.00 24.30 645 ALA P N 12
ATOM 10020 C CA . ALA B 2 8 ? -1.525 -27.334 -16.309 1.00 35.15 645 ALA P CA 12
ATOM 10021 C C . ALA B 2 8 ? -2.876 -27.655 -16.948 1.00 12.00 645 ALA P C 12
ATOM 10022 O O . ALA B 2 8 ? -3.020 -27.591 -18.168 1.00 75.15 645 ALA P O 12
ATOM 10029 N N . THR B 2 9 ? -3.869 -27.991 -16.134 1.00 33.33 646 THR P N 12
ATOM 10030 C CA . THR B 2 9 ? -5.171 -28.369 -16.668 1.00 60.11 646 THR P CA 12
ATOM 10031 C C . THR B 2 9 ? -6.156 -27.201 -16.608 1.00 1.21 646 THR P C 12
ATOM 10032 O O . THR B 2 9 ? -7.294 -27.318 -17.061 1.00 64.01 646 THR P O 12
ATOM 10043 N N . LEU B 2 10 ? -5.720 -26.072 -16.054 1.00 74.23 647 LEU P N 12
ATOM 10044 C CA . LEU B 2 10 ? -6.578 -24.895 -15.980 1.00 74.32 647 LEU P CA 12
ATOM 10045 C C . LEU B 2 10 ? -5.998 -23.736 -16.789 1.00 53.22 647 LEU P C 12
ATOM 10046 O O . LEU B 2 10 ? -6.666 -22.725 -17.012 1.00 13.15 647 LEU P O 12
ATOM 10062 N N . GLY B 2 11 ? -4.760 -23.896 -17.227 1.00 64.44 648 GLY P N 12
ATOM 10063 C CA . GLY B 2 11 ? -4.100 -22.861 -17.998 1.00 5.34 648 GLY P CA 12
ATOM 10064 C C . GLY B 2 11 ? -2.934 -23.408 -18.790 1.00 24.30 648 GLY P C 12
ATOM 10065 O O . GLY B 2 11 ? -2.970 -24.561 -19.233 1.00 73.41 648 GLY P O 12
ATOM 10069 N N . GLY A 1 1 ? -14.344 -10.902 3.576 1.00 50.53 416 GLY W N 13
ATOM 10070 C CA . GLY A 1 1 ? -13.611 -10.094 2.577 1.00 61.03 416 GLY W CA 13
ATOM 10071 C C . GLY A 1 1 ? -14.351 -10.005 1.261 1.00 1.14 416 GLY W C 13
ATOM 10072 O O . GLY A 1 1 ? -14.748 -11.023 0.697 1.00 53.24 416 GLY W O 13
ATOM 10078 N N . SER A 1 2 ? -14.542 -8.787 0.780 1.00 70.43 417 SER W N 13
ATOM 10079 C CA . SER A 1 2 ? -15.214 -8.552 -0.488 1.00 21.20 417 SER W CA 13
ATOM 10080 C C . SER A 1 2 ? -14.501 -7.431 -1.234 1.00 34.13 417 SER W C 13
ATOM 10081 O O . SER A 1 2 ? -13.921 -6.541 -0.613 1.00 32.34 417 SER W O 13
ATOM 10089 N N . MET A 1 3 ? -14.534 -7.471 -2.555 1.00 64.52 418 MET W N 13
ATOM 10090 C CA . MET A 1 3 ? -13.883 -6.444 -3.345 1.00 70.12 418 MET W CA 13
ATOM 10091 C C . MET A 1 3 ? -14.760 -6.032 -4.522 1.00 2.11 418 MET W C 13
ATOM 10092 O O . MET A 1 3 ? -15.373 -6.873 -5.179 1.00 22.15 418 MET W O 13
ATOM 10106 N N . GLU A 1 4 ? -14.814 -4.732 -4.787 1.00 15.31 419 GLU W N 13
ATOM 10107 C CA . GLU A 1 4 ? -15.639 -4.185 -5.864 1.00 14.52 419 GLU W CA 13
ATOM 10108 C C . GLU A 1 4 ? -14.860 -4.143 -7.176 1.00 15.43 419 GLU W C 13
ATOM 10109 O O . GLU A 1 4 ? -15.096 -3.277 -8.016 1.00 42.40 419 GLU W O 13
ATOM 10121 N N . GLN A 1 5 ? -13.951 -5.087 -7.362 1.00 24.05 420 GLN W N 13
ATOM 10122 C CA . GLN A 1 5 ? -13.091 -5.091 -8.535 1.00 0.54 420 GLN W CA 13
ATOM 10123 C C . GLN A 1 5 ? -13.082 -6.447 -9.217 1.00 23.41 420 GLN W C 13
ATOM 10124 O O . GLN A 1 5 ? -12.720 -7.454 -8.612 1.00 74.10 420 GLN W O 13
ATOM 10138 N N . GLY A 1 6 ? -13.495 -6.466 -10.473 1.00 15.45 421 GLY W N 13
ATOM 10139 C CA . GLY A 1 6 ? -13.412 -7.673 -11.269 1.00 42.45 421 GLY W CA 13
ATOM 10140 C C . GLY A 1 6 ? -12.209 -7.612 -12.184 1.00 11.10 421 GLY W C 13
ATOM 10141 O O . GLY A 1 6 ? -12.116 -8.344 -13.170 1.00 11.55 421 GLY W O 13
ATOM 10145 N N . PHE A 1 7 ? -11.288 -6.717 -11.843 1.00 60.15 422 PHE W N 13
ATOM 10146 C CA . PHE A 1 7 ? -10.085 -6.499 -12.623 1.00 12.12 422 PHE W CA 13
ATOM 10147 C C . PHE A 1 7 ? -8.864 -6.868 -11.795 1.00 32.42 422 PHE W C 13
ATOM 10148 O O . PHE A 1 7 ? -8.657 -6.347 -10.698 1.00 23.33 422 PHE W O 13
ATOM 10165 N N . LEU A 1 8 ? -8.066 -7.767 -12.329 1.00 72.11 423 LEU W N 13
ATOM 10166 C CA . LEU A 1 8 ? -6.889 -8.250 -11.626 1.00 20.12 423 LEU W CA 13
ATOM 10167 C C . LEU A 1 8 ? -5.624 -7.619 -12.185 1.00 64.43 423 LEU W C 13
ATOM 10168 O O . LEU A 1 8 ? -5.589 -7.214 -13.349 1.00 33.22 423 LEU W O 13
ATOM 10184 N N . PRO A 1 9 ? -4.571 -7.515 -11.353 1.00 4.11 424 PRO W N 13
ATOM 10185 C CA . PRO A 1 9 ? -3.277 -6.965 -11.778 1.00 43.02 424 PRO W CA 13
ATOM 10186 C C . PRO A 1 9 ? -2.684 -7.766 -12.934 1.00 32.03 424 PRO W C 13
ATOM 10187 O O . PRO A 1 9 ? -3.126 -8.882 -13.210 1.00 62.54 424 PRO W O 13
ATOM 10198 N N . LYS A 1 10 ? -1.679 -7.216 -13.598 1.00 31.40 425 LYS W N 13
ATOM 10199 C CA . LYS A 1 10 ? -1.095 -7.890 -14.749 1.00 1.33 425 LYS W CA 13
ATOM 10200 C C . LYS A 1 10 ? -0.286 -9.095 -14.300 1.00 73.11 425 LYS W C 13
ATOM 10201 O O . LYS A 1 10 ? 0.794 -8.959 -13.724 1.00 54.14 425 LYS W O 13
ATOM 10220 N N . GLY A 1 11 ? -0.827 -10.271 -14.561 1.00 14.45 426 GLY W N 13
ATOM 10221 C CA . GLY A 1 11 ? -0.174 -11.497 -14.179 1.00 34.25 426 GLY W CA 13
ATOM 10222 C C . GLY A 1 11 ? -1.134 -12.395 -13.437 1.00 23.30 426 GLY W C 13
ATOM 10223 O O . GLY A 1 11 ? -0.938 -13.603 -13.355 1.00 23.13 426 GLY W O 13
ATOM 10227 N N . TRP A 1 12 ? -2.180 -11.792 -12.894 1.00 53.00 427 TRP W N 13
ATOM 10228 C CA . TRP A 1 12 ? -3.207 -12.525 -12.172 1.00 64.52 427 TRP W CA 13
ATOM 10229 C C . TRP A 1 12 ? -4.444 -12.691 -13.048 1.00 21.43 427 TRP W C 13
ATOM 10230 O O . TRP A 1 12 ? -4.950 -11.719 -13.604 1.00 10.51 427 TRP W O 13
ATOM 10251 N N . GLU A 1 13 ? -4.923 -13.916 -13.179 1.00 73.13 428 GLU W N 13
ATOM 10252 C CA . GLU A 1 13 ? -6.125 -14.198 -13.948 1.00 54.45 428 GLU W CA 13
ATOM 10253 C C . GLU A 1 13 ? -7.206 -14.684 -12.990 1.00 42.24 428 GLU W C 13
ATOM 10254 O O . GLU A 1 13 ? -6.900 -15.024 -11.851 1.00 73.14 428 GLU W O 13
ATOM 10266 N N . VAL A 1 14 ? -8.456 -14.721 -13.424 1.00 44.34 429 VAL W N 13
ATOM 10267 C CA . VAL A 1 14 ? -9.522 -15.221 -12.567 1.00 23.21 429 VAL W CA 13
ATOM 10268 C C . VAL A 1 14 ? -10.289 -16.353 -13.255 1.00 10.43 429 VAL W C 13
ATOM 10269 O O . VAL A 1 14 ? -10.590 -16.293 -14.450 1.00 23.32 429 VAL W O 13
ATOM 10282 N N . ARG A 1 15 ? -10.589 -17.386 -12.492 1.00 44.24 430 ARG W N 13
ATOM 10283 C CA . ARG A 1 15 ? -11.280 -18.557 -12.997 1.00 21.14 430 ARG W CA 13
ATOM 10284 C C . ARG A 1 15 ? -12.556 -18.818 -12.184 1.00 33.00 430 ARG W C 13
ATOM 10285 O O . ARG A 1 15 ? -13.128 -17.893 -11.610 1.00 70.44 430 ARG W O 13
ATOM 10306 N N . HIS A 1 16 ? -12.990 -20.072 -12.129 1.00 34.34 431 HIS W N 13
ATOM 10307 C CA . HIS A 1 16 ? -14.307 -20.405 -11.597 1.00 44.43 431 HIS W CA 13
ATOM 10308 C C . HIS A 1 16 ? -14.322 -21.823 -11.052 1.00 44.22 431 HIS W C 13
ATOM 10309 O O . HIS A 1 16 ? -13.964 -22.768 -11.751 1.00 74.12 431 HIS W O 13
ATOM 10324 N N . ALA A 1 17 ? -14.720 -21.958 -9.796 1.00 43.24 432 ALA W N 13
ATOM 10325 C CA . ALA A 1 17 ? -14.830 -23.258 -9.154 1.00 55.21 432 ALA W CA 13
ATOM 10326 C C . ALA A 1 17 ? -16.288 -23.700 -9.133 1.00 30.33 432 ALA W C 13
ATOM 10327 O O . ALA A 1 17 ? -17.185 -22.859 -9.192 1.00 1.41 432 ALA W O 13
ATOM 10334 N N . PRO A 1 18 ? -16.548 -25.019 -9.051 1.00 50.11 433 PRO W N 13
ATOM 10335 C CA . PRO A 1 18 ? -17.914 -25.567 -9.035 1.00 13.21 433 PRO W CA 13
ATOM 10336 C C . PRO A 1 18 ? -18.783 -24.982 -7.919 1.00 42.42 433 PRO W C 13
ATOM 10337 O O . PRO A 1 18 ? -20.011 -24.956 -8.022 1.00 2.21 433 PRO W O 13
ATOM 10348 N N . ASN A 1 19 ? -18.138 -24.517 -6.853 1.00 12.43 434 ASN W N 13
ATOM 10349 C CA . ASN A 1 19 ? -18.842 -23.917 -5.721 1.00 1.31 434 ASN W CA 13
ATOM 10350 C C . ASN A 1 19 ? -19.386 -22.533 -6.081 1.00 51.13 434 ASN W C 13
ATOM 10351 O O . ASN A 1 19 ? -20.191 -21.958 -5.344 1.00 43.44 434 ASN W O 13
ATOM 10362 N N . GLY A 1 20 ? -18.938 -22.004 -7.210 1.00 71.51 435 GLY W N 13
ATOM 10363 C CA . GLY A 1 20 ? -19.366 -20.685 -7.637 1.00 40.30 435 GLY W CA 13
ATOM 10364 C C . GLY A 1 20 ? -18.351 -19.630 -7.268 1.00 53.24 435 GLY W C 13
ATOM 10365 O O . GLY A 1 20 ? -18.546 -18.441 -7.513 1.00 15.21 435 GLY W O 13
ATOM 10369 N N . ARG A 1 21 ? -17.258 -20.076 -6.669 1.00 24.14 436 ARG W N 13
ATOM 10370 C CA . ARG A 1 21 ? -16.189 -19.185 -6.256 1.00 43.23 436 ARG W CA 13
ATOM 10371 C C . ARG A 1 21 ? -15.208 -18.949 -7.393 1.00 43.24 436 ARG W C 13
ATOM 10372 O O . ARG A 1 21 ? -14.757 -19.893 -8.043 1.00 12.11 436 ARG W O 13
ATOM 10393 N N . PRO A 1 22 ? -14.872 -17.683 -7.657 1.00 44.42 437 PRO W N 13
ATOM 10394 C CA . PRO A 1 22 ? -13.896 -17.331 -8.666 1.00 35.11 437 PRO W CA 13
ATOM 10395 C C . PRO A 1 22 ? -12.480 -17.319 -8.093 1.00 5.11 437 PRO W C 13
ATOM 10396 O O . PRO A 1 22 ? -12.074 -16.363 -7.431 1.00 70.22 437 PRO W O 13
ATOM 10407 N N . PHE A 1 23 ? -11.737 -18.395 -8.314 1.00 1.44 438 PHE W N 13
ATOM 10408 C CA . PHE A 1 23 ? -10.375 -18.459 -7.822 1.00 54.11 438 PHE W CA 13
ATOM 10409 C C . PHE A 1 23 ? -9.438 -17.822 -8.835 1.00 42.22 438 PHE W C 13
ATOM 10410 O O . PHE A 1 23 ? -9.637 -17.940 -10.043 1.00 30.44 438 PHE W O 13
ATOM 10427 N N . PHE A 1 24 ? -8.433 -17.138 -8.335 1.00 43.20 439 PHE W N 13
ATOM 10428 C CA . PHE A 1 24 ? -7.488 -16.428 -9.177 1.00 54.43 439 PHE W CA 13
ATOM 10429 C C . PHE A 1 24 ? -6.278 -17.302 -9.483 1.00 23.12 439 PHE W C 13
ATOM 10430 O O . PHE A 1 24 ? -5.910 -18.171 -8.694 1.00 55.34 439 PHE W O 13
ATOM 10447 N N . ILE A 1 25 ? -5.670 -17.069 -10.634 1.00 22.25 440 ILE W N 13
ATOM 10448 C CA . ILE A 1 25 ? -4.517 -17.840 -11.068 1.00 21.34 440 ILE W CA 13
ATOM 10449 C C . ILE A 1 25 ? -3.356 -16.905 -11.381 1.00 14.45 440 ILE W C 13
ATOM 10450 O O . ILE A 1 25 ? -3.470 -16.035 -12.244 1.00 4.43 440 ILE W O 13
ATOM 10466 N N . ASP A 1 26 ? -2.246 -17.083 -10.684 1.00 43.23 441 ASP W N 13
ATOM 10467 C CA . ASP A 1 26 ? -1.076 -16.236 -10.868 1.00 31.51 441 ASP W CA 13
ATOM 10468 C C . ASP A 1 26 ? -0.139 -16.810 -11.930 1.00 31.44 441 ASP W C 13
ATOM 10469 O O . ASP A 1 26 ? 0.343 -17.935 -11.806 1.00 72.04 441 ASP W O 13
ATOM 10478 N N . HIS A 1 27 ? 0.098 -16.031 -12.982 1.00 61.14 442 HIS W N 13
ATOM 10479 C CA . HIS A 1 27 ? 0.992 -16.433 -14.073 1.00 50.14 442 HIS W CA 13
ATOM 10480 C C . HIS A 1 27 ? 2.468 -16.281 -13.703 1.00 71.31 442 HIS W C 13
ATOM 10481 O O . HIS A 1 27 ? 3.340 -16.739 -14.439 1.00 3.30 442 HIS W O 13
ATOM 10496 N N . ASN A 1 28 ? 2.753 -15.631 -12.585 1.00 34.01 443 ASN W N 13
ATOM 10497 C CA . ASN A 1 28 ? 4.141 -15.396 -12.190 1.00 64.43 443 ASN W CA 13
ATOM 10498 C C . ASN A 1 28 ? 4.795 -16.676 -11.682 1.00 3.14 443 ASN W C 13
ATOM 10499 O O . ASN A 1 28 ? 5.818 -17.111 -12.211 1.00 70.40 443 ASN W O 13
ATOM 10510 N N . THR A 1 29 ? 4.204 -17.282 -10.667 1.00 72.50 444 THR W N 13
ATOM 10511 C CA . THR A 1 29 ? 4.742 -18.508 -10.103 1.00 14.32 444 THR W CA 13
ATOM 10512 C C . THR A 1 29 ? 3.908 -19.711 -10.546 1.00 32.34 444 THR W C 13
ATOM 10513 O O . THR A 1 29 ? 4.198 -20.852 -10.186 1.00 13.52 444 THR W O 13
ATOM 10524 N N . LYS A 1 30 ? 2.877 -19.434 -11.345 1.00 52.15 445 LYS W N 13
ATOM 10525 C CA . LYS A 1 30 ? 2.000 -20.473 -11.892 1.00 21.41 445 LYS W CA 13
ATOM 10526 C C . LYS A 1 30 ? 1.276 -21.241 -10.786 1.00 24.31 445 LYS W C 13
ATOM 10527 O O . LYS A 1 30 ? 1.487 -22.444 -10.608 1.00 24.23 445 LYS W O 13
ATOM 10546 N N . THR A 1 31 ? 0.423 -20.542 -10.050 1.00 73.42 446 THR W N 13
ATOM 10547 C CA . THR A 1 31 ? -0.328 -21.147 -8.959 1.00 25.43 446 THR W CA 13
ATOM 10548 C C . THR A 1 31 ? -1.745 -20.579 -8.910 1.00 65.04 446 THR W C 13
ATOM 10549 O O . THR A 1 31 ? -2.039 -19.562 -9.542 1.00 14.01 446 THR W O 13
ATOM 10560 N N . THR A 1 32 ? -2.616 -21.239 -8.166 1.00 52.55 447 THR W N 13
ATOM 10561 C CA . THR A 1 32 ? -3.986 -20.792 -8.005 1.00 73.22 447 THR W CA 13
ATOM 10562 C C . THR A 1 32 ? -4.239 -20.352 -6.564 1.00 64.24 447 THR W C 13
ATOM 10563 O O . THR A 1 32 ? -3.706 -20.948 -5.627 1.00 55.42 447 THR W O 13
ATOM 10574 N N . THR A 1 33 ? -5.038 -19.309 -6.389 1.00 52.44 448 THR W N 13
ATOM 10575 C CA . THR A 1 33 ? -5.339 -18.795 -5.062 1.00 72.10 448 THR W CA 13
ATOM 10576 C C . THR A 1 33 ? -6.826 -18.466 -4.932 1.00 42.31 448 THR W C 13
ATOM 10577 O O . THR A 1 33 ? -7.518 -18.246 -5.929 1.00 32.23 448 THR W O 13
ATOM 10588 N N . TRP A 1 34 ? -7.311 -18.438 -3.700 1.00 73.14 449 TRP W N 13
ATOM 10589 C CA . TRP A 1 34 ? -8.712 -18.155 -3.422 1.00 11.11 449 TRP W CA 13
ATOM 10590 C C . TRP A 1 34 ? -8.886 -16.740 -2.889 1.00 15.34 449 TRP W C 13
ATOM 10591 O O . TRP A 1 34 ? -10.012 -16.263 -2.718 1.00 34.23 449 TRP W O 13
ATOM 10612 N N . GLU A 1 35 ? -7.771 -16.078 -2.627 1.00 10.33 450 GLU W N 13
ATOM 10613 C CA . GLU A 1 35 ? -7.789 -14.753 -2.025 1.00 71.04 450 GLU W CA 13
ATOM 10614 C C . GLU A 1 35 ? -7.765 -13.669 -3.106 1.00 51.44 450 GLU W C 13
ATOM 10615 O O . GLU A 1 35 ? -7.280 -13.903 -4.211 1.00 1.13 450 GLU W O 13
ATOM 10627 N N . ASP A 1 36 ? -8.271 -12.485 -2.768 1.00 73.25 451 ASP W N 13
ATOM 10628 C CA . ASP A 1 36 ? -8.383 -11.386 -3.729 1.00 10.24 451 ASP W CA 13
ATOM 10629 C C . ASP A 1 36 ? -7.168 -10.474 -3.632 1.00 12.01 451 ASP W C 13
ATOM 10630 O O . ASP A 1 36 ? -6.796 -10.033 -2.542 1.00 21.50 451 ASP W O 13
ATOM 10639 N N . PRO A 1 37 ? -6.526 -10.188 -4.774 1.00 52.40 452 PRO W N 13
ATOM 10640 C CA . PRO A 1 37 ? -5.333 -9.360 -4.821 1.00 73.12 452 PRO W CA 13
ATOM 10641 C C . PRO A 1 37 ? -5.615 -7.860 -4.940 1.00 41.45 452 PRO W C 13
ATOM 10642 O O . PRO A 1 37 ? -4.680 -7.066 -5.019 1.00 31.43 452 PRO W O 13
ATOM 10653 N N . ARG A 1 38 ? -6.877 -7.453 -5.003 1.00 75.41 453 ARG W N 13
ATOM 10654 C CA . ARG A 1 38 ? -7.192 -6.031 -5.046 1.00 25.53 453 ARG W CA 13
ATOM 10655 C C . ARG A 1 38 ? -7.432 -5.441 -3.655 1.00 51.03 453 ARG W C 13
ATOM 10656 O O . ARG A 1 38 ? -7.063 -4.294 -3.397 1.00 13.04 453 ARG W O 13
ATOM 10677 N N . LEU A 1 39 ? -8.054 -6.208 -2.761 1.00 42.31 454 LEU W N 13
ATOM 10678 C CA . LEU A 1 39 ? -8.338 -5.719 -1.408 1.00 3.14 454 LEU W CA 13
ATOM 10679 C C . LEU A 1 39 ? -7.073 -5.677 -0.547 1.00 13.22 454 LEU W C 13
ATOM 10680 O O . LEU A 1 39 ? -7.082 -5.164 0.577 1.00 14.24 454 LEU W O 13
ATOM 10696 N N . LYS A 1 40 ? -5.999 -6.222 -1.086 1.00 54.11 455 LYS W N 13
ATOM 10697 C CA . LYS A 1 40 ? -4.694 -6.184 -0.449 1.00 50.21 455 LYS W CA 13
ATOM 10698 C C . LYS A 1 40 ? -3.641 -6.121 -1.540 1.00 64.41 455 LYS W C 13
ATOM 10699 O O . LYS A 1 40 ? -3.784 -6.774 -2.566 1.00 11.21 455 LYS W O 13
ATOM 10718 N N . ILE A 1 41 ? -2.589 -5.349 -1.334 1.00 34.13 456 ILE W N 13
ATOM 10719 C CA . ILE A 1 41 ? -1.624 -5.124 -2.398 1.00 35.14 456 ILE W CA 13
ATOM 10720 C C . ILE A 1 41 ? -0.227 -5.560 -1.982 1.00 14.24 456 ILE W C 13
ATOM 10721 O O . ILE A 1 41 ? 0.380 -4.960 -1.095 1.00 21.12 456 ILE W O 13
ATOM 10737 N N . PRO A 1 42 ? 0.288 -6.619 -2.622 1.00 63.14 457 PRO W N 13
ATOM 10738 C CA . PRO A 1 42 ? 1.628 -7.138 -2.353 1.00 73.34 457 PRO W CA 13
ATOM 10739 C C . PRO A 1 42 ? 2.712 -6.145 -2.761 1.00 32.43 457 PRO W C 13
ATOM 10740 O O . PRO A 1 42 ? 2.790 -5.726 -3.920 1.00 25.43 457 PRO W O 13
ATOM 10751 N N . ALA A 1 43 ? 3.540 -5.769 -1.800 1.00 22.40 458 ALA W N 13
ATOM 10752 C CA . ALA A 1 43 ? 4.623 -4.829 -2.044 1.00 23.35 458 ALA W CA 13
ATOM 10753 C C . ALA A 1 43 ? 5.944 -5.370 -1.510 1.00 5.14 458 ALA W C 13
ATOM 10754 O O . ALA A 1 43 ? 5.967 -6.366 -0.781 1.00 30.35 458 ALA W O 13
ATOM 10761 N N . THR B 2 1 ? -15.937 -26.814 -1.046 1.00 14.14 638 THR P N 13
ATOM 10762 C CA . THR B 2 1 ? -14.844 -26.081 -1.662 1.00 22.11 638 THR P CA 13
ATOM 10763 C C . THR B 2 1 ? -13.909 -27.037 -2.397 1.00 32.40 638 THR P C 13
ATOM 10764 O O . THR B 2 1 ? -13.147 -27.778 -1.774 1.00 4.45 638 THR P O 13
ATOM 10775 N N . ALA B 2 2 ? -13.992 -27.031 -3.718 1.00 4.52 639 ALA P N 13
ATOM 10776 C CA . ALA B 2 2 ? -13.161 -27.898 -4.537 1.00 3.52 639 ALA P CA 13
ATOM 10777 C C . ALA B 2 2 ? -11.846 -27.215 -4.882 1.00 71.15 639 ALA P C 13
ATOM 10778 O O . ALA B 2 2 ? -11.835 -26.196 -5.572 1.00 52.41 639 ALA P O 13
ATOM 10785 N N . PRO B 2 3 ? -10.723 -27.768 -4.399 1.00 54.11 640 PRO P N 13
ATOM 10786 C CA . PRO B 2 3 ? -9.394 -27.212 -4.657 1.00 1.52 640 PRO P CA 13
ATOM 10787 C C . PRO B 2 3 ? -9.039 -27.240 -6.142 1.00 63.34 640 PRO P C 13
ATOM 10788 O O . PRO B 2 3 ? -9.246 -28.248 -6.821 1.00 72.41 640 PRO P O 13
ATOM 10799 N N . PRO B 2 4 ? -8.499 -26.132 -6.664 1.00 2.32 641 PRO P N 13
ATOM 10800 C CA . PRO B 2 4 ? -8.139 -26.019 -8.071 1.00 5.13 641 PRO P CA 13
ATOM 10801 C C . PRO B 2 4 ? -6.745 -26.580 -8.365 1.00 63.53 641 PRO P C 13
ATOM 10802 O O . PRO B 2 4 ? -5.874 -26.602 -7.490 1.00 61.20 641 PRO P O 13
ATOM 10813 N N . PRO B 2 5 ? -6.530 -27.053 -9.600 1.00 61.20 642 PRO P N 13
ATOM 10814 C CA . PRO B 2 5 ? -5.250 -27.607 -10.040 1.00 42.32 642 PRO P CA 13
ATOM 10815 C C . PRO B 2 5 ? -4.230 -26.519 -10.366 1.00 32.54 642 PRO P C 13
ATOM 10816 O O . PRO B 2 5 ? -4.545 -25.326 -10.342 1.00 63.04 642 PRO P O 13
ATOM 10827 N N . ALA B 2 6 ? -3.007 -26.941 -10.659 1.00 30.53 643 ALA P N 13
ATOM 10828 C CA . ALA B 2 6 ? -1.935 -26.018 -11.010 1.00 32.43 643 ALA P CA 13
ATOM 10829 C C . ALA B 2 6 ? -2.146 -25.437 -12.408 1.00 63.33 643 ALA P C 13
ATOM 10830 O O . ALA B 2 6 ? -2.813 -26.045 -13.251 1.00 12.44 643 ALA P O 13
ATOM 10837 N N . TYR B 2 7 ? -1.565 -24.266 -12.650 1.00 2.24 644 TYR P N 13
ATOM 10838 C CA . TYR B 2 7 ? -1.710 -23.576 -13.930 1.00 4.25 644 TYR P CA 13
ATOM 10839 C C . TYR B 2 7 ? -1.200 -24.430 -15.086 1.00 3.04 644 TYR P C 13
ATOM 10840 O O . TYR B 2 7 ? -1.775 -24.422 -16.173 1.00 44.30 644 TYR P O 13
ATOM 10858 N N . ALA B 2 8 ? -0.131 -25.171 -14.836 1.00 42.35 645 ALA P N 13
ATOM 10859 C CA . ALA B 2 8 ? 0.503 -25.996 -15.860 1.00 70.01 645 ALA P CA 13
ATOM 10860 C C . ALA B 2 8 ? -0.438 -27.050 -16.446 1.00 63.44 645 ALA P C 13
ATOM 10861 O O . ALA B 2 8 ? -0.192 -27.559 -17.536 1.00 4.12 645 ALA P O 13
ATOM 10868 N N . THR B 2 9 ? -1.510 -27.385 -15.741 1.00 63.31 646 THR P N 13
ATOM 10869 C CA . THR B 2 9 ? -2.420 -28.409 -16.226 1.00 34.01 646 THR P CA 13
ATOM 10870 C C . THR B 2 9 ? -3.801 -27.841 -16.571 1.00 64.24 646 THR P C 13
ATOM 10871 O O . THR B 2 9 ? -4.547 -28.445 -17.343 1.00 75.25 646 THR P O 13
ATOM 10882 N N . LEU B 2 10 ? -4.146 -26.680 -16.019 1.00 32.22 647 LEU P N 13
ATOM 10883 C CA . LEU B 2 10 ? -5.453 -26.087 -16.286 1.00 1.15 647 LEU P CA 13
ATOM 10884 C C . LEU B 2 10 ? -5.426 -25.218 -17.542 1.00 73.12 647 LEU P C 13
ATOM 10885 O O . LEU B 2 10 ? -6.473 -24.786 -18.031 1.00 70.21 647 LEU P O 13
ATOM 10901 N N . GLY B 2 11 ? -4.228 -24.962 -18.057 1.00 55.04 648 GLY P N 13
ATOM 10902 C CA . GLY B 2 11 ? -4.088 -24.157 -19.257 1.00 70.31 648 GLY P CA 13
ATOM 10903 C C . GLY B 2 11 ? -2.680 -24.189 -19.819 1.00 3.14 648 GLY P C 13
ATOM 10904 O O . GLY B 2 11 ? -1.746 -24.630 -19.142 1.00 51.00 648 GLY P O 13
ATOM 10908 N N . GLY A 1 1 ? -11.005 5.979 -5.226 1.00 74.12 416 GLY W N 14
ATOM 10909 C CA . GLY A 1 1 ? -11.839 4.882 -4.683 1.00 3.10 416 GLY W CA 14
ATOM 10910 C C . GLY A 1 1 ? -11.077 3.579 -4.619 1.00 72.15 416 GLY W C 14
ATOM 10911 O O . GLY A 1 1 ? -9.910 3.519 -5.007 1.00 72.20 416 GLY W O 14
ATOM 10917 N N . SER A 1 2 ? -11.729 2.536 -4.134 1.00 30.53 417 SER W N 14
ATOM 10918 C CA . SER A 1 2 ? -11.101 1.233 -4.014 1.00 42.23 417 SER W CA 14
ATOM 10919 C C . SER A 1 2 ? -11.271 0.437 -5.307 1.00 23.44 417 SER W C 14
ATOM 10920 O O . SER A 1 2 ? -12.127 0.762 -6.137 1.00 15.43 417 SER W O 14
ATOM 10928 N N . MET A 1 3 ? -10.453 -0.598 -5.472 1.00 54.44 418 MET W N 14
ATOM 10929 C CA . MET A 1 3 ? -10.502 -1.440 -6.665 1.00 3.11 418 MET W CA 14
ATOM 10930 C C . MET A 1 3 ? -11.893 -2.045 -6.819 1.00 14.45 418 MET W C 14
ATOM 10931 O O . MET A 1 3 ? -12.431 -2.626 -5.874 1.00 44.20 418 MET W O 14
ATOM 10945 N N . GLU A 1 4 ? -12.474 -1.908 -8.005 1.00 62.42 419 GLU W N 14
ATOM 10946 C CA . GLU A 1 4 ? -13.844 -2.347 -8.267 1.00 30.35 419 GLU W CA 14
ATOM 10947 C C . GLU A 1 4 ? -14.009 -3.865 -8.407 1.00 34.03 419 GLU W C 14
ATOM 10948 O O . GLU A 1 4 ? -14.869 -4.317 -9.169 1.00 72.12 419 GLU W O 14
ATOM 10960 N N . GLN A 1 5 ? -13.222 -4.641 -7.668 1.00 50.42 420 GLN W N 14
ATOM 10961 C CA . GLN A 1 5 ? -13.336 -6.101 -7.640 1.00 1.34 420 GLN W CA 14
ATOM 10962 C C . GLN A 1 5 ? -12.917 -6.826 -8.932 1.00 24.21 420 GLN W C 14
ATOM 10963 O O . GLN A 1 5 ? -12.095 -7.738 -8.870 1.00 50.34 420 GLN W O 14
ATOM 10977 N N . GLY A 1 6 ? -13.446 -6.444 -10.096 1.00 71.02 421 GLY W N 14
ATOM 10978 C CA . GLY A 1 6 ? -13.237 -7.252 -11.291 1.00 34.21 421 GLY W CA 14
ATOM 10979 C C . GLY A 1 6 ? -12.012 -6.905 -12.125 1.00 71.03 421 GLY W C 14
ATOM 10980 O O . GLY A 1 6 ? -11.765 -7.557 -13.142 1.00 11.35 421 GLY W O 14
ATOM 10984 N N . PHE A 1 7 ? -11.238 -5.910 -11.729 1.00 33.13 422 PHE W N 14
ATOM 10985 C CA . PHE A 1 7 ? -10.039 -5.578 -12.486 1.00 60.22 422 PHE W CA 14
ATOM 10986 C C . PHE A 1 7 ? -8.823 -6.113 -11.752 1.00 32.44 422 PHE W C 14
ATOM 10987 O O . PHE A 1 7 ? -8.448 -5.607 -10.695 1.00 52.34 422 PHE W O 14
ATOM 11004 N N . LEU A 1 8 ? -8.214 -7.132 -12.328 1.00 23.31 423 LEU W N 14
ATOM 11005 C CA . LEU A 1 8 ? -7.110 -7.825 -11.685 1.00 12.21 423 LEU W CA 14
ATOM 11006 C C . LEU A 1 8 ? -5.761 -7.253 -12.110 1.00 3.34 423 LEU W C 14
ATOM 11007 O O . LEU A 1 8 ? -5.629 -6.689 -13.198 1.00 34.23 423 LEU W O 14
ATOM 11023 N N . PRO A 1 9 ? -4.744 -7.387 -11.236 1.00 11.33 424 PRO W N 14
ATOM 11024 C CA . PRO A 1 9 ? -3.375 -6.952 -11.532 1.00 25.40 424 PRO W CA 14
ATOM 11025 C C . PRO A 1 9 ? -2.765 -7.743 -12.689 1.00 54.53 424 PRO W C 14
ATOM 11026 O O . PRO A 1 9 ? -3.344 -8.727 -13.159 1.00 0.30 424 PRO W O 14
ATOM 11037 N N . LYS A 1 10 ? -1.593 -7.319 -13.135 1.00 21.20 425 LYS W N 14
ATOM 11038 C CA . LYS A 1 10 ? -0.951 -7.921 -14.296 1.00 72.13 425 LYS W CA 14
ATOM 11039 C C . LYS A 1 10 ? -0.448 -9.329 -13.980 1.00 3.53 425 LYS W C 14
ATOM 11040 O O . LYS A 1 10 ? 0.509 -9.508 -13.222 1.00 52.32 425 LYS W O 14
ATOM 11059 N N . GLY A 1 11 ? -1.102 -10.325 -14.556 1.00 72.20 426 GLY W N 14
ATOM 11060 C CA . GLY A 1 11 ? -0.693 -11.696 -14.345 1.00 0.53 426 GLY W CA 14
ATOM 11061 C C . GLY A 1 11 ? -1.704 -12.494 -13.544 1.00 45.22 426 GLY W C 14
ATOM 11062 O O . GLY A 1 11 ? -1.703 -13.723 -13.579 1.00 72.03 426 GLY W O 14
ATOM 11066 N N . TRP A 1 12 ? -2.558 -11.804 -12.809 1.00 13.25 427 TRP W N 14
ATOM 11067 C CA . TRP A 1 12 ? -3.578 -12.464 -12.006 1.00 21.54 427 TRP W CA 14
ATOM 11068 C C . TRP A 1 12 ? -4.829 -12.747 -12.835 1.00 60.14 427 TRP W C 14
ATOM 11069 O O . TRP A 1 12 ? -5.497 -11.828 -13.317 1.00 2.12 427 TRP W O 14
ATOM 11090 N N . GLU A 1 13 ? -5.134 -14.023 -13.020 1.00 21.23 428 GLU W N 14
ATOM 11091 C CA . GLU A 1 13 ? -6.314 -14.434 -13.766 1.00 51.44 428 GLU W CA 14
ATOM 11092 C C . GLU A 1 13 ? -7.384 -14.993 -12.834 1.00 2.42 428 GLU W C 14
ATOM 11093 O O . GLU A 1 13 ? -7.133 -15.235 -11.657 1.00 13.13 428 GLU W O 14
ATOM 11105 N N . VAL A 1 14 ? -8.574 -15.193 -13.376 1.00 62.33 429 VAL W N 14
ATOM 11106 C CA . VAL A 1 14 ? -9.712 -15.659 -12.596 1.00 14.24 429 VAL W CA 14
ATOM 11107 C C . VAL A 1 14 ? -10.333 -16.889 -13.250 1.00 11.21 429 VAL W C 14
ATOM 11108 O O . VAL A 1 14 ? -10.612 -16.884 -14.453 1.00 55.42 429 VAL W O 14
ATOM 11121 N N . ARG A 1 15 ? -10.538 -17.942 -12.470 1.00 23.33 430 ARG W N 14
ATOM 11122 C CA . ARG A 1 15 ? -11.151 -19.155 -12.989 1.00 42.21 430 ARG W CA 14
ATOM 11123 C C . ARG A 1 15 ? -12.546 -19.330 -12.405 1.00 20.43 430 ARG W C 14
ATOM 11124 O O . ARG A 1 15 ? -13.150 -18.367 -11.940 1.00 25.44 430 ARG W O 14
ATOM 11145 N N . HIS A 1 16 ? -13.052 -20.556 -12.411 1.00 25.51 431 HIS W N 14
ATOM 11146 C CA . HIS A 1 16 ? -14.444 -20.801 -12.053 1.00 51.42 431 HIS W CA 14
ATOM 11147 C C . HIS A 1 16 ? -14.627 -22.222 -11.545 1.00 74.21 431 HIS W C 14
ATOM 11148 O O . HIS A 1 16 ? -14.497 -23.176 -12.306 1.00 5.10 431 HIS W O 14
ATOM 11163 N N . ALA A 1 17 ? -14.902 -22.364 -10.256 1.00 74.21 432 ALA W N 14
ATOM 11164 C CA . ALA A 1 17 ? -15.172 -23.671 -9.679 1.00 0.33 432 ALA W CA 14
ATOM 11165 C C . ALA A 1 17 ? -16.630 -24.046 -9.937 1.00 41.42 432 ALA W C 14
ATOM 11166 O O . ALA A 1 17 ? -17.468 -23.162 -10.107 1.00 32.44 432 ALA W O 14
ATOM 11173 N N . PRO A 1 18 ? -16.955 -25.350 -9.970 1.00 15.44 433 PRO W N 14
ATOM 11174 C CA . PRO A 1 18 ? -18.322 -25.835 -10.239 1.00 21.01 433 PRO W CA 14
ATOM 11175 C C . PRO A 1 18 ? -19.385 -25.189 -9.344 1.00 50.52 433 PRO W C 14
ATOM 11176 O O . PRO A 1 18 ? -20.529 -25.009 -9.758 1.00 53.12 433 PRO W O 14
ATOM 11187 N N . ASN A 1 19 ? -19.000 -24.848 -8.116 1.00 72.43 434 ASN W N 14
ATOM 11188 C CA . ASN A 1 19 ? -19.916 -24.214 -7.161 1.00 54.30 434 ASN W CA 14
ATOM 11189 C C . ASN A 1 19 ? -20.121 -22.734 -7.479 1.00 61.43 434 ASN W C 14
ATOM 11190 O O . ASN A 1 19 ? -20.955 -22.068 -6.864 1.00 15.32 434 ASN W O 14
ATOM 11201 N N . GLY A 1 20 ? -19.356 -22.222 -8.429 1.00 75.01 435 GLY W N 14
ATOM 11202 C CA . GLY A 1 20 ? -19.459 -20.823 -8.790 1.00 43.02 435 GLY W CA 14
ATOM 11203 C C . GLY A 1 20 ? -18.453 -19.976 -8.046 1.00 64.23 435 GLY W C 14
ATOM 11204 O O . GLY A 1 20 ? -18.601 -18.758 -7.948 1.00 73.10 435 GLY W O 14
ATOM 11208 N N . ARG A 1 21 ? -17.427 -20.621 -7.503 1.00 64.42 436 ARG W N 14
ATOM 11209 C CA . ARG A 1 21 ? -16.381 -19.916 -6.778 1.00 12.42 436 ARG W CA 14
ATOM 11210 C C . ARG A 1 21 ? -15.214 -19.595 -7.704 1.00 24.55 436 ARG W C 14
ATOM 11211 O O . ARG A 1 21 ? -14.537 -20.493 -8.206 1.00 64.44 436 ARG W O 14
ATOM 11232 N N . PRO A 1 22 ? -14.975 -18.307 -7.953 1.00 13.12 437 PRO W N 14
ATOM 11233 C CA . PRO A 1 22 ? -13.884 -17.858 -8.806 1.00 1.32 437 PRO W CA 14
ATOM 11234 C C . PRO A 1 22 ? -12.558 -17.760 -8.058 1.00 73.05 437 PRO W C 14
ATOM 11235 O O . PRO A 1 22 ? -12.360 -16.856 -7.246 1.00 35.15 437 PRO W O 14
ATOM 11246 N N . PHE A 1 23 ? -11.654 -18.697 -8.307 1.00 51.21 438 PHE W N 14
ATOM 11247 C CA . PHE A 1 23 ? -10.344 -18.625 -7.690 1.00 32.13 438 PHE W CA 14
ATOM 11248 C C . PHE A 1 23 ? -9.371 -17.944 -8.641 1.00 21.31 438 PHE W C 14
ATOM 11249 O O . PHE A 1 23 ? -9.593 -17.920 -9.854 1.00 2.54 438 PHE W O 14
ATOM 11266 N N . PHE A 1 24 ? -8.297 -17.400 -8.094 1.00 3.54 439 PHE W N 14
ATOM 11267 C CA . PHE A 1 24 ? -7.346 -16.641 -8.886 1.00 44.14 439 PHE W CA 14
ATOM 11268 C C . PHE A 1 24 ? -6.178 -17.507 -9.337 1.00 74.11 439 PHE W C 14
ATOM 11269 O O . PHE A 1 24 ? -5.717 -18.391 -8.612 1.00 60.14 439 PHE W O 14
ATOM 11286 N N . ILE A 1 25 ? -5.720 -17.243 -10.548 1.00 54.23 440 ILE W N 14
ATOM 11287 C CA . ILE A 1 25 ? -4.585 -17.940 -11.125 1.00 23.11 440 ILE W CA 14
ATOM 11288 C C . ILE A 1 25 ? -3.433 -16.957 -11.276 1.00 65.21 440 ILE W C 14
ATOM 11289 O O . ILE A 1 25 ? -3.631 -15.842 -11.753 1.00 23.22 440 ILE W O 14
ATOM 11305 N N . ASP A 1 26 ? -2.242 -17.363 -10.885 1.00 41.04 441 ASP W N 14
ATOM 11306 C CA . ASP A 1 26 ? -1.102 -16.460 -10.924 1.00 60.44 441 ASP W CA 14
ATOM 11307 C C . ASP A 1 26 ? -0.121 -16.830 -12.031 1.00 15.31 441 ASP W C 14
ATOM 11308 O O . ASP A 1 26 ? 0.478 -17.908 -12.021 1.00 21.32 441 ASP W O 14
ATOM 11317 N N . HIS A 1 27 ? 0.025 -15.925 -12.992 1.00 33.12 442 HIS W N 14
ATOM 11318 C CA . HIS A 1 27 ? 0.956 -16.105 -14.104 1.00 24.32 442 HIS W CA 14
ATOM 11319 C C . HIS A 1 27 ? 2.400 -15.777 -13.701 1.00 25.54 442 HIS W C 14
ATOM 11320 O O . HIS A 1 27 ? 3.302 -15.859 -14.532 1.00 1.44 442 HIS W O 14
ATOM 11335 N N . ASN A 1 28 ? 2.633 -15.411 -12.442 1.00 21.03 443 ASN W N 14
ATOM 11336 C CA . ASN A 1 28 ? 3.970 -14.983 -12.027 1.00 35.01 443 ASN W CA 14
ATOM 11337 C C . ASN A 1 28 ? 4.806 -16.150 -11.506 1.00 2.04 443 ASN W C 14
ATOM 11338 O O . ASN A 1 28 ? 5.874 -16.442 -12.044 1.00 15.15 443 ASN W O 14
ATOM 11349 N N . THR A 1 29 ? 4.322 -16.823 -10.474 1.00 43.31 444 THR W N 14
ATOM 11350 C CA . THR A 1 29 ? 5.037 -17.949 -9.890 1.00 13.43 444 THR W CA 14
ATOM 11351 C C . THR A 1 29 ? 4.393 -19.270 -10.312 1.00 10.04 444 THR W C 14
ATOM 11352 O O . THR A 1 29 ? 4.809 -20.346 -9.875 1.00 4.24 444 THR W O 14
ATOM 11363 N N . LYS A 1 30 ? 3.376 -19.169 -11.170 1.00 34.14 445 LYS W N 14
ATOM 11364 C CA . LYS A 1 30 ? 2.702 -20.338 -11.740 1.00 52.32 445 LYS W CA 14
ATOM 11365 C C . LYS A 1 30 ? 1.972 -21.143 -10.669 1.00 3.44 445 LYS W C 14
ATOM 11366 O O . LYS A 1 30 ? 2.326 -22.286 -10.382 1.00 2.01 445 LYS W O 14
ATOM 11385 N N . THR A 1 31 ? 0.957 -20.536 -10.076 1.00 11.52 446 THR W N 14
ATOM 11386 C CA . THR A 1 31 ? 0.181 -21.192 -9.038 1.00 23.02 446 THR W CA 14
ATOM 11387 C C . THR A 1 31 ? -1.240 -20.635 -9.003 1.00 62.14 446 THR W C 14
ATOM 11388 O O . THR A 1 31 ? -1.605 -19.791 -9.824 1.00 51.42 446 THR W O 14
ATOM 11399 N N . THR A 1 32 ? -2.033 -21.122 -8.064 1.00 4.13 447 THR W N 14
ATOM 11400 C CA . THR A 1 32 ? -3.386 -20.643 -7.862 1.00 32.10 447 THR W CA 14
ATOM 11401 C C . THR A 1 32 ? -3.513 -20.083 -6.451 1.00 73.31 447 THR W C 14
ATOM 11402 O O . THR A 1 32 ? -2.815 -20.534 -5.538 1.00 53.04 447 THR W O 14
ATOM 11413 N N . THR A 1 33 ? -4.380 -19.105 -6.255 1.00 63.03 448 THR W N 14
ATOM 11414 C CA . THR A 1 33 ? -4.503 -18.496 -4.945 1.00 43.21 448 THR W CA 14
ATOM 11415 C C . THR A 1 33 ? -5.936 -18.050 -4.663 1.00 20.31 448 THR W C 14
ATOM 11416 O O . THR A 1 33 ? -6.727 -17.815 -5.584 1.00 51.34 448 THR W O 14
ATOM 11427 N N . TRP A 1 34 ? -6.269 -17.957 -3.382 1.00 41.53 449 TRP W N 14
ATOM 11428 C CA . TRP A 1 34 ? -7.591 -17.530 -2.961 1.00 21.33 449 TRP W CA 14
ATOM 11429 C C . TRP A 1 34 ? -7.560 -16.106 -2.406 1.00 2.42 449 TRP W C 14
ATOM 11430 O O . TRP A 1 34 ? -8.606 -15.472 -2.255 1.00 23.24 449 TRP W O 14
ATOM 11451 N N . GLU A 1 35 ? -6.364 -15.612 -2.091 1.00 52.52 450 GLU W N 14
ATOM 11452 C CA . GLU A 1 35 ? -6.218 -14.272 -1.533 1.00 23.04 450 GLU W CA 14
ATOM 11453 C C . GLU A 1 35 ? -6.400 -13.200 -2.606 1.00 72.43 450 GLU W C 14
ATOM 11454 O O . GLU A 1 35 ? -5.806 -13.266 -3.685 1.00 21.42 450 GLU W O 14
ATOM 11466 N N . ASP A 1 36 ? -7.239 -12.224 -2.299 1.00 51.01 451 ASP W N 14
ATOM 11467 C CA . ASP A 1 36 ? -7.514 -11.117 -3.205 1.00 74.24 451 ASP W CA 14
ATOM 11468 C C . ASP A 1 36 ? -6.465 -10.013 -3.065 1.00 74.13 451 ASP W C 14
ATOM 11469 O O . ASP A 1 36 ? -6.236 -9.502 -1.966 1.00 72.33 451 ASP W O 14
ATOM 11478 N N . PRO A 1 37 ? -5.807 -9.647 -4.176 1.00 70.11 452 PRO W N 14
ATOM 11479 C CA . PRO A 1 37 ? -4.813 -8.579 -4.212 1.00 52.30 452 PRO W CA 14
ATOM 11480 C C . PRO A 1 37 ? -5.417 -7.242 -4.646 1.00 61.05 452 PRO W C 14
ATOM 11481 O O . PRO A 1 37 ? -4.726 -6.368 -5.175 1.00 63.53 452 PRO W O 14
ATOM 11492 N N . ARG A 1 38 ? -6.715 -7.103 -4.439 1.00 12.10 453 ARG W N 14
ATOM 11493 C CA . ARG A 1 38 ? -7.416 -5.881 -4.804 1.00 65.03 453 ARG W CA 14
ATOM 11494 C C . ARG A 1 38 ? -7.647 -4.989 -3.594 1.00 3.04 453 ARG W C 14
ATOM 11495 O O . ARG A 1 38 ? -7.336 -3.801 -3.615 1.00 52.14 453 ARG W O 14
ATOM 11516 N N . LEU A 1 39 ? -8.196 -5.577 -2.539 1.00 31.23 454 LEU W N 14
ATOM 11517 C CA . LEU A 1 39 ? -8.478 -4.847 -1.305 1.00 72.23 454 LEU W CA 14
ATOM 11518 C C . LEU A 1 39 ? -7.206 -4.610 -0.496 1.00 44.20 454 LEU W C 14
ATOM 11519 O O . LEU A 1 39 ? -7.247 -4.027 0.587 1.00 41.12 454 LEU W O 14
ATOM 11535 N N . LYS A 1 40 ? -6.081 -5.054 -1.033 1.00 65.21 455 LYS W N 14
ATOM 11536 C CA . LYS A 1 40 ? -4.797 -4.909 -0.366 1.00 12.51 455 LYS W CA 14
ATOM 11537 C C . LYS A 1 40 ? -3.675 -4.785 -1.383 1.00 13.32 455 LYS W C 14
ATOM 11538 O O . LYS A 1 40 ? -3.843 -5.146 -2.547 1.00 21.43 455 LYS W O 14
ATOM 11557 N N . ILE A 1 41 ? -2.535 -4.284 -0.939 1.00 33.35 456 ILE W N 14
ATOM 11558 C CA . ILE A 1 41 ? -1.370 -4.147 -1.797 1.00 73.25 456 ILE W CA 14
ATOM 11559 C C . ILE A 1 41 ? -0.165 -4.820 -1.153 1.00 52.44 456 ILE W C 14
ATOM 11560 O O . ILE A 1 41 ? 0.202 -4.502 -0.021 1.00 51.15 456 ILE W O 14
ATOM 11576 N N . PRO A 1 42 ? 0.457 -5.774 -1.857 1.00 4.32 457 PRO W N 14
ATOM 11577 C CA . PRO A 1 42 ? 1.610 -6.516 -1.343 1.00 12.30 457 PRO W CA 14
ATOM 11578 C C . PRO A 1 42 ? 2.842 -5.631 -1.178 1.00 31.52 457 PRO W C 14
ATOM 11579 O O . PRO A 1 42 ? 3.269 -4.963 -2.126 1.00 62.43 457 PRO W O 14
ATOM 11590 N N . ALA A 1 43 ? 3.409 -5.635 0.027 1.00 54.13 458 ALA W N 14
ATOM 11591 C CA . ALA A 1 43 ? 4.595 -4.838 0.339 1.00 41.25 458 ALA W CA 14
ATOM 11592 C C . ALA A 1 43 ? 4.390 -3.362 0.001 1.00 43.12 458 ALA W C 14
ATOM 11593 O O . ALA A 1 43 ? 3.455 -2.722 0.489 1.00 43.23 458 ALA W O 14
ATOM 11600 N N . THR B 2 1 ? -16.445 -28.159 -1.448 1.00 23.21 638 THR P N 14
ATOM 11601 C CA . THR B 2 1 ? -15.350 -27.329 -1.929 1.00 33.52 638 THR P CA 14
ATOM 11602 C C . THR B 2 1 ? -14.521 -28.065 -2.973 1.00 61.52 638 THR P C 14
ATOM 11603 O O . THR B 2 1 ? -14.428 -29.296 -2.957 1.00 24.24 638 THR P O 14
ATOM 11614 N N . ALA B 2 2 ? -13.930 -27.313 -3.885 1.00 42.53 639 ALA P N 14
ATOM 11615 C CA . ALA B 2 2 ? -13.103 -27.891 -4.929 1.00 4.03 639 ALA P CA 14
ATOM 11616 C C . ALA B 2 2 ? -11.712 -27.270 -4.915 1.00 12.40 639 ALA P C 14
ATOM 11617 O O . ALA B 2 2 ? -11.561 -26.083 -5.200 1.00 12.05 639 ALA P O 14
ATOM 11624 N N . PRO B 2 3 ? -10.683 -28.060 -4.570 1.00 51.41 640 PRO P N 14
ATOM 11625 C CA . PRO B 2 3 ? -9.300 -27.581 -4.570 1.00 44.44 640 PRO P CA 14
ATOM 11626 C C . PRO B 2 3 ? -8.820 -27.278 -5.990 1.00 21.10 640 PRO P C 14
ATOM 11627 O O . PRO B 2 3 ? -9.033 -28.074 -6.908 1.00 4.24 640 PRO P O 14
ATOM 11638 N N . PRO B 2 4 ? -8.165 -26.127 -6.190 1.00 3.41 641 PRO P N 14
ATOM 11639 C CA . PRO B 2 4 ? -7.698 -25.709 -7.509 1.00 42.52 641 PRO P CA 14
ATOM 11640 C C . PRO B 2 4 ? -6.384 -26.382 -7.914 1.00 35.03 641 PRO P C 14
ATOM 11641 O O . PRO B 2 4 ? -5.386 -26.317 -7.192 1.00 22.43 641 PRO P O 14
ATOM 11652 N N . PRO B 2 5 ? -6.379 -27.044 -9.084 1.00 40.33 642 PRO P N 14
ATOM 11653 C CA . PRO B 2 5 ? -5.192 -27.711 -9.633 1.00 32.31 642 PRO P CA 14
ATOM 11654 C C . PRO B 2 5 ? -4.141 -26.707 -10.112 1.00 5.43 642 PRO P C 14
ATOM 11655 O O . PRO B 2 5 ? -4.383 -25.498 -10.121 1.00 4.50 642 PRO P O 14
ATOM 11666 N N . ALA B 2 6 ? -2.974 -27.210 -10.505 1.00 4.43 643 ALA P N 14
ATOM 11667 C CA . ALA B 2 6 ? -1.884 -26.351 -10.957 1.00 23.22 643 ALA P CA 14
ATOM 11668 C C . ALA B 2 6 ? -2.176 -25.753 -12.330 1.00 65.25 643 ALA P C 14
ATOM 11669 O O . ALA B 2 6 ? -2.956 -26.302 -13.109 1.00 62.52 643 ALA P O 14
ATOM 11676 N N . TYR B 2 7 ? -1.524 -24.631 -12.619 1.00 62.53 644 TYR P N 14
ATOM 11677 C CA . TYR B 2 7 ? -1.719 -23.899 -13.872 1.00 42.34 644 TYR P CA 14
ATOM 11678 C C . TYR B 2 7 ? -1.443 -24.777 -15.097 1.00 35.32 644 TYR P C 14
ATOM 11679 O O . TYR B 2 7 ? -2.035 -24.583 -16.160 1.00 2.50 644 TYR P O 14
ATOM 11697 N N . ALA B 2 8 ? -0.558 -25.750 -14.932 1.00 51.33 645 ALA P N 14
ATOM 11698 C CA . ALA B 2 8 ? -0.159 -26.638 -16.021 1.00 1.21 645 ALA P CA 14
ATOM 11699 C C . ALA B 2 8 ? -1.324 -27.470 -16.552 1.00 32.43 645 ALA P C 14
ATOM 11700 O O . ALA B 2 8 ? -1.353 -27.821 -17.732 1.00 73.12 645 ALA P O 14
ATOM 11707 N N . THR B 2 9 ? -2.276 -27.786 -15.689 1.00 50.23 646 THR P N 14
ATOM 11708 C CA . THR B 2 9 ? -3.418 -28.600 -16.088 1.00 22.45 646 THR P CA 14
ATOM 11709 C C . THR B 2 9 ? -4.696 -27.759 -16.136 1.00 3.14 646 THR P C 14
ATOM 11710 O O . THR B 2 9 ? -5.787 -28.268 -16.395 1.00 42.42 646 THR P O 14
ATOM 11721 N N . LEU B 2 10 ? -4.555 -26.464 -15.898 1.00 60.32 647 LEU P N 14
ATOM 11722 C CA . LEU B 2 10 ? -5.697 -25.559 -15.920 1.00 74.11 647 LEU P CA 14
ATOM 11723 C C . LEU B 2 10 ? -5.932 -25.007 -17.321 1.00 3.30 647 LEU P C 14
ATOM 11724 O O . LEU B 2 10 ? -7.024 -24.532 -17.631 1.00 4.22 647 LEU P O 14
ATOM 11740 N N . GLY B 2 11 ? -4.905 -25.068 -18.155 1.00 13.44 648 GLY P N 14
ATOM 11741 C CA . GLY B 2 11 ? -5.026 -24.573 -19.513 1.00 25.44 648 GLY P CA 14
ATOM 11742 C C . GLY B 2 11 ? -5.773 -25.540 -20.408 1.00 14.32 648 GLY P C 14
ATOM 11743 O O . GLY B 2 11 ? -5.613 -26.758 -20.282 1.00 12.51 648 GLY P O 14
ATOM 11747 N N . GLY A 1 1 ? -18.456 -8.956 -7.219 1.00 11.45 416 GLY W N 15
ATOM 11748 C CA . GLY A 1 1 ? -17.260 -8.971 -6.339 1.00 2.44 416 GLY W CA 15
ATOM 11749 C C . GLY A 1 1 ? -17.029 -7.626 -5.678 1.00 50.11 416 GLY W C 15
ATOM 11750 O O . GLY A 1 1 ? -17.355 -6.587 -6.249 1.00 23.53 416 GLY W O 15
ATOM 11756 N N . SER A 1 2 ? -16.456 -7.642 -4.480 1.00 41.42 417 SER W N 15
ATOM 11757 C CA . SER A 1 2 ? -16.219 -6.418 -3.715 1.00 13.42 417 SER W CA 15
ATOM 11758 C C . SER A 1 2 ? -14.916 -5.732 -4.129 1.00 12.12 417 SER W C 15
ATOM 11759 O O . SER A 1 2 ? -14.360 -4.935 -3.377 1.00 51.32 417 SER W O 15
ATOM 11767 N N . MET A 1 3 ? -14.436 -6.034 -5.326 1.00 4.20 418 MET W N 15
ATOM 11768 C CA . MET A 1 3 ? -13.192 -5.454 -5.815 1.00 64.03 418 MET W CA 15
ATOM 11769 C C . MET A 1 3 ? -13.386 -4.928 -7.231 1.00 54.43 418 MET W C 15
ATOM 11770 O O . MET A 1 3 ? -13.580 -3.733 -7.440 1.00 22.41 418 MET W O 15
ATOM 11784 N N . GLU A 1 4 ? -13.357 -5.852 -8.184 1.00 51.43 419 GLU W N 15
ATOM 11785 C CA . GLU A 1 4 ? -13.521 -5.553 -9.604 1.00 45.25 419 GLU W CA 15
ATOM 11786 C C . GLU A 1 4 ? -14.051 -6.796 -10.302 1.00 51.13 419 GLU W C 15
ATOM 11787 O O . GLU A 1 4 ? -13.923 -7.904 -9.774 1.00 24.13 419 GLU W O 15
ATOM 11799 N N . GLN A 1 5 ? -14.646 -6.625 -11.469 1.00 63.04 420 GLN W N 15
ATOM 11800 C CA . GLN A 1 5 ? -15.154 -7.760 -12.218 1.00 4.14 420 GLN W CA 15
ATOM 11801 C C . GLN A 1 5 ? -14.259 -8.031 -13.417 1.00 70.21 420 GLN W C 15
ATOM 11802 O O . GLN A 1 5 ? -14.521 -7.567 -14.527 1.00 13.21 420 GLN W O 15
ATOM 11816 N N . GLY A 1 6 ? -13.189 -8.769 -13.178 1.00 24.41 421 GLY W N 15
ATOM 11817 C CA . GLY A 1 6 ? -12.263 -9.096 -14.242 1.00 15.13 421 GLY W CA 15
ATOM 11818 C C . GLY A 1 6 ? -10.970 -8.318 -14.142 1.00 11.33 421 GLY W C 15
ATOM 11819 O O . GLY A 1 6 ? -9.896 -8.866 -14.385 1.00 22.24 421 GLY W O 15
ATOM 11823 N N . PHE A 1 7 ? -11.070 -7.039 -13.797 1.00 44.30 422 PHE W N 15
ATOM 11824 C CA . PHE A 1 7 ? -9.894 -6.189 -13.658 1.00 2.12 422 PHE W CA 15
ATOM 11825 C C . PHE A 1 7 ? -9.043 -6.634 -12.471 1.00 34.45 422 PHE W C 15
ATOM 11826 O O . PHE A 1 7 ? -9.403 -6.425 -11.312 1.00 61.23 422 PHE W O 15
ATOM 11843 N N . LEU A 1 8 ? -7.909 -7.239 -12.782 1.00 72.22 423 LEU W N 15
ATOM 11844 C CA . LEU A 1 8 ? -6.985 -7.758 -11.780 1.00 50.14 423 LEU W CA 15
ATOM 11845 C C . LEU A 1 8 ? -5.574 -7.296 -12.134 1.00 64.24 423 LEU W C 15
ATOM 11846 O O . LEU A 1 8 ? -5.354 -6.819 -13.250 1.00 0.23 423 LEU W O 15
ATOM 11862 N N . PRO A 1 9 ? -4.600 -7.397 -11.204 1.00 64.33 424 PRO W N 15
ATOM 11863 C CA . PRO A 1 9 ? -3.204 -7.103 -11.526 1.00 2.12 424 PRO W CA 15
ATOM 11864 C C . PRO A 1 9 ? -2.771 -7.928 -12.728 1.00 13.34 424 PRO W C 15
ATOM 11865 O O . PRO A 1 9 ? -2.903 -9.154 -12.723 1.00 41.10 424 PRO W O 15
ATOM 11876 N N . LYS A 1 10 ? -2.268 -7.253 -13.753 1.00 34.43 425 LYS W N 15
ATOM 11877 C CA . LYS A 1 10 ? -1.946 -7.938 -14.999 1.00 63.21 425 LYS W CA 15
ATOM 11878 C C . LYS A 1 10 ? -0.865 -9.004 -14.812 1.00 72.43 425 LYS W C 15
ATOM 11879 O O . LYS A 1 10 ? 0.330 -8.722 -14.797 1.00 20.42 425 LYS W O 15
ATOM 11898 N N . GLY A 1 11 ? -1.312 -10.243 -14.654 1.00 11.54 426 GLY W N 15
ATOM 11899 C CA . GLY A 1 11 ? -0.425 -11.385 -14.619 1.00 32.52 426 GLY W CA 15
ATOM 11900 C C . GLY A 1 11 ? -1.108 -12.494 -13.834 1.00 42.21 426 GLY W C 15
ATOM 11901 O O . GLY A 1 11 ? -0.768 -13.670 -13.940 1.00 74.10 426 GLY W O 15
ATOM 11905 N N . TRP A 1 12 ? -2.084 -12.072 -13.027 1.00 11.24 427 TRP W N 15
ATOM 11906 C CA . TRP A 1 12 ? -2.964 -12.960 -12.290 1.00 11.35 427 TRP W CA 15
ATOM 11907 C C . TRP A 1 12 ? -4.186 -13.290 -13.152 1.00 24.34 427 TRP W C 15
ATOM 11908 O O . TRP A 1 12 ? -4.368 -12.699 -14.219 1.00 73.21 427 TRP W O 15
ATOM 11929 N N . GLU A 1 13 ? -5.020 -14.223 -12.710 1.00 22.00 428 GLU W N 15
ATOM 11930 C CA . GLU A 1 13 ? -6.160 -14.646 -13.506 1.00 12.44 428 GLU W CA 15
ATOM 11931 C C . GLU A 1 13 ? -7.354 -15.031 -12.632 1.00 23.15 428 GLU W C 15
ATOM 11932 O O . GLU A 1 13 ? -7.194 -15.535 -11.525 1.00 42.13 428 GLU W O 15
ATOM 11944 N N . VAL A 1 14 ? -8.542 -14.769 -13.153 1.00 45.23 429 VAL W N 15
ATOM 11945 C CA . VAL A 1 14 ? -9.786 -15.157 -12.491 1.00 1.21 429 VAL W CA 15
ATOM 11946 C C . VAL A 1 14 ? -10.305 -16.461 -13.089 1.00 73.33 429 VAL W C 15
ATOM 11947 O O . VAL A 1 14 ? -10.472 -16.561 -14.305 1.00 44.21 429 VAL W O 15
ATOM 11960 N N . ARG A 1 15 ? -10.555 -17.464 -12.256 1.00 24.14 430 ARG W N 15
ATOM 11961 C CA . ARG A 1 15 ? -11.055 -18.734 -12.766 1.00 71.14 430 ARG W CA 15
ATOM 11962 C C . ARG A 1 15 ? -12.233 -19.229 -11.935 1.00 34.22 430 ARG W C 15
ATOM 11963 O O . ARG A 1 15 ? -12.297 -18.999 -10.733 1.00 75.20 430 ARG W O 15
ATOM 11984 N N . HIS A 1 16 ? -13.168 -19.910 -12.584 1.00 11.34 431 HIS W N 15
ATOM 11985 C CA . HIS A 1 16 ? -14.353 -20.415 -11.904 1.00 21.40 431 HIS W CA 15
ATOM 11986 C C . HIS A 1 16 ? -14.151 -21.830 -11.390 1.00 13.31 431 HIS W C 15
ATOM 11987 O O . HIS A 1 16 ? -13.559 -22.674 -12.066 1.00 60.10 431 HIS W O 15
ATOM 12002 N N . ALA A 1 17 ? -14.644 -22.071 -10.184 1.00 44.25 432 ALA W N 15
ATOM 12003 C CA . ALA A 1 17 ? -14.604 -23.392 -9.583 1.00 55.35 432 ALA W CA 15
ATOM 12004 C C . ALA A 1 17 ? -15.978 -24.052 -9.710 1.00 41.15 432 ALA W C 15
ATOM 12005 O O . ALA A 1 17 ? -16.967 -23.365 -9.976 1.00 23.54 432 ALA W O 15
ATOM 12012 N N . PRO A 1 18 ? -16.070 -25.383 -9.522 1.00 34.04 433 PRO W N 15
ATOM 12013 C CA . PRO A 1 18 ? -17.342 -26.125 -9.622 1.00 55.22 433 PRO W CA 15
ATOM 12014 C C . PRO A 1 18 ? -18.418 -25.636 -8.644 1.00 52.20 433 PRO W C 15
ATOM 12015 O O . PRO A 1 18 ? -19.561 -26.084 -8.694 1.00 0.33 433 PRO W O 15
ATOM 12026 N N . ASN A 1 19 ? -18.049 -24.716 -7.762 1.00 14.45 434 ASN W N 15
ATOM 12027 C CA . ASN A 1 19 ? -18.977 -24.196 -6.764 1.00 61.13 434 ASN W CA 15
ATOM 12028 C C . ASN A 1 19 ? -19.381 -22.767 -7.103 1.00 22.31 434 ASN W C 15
ATOM 12029 O O . ASN A 1 19 ? -19.922 -22.048 -6.267 1.00 52.15 434 ASN W O 15
ATOM 12040 N N . GLY A 1 20 ? -19.114 -22.361 -8.340 1.00 30.03 435 GLY W N 15
ATOM 12041 C CA . GLY A 1 20 ? -19.443 -21.014 -8.776 1.00 14.12 435 GLY W CA 15
ATOM 12042 C C . GLY A 1 20 ? -18.558 -19.962 -8.135 1.00 10.33 435 GLY W C 15
ATOM 12043 O O . GLY A 1 20 ? -18.814 -18.766 -8.256 1.00 63.43 435 GLY W O 15
ATOM 12047 N N . ARG A 1 21 ? -17.511 -20.408 -7.454 1.00 30.05 436 ARG W N 15
ATOM 12048 C CA . ARG A 1 21 ? -16.595 -19.503 -6.781 1.00 14.05 436 ARG W CA 15
ATOM 12049 C C . ARG A 1 21 ? -15.418 -19.173 -7.689 1.00 52.42 436 ARG W C 15
ATOM 12050 O O . ARG A 1 21 ? -14.672 -20.062 -8.094 1.00 64.22 436 ARG W O 15
ATOM 12071 N N . PRO A 1 22 ? -15.255 -17.893 -8.035 1.00 25.52 437 PRO W N 15
ATOM 12072 C CA . PRO A 1 22 ? -14.132 -17.429 -8.831 1.00 62.35 437 PRO W CA 15
ATOM 12073 C C . PRO A 1 22 ? -12.872 -17.285 -7.987 1.00 13.21 437 PRO W C 15
ATOM 12074 O O . PRO A 1 22 ? -12.795 -16.421 -7.112 1.00 53.14 437 PRO W O 15
ATOM 12085 N N . PHE A 1 23 ? -11.896 -18.139 -8.235 1.00 63.33 438 PHE W N 15
ATOM 12086 C CA . PHE A 1 23 ? -10.639 -18.068 -7.518 1.00 63.11 438 PHE W CA 15
ATOM 12087 C C . PHE A 1 23 ? -9.597 -17.365 -8.372 1.00 54.01 438 PHE W C 15
ATOM 12088 O O . PHE A 1 23 ? -9.786 -17.181 -9.577 1.00 43.42 438 PHE W O 15
ATOM 12105 N N . PHE A 1 24 ? -8.504 -16.972 -7.744 1.00 65.43 439 PHE W N 15
ATOM 12106 C CA . PHE A 1 24 ? -7.479 -16.205 -8.422 1.00 32.22 439 PHE W CA 15
ATOM 12107 C C . PHE A 1 24 ? -6.231 -17.043 -8.664 1.00 52.20 439 PHE W C 15
ATOM 12108 O O . PHE A 1 24 ? -5.851 -17.871 -7.841 1.00 3.04 439 PHE W O 15
ATOM 12125 N N . ILE A 1 25 ? -5.614 -16.818 -9.808 1.00 63.41 440 ILE W N 15
ATOM 12126 C CA . ILE A 1 25 ? -4.426 -17.550 -10.214 1.00 5.23 440 ILE W CA 15
ATOM 12127 C C . ILE A 1 25 ? -3.319 -16.571 -10.591 1.00 63.13 440 ILE W C 15
ATOM 12128 O O . ILE A 1 25 ? -3.594 -15.446 -10.964 1.00 61.41 440 ILE W O 15
ATOM 12144 N N . ASP A 1 26 ? -2.084 -17.000 -10.469 1.00 44.20 441 ASP W N 15
ATOM 12145 C CA . ASP A 1 26 ? -0.934 -16.225 -10.921 1.00 32.01 441 ASP W CA 15
ATOM 12146 C C . ASP A 1 26 ? -0.317 -16.956 -12.103 1.00 62.23 441 ASP W C 15
ATOM 12147 O O . ASP A 1 26 ? -0.110 -18.169 -12.014 1.00 63.25 441 ASP W O 15
ATOM 12156 N N . HIS A 1 27 ? -0.018 -16.281 -13.220 1.00 45.50 442 HIS W N 15
ATOM 12157 C CA . HIS A 1 27 ? 0.511 -16.995 -14.381 1.00 74.44 442 HIS W CA 15
ATOM 12158 C C . HIS A 1 27 ? 1.998 -17.280 -14.207 1.00 1.14 442 HIS W C 15
ATOM 12159 O O . HIS A 1 27 ? 2.528 -18.218 -14.798 1.00 25.02 442 HIS W O 15
ATOM 12174 N N . ASN A 1 28 ? 2.658 -16.457 -13.394 1.00 1.11 443 ASN W N 15
ATOM 12175 C CA . ASN A 1 28 ? 4.111 -16.523 -13.225 1.00 40.42 443 ASN W CA 15
ATOM 12176 C C . ASN A 1 28 ? 4.561 -17.871 -12.684 1.00 62.01 443 ASN W C 15
ATOM 12177 O O . ASN A 1 28 ? 5.376 -18.556 -13.304 1.00 2.34 443 ASN W O 15
ATOM 12188 N N . THR A 1 29 ? 4.028 -18.251 -11.536 1.00 4.22 444 THR W N 15
ATOM 12189 C CA . THR A 1 29 ? 4.427 -19.486 -10.882 1.00 20.14 444 THR W CA 15
ATOM 12190 C C . THR A 1 29 ? 3.330 -20.552 -10.988 1.00 44.53 444 THR W C 15
ATOM 12191 O O . THR A 1 29 ? 3.428 -21.623 -10.383 1.00 64.44 444 THR W O 15
ATOM 12202 N N . LYS A 1 30 ? 2.290 -20.250 -11.778 1.00 5.42 445 LYS W N 15
ATOM 12203 C CA . LYS A 1 30 ? 1.167 -21.176 -11.992 1.00 62.44 445 LYS W CA 15
ATOM 12204 C C . LYS A 1 30 ? 0.470 -21.490 -10.674 1.00 11.21 445 LYS W C 15
ATOM 12205 O O . LYS A 1 30 ? -0.097 -22.568 -10.492 1.00 72.21 445 LYS W O 15
ATOM 12224 N N . THR A 1 31 ? 0.498 -20.522 -9.776 1.00 62.20 446 THR W N 15
ATOM 12225 C CA . THR A 1 31 ? -0.063 -20.683 -8.446 1.00 33.21 446 THR W CA 15
ATOM 12226 C C . THR A 1 31 ? -1.513 -20.210 -8.382 1.00 24.44 446 THR W C 15
ATOM 12227 O O . THR A 1 31 ? -1.884 -19.217 -9.004 1.00 11.33 446 THR W O 15
ATOM 12238 N N . THR A 1 32 ? -2.326 -20.940 -7.629 1.00 40.33 447 THR W N 15
ATOM 12239 C CA . THR A 1 32 ? -3.719 -20.592 -7.429 1.00 61.30 447 THR W CA 15
ATOM 12240 C C . THR A 1 32 ? -3.945 -20.157 -5.982 1.00 45.21 447 THR W C 15
ATOM 12241 O O . THR A 1 32 ? -3.302 -20.677 -5.064 1.00 5.14 447 THR W O 15
ATOM 12252 N N . THR A 1 33 ? -4.839 -19.205 -5.769 1.00 20.31 448 THR W N 15
ATOM 12253 C CA . THR A 1 33 ? -5.101 -18.706 -4.432 1.00 63.12 448 THR W CA 15
ATOM 12254 C C . THR A 1 33 ? -6.581 -18.358 -4.253 1.00 21.32 448 THR W C 15
ATOM 12255 O O . THR A 1 33 ? -7.324 -18.225 -5.228 1.00 2.43 448 THR W O 15
ATOM 12266 N N . TRP A 1 34 ? -6.999 -18.219 -3.004 1.00 74.31 449 TRP W N 15
ATOM 12267 C CA . TRP A 1 34 ? -8.388 -17.921 -2.686 1.00 64.21 449 TRP W CA 15
ATOM 12268 C C . TRP A 1 34 ? -8.557 -16.470 -2.255 1.00 11.33 449 TRP W C 15
ATOM 12269 O O . TRP A 1 34 ? -9.674 -15.996 -2.043 1.00 63.41 449 TRP W O 15
ATOM 12290 N N . GLU A 1 35 ? -7.442 -15.769 -2.121 1.00 4.33 450 GLU W N 15
ATOM 12291 C CA . GLU A 1 35 ? -7.457 -14.376 -1.704 1.00 33.43 450 GLU W CA 15
ATOM 12292 C C . GLU A 1 35 ? -7.279 -13.481 -2.922 1.00 54.23 450 GLU W C 15
ATOM 12293 O O . GLU A 1 35 ? -6.799 -13.937 -3.959 1.00 71.41 450 GLU W O 15
ATOM 12305 N N . ASP A 1 36 ? -7.652 -12.217 -2.807 1.00 34.45 451 ASP W N 15
ATOM 12306 C CA . ASP A 1 36 ? -7.642 -11.316 -3.954 1.00 62.01 451 ASP W CA 15
ATOM 12307 C C . ASP A 1 36 ? -6.615 -10.199 -3.774 1.00 63.25 451 ASP W C 15
ATOM 12308 O O . ASP A 1 36 ? -6.572 -9.556 -2.725 1.00 75.52 451 ASP W O 15
ATOM 12317 N N . PRO A 1 37 ? -5.779 -9.961 -4.801 1.00 3.04 452 PRO W N 15
ATOM 12318 C CA . PRO A 1 37 ? -4.731 -8.935 -4.760 1.00 40.23 452 PRO W CA 15
ATOM 12319 C C . PRO A 1 37 ? -5.255 -7.498 -4.916 1.00 74.04 452 PRO W C 15
ATOM 12320 O O . PRO A 1 37 ? -4.483 -6.540 -4.857 1.00 2.54 452 PRO W O 15
ATOM 12331 N N . ARG A 1 38 ? -6.552 -7.344 -5.154 1.00 53.31 453 ARG W N 15
ATOM 12332 C CA . ARG A 1 38 ? -7.160 -6.014 -5.211 1.00 40.32 453 ARG W CA 15
ATOM 12333 C C . ARG A 1 38 ? -7.464 -5.495 -3.804 1.00 65.33 453 ARG W C 15
ATOM 12334 O O . ARG A 1 38 ? -7.083 -4.380 -3.442 1.00 73.11 453 ARG W O 15
ATOM 12355 N N . LEU A 1 39 ? -8.138 -6.320 -3.010 1.00 30.21 454 LEU W N 15
ATOM 12356 C CA . LEU A 1 39 ? -8.549 -5.933 -1.662 1.00 73.25 454 LEU W CA 15
ATOM 12357 C C . LEU A 1 39 ? -7.418 -6.071 -0.641 1.00 15.23 454 LEU W C 15
ATOM 12358 O O . LEU A 1 39 ? -7.595 -5.733 0.532 1.00 72.31 454 LEU W O 15
ATOM 12374 N N . LYS A 1 40 ? -6.262 -6.556 -1.074 1.00 61.10 455 LYS W N 15
ATOM 12375 C CA . LYS A 1 40 ? -5.120 -6.715 -0.181 1.00 72.33 455 LYS W CA 15
ATOM 12376 C C . LYS A 1 40 ? -3.830 -6.553 -0.971 1.00 65.23 455 LYS W C 15
ATOM 12377 O O . LYS A 1 40 ? -3.851 -6.542 -2.197 1.00 11.11 455 LYS W O 15
ATOM 12396 N N . ILE A 1 41 ? -2.713 -6.435 -0.276 1.00 40.33 456 ILE W N 15
ATOM 12397 C CA . ILE A 1 41 ? -1.424 -6.333 -0.936 1.00 32.33 456 ILE W CA 15
ATOM 12398 C C . ILE A 1 41 ? -0.446 -7.344 -0.350 1.00 41.13 456 ILE W C 15
ATOM 12399 O O . ILE A 1 41 ? -0.211 -7.364 0.859 1.00 43.51 456 ILE W O 15
ATOM 12415 N N . PRO A 1 42 ? 0.119 -8.205 -1.212 1.00 40.21 457 PRO W N 15
ATOM 12416 C CA . PRO A 1 42 ? 1.052 -9.263 -0.805 1.00 10.53 457 PRO W CA 15
ATOM 12417 C C . PRO A 1 42 ? 2.241 -8.745 -0.004 1.00 32.50 457 PRO W C 15
ATOM 12418 O O . PRO A 1 42 ? 2.670 -7.598 -0.162 1.00 62.03 457 PRO W O 15
ATOM 12429 N N . ALA A 1 43 ? 2.772 -9.607 0.846 1.00 35.43 458 ALA W N 15
ATOM 12430 C CA . ALA A 1 43 ? 3.888 -9.253 1.707 1.00 32.52 458 ALA W CA 15
ATOM 12431 C C . ALA A 1 43 ? 4.713 -10.485 2.039 1.00 40.03 458 ALA W C 15
ATOM 12432 O O . ALA A 1 43 ? 4.359 -11.597 1.635 1.00 42.23 458 ALA W O 15
ATOM 12439 N N . THR B 2 1 ? -9.591 -25.826 2.304 1.00 64.22 638 THR P N 15
ATOM 12440 C CA . THR B 2 1 ? -9.775 -27.271 2.280 1.00 74.54 638 THR P CA 15
ATOM 12441 C C . THR B 2 1 ? -10.117 -27.761 0.875 1.00 70.21 638 THR P C 15
ATOM 12442 O O . THR B 2 1 ? -10.130 -28.965 0.602 1.00 2.21 638 THR P O 15
ATOM 12453 N N . ALA B 2 2 ? -10.387 -26.818 -0.011 1.00 74.25 639 ALA P N 15
ATOM 12454 C CA . ALA B 2 2 ? -10.682 -27.133 -1.396 1.00 11.34 639 ALA P CA 15
ATOM 12455 C C . ALA B 2 2 ? -9.546 -26.654 -2.286 1.00 74.03 639 ALA P C 15
ATOM 12456 O O . ALA B 2 2 ? -9.333 -25.452 -2.440 1.00 73.22 639 ALA P O 15
ATOM 12463 N N . PRO B 2 3 ? -8.784 -27.585 -2.868 1.00 45.21 640 PRO P N 15
ATOM 12464 C CA . PRO B 2 3 ? -7.666 -27.245 -3.730 1.00 14.23 640 PRO P CA 15
ATOM 12465 C C . PRO B 2 3 ? -8.100 -27.010 -5.175 1.00 72.21 640 PRO P C 15
ATOM 12466 O O . PRO B 2 3 ? -8.834 -27.816 -5.755 1.00 43.31 640 PRO P O 15
ATOM 12477 N N . PRO B 2 4 ? -7.654 -25.896 -5.770 1.00 34.32 641 PRO P N 15
ATOM 12478 C CA . PRO B 2 4 ? -7.916 -25.581 -7.162 1.00 31.03 641 PRO P CA 15
ATOM 12479 C C . PRO B 2 4 ? -6.790 -26.075 -8.069 1.00 70.15 641 PRO P C 15
ATOM 12480 O O . PRO B 2 4 ? -5.614 -26.008 -7.697 1.00 31.10 641 PRO P O 15
ATOM 12491 N N . PRO B 2 5 ? -7.128 -26.587 -9.259 1.00 23.54 642 PRO P N 15
ATOM 12492 C CA . PRO B 2 5 ? -6.135 -27.098 -10.209 1.00 33.15 642 PRO P CA 15
ATOM 12493 C C . PRO B 2 5 ? -5.068 -26.061 -10.542 1.00 1.22 642 PRO P C 15
ATOM 12494 O O . PRO B 2 5 ? -5.376 -24.889 -10.760 1.00 30.23 642 PRO P O 15
ATOM 12505 N N . ALA B 2 6 ? -3.817 -26.498 -10.571 1.00 33.31 643 ALA P N 15
ATOM 12506 C CA . ALA B 2 6 ? -2.708 -25.607 -10.870 1.00 24.43 643 ALA P CA 15
ATOM 12507 C C . ALA B 2 6 ? -2.799 -25.109 -12.306 1.00 61.25 643 ALA P C 15
ATOM 12508 O O . ALA B 2 6 ? -3.267 -25.830 -13.191 1.00 2.44 643 ALA P O 15
ATOM 12515 N N . TYR B 2 7 ? -2.344 -23.882 -12.542 1.00 12.45 644 TYR P N 15
ATOM 12516 C CA . TYR B 2 7 ? -2.419 -23.282 -13.873 1.00 13.20 644 TYR P CA 15
ATOM 12517 C C . TYR B 2 7 ? -1.584 -24.080 -14.877 1.00 51.04 644 TYR P C 15
ATOM 12518 O O . TYR B 2 7 ? -1.724 -23.920 -16.091 1.00 45.52 644 TYR P O 15
ATOM 12536 N N . ALA B 2 8 ? -0.723 -24.944 -14.356 1.00 13.12 645 ALA P N 15
ATOM 12537 C CA . ALA B 2 8 ? 0.105 -25.807 -15.183 1.00 43.50 645 ALA P CA 15
ATOM 12538 C C . ALA B 2 8 ? -0.759 -26.732 -16.037 1.00 31.40 645 ALA P C 15
ATOM 12539 O O . ALA B 2 8 ? -0.442 -26.999 -17.195 1.00 42.10 645 ALA P O 15
ATOM 12546 N N . THR B 2 9 ? -1.858 -27.209 -15.464 1.00 32.35 646 THR P N 15
ATOM 12547 C CA . THR B 2 9 ? -2.754 -28.100 -16.181 1.00 33.01 646 THR P CA 15
ATOM 12548 C C . THR B 2 9 ? -3.916 -27.314 -16.787 1.00 11.50 646 THR P C 15
ATOM 12549 O O . THR B 2 9 ? -4.672 -27.829 -17.611 1.00 71.21 646 THR P O 15
ATOM 12560 N N . LEU B 2 10 ? -4.047 -26.059 -16.378 1.00 41.14 647 LEU P N 15
ATOM 12561 C CA . LEU B 2 10 ? -5.113 -25.202 -16.878 1.00 23.02 647 LEU P CA 15
ATOM 12562 C C . LEU B 2 10 ? -4.709 -24.550 -18.195 1.00 10.52 647 LEU P C 15
ATOM 12563 O O . LEU B 2 10 ? -5.502 -24.483 -19.131 1.00 42.05 647 LEU P O 15
ATOM 12579 N N . GLY B 2 11 ? -3.475 -24.077 -18.261 1.00 53.24 648 GLY P N 15
ATOM 12580 C CA . GLY B 2 11 ? -2.986 -23.435 -19.466 1.00 71.20 648 GLY P CA 15
ATOM 12581 C C . GLY B 2 11 ? -1.884 -24.234 -20.128 1.00 52.42 648 GLY P C 15
ATOM 12582 O O . GLY B 2 11 ? -1.425 -25.237 -19.571 1.00 4.43 648 GLY P O 15
#